Protein AF-F1TIL2-F1 (afdb_monomer)

Nearest PDB structures (foldseek):
  7we4-assembly1_A  TM=1.197E-01  e=8.029E+00  Homo sapiens

Foldseek 3Di:
DPLVLLVVLLCQLLPLQPVGRDLLSLLLLDFWQQFWWKDFFPDDPDPDRTDGHTLVCCLVPPVLPPVQFFAFEEEEEAPQQCLLSSLSVSVLVCVLVVPPQEDEQAADLLQLAPLSSLVSLCPDPLQVDQPPVVLNVLLVVLAPPDDLVVLLVLLLVLLLVVLVVDPDPPQHHPLLSVLVSLQSPDPVLVCLCSPLVHLSNLLSCLHDDPPSPPSSNPQSFFDLVSLQADPVVLVVCVVVPGDPSPSVNNVVCNVDSVVSHSVRVVSLVCSLVSSCVSSVHDVCSVLVSLLSSQQSSLVVSHAYEYRASALSSPRNCSVSVLVNSLDTCDDPNVVSNGHHYHYYHYYYPVVVVPDDSVSSNSHRMYIYRYQQSCPPPLLSLQSSLQSSVQSSLDDPVVSVVCVVVSVDQLPSDGHPVQDDPLADWDQGPNRDIGGSVVAHSQLSVQLCVQDPRNHPSCCSPVPVSLQSVCCSPPLQLPVPDDGPDWAAAVLNCQLVLLCVQDVDPSLSVRVQRCLRNRACNHQEWDDDPNFIDGRRHTQVVCVSSVHDRGPGDYDPDDDDDPPDDPDDDDDDDDDDDDDDDDDDDDDDPPDPPPDPLNVVLVVVLVLLVCVLVPDEHAPVPVLQVVLQVCLLVVDPQVVVVHDPVLVVVLVVQARQEAEPRYPDPPPRYLYYDYSDPLVSLSSSLSSCCVRVVVVHLPHRCSVVSVVSSNVVSVVCVVSSSCSSQDDPRDGNNVVVVLLVVLLVVCVVLVVQPDPDPVSCDPCNSPPPDDDDDPDDDD

Structure (mmCIF, N/CA/C/O backbone):
data_AF-F1TIL2-F1
#
_entry.id   AF-F1TIL2-F1
#
loop_
_atom_site.group_PDB
_atom_site.id
_atom_site.type_symbol
_atom_site.label_atom_id
_atom_site.label_alt_id
_atom_site.label_comp_id
_atom_site.label_asym_id
_atom_site.label_entity_id
_atom_site.label_seq_id
_atom_site.pdbx_PDB_ins_code
_atom_site.Cartn_x
_atom_site.Cartn_y
_atom_site.Cartn_z
_atom_site.occupancy
_atom_site.B_iso_or_equiv
_atom_site.auth_seq_id
_atom_site.auth_comp_id
_atom_site.auth_asym_id
_atom_site.auth_atom_id
_atom_site.pdbx_PDB_model_num
ATOM 1 N N . MET A 1 1 ? -12.668 -9.445 -21.585 1.00 73.62 1 MET A N 1
ATOM 2 C CA . MET A 1 1 ? -13.234 -8.480 -20.618 1.00 73.62 1 MET A CA 1
ATOM 3 C C . MET A 1 1 ? -14.333 -7.653 -21.268 1.00 73.62 1 MET A C 1
ATOM 5 O O . MET A 1 1 ? -14.059 -6.996 -22.268 1.00 73.62 1 MET A O 1
ATOM 9 N N . ASN A 1 2 ? -15.548 -7.640 -20.712 1.00 81.06 2 ASN A N 1
ATOM 10 C CA . ASN A 1 2 ? -16.589 -6.699 -21.137 1.00 81.06 2 ASN A CA 1
ATOM 11 C C . ASN A 1 2 ? -16.237 -5.283 -20.644 1.00 81.06 2 ASN A C 1
ATOM 13 O O . ASN A 1 2 ? -16.205 -5.030 -19.440 1.00 81.06 2 ASN A O 1
ATOM 17 N N . THR A 1 3 ? -15.947 -4.373 -21.575 1.00 79.94 3 THR A N 1
ATOM 18 C CA . THR A 1 3 ? -15.421 -3.029 -21.286 1.00 79.94 3 THR A CA 1
ATOM 19 C C . THR A 1 3 ? -16.407 -2.179 -20.487 1.00 79.94 3 THR A C 1
ATOM 21 O O . THR A 1 3 ? -15.993 -1.461 -19.583 1.00 79.94 3 THR A O 1
ATOM 24 N N . SER A 1 4 ? -17.708 -2.288 -20.773 1.00 81.94 4 SER A N 1
ATOM 25 C CA . SER A 1 4 ? -18.751 -1.518 -20.086 1.00 81.94 4 SER A CA 1
ATOM 26 C C . SER A 1 4 ? -18.881 -1.927 -18.619 1.00 81.94 4 SER A C 1
ATOM 28 O O . SER A 1 4 ? -18.875 -1.064 -17.747 1.00 81.94 4 SER A O 1
ATOM 30 N N . ILE A 1 5 ? -18.911 -3.238 -18.350 1.00 84.38 5 ILE A N 1
ATOM 31 C CA . ILE A 1 5 ? -18.965 -3.775 -16.980 1.00 84.38 5 ILE A CA 1
ATOM 32 C C . ILE A 1 5 ? -17.683 -3.412 -16.226 1.00 84.38 5 ILE A C 1
ATOM 34 O O . ILE A 1 5 ? -17.746 -2.940 -15.095 1.00 84.38 5 ILE A O 1
ATOM 38 N N . ALA A 1 6 ? -16.521 -3.581 -16.861 1.00 84.56 6 ALA A N 1
ATOM 39 C CA . ALA A 1 6 ? -15.239 -3.305 -16.228 1.00 84.56 6 ALA A CA 1
ATOM 40 C C . ALA A 1 6 ? -15.073 -1.829 -15.840 1.00 84.56 6 ALA A C 1
ATOM 42 O O . ALA A 1 6 ? -14.595 -1.561 -14.744 1.00 84.56 6 ALA A O 1
ATOM 43 N N . ILE A 1 7 ? -15.497 -0.876 -16.679 1.00 84.75 7 ILE A N 1
ATOM 44 C CA . ILE A 1 7 ? -15.428 0.562 -16.358 1.00 84.75 7 ILE A CA 1
ATOM 45 C C . ILE A 1 7 ? -16.277 0.897 -15.124 1.00 84.75 7 ILE A C 1
ATOM 47 O O . ILE A 1 7 ? -15.802 1.595 -14.227 1.00 84.75 7 ILE A O 1
ATOM 51 N N . GLU A 1 8 ? -17.507 0.383 -15.059 1.00 85.50 8 GLU A N 1
ATOM 52 C CA . GLU A 1 8 ? -18.409 0.602 -13.924 1.00 85.50 8 GLU A CA 1
ATOM 53 C C . GLU A 1 8 ? -17.852 -0.036 -12.642 1.00 85.50 8 GLU A C 1
ATOM 55 O O . GLU A 1 8 ? -17.712 0.617 -11.606 1.00 85.50 8 GLU A O 1
ATOM 60 N N . ARG A 1 9 ? -17.451 -1.307 -12.730 1.00 85.25 9 ARG A N 1
ATOM 61 C CA . ARG A 1 9 ? -17.003 -2.110 -11.587 1.00 85.25 9 ARG A CA 1
ATOM 62 C C . ARG A 1 9 ? -15.617 -1.726 -11.085 1.00 85.25 9 ARG A C 1
ATOM 64 O O . ARG A 1 9 ? -15.364 -1.850 -9.890 1.00 85.25 9 ARG A O 1
ATOM 71 N N . MET A 1 10 ? -14.723 -1.230 -11.942 1.00 83.38 10 MET A N 1
ATOM 72 C CA . MET A 1 10 ? -13.369 -0.815 -11.553 1.00 83.38 10 MET A CA 1
ATOM 73 C C . MET A 1 10 ? -13.412 0.216 -10.421 1.00 83.38 10 MET A C 1
ATOM 75 O O . MET A 1 10 ? -12.708 0.058 -9.425 1.00 83.38 10 MET A O 1
ATOM 79 N N . GLN A 1 11 ? -14.280 1.226 -10.527 1.00 78.00 11 GLN A N 1
ATOM 80 C CA . GLN A 1 11 ? -14.413 2.246 -9.485 1.00 78.00 11 GLN A CA 1
ATOM 81 C C . GLN A 1 11 ? -15.029 1.707 -8.191 1.00 78.00 11 GLN A C 1
ATOM 83 O O . GLN A 1 11 ? -14.778 2.273 -7.134 1.00 78.00 11 GLN A O 1
ATOM 88 N N . GLU A 1 12 ? -15.830 0.644 -8.237 1.00 79.56 12 GLU A N 1
ATOM 89 C CA . GLU A 1 12 ? -16.407 0.028 -7.036 1.00 79.56 12 GLU A CA 1
ATOM 90 C C . GLU A 1 12 ? -15.410 -0.903 -6.330 1.00 79.56 12 GLU A C 1
ATOM 92 O O . GLU A 1 12 ? -15.334 -0.917 -5.101 1.00 79.56 12 GLU A O 1
ATOM 97 N N . VAL A 1 13 ? -14.631 -1.660 -7.109 1.00 80.69 13 VAL A N 1
ATOM 98 C CA . VAL A 1 13 ? -13.720 -2.704 -6.620 1.00 80.69 13 VAL A CA 1
ATOM 99 C C . VAL A 1 13 ? -12.367 -2.131 -6.184 1.00 80.69 13 VAL A C 1
ATOM 101 O O . VAL A 1 13 ? -11.823 -2.560 -5.169 1.00 80.69 13 VAL A O 1
ATOM 104 N N . ILE A 1 14 ? -11.812 -1.163 -6.926 1.00 73.38 14 ILE A N 1
ATOM 105 C CA . ILE A 1 14 ? -10.464 -0.617 -6.674 1.00 73.38 14 ILE A CA 1
ATOM 106 C C . ILE A 1 14 ? -10.460 0.496 -5.619 1.00 73.38 14 ILE A C 1
ATOM 108 O O . ILE A 1 14 ? -9.388 0.826 -5.118 1.00 73.38 14 ILE A O 1
ATOM 112 N N . ARG A 1 15 ? -11.617 1.052 -5.216 1.00 66.25 15 ARG A N 1
ATOM 113 C CA . ARG A 1 15 ? -11.694 2.089 -4.166 1.00 66.25 15 ARG A CA 1
ATOM 114 C C . ARG A 1 15 ? -10.968 1.626 -2.902 1.00 66.25 15 ARG A C 1
ATOM 116 O O . ARG A 1 15 ? -11.484 0.883 -2.075 1.00 66.25 15 ARG A O 1
ATOM 123 N N . THR A 1 16 ? -9.735 2.101 -2.768 1.00 49.25 16 THR A N 1
ATOM 124 C CA . THR A 1 16 ? -8.778 1.713 -1.725 1.00 49.25 16 THR A CA 1
ATOM 125 C C . THR A 1 16 ? -9.147 2.212 -0.349 1.00 49.25 16 THR A C 1
ATOM 127 O O . THR A 1 16 ? -8.527 1.832 0.646 1.00 49.25 16 THR A O 1
ATOM 130 N N . ASP A 1 17 ? -10.130 3.096 -0.304 1.00 48.28 17 ASP A N 1
ATOM 131 C CA . ASP A 1 17 ? -10.728 3.544 0.922 1.00 48.28 17 ASP A CA 1
ATOM 132 C C . ASP A 1 17 ? -11.730 2.447 1.274 1.00 48.28 17 ASP A C 1
ATOM 134 O O . ASP A 1 17 ? -12.855 2.398 0.767 1.00 48.28 17 ASP A O 1
ATOM 138 N N . VAL A 1 18 ? -11.265 1.535 2.137 1.00 45.50 18 VAL A N 1
ATOM 139 C CA . VAL A 1 18 ? -11.962 0.383 2.759 1.00 45.50 18 VAL A CA 1
ATOM 140 C C . VAL A 1 18 ? -13.403 0.719 3.201 1.00 45.50 18 VAL A C 1
ATOM 142 O O . VAL A 1 18 ? -14.246 -0.156 3.370 1.00 45.50 18 VAL A O 1
ATOM 145 N N . ILE A 1 19 ? -13.691 2.008 3.311 1.00 43.34 19 ILE A N 1
ATOM 146 C CA . ILE A 1 19 ? -14.944 2.698 3.578 1.00 43.34 19 ILE A CA 1
ATOM 147 C C . ILE A 1 19 ? -16.098 2.304 2.630 1.00 43.34 19 ILE A C 1
ATOM 149 O O . ILE A 1 19 ? -17.235 2.255 3.094 1.00 43.34 19 ILE A O 1
ATOM 153 N N . THR A 1 20 ? -15.861 1.994 1.343 1.00 44.78 20 THR A N 1
ATOM 154 C CA . THR A 1 20 ? -16.972 1.883 0.356 1.00 44.78 20 THR A CA 1
ATOM 155 C C . THR A 1 20 ? -17.062 0.604 -0.476 1.00 44.78 20 THR A C 1
ATOM 157 O O . THR A 1 20 ? -18.100 0.392 -1.105 1.00 44.78 20 THR A O 1
ATOM 160 N N . SER A 1 21 ? -16.060 -0.283 -0.468 1.00 61.00 21 SER A N 1
ATOM 161 C CA . SER A 1 21 ? -16.216 -1.577 -1.147 1.00 61.00 21 SER A CA 1
ATOM 162 C C . SER A 1 21 ? -17.257 -2.426 -0.418 1.00 61.00 21 SER A C 1
ATOM 164 O O . SER A 1 21 ? -17.257 -2.506 0.819 1.00 61.00 21 SER A O 1
ATOM 166 N N . SER A 1 22 ? -18.167 -3.053 -1.166 1.00 74.12 22 SER A N 1
ATOM 167 C CA . SER A 1 22 ? -19.186 -3.917 -0.570 1.00 74.12 22 SER A CA 1
ATOM 168 C C . SER A 1 22 ? -18.527 -5.092 0.173 1.00 74.12 22 SER A C 1
ATOM 170 O O . SER A 1 22 ? -17.401 -5.495 -0.129 1.00 74.12 22 SER A O 1
ATOM 172 N N . GLU A 1 23 ? -19.198 -5.650 1.187 1.00 78.38 23 GLU A N 1
ATOM 173 C CA . GLU A 1 23 ? -18.713 -6.870 1.861 1.00 78.38 23 GLU A CA 1
ATOM 174 C C . GLU A 1 23 ? -18.517 -8.014 0.853 1.00 78.38 23 GLU A C 1
ATOM 176 O O . GLU A 1 23 ? -17.553 -8.771 0.954 1.00 78.38 23 GLU A O 1
ATOM 181 N N . ALA A 1 24 ? -19.373 -8.055 -0.169 1.00 83.00 24 ALA A N 1
ATOM 182 C CA . ALA A 1 24 ? -19.320 -9.018 -1.252 1.00 83.00 24 ALA A CA 1
ATOM 183 C C . ALA A 1 24 ? -18.049 -8.879 -2.109 1.00 83.00 24 ALA A C 1
ATOM 185 O O . ALA A 1 24 ? -17.328 -9.858 -2.301 1.00 83.00 24 ALA A O 1
ATOM 186 N N . ASP A 1 25 ? -17.726 -7.660 -2.551 1.00 85.19 25 ASP A N 1
ATOM 187 C CA . ASP A 1 25 ? -16.514 -7.388 -3.335 1.00 85.19 25 ASP A CA 1
ATOM 188 C C . ASP A 1 25 ? -15.253 -7.714 -2.537 1.00 85.19 25 ASP A C 1
ATOM 190 O O . ASP A 1 25 ? -14.352 -8.384 -3.040 1.00 85.19 25 ASP A O 1
ATOM 194 N N . PHE A 1 26 ? -15.226 -7.317 -1.261 1.00 84.00 26 PHE A N 1
ATOM 195 C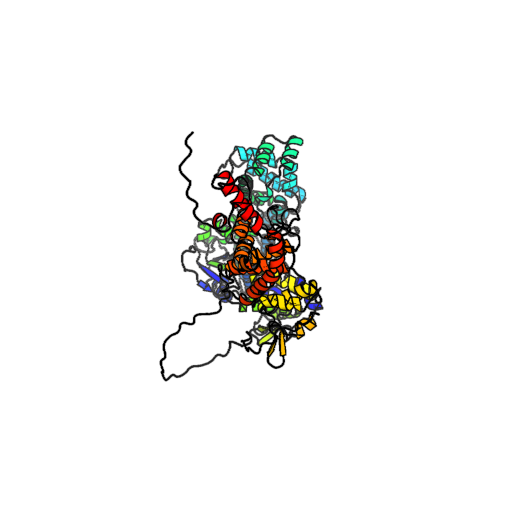 CA . PHE A 1 26 ? -14.120 -7.624 -0.359 1.00 84.00 26 PHE A CA 1
ATOM 196 C C . PHE A 1 26 ? -13.855 -9.133 -0.273 1.00 84.00 26 PHE A C 1
ATOM 198 O O . PHE A 1 26 ? -12.712 -9.557 -0.446 1.00 84.00 26 PHE A O 1
ATOM 205 N N . LEU A 1 27 ? -14.898 -9.941 -0.049 1.00 83.62 27 LEU A N 1
ATOM 206 C CA . LEU A 1 27 ? -14.779 -11.399 0.039 1.00 83.62 27 LEU A CA 1
ATOM 207 C C . LEU A 1 27 ? -14.368 -12.027 -1.297 1.00 83.62 27 LEU A C 1
ATOM 209 O O . LEU A 1 27 ? -13.613 -12.997 -1.309 1.00 83.62 27 LEU A O 1
ATOM 213 N N . ALA A 1 28 ? -14.808 -11.463 -2.423 1.00 85.56 28 ALA A N 1
ATOM 214 C CA . ALA A 1 28 ? -14.446 -11.966 -3.743 1.00 85.56 28 ALA A CA 1
ATOM 215 C C . ALA A 1 28 ? -12.979 -11.711 -4.105 1.00 85.56 28 ALA A C 1
ATOM 217 O O . ALA A 1 28 ? -12.350 -12.562 -4.744 1.00 85.56 28 ALA A O 1
ATOM 218 N N . THR A 1 29 ? -12.436 -10.564 -3.689 1.00 86.25 29 THR A N 1
ATOM 219 C CA . THR A 1 29 ? -11.045 -10.160 -3.947 1.00 86.25 29 THR A CA 1
ATOM 220 C C . THR A 1 29 ? -10.051 -10.632 -2.888 1.00 86.25 29 THR A C 1
ATOM 222 O O . THR A 1 29 ? -8.844 -10.480 -3.057 1.00 86.25 29 THR A O 1
ATOM 225 N N . HIS A 1 30 ? -10.540 -11.175 -1.774 1.00 85.12 30 HIS A N 1
ATOM 226 C CA . HIS A 1 30 ? -9.706 -11.592 -0.657 1.00 85.12 30 HIS A CA 1
ATOM 227 C C . HIS A 1 30 ? -8.822 -12.798 -1.032 1.00 85.12 30 HIS A C 1
ATOM 229 O O . HIS A 1 30 ? -9.316 -13.824 -1.499 1.00 85.12 30 HIS A O 1
ATOM 235 N N . VAL A 1 31 ? -7.516 -12.671 -0.780 1.00 83.69 31 VAL A N 1
ATOM 236 C CA . VAL A 1 31 ? -6.530 -13.760 -0.827 1.00 83.69 31 VAL A CA 1
ATOM 237 C C . VAL A 1 31 ? -6.084 -14.056 0.595 1.00 83.69 31 VAL A C 1
ATOM 239 O O . VAL A 1 31 ? -5.709 -13.135 1.323 1.00 83.69 31 VAL A O 1
ATOM 242 N N . ALA A 1 32 ? -6.120 -15.333 0.964 1.00 82.31 32 ALA A N 1
ATOM 243 C CA . ALA A 1 32 ? -5.879 -15.766 2.329 1.00 82.31 32 ALA A CA 1
ATOM 244 C C . ALA A 1 32 ? -4.422 -15.564 2.759 1.00 82.31 32 ALA A C 1
ATOM 246 O O . ALA A 1 32 ? -3.486 -15.971 2.061 1.00 82.31 32 ALA A O 1
ATOM 247 N N . PHE A 1 33 ? -4.211 -15.029 3.963 1.00 82.44 33 PHE A N 1
ATOM 248 C CA . PHE A 1 33 ? -2.874 -14.973 4.546 1.00 82.44 33 PHE A CA 1
ATOM 249 C C . PHE A 1 33 ? -2.408 -16.374 4.966 1.00 82.44 33 PHE A C 1
ATOM 251 O O . PHE A 1 33 ? -2.952 -16.992 5.886 1.00 82.44 33 PHE A O 1
ATOM 258 N N . LYS A 1 34 ? -1.350 -16.868 4.312 1.00 79.38 34 LYS A N 1
ATOM 259 C CA . LYS A 1 34 ? -0.755 -18.186 4.606 1.00 79.38 34 LYS A CA 1
ATOM 260 C C . LYS A 1 34 ? 0.271 -18.155 5.745 1.00 79.38 34 LYS A C 1
ATOM 262 O O . LYS A 1 34 ? 0.447 -19.159 6.423 1.00 79.38 34 LYS A O 1
ATOM 267 N N . ASN A 1 35 ? 0.931 -17.011 5.952 1.00 80.19 35 ASN A N 1
ATOM 268 C CA . ASN A 1 35 ? 2.082 -16.864 6.849 1.00 80.19 35 ASN A CA 1
ATOM 269 C C . ASN A 1 35 ? 1.877 -15.727 7.861 1.00 80.19 35 ASN A C 1
ATOM 271 O O . ASN A 1 35 ? 2.605 -14.733 7.841 1.00 80.19 35 ASN A O 1
ATOM 275 N N . VAL A 1 36 ? 0.887 -15.853 8.744 1.00 84.31 36 VAL A N 1
ATOM 276 C CA . VAL A 1 36 ? 0.712 -14.910 9.857 1.00 84.31 36 VAL A CA 1
ATOM 277 C C . VAL A 1 36 ? 1.543 -15.405 11.037 1.00 84.31 36 VAL A C 1
ATOM 279 O O . VAL A 1 36 ? 1.397 -16.555 11.459 1.00 84.31 36 VAL A O 1
ATOM 282 N N . LYS A 1 37 ? 2.431 -14.560 11.576 1.00 86.81 37 LYS A N 1
ATOM 283 C CA . LYS A 1 37 ? 3.198 -14.930 12.774 1.00 86.81 37 LYS A CA 1
ATOM 284 C C . LYS A 1 37 ? 2.323 -14.726 14.004 1.00 86.81 37 LYS A C 1
ATOM 286 O O . LYS A 1 37 ? 1.828 -13.626 14.235 1.00 86.81 37 LYS A O 1
ATOM 291 N N . VAL A 1 38 ? 2.170 -15.770 14.803 1.00 86.81 38 VAL A N 1
ATOM 292 C CA . VAL A 1 38 ? 1.448 -15.753 16.072 1.00 86.81 38 VAL A CA 1
ATOM 293 C C . VAL A 1 38 ? 2.453 -15.773 17.215 1.00 86.81 38 VAL A C 1
ATOM 295 O O . VAL A 1 38 ? 3.273 -16.691 17.310 1.00 86.81 38 VAL A O 1
ATOM 298 N N . ILE A 1 39 ? 2.367 -14.771 18.084 1.00 85.50 39 ILE A N 1
ATOM 299 C CA . ILE A 1 39 ? 3.188 -14.610 19.289 1.00 85.50 39 ILE A CA 1
ATOM 300 C C . ILE A 1 39 ? 2.240 -14.549 20.488 1.00 85.50 39 ILE A C 1
ATOM 302 O O . ILE A 1 39 ? 1.198 -13.896 20.419 1.00 85.50 39 ILE A O 1
ATOM 306 N N . LYS A 1 40 ? 2.553 -15.245 21.582 1.00 81.12 40 LYS A N 1
ATOM 307 C CA . LYS A 1 40 ? 1.760 -15.142 22.815 1.00 81.12 40 LYS A CA 1
ATOM 308 C C . LYS A 1 40 ? 2.128 -13.858 23.556 1.00 81.12 40 LYS A C 1
ATOM 310 O O . LYS A 1 40 ? 3.276 -13.427 23.515 1.00 81.12 40 LYS A O 1
ATOM 315 N N . GLY A 1 41 ? 1.164 -13.221 24.215 1.00 68.44 41 GLY A N 1
ATOM 316 C CA . GLY A 1 41 ? 1.472 -12.001 24.960 1.00 68.44 41 GLY A CA 1
ATOM 317 C C . GLY A 1 41 ? 2.393 -12.243 26.160 1.00 68.44 41 GLY A C 1
ATOM 318 O O . GLY A 1 41 ? 2.486 -13.360 26.670 1.00 68.44 41 GLY A O 1
ATOM 319 N N . GLY A 1 42 ? 3.142 -11.201 26.533 1.00 58.25 42 GLY A N 1
ATOM 320 C CA . GLY A 1 42 ? 4.267 -11.276 27.474 1.00 58.25 42 GLY A CA 1
ATOM 321 C C . GLY A 1 42 ? 5.594 -11.766 26.865 1.00 58.25 42 GLY A C 1
ATOM 322 O O . GLY A 1 42 ? 6.647 -11.583 27.473 1.00 58.25 42 GLY A O 1
ATOM 323 N N . GLU A 1 43 ? 5.598 -12.337 25.654 1.00 57.72 43 GLU A N 1
ATOM 324 C CA . GLU A 1 43 ? 6.827 -12.731 24.953 1.00 57.72 43 GLU A CA 1
ATOM 325 C C . GLU A 1 43 ? 7.291 -11.615 23.994 1.00 57.72 43 GLU A C 1
ATOM 327 O O . GLU A 1 43 ? 6.541 -11.155 23.130 1.00 57.72 43 GLU A O 1
ATOM 332 N N . LYS A 1 44 ? 8.543 -11.151 24.140 1.00 53.66 44 LYS A N 1
ATOM 333 C CA . LYS A 1 44 ? 9.194 -10.259 23.158 1.00 53.66 44 LYS A CA 1
ATOM 334 C C . LYS A 1 44 ? 9.626 -11.066 21.926 1.00 53.66 44 LYS A C 1
ATOM 336 O O . LYS A 1 44 ? 9.893 -12.261 22.042 1.00 53.66 44 LYS A O 1
ATOM 341 N N . GLU A 1 45 ? 9.764 -10.409 20.768 1.00 52.34 45 GLU A N 1
ATOM 342 C CA . GLU A 1 45 ? 10.446 -10.975 19.588 1.00 52.34 45 GLU A CA 1
ATOM 343 C C . GLU A 1 45 ? 11.934 -11.203 19.899 1.00 52.34 45 GLU A C 1
ATOM 345 O O . GLU A 1 45 ? 12.805 -10.429 19.518 1.00 52.34 45 GLU A O 1
ATOM 350 N N . VAL A 1 46 ? 12.245 -12.257 20.648 1.00 40.16 46 VAL A N 1
ATOM 351 C CA . VAL A 1 46 ? 13.616 -12.660 20.955 1.00 40.16 46 VAL A CA 1
ATOM 352 C C . VAL A 1 46 ? 13.745 -14.141 20.615 1.00 40.16 46 VAL A C 1
ATOM 354 O O . VAL A 1 46 ? 13.426 -15.001 21.429 1.00 40.16 46 VAL A O 1
ATOM 357 N N . GLY A 1 47 ? 14.198 -14.403 19.384 1.00 42.47 47 GLY A N 1
ATOM 358 C CA . GLY A 1 47 ? 14.600 -15.715 18.861 1.00 42.47 47 GLY A CA 1
ATOM 359 C C . GLY A 1 47 ? 13.458 -16.714 18.643 1.00 42.47 47 GLY A C 1
ATOM 360 O O . GLY A 1 47 ? 12.896 -17.197 19.613 1.00 42.47 47 GLY A O 1
ATOM 361 N N . ASP A 1 48 ? 13.153 -17.044 17.380 1.00 46.12 48 ASP A N 1
ATOM 362 C CA . ASP A 1 48 ? 12.397 -18.208 16.848 1.00 46.12 48 ASP A CA 1
ATOM 363 C C . ASP A 1 48 ? 11.117 -18.721 17.559 1.00 46.12 48 ASP A C 1
ATOM 365 O O . ASP A 1 48 ? 10.519 -19.703 17.121 1.00 46.12 48 ASP A O 1
ATOM 369 N N . ARG A 1 49 ? 10.606 -18.060 18.602 1.00 56.31 49 ARG A N 1
ATOM 370 C CA . ARG A 1 49 ? 9.377 -18.434 19.325 1.00 56.31 49 ARG A CA 1
ATOM 371 C C . ARG A 1 49 ? 8.138 -17.789 18.710 1.00 56.31 49 ARG A C 1
ATOM 373 O O . ARG A 1 49 ? 7.321 -17.192 19.399 1.00 56.31 49 ARG A O 1
ATOM 380 N N . PHE A 1 50 ? 7.991 -17.898 17.397 1.00 66.75 50 PHE A N 1
ATOM 381 C CA . PHE A 1 50 ? 6.763 -17.515 16.708 1.00 66.75 50 PHE A CA 1
ATOM 382 C C . PHE A 1 50 ? 6.234 -18.712 15.928 1.00 66.75 50 PHE A C 1
ATOM 384 O O . PHE A 1 50 ? 6.995 -19.477 15.336 1.00 66.75 50 PHE A O 1
ATOM 391 N N . LYS A 1 51 ? 4.912 -18.886 15.919 1.00 78.06 51 LYS A N 1
ATOM 392 C CA . LYS A 1 51 ? 4.270 -19.907 15.090 1.00 78.06 51 LYS A CA 1
ATOM 393 C C . LYS A 1 51 ? 3.738 -19.253 13.825 1.00 78.06 51 LYS A C 1
ATOM 395 O O . LYS A 1 51 ? 3.027 -18.259 13.911 1.00 78.06 51 LYS A O 1
ATOM 400 N N . LEU A 1 52 ? 4.070 -19.804 12.662 1.00 81.75 52 LEU A N 1
ATOM 401 C CA . LEU A 1 52 ? 3.390 -19.446 11.420 1.00 81.75 52 LEU A CA 1
ATOM 402 C C . LEU A 1 52 ? 2.088 -20.241 11.339 1.00 81.75 52 LEU A C 1
ATOM 404 O O . LEU A 1 52 ? 2.103 -21.468 11.433 1.00 81.75 52 LEU A O 1
ATOM 408 N N . ASP A 1 53 ? 0.975 -19.535 11.194 1.00 82.56 53 ASP A N 1
ATOM 409 C CA . ASP A 1 53 ? -0.342 -20.122 10.974 1.00 82.56 53 ASP A CA 1
ATOM 410 C C . ASP A 1 53 ? -1.059 -19.398 9.824 1.00 82.56 53 ASP A C 1
ATOM 412 O O . ASP A 1 53 ? -0.746 -18.257 9.471 1.00 82.56 53 ASP A O 1
ATOM 416 N N . THR A 1 54 ? -2.040 -20.086 9.242 1.00 84.88 54 THR A N 1
ATOM 417 C CA . THR A 1 54 ? -2.959 -19.511 8.258 1.00 84.88 54 THR A CA 1
ATOM 418 C C . THR A 1 54 ? -4.068 -18.730 8.962 1.00 84.88 54 THR A C 1
ATOM 420 O O . THR A 1 54 ? -4.451 -19.058 10.089 1.00 84.88 54 THR A O 1
ATOM 423 N N . GLU A 1 55 ? -4.640 -17.732 8.291 1.00 86.88 55 GLU A N 1
ATOM 424 C CA . GLU A 1 55 ? -5.760 -16.944 8.832 1.00 86.88 55 GLU A CA 1
ATOM 425 C C . GLU A 1 55 ? -6.964 -17.802 9.275 1.00 86.88 55 GLU A C 1
ATOM 427 O O . GLU A 1 55 ? -7.574 -17.525 10.305 1.00 86.88 55 GLU A O 1
ATOM 432 N N . GLU A 1 56 ? -7.262 -18.897 8.565 1.00 85.44 56 GLU A N 1
ATOM 433 C CA . GLU A 1 56 ? -8.384 -19.799 8.859 1.00 85.44 56 GLU A CA 1
ATOM 434 C C . GLU A 1 56 ? -8.139 -20.611 10.134 1.00 85.44 56 GLU A C 1
ATOM 436 O O . GLU A 1 56 ? -9.037 -20.789 10.963 1.00 85.44 56 GLU A O 1
ATOM 441 N N . ASN A 1 57 ? -6.897 -21.057 10.338 1.00 85.88 57 ASN A N 1
ATOM 442 C CA . ASN A 1 57 ? -6.502 -21.708 11.582 1.00 85.88 57 ASN A CA 1
ATOM 443 C C . ASN A 1 57 ? -6.513 -20.712 12.744 1.00 85.88 57 ASN A C 1
ATOM 445 O O . ASN A 1 57 ? -6.945 -21.062 13.845 1.00 85.88 57 ASN A O 1
ATOM 449 N N . ILE A 1 58 ? -6.089 -19.469 12.500 1.00 87.62 58 ILE A N 1
ATOM 450 C CA . ILE A 1 58 ? -6.130 -18.400 13.498 1.00 87.62 58 ILE A CA 1
ATOM 451 C C . ILE A 1 58 ? -7.570 -18.102 13.914 1.00 87.62 58 ILE A C 1
ATOM 453 O O . ILE A 1 58 ? -7.865 -18.060 15.110 1.00 87.62 58 ILE A O 1
ATOM 457 N N . TYR A 1 59 ? -8.477 -17.976 12.946 1.00 87.50 59 TYR A N 1
ATOM 458 C CA . TYR A 1 59 ? -9.897 -17.764 13.194 1.00 87.50 59 TYR A CA 1
ATOM 459 C C . TYR A 1 59 ? -10.487 -18.866 14.079 1.00 87.50 59 TYR A C 1
ATOM 461 O O . TYR A 1 59 ? -11.018 -18.587 15.156 1.00 87.50 59 TYR A O 1
ATOM 469 N N . LYS A 1 60 ? -10.311 -20.132 13.689 1.00 86.19 60 LYS A N 1
ATOM 470 C CA . LYS A 1 60 ? -10.866 -21.281 14.423 1.00 86.19 60 LYS A CA 1
ATOM 471 C C . LYS A 1 60 ? -10.295 -21.439 15.829 1.00 86.19 60 LYS A C 1
ATOM 473 O O . LYS A 1 60 ? -11.011 -21.888 16.724 1.00 86.19 60 LYS A O 1
ATOM 478 N N . LYS A 1 61 ? -9.008 -21.132 16.014 1.00 84.75 61 LYS A N 1
ATOM 479 C CA . LYS A 1 61 ? -8.297 -21.375 17.274 1.00 84.75 61 LYS A CA 1
ATOM 480 C C . LYS A 1 61 ? -8.422 -20.222 18.266 1.00 84.75 61 LYS A C 1
ATOM 482 O O . LYS A 1 61 ? -8.584 -20.483 19.452 1.00 84.75 61 LYS A O 1
ATOM 487 N N . TYR A 1 62 ? -8.326 -18.982 17.795 1.00 85.62 62 TYR A N 1
ATOM 488 C CA . TYR A 1 62 ? -8.239 -17.802 18.659 1.00 85.62 62 TYR A CA 1
ATOM 489 C C . TYR A 1 62 ? -9.504 -16.939 18.603 1.00 85.62 62 TYR A C 1
ATOM 491 O O . TYR A 1 62 ? -9.957 -16.456 19.633 1.00 85.62 62 TYR A O 1
ATOM 499 N N . ILE A 1 63 ? -10.121 -16.769 17.430 1.00 85.69 63 ILE A N 1
ATOM 500 C CA . ILE A 1 63 ? -11.244 -15.827 17.272 1.00 85.69 63 ILE A CA 1
ATOM 501 C C . ILE A 1 63 ? -12.576 -16.427 17.726 1.00 85.69 63 ILE A C 1
ATOM 503 O O . ILE A 1 63 ? -13.315 -15.766 18.446 1.00 85.69 63 ILE A O 1
ATOM 507 N N . VAL A 1 64 ? -12.862 -17.688 17.381 1.00 81.75 64 VAL A N 1
ATOM 508 C CA . VAL A 1 64 ? -14.092 -18.387 17.820 1.00 81.75 64 VAL A CA 1
ATOM 509 C C . VAL A 1 64 ? -14.156 -18.537 19.350 1.00 81.75 64 VAL A C 1
ATOM 511 O O . VAL A 1 64 ? -15.234 -18.725 19.896 1.00 81.75 64 VAL A O 1
ATOM 514 N N . ASN A 1 65 ? -13.010 -18.440 20.043 1.00 81.38 65 ASN A N 1
ATOM 515 C CA . ASN A 1 65 ? -12.900 -18.412 21.505 1.00 81.38 65 ASN A CA 1
ATOM 516 C C . ASN A 1 65 ? -13.751 -19.478 22.222 1.00 81.38 65 ASN A C 1
ATOM 518 O O . ASN A 1 65 ? -14.539 -19.181 23.117 1.00 81.38 65 ASN A O 1
ATOM 522 N N . LYS A 1 66 ? -13.574 -20.749 21.839 1.00 75.69 66 LYS A N 1
ATOM 523 C CA . LYS A 1 66 ? -14.337 -21.880 22.402 1.00 75.69 66 LYS A CA 1
ATOM 524 C C . LYS A 1 66 ? -14.206 -22.020 23.922 1.00 75.69 66 LYS A C 1
ATOM 526 O O . LYS A 1 66 ? -15.071 -22.608 24.556 1.00 75.69 66 LYS A O 1
ATOM 531 N N . GLU A 1 67 ? -13.115 -21.514 24.493 1.00 73.75 67 GLU A N 1
ATOM 532 C CA . GLU A 1 67 ? -12.848 -21.550 25.934 1.00 73.75 67 GLU A CA 1
ATOM 533 C C . GLU A 1 67 ? -13.558 -20.425 26.703 1.00 73.75 67 GLU A C 1
ATOM 535 O O . GLU A 1 67 ? -13.456 -20.375 27.926 1.00 73.75 67 GLU A O 1
ATOM 540 N N . ASN A 1 68 ? -14.260 -19.527 26.000 1.00 79.00 68 ASN A N 1
ATOM 541 C CA . ASN A 1 68 ? -14.987 -18.389 26.558 1.00 79.00 68 ASN A CA 1
ATOM 542 C C . ASN A 1 68 ? -14.122 -17.527 27.500 1.00 79.00 68 ASN A C 1
ATOM 544 O O . ASN A 1 68 ? -14.583 -17.054 28.538 1.00 79.00 68 ASN A O 1
ATOM 548 N N . LYS A 1 69 ? -12.849 -17.308 27.147 1.00 83.00 69 LYS A N 1
ATOM 549 C CA . LYS A 1 69 ? -11.903 -16.527 27.962 1.00 83.00 69 LYS A CA 1
ATOM 550 C C . LYS A 1 69 ? -11.868 -15.065 27.542 1.00 83.00 69 LYS A C 1
ATOM 552 O O . LYS A 1 69 ? -12.088 -14.731 26.379 1.00 83.00 69 LYS A O 1
ATOM 557 N N . HIS A 1 70 ? -11.574 -14.176 28.487 1.00 86.31 70 HIS A N 1
ATOM 558 C CA . HIS A 1 70 ? -11.243 -12.793 28.144 1.00 86.31 70 HIS A CA 1
ATOM 559 C C . HIS A 1 70 ? -10.002 -12.784 27.249 1.00 86.31 70 HIS A C 1
ATOM 561 O O . HIS A 1 70 ? -9.034 -13.482 27.552 1.00 86.31 70 HIS A O 1
ATOM 567 N N . GLN A 1 71 ? -10.024 -12.023 26.153 1.00 89.62 71 GLN A N 1
ATOM 568 C CA . GLN A 1 71 ? -8.858 -11.925 25.278 1.00 89.62 71 GLN A CA 1
ATOM 569 C C . GLN A 1 71 ? -8.659 -10.532 24.689 1.00 89.62 71 GLN A C 1
ATOM 571 O O . GLN A 1 71 ? -9.608 -9.877 24.253 1.00 89.62 71 GLN A O 1
ATOM 576 N N . LEU A 1 72 ? -7.391 -10.125 24.630 1.00 89.31 72 LEU A N 1
ATOM 577 C CA . LEU A 1 72 ? -6.912 -8.949 23.915 1.00 89.31 72 LEU A CA 1
ATOM 578 C C . LEU A 1 72 ? -5.893 -9.397 22.867 1.00 89.31 72 LEU A C 1
ATOM 580 O O . LEU A 1 72 ? -4.793 -9.838 23.200 1.00 89.31 72 LEU A O 1
ATOM 584 N N . ILE A 1 73 ? -6.269 -9.305 21.598 1.00 90.44 73 ILE A N 1
ATOM 585 C CA . ILE A 1 73 ? -5.449 -9.702 20.458 1.00 90.44 73 ILE A CA 1
ATOM 586 C C . ILE A 1 73 ? -5.028 -8.456 19.688 1.00 90.44 73 ILE A C 1
ATOM 588 O O . ILE A 1 73 ? -5.868 -7.662 19.264 1.00 90.44 73 ILE A O 1
ATOM 592 N N . ILE A 1 74 ? -3.725 -8.313 19.462 1.00 89.75 74 ILE A N 1
ATOM 593 C CA . ILE A 1 74 ? -3.167 -7.214 18.672 1.00 89.75 74 ILE A CA 1
ATOM 594 C C . ILE A 1 74 ? -2.750 -7.721 17.291 1.00 89.75 74 ILE A C 1
ATOM 596 O O . ILE A 1 74 ? -1.989 -8.679 17.183 1.00 89.75 74 ILE A O 1
ATOM 600 N N . VAL A 1 75 ? -3.215 -7.063 16.231 1.00 90.06 75 VAL A N 1
ATOM 601 C CA . VAL A 1 75 ? -2.779 -7.301 14.850 1.00 90.06 75 VAL A CA 1
ATOM 602 C C . VAL A 1 75 ? -1.796 -6.201 14.455 1.00 90.06 75 VAL A C 1
ATOM 604 O O . VAL A 1 75 ? -2.185 -5.037 14.356 1.00 90.06 75 VAL A O 1
ATOM 607 N N . ARG A 1 76 ? -0.533 -6.561 14.217 1.00 87.31 76 ARG A N 1
ATOM 608 C CA . ARG A 1 76 ? 0.565 -5.628 13.920 1.00 87.31 76 ARG A CA 1
ATOM 609 C C . ARG A 1 76 ? 1.238 -5.890 12.567 1.00 87.31 76 ARG A C 1
ATOM 611 O O . ARG A 1 76 ? 0.983 -6.909 11.923 1.00 87.31 76 ARG A O 1
ATOM 618 N N . GLY A 1 77 ? 2.058 -4.944 12.124 1.00 82.06 77 GLY A N 1
ATOM 619 C CA . GLY A 1 77 ? 2.709 -4.920 10.812 1.00 82.06 77 GLY A CA 1
ATOM 620 C C . GLY A 1 77 ? 2.777 -3.503 10.225 1.00 82.06 77 GLY A C 1
ATOM 621 O O . GLY A 1 77 ? 2.112 -2.578 10.726 1.00 82.06 77 GLY A O 1
ATOM 622 N N . PRO A 1 78 ? 3.488 -3.302 9.103 1.00 75.00 78 PRO A N 1
ATOM 623 C CA . PRO A 1 78 ? 3.700 -1.975 8.541 1.00 75.00 78 PRO A CA 1
ATOM 624 C C . PRO A 1 78 ? 2.424 -1.403 7.912 1.00 75.00 78 PRO A C 1
ATOM 626 O O . PRO A 1 78 ? 1.408 -2.089 7.705 1.00 75.00 78 PRO A O 1
ATOM 629 N N . SER A 1 79 ? 2.435 -0.098 7.635 1.00 75.06 79 SER A N 1
ATOM 630 C CA . SER A 1 79 ? 1.317 0.562 6.954 1.00 75.06 79 SER A CA 1
ATOM 631 C C . SER A 1 79 ? 1.067 -0.084 5.586 1.00 75.06 79 SER A C 1
ATOM 633 O O . SER A 1 79 ? 1.996 -0.338 4.828 1.00 75.06 79 SER A O 1
ATOM 635 N N . GLY A 1 80 ? -0.193 -0.402 5.280 1.00 70.44 80 GLY A N 1
ATOM 636 C CA . GLY A 1 80 ? -0.568 -1.035 4.009 1.00 70.44 80 GLY A CA 1
ATOM 637 C C . GLY A 1 80 ? -0.369 -2.556 3.913 1.00 70.44 80 GLY A C 1
ATOM 638 O O . GLY A 1 80 ? -0.783 -3.126 2.909 1.00 70.44 80 GLY A O 1
ATOM 639 N N . ALA A 1 81 ? 0.159 -3.237 4.940 1.00 75.12 81 ALA A N 1
ATOM 640 C CA . ALA A 1 81 ? 0.357 -4.699 4.930 1.00 75.12 81 ALA A CA 1
ATOM 641 C C . ALA A 1 81 ? -0.936 -5.539 4.879 1.00 75.12 81 ALA A C 1
ATOM 643 O O . ALA A 1 81 ? -0.883 -6.736 4.626 1.00 75.12 81 ALA A O 1
ATOM 644 N N . GLY A 1 82 ? -2.101 -4.933 5.142 1.00 78.00 82 GLY A N 1
ATOM 645 C CA . GLY A 1 82 ? -3.387 -5.643 5.193 1.00 78.00 82 GLY A CA 1
ATOM 646 C C . GLY A 1 82 ? -3.897 -5.972 6.604 1.00 78.00 82 GLY A C 1
ATOM 647 O O . GLY A 1 82 ? -4.720 -6.863 6.761 1.00 78.00 82 GLY A O 1
ATOM 648 N N . LYS A 1 83 ? -3.473 -5.242 7.645 1.00 84.50 83 LYS A N 1
ATOM 649 C CA . LYS A 1 83 ? -3.979 -5.427 9.025 1.00 84.50 83 LYS A CA 1
ATOM 650 C C . LYS A 1 83 ? -5.493 -5.250 9.131 1.00 84.50 83 LYS A C 1
ATOM 652 O O . LYS A 1 83 ? -6.199 -6.151 9.568 1.00 84.50 83 LYS A O 1
ATOM 657 N N . SER A 1 84 ? -5.997 -4.107 8.669 1.00 80.31 84 SER A N 1
ATOM 658 C CA . SER A 1 84 ? -7.436 -3.826 8.645 1.00 80.31 84 SER A CA 1
ATOM 659 C C . SER A 1 84 ? -8.176 -4.806 7.726 1.00 80.31 84 SER A C 1
ATOM 661 O O . SER A 1 84 ? -9.299 -5.189 8.027 1.00 80.31 84 SER A O 1
ATOM 663 N N . HIS A 1 85 ? -7.516 -5.299 6.666 1.00 82.62 85 HIS A N 1
ATOM 664 C CA . HIS A 1 85 ? -8.044 -6.355 5.791 1.00 82.62 85 HIS A CA 1
ATOM 665 C C . HIS A 1 85 ? -8.264 -7.668 6.554 1.00 82.62 85 HIS A C 1
ATOM 667 O O . HIS A 1 85 ? -9.342 -8.246 6.458 1.00 82.62 85 HIS A O 1
ATOM 673 N N . LEU A 1 86 ? -7.298 -8.106 7.370 1.00 86.88 86 LEU A N 1
ATOM 674 C CA . LEU A 1 86 ? -7.437 -9.301 8.209 1.00 86.88 86 LEU A CA 1
ATOM 675 C C . LEU A 1 86 ? -8.562 -9.150 9.250 1.00 86.88 86 LEU A C 1
ATOM 677 O O . LEU A 1 86 ? -9.367 -10.061 9.429 1.00 86.88 86 LEU A O 1
ATOM 681 N N . ILE A 1 87 ? -8.671 -7.989 9.902 1.00 88.38 87 ILE A N 1
ATOM 682 C CA . ILE A 1 87 ? -9.728 -7.729 10.899 1.00 88.38 87 ILE A CA 1
ATOM 683 C C . ILE A 1 87 ? -11.112 -7.703 10.245 1.00 88.38 87 ILE A C 1
ATOM 685 O O . ILE A 1 87 ? -12.058 -8.295 10.767 1.00 88.38 87 ILE A O 1
ATOM 689 N N . ARG A 1 88 ? -11.231 -7.080 9.069 1.00 86.06 88 ARG A N 1
ATOM 690 C CA . ARG A 1 88 ? -12.464 -7.087 8.275 1.00 86.06 88 ARG A CA 1
ATOM 691 C C . ARG A 1 88 ? -12.851 -8.501 7.842 1.00 86.06 88 ARG A C 1
ATOM 693 O O . ARG A 1 88 ? -14.034 -8.837 7.854 1.00 86.06 88 ARG A O 1
ATOM 700 N N . TRP A 1 89 ? -11.871 -9.339 7.508 1.00 87.50 89 TRP A N 1
ATOM 701 C CA . TRP A 1 89 ? -12.110 -10.746 7.199 1.00 87.50 89 TRP A CA 1
ATOM 702 C C . TRP A 1 89 ? -12.644 -11.514 8.413 1.00 87.50 89 TRP A C 1
ATOM 704 O O . TRP A 1 89 ? -13.653 -12.209 8.285 1.00 87.50 89 TRP A O 1
ATOM 714 N N . PHE A 1 90 ? -12.070 -11.314 9.608 1.00 88.94 90 PHE A N 1
ATOM 715 C CA . PHE A 1 90 ? -12.640 -11.874 10.838 1.00 88.94 90 PHE A CA 1
ATOM 716 C C . PHE A 1 90 ? -14.086 -11.406 11.049 1.00 88.94 90 PHE A C 1
ATOM 718 O O . PHE A 1 90 ? -14.949 -12.238 11.309 1.00 88.94 90 PHE A O 1
ATOM 725 N N . ALA A 1 91 ? -14.382 -10.114 10.870 1.00 86.81 91 ALA A N 1
ATOM 726 C CA . ALA A 1 91 ? -15.741 -9.583 11.015 1.00 86.81 91 ALA A CA 1
ATOM 727 C C . ALA A 1 91 ? -16.749 -10.294 10.095 1.00 86.81 91 ALA A C 1
ATOM 729 O O . ALA A 1 91 ? -17.808 -10.727 10.554 1.00 86.81 91 ALA A O 1
ATOM 730 N N . ALA A 1 92 ? -16.402 -10.454 8.815 1.00 84.31 92 ALA A N 1
ATOM 731 C CA . ALA A 1 92 ? -17.245 -11.137 7.834 1.00 84.31 92 ALA A CA 1
ATOM 732 C C . ALA A 1 92 ? -17.462 -12.618 8.197 1.00 84.31 92 ALA A C 1
ATOM 734 O O . ALA A 1 92 ? -18.589 -13.113 8.169 1.00 84.31 92 ALA A O 1
ATOM 735 N N . ARG A 1 93 ? -16.404 -13.324 8.622 1.00 84.81 93 ARG A N 1
ATOM 736 C CA . ARG A 1 93 ? -16.497 -14.730 9.048 1.00 84.81 93 ARG A CA 1
ATOM 737 C C . ARG A 1 93 ? -17.363 -14.921 10.288 1.00 84.81 93 ARG A C 1
ATOM 739 O O . ARG A 1 93 ? -18.173 -15.843 10.321 1.00 84.81 93 ARG A O 1
ATOM 746 N N . ILE A 1 94 ? -17.241 -14.045 11.286 1.00 84.62 94 ILE A N 1
ATOM 747 C CA . ILE A 1 94 ? -18.062 -14.131 12.501 1.00 84.62 94 ILE A CA 1
ATOM 748 C C . ILE A 1 94 ? -19.543 -13.929 12.148 1.00 84.62 94 ILE A C 1
ATOM 750 O O . ILE A 1 94 ? -20.371 -14.748 12.551 1.00 84.62 94 ILE A O 1
ATOM 754 N N . LYS A 1 95 ? -19.872 -12.932 11.314 1.00 81.56 95 LYS A N 1
ATOM 755 C CA . LYS A 1 95 ? -21.249 -12.713 10.832 1.00 81.56 95 LYS A CA 1
ATOM 756 C C . LYS A 1 95 ? -21.822 -13.926 10.095 1.00 81.56 95 LYS A C 1
ATOM 758 O O . LYS A 1 95 ? -22.980 -14.274 10.312 1.00 81.56 95 LYS A O 1
ATOM 763 N N . GLN A 1 96 ? -21.020 -14.588 9.258 1.00 76.56 96 GLN A N 1
ATOM 764 C CA . GLN A 1 96 ? -21.425 -15.813 8.556 1.00 76.56 96 GLN A CA 1
ATOM 765 C C . GLN A 1 96 ? -21.666 -16.983 9.515 1.00 76.56 96 GLN A C 1
ATOM 767 O O . GLN A 1 96 ? -22.631 -17.724 9.348 1.00 76.56 96 GLN A O 1
ATOM 772 N N . SER A 1 97 ? -20.808 -17.137 10.526 1.00 74.06 97 SER A N 1
ATOM 773 C CA . SER A 1 97 ? -20.891 -18.243 11.487 1.00 74.06 97 SER A CA 1
ATOM 774 C C . SER A 1 97 ? -22.073 -18.156 12.457 1.00 74.06 97 SER A C 1
ATOM 776 O O . SER A 1 97 ? -22.366 -19.158 13.101 1.00 74.06 97 SER A O 1
ATOM 778 N N . LYS A 1 98 ? -22.747 -16.994 12.549 1.00 69.94 98 LYS A N 1
ATOM 779 C CA . LYS A 1 98 ? -23.897 -16.735 13.438 1.00 69.94 98 LYS A CA 1
ATOM 780 C C . LYS A 1 98 ? -23.682 -17.312 14.843 1.00 69.94 98 LYS A C 1
ATOM 782 O O . LYS A 1 98 ? -24.462 -18.144 15.296 1.00 69.94 98 LYS A O 1
ATOM 787 N N . LEU A 1 99 ? -22.604 -16.899 15.514 1.00 73.19 99 LEU A N 1
ATOM 788 C CA . LEU A 1 99 ? -22.341 -17.321 16.891 1.00 73.19 99 LEU A CA 1
ATOM 789 C C . LEU A 1 99 ? -23.490 -16.849 17.792 1.00 73.19 99 LEU A C 1
ATOM 791 O O . LEU A 1 99 ? -23.612 -15.665 18.101 1.00 73.19 99 LEU A O 1
ATOM 795 N N . GLU A 1 100 ? -24.352 -17.786 18.173 1.00 67.19 100 GLU A N 1
ATOM 796 C CA . GLU A 1 100 ? -25.439 -17.543 19.112 1.00 67.19 100 GLU A CA 1
ATOM 797 C C . GLU A 1 100 ? -24.822 -17.073 20.440 1.00 67.19 100 GLU A C 1
ATOM 799 O O . GLU A 1 100 ? -23.898 -17.701 20.956 1.00 67.19 100 GLU A O 1
ATOM 804 N N . ASN A 1 101 ? -25.312 -15.947 20.969 1.00 77.19 101 ASN A N 1
ATOM 805 C CA . ASN A 1 101 ? -24.834 -15.263 22.185 1.00 77.19 101 ASN A CA 1
ATOM 806 C C . ASN A 1 101 ? -23.588 -14.361 22.038 1.00 77.19 101 ASN A C 1
ATOM 808 O O . ASN A 1 101 ? -23.067 -13.896 23.051 1.00 77.19 101 ASN A O 1
ATOM 812 N N . GLU A 1 102 ? -23.127 -14.046 20.825 1.00 82.25 102 GLU A N 1
ATOM 813 C CA . GLU A 1 102 ? -22.049 -13.067 20.597 1.00 82.25 102 GLU A CA 1
ATOM 814 C C . GLU A 1 102 ? -22.573 -11.818 19.871 1.00 82.25 102 GLU A C 1
ATOM 816 O O . GLU A 1 102 ? -23.059 -11.902 18.744 1.00 82.25 102 GLU A O 1
ATOM 821 N N . GLU A 1 103 ? -22.428 -10.645 20.486 1.00 83.81 103 GLU A N 1
ATOM 822 C CA . GLU A 1 103 ? -22.646 -9.354 19.828 1.00 83.81 103 GLU A CA 1
ATOM 823 C C . GLU A 1 103 ? -21.343 -8.843 19.219 1.00 83.81 103 GLU A C 1
ATOM 825 O O . GLU A 1 103 ? -20.298 -8.806 19.874 1.00 83.81 103 GLU A O 1
ATOM 830 N N . ILE A 1 104 ? -21.399 -8.433 17.952 1.00 83.19 104 ILE A N 1
ATOM 831 C CA . ILE A 1 104 ? -20.219 -8.011 17.193 1.00 83.19 104 ILE A CA 1
ATOM 832 C C . ILE A 1 104 ? -20.256 -6.499 17.025 1.00 83.19 104 ILE A C 1
ATOM 834 O O . ILE A 1 104 ? -21.106 -5.969 16.308 1.00 83.19 104 ILE A O 1
ATOM 838 N N . LEU A 1 105 ? -19.269 -5.812 17.592 1.00 82.88 105 LEU A N 1
ATOM 839 C CA . LEU A 1 105 ? -19.009 -4.415 17.282 1.00 82.88 105 LEU A CA 1
ATOM 840 C C . LEU A 1 105 ? -17.796 -4.317 16.363 1.00 82.88 105 LEU A C 1
ATOM 842 O O . LEU A 1 105 ? -16.671 -4.616 16.762 1.00 82.88 105 LEU A O 1
ATOM 846 N N . PHE A 1 106 ? -18.032 -3.882 15.127 1.00 81.75 106 PHE A N 1
ATOM 847 C CA . PHE A 1 106 ? -16.973 -3.656 14.151 1.00 81.75 106 PHE A CA 1
ATOM 848 C C . PHE A 1 106 ? -16.783 -2.168 13.887 1.00 81.75 106 PHE A C 1
ATOM 850 O O . PHE A 1 106 ? -17.642 -1.520 13.293 1.00 81.75 106 PHE A O 1
ATOM 857 N N . ILE A 1 107 ? -15.628 -1.659 14.300 1.00 77.31 107 ILE A N 1
ATOM 858 C CA . ILE A 1 107 ? -15.256 -0.255 14.217 1.00 77.31 107 ILE A CA 1
ATOM 859 C C . ILE A 1 107 ? -14.273 -0.073 13.060 1.00 77.31 107 ILE A C 1
ATOM 861 O O . ILE A 1 107 ? -13.149 -0.590 13.078 1.00 77.31 107 ILE A O 1
ATOM 865 N N . ARG A 1 108 ? -14.733 0.651 12.037 1.00 71.81 108 ARG A N 1
ATOM 866 C CA . ARG A 1 108 ? -14.014 0.900 10.783 1.00 71.81 108 ARG A CA 1
ATOM 867 C C . ARG A 1 108 ? -13.264 2.218 10.796 1.00 71.81 108 ARG A C 1
ATOM 869 O O . ARG A 1 108 ? -13.764 3.197 11.338 1.00 71.81 108 ARG A O 1
ATOM 876 N N . ARG A 1 109 ? -12.185 2.295 10.009 1.00 64.31 109 ARG A N 1
ATOM 877 C CA . ARG A 1 109 ? -11.388 3.510 9.755 1.00 64.31 109 ARG A CA 1
ATOM 878 C C . ARG A 1 109 ? -12.186 4.794 9.505 1.00 64.31 109 ARG A C 1
ATOM 880 O O . ARG A 1 109 ? -11.831 5.838 10.045 1.00 64.31 109 ARG A O 1
ATOM 887 N N . SER A 1 110 ? -13.278 4.714 8.748 1.00 54.59 110 SER A N 1
ATOM 888 C CA . SER A 1 110 ? -14.160 5.845 8.417 1.00 54.59 110 SER A CA 1
ATOM 889 C C . SER A 1 110 ? -15.070 6.322 9.536 1.00 54.59 110 SER A C 1
ATOM 891 O O . SER A 1 110 ? -15.474 7.484 9.540 1.00 54.59 110 SER A O 1
ATOM 893 N N . ASP A 1 111 ? -15.428 5.415 10.438 1.00 57.28 111 ASP A N 1
ATOM 894 C CA . ASP A 1 111 ? -16.450 5.628 11.465 1.00 57.28 111 ASP A CA 1
ATOM 895 C C . ASP A 1 111 ? -15.788 5.923 12.823 1.00 57.28 111 ASP A C 1
ATOM 897 O O . ASP A 1 111 ? -16.441 5.985 13.864 1.00 57.28 111 ASP A O 1
ATOM 901 N N . ASN A 1 112 ? -14.467 6.126 12.781 1.00 54.97 112 ASN A N 1
ATOM 902 C CA . ASN A 1 112 ? -13.538 6.280 13.890 1.00 54.97 112 ASN A CA 1
ATOM 903 C C . ASN A 1 112 ? -13.600 7.661 14.545 1.00 54.97 112 ASN A C 1
ATOM 905 O O . ASN A 1 112 ? -12.593 8.361 14.656 1.00 54.97 112 ASN A O 1
ATOM 909 N N . ASN A 1 113 ? -14.781 8.049 15.005 1.00 57.81 113 ASN A N 1
ATOM 910 C CA . ASN A 1 113 ? -14.885 9.007 16.090 1.00 57.81 113 ASN A CA 1
ATOM 911 C C . ASN A 1 113 ? -15.530 8.318 17.295 1.00 57.81 113 ASN A C 1
ATOM 913 O O . ASN A 1 113 ? -16.355 7.406 17.174 1.00 57.81 113 ASN A O 1
ATOM 917 N N . LEU A 1 114 ? -15.123 8.747 18.488 1.00 57.16 114 LEU A N 1
ATOM 918 C CA . LEU A 1 114 ? -15.602 8.184 19.747 1.00 57.16 114 LEU A CA 1
ATOM 919 C C . LEU A 1 114 ? -17.138 8.155 19.814 1.00 57.16 114 LEU A C 1
ATOM 921 O O . LEU A 1 114 ? -17.745 7.167 20.221 1.00 57.16 114 LEU A O 1
ATOM 925 N N . LYS A 1 115 ? -17.768 9.240 19.358 1.00 58.88 115 LYS A N 1
ATOM 926 C CA . LYS A 1 115 ? -19.222 9.398 19.321 1.00 58.88 115 LYS A CA 1
ATOM 927 C C . LYS A 1 115 ? -19.894 8.362 18.421 1.00 58.88 115 LYS A C 1
ATOM 929 O O . LYS A 1 115 ? -20.931 7.826 18.790 1.00 58.88 115 LYS A O 1
ATOM 934 N N . GLY A 1 116 ? -19.319 8.081 17.257 1.00 62.38 116 GLY A N 1
ATOM 935 C CA . GLY A 1 116 ? -19.796 7.100 16.288 1.00 62.38 116 GLY A CA 1
ATOM 936 C C . GLY A 1 116 ? -19.734 5.694 16.860 1.00 62.38 116 GLY A C 1
ATOM 937 O O . GLY A 1 116 ? -20.719 4.970 16.779 1.00 62.38 116 GLY A O 1
ATOM 938 N N . THR A 1 117 ? -18.642 5.364 17.551 1.00 64.31 117 THR A N 1
ATOM 939 C CA . THR A 1 117 ? -18.495 4.091 18.274 1.00 64.31 117 THR A CA 1
ATOM 940 C C . THR A 1 117 ? -19.562 3.926 19.357 1.00 64.31 117 THR A C 1
ATOM 942 O O . THR A 1 117 ? -20.250 2.909 19.405 1.00 64.31 117 THR A O 1
ATOM 945 N N . ILE A 1 118 ? -19.748 4.944 20.203 1.00 65.44 118 ILE A N 1
ATOM 946 C CA . ILE A 1 118 ? -20.764 4.916 21.264 1.00 65.44 118 ILE A CA 1
ATOM 947 C C . ILE A 1 118 ? -22.171 4.853 20.655 1.00 65.44 118 ILE A C 1
ATOM 949 O O . ILE A 1 118 ? -23.009 4.087 21.113 1.00 65.44 118 ILE A O 1
ATOM 953 N N . LYS A 1 119 ? -22.436 5.594 19.576 1.00 66.75 119 LYS A N 1
ATOM 954 C CA . LYS A 1 119 ? -23.721 5.552 18.869 1.00 66.75 119 LYS A CA 1
ATOM 955 C C . LYS A 1 119 ? -24.000 4.175 18.260 1.00 66.75 119 LYS A C 1
ATOM 957 O O . LYS A 1 119 ? -25.137 3.725 18.317 1.00 66.75 119 LYS A O 1
ATOM 962 N N . GLN A 1 120 ? -22.990 3.513 17.695 1.00 67.00 120 GLN A N 1
ATOM 963 C CA . GLN A 1 120 ? -23.112 2.145 17.181 1.00 67.00 120 GLN A CA 1
ATOM 964 C C . GLN A 1 120 ? -23.411 1.150 18.306 1.00 67.00 120 GLN A C 1
ATOM 966 O O . GLN A 1 120 ? -24.267 0.290 18.138 1.00 67.00 120 GLN A O 1
ATOM 971 N N . LEU A 1 121 ? -22.769 1.309 19.466 1.00 66.81 121 LEU A N 1
ATOM 972 C CA . LEU A 1 121 ? -23.039 0.504 20.660 1.00 66.81 121 LEU A CA 1
ATOM 973 C C . LEU A 1 121 ? -24.462 0.687 21.194 1.00 66.81 121 LEU A C 1
ATOM 975 O O . LEU A 1 121 ? -25.122 -0.289 21.530 1.00 66.81 121 LEU A O 1
ATOM 979 N N . LEU A 1 122 ? -24.948 1.927 21.240 1.00 65.00 122 LEU A N 1
ATOM 980 C CA . LEU A 1 122 ? -26.298 2.257 21.707 1.00 65.00 122 LEU A CA 1
ATOM 981 C C . LEU A 1 122 ? -27.402 1.845 20.731 1.00 65.00 122 LEU A C 1
ATOM 983 O O . LEU A 1 122 ? -28.561 1.764 21.121 1.00 65.00 122 LEU A O 1
ATOM 987 N N . ALA A 1 123 ? -27.056 1.620 19.464 1.00 65.00 123 ALA A N 1
ATOM 988 C CA . ALA A 1 123 ? -27.987 1.129 18.456 1.00 65.00 123 ALA A CA 1
ATOM 989 C C . ALA A 1 123 ? -28.229 -0.388 18.555 1.00 65.00 123 ALA A C 1
ATOM 991 O O . ALA A 1 123 ? -29.071 -0.905 17.826 1.00 65.00 123 ALA A O 1
ATOM 992 N N . LEU A 1 124 ? -27.501 -1.106 19.420 1.00 66.75 124 LEU A N 1
ATOM 993 C CA . LEU A 1 124 ? -27.736 -2.525 19.668 1.00 66.75 124 LEU A CA 1
ATOM 994 C C . LEU A 1 124 ? -29.010 -2.706 20.504 1.00 66.75 124 LEU A C 1
ATOM 996 O O . LEU A 1 124 ? -29.096 -2.208 21.627 1.00 66.75 124 LEU A O 1
ATOM 1000 N N . ASP A 1 125 ? -29.958 -3.498 19.998 1.00 61.75 125 ASP A N 1
ATOM 1001 C CA . ASP A 1 125 ? -31.230 -3.800 20.679 1.00 61.75 125 ASP A CA 1
ATOM 1002 C C . ASP A 1 125 ? -31.033 -4.407 22.081 1.00 61.75 125 ASP A C 1
ATOM 1004 O O . ASP A 1 125 ? -31.879 -4.266 22.957 1.00 61.75 125 ASP A O 1
ATOM 1008 N N . ALA A 1 126 ? -29.896 -5.070 22.318 1.00 60.31 126 ALA A N 1
ATOM 1009 C CA . ALA A 1 126 ? -29.547 -5.665 23.609 1.00 60.31 126 ALA A CA 1
ATOM 1010 C C . ALA A 1 126 ? -29.134 -4.640 24.684 1.00 60.31 126 ALA A C 1
ATOM 1012 O O . ALA A 1 126 ? -28.977 -5.013 25.841 1.00 60.31 126 ALA A O 1
ATOM 1013 N N . VAL A 1 127 ? -28.926 -3.373 24.313 1.00 59.91 127 VAL A N 1
ATOM 1014 C CA . VAL A 1 127 ? -28.325 -2.336 25.170 1.00 59.91 127 VAL A CA 1
ATOM 1015 C C . VAL A 1 127 ? -29.244 -1.104 25.274 1.00 59.91 127 VAL A C 1
ATOM 1017 O O . VAL A 1 127 ? -28.837 -0.017 25.668 1.00 59.91 127 VAL A O 1
ATOM 1020 N N . SER A 1 128 ? -30.529 -1.238 24.944 1.00 56.19 128 SER A N 1
ATOM 1021 C CA . SER A 1 128 ? -31.482 -0.117 24.924 1.00 56.19 128 SER A CA 1
ATOM 1022 C C . SER A 1 128 ? -31.843 0.456 26.310 1.00 56.19 128 SER A C 1
ATOM 1024 O O . SER A 1 128 ? -32.393 1.558 26.392 1.00 56.19 128 SER A O 1
ATOM 1026 N N . ASN A 1 129 ? -31.518 -0.246 27.404 1.00 60.19 129 ASN A N 1
ATOM 1027 C CA . ASN A 1 129 ? -31.896 0.104 28.782 1.00 60.19 129 ASN A CA 1
ATOM 1028 C C . ASN A 1 129 ? -30.716 0.533 29.681 1.00 60.19 129 ASN A C 1
ATOM 1030 O O . ASN A 1 129 ? -30.737 0.285 30.881 1.00 60.19 129 ASN A O 1
ATOM 1034 N N . ILE A 1 130 ? -29.705 1.229 29.145 1.00 64.62 130 ILE A N 1
ATOM 1035 C CA . ILE A 1 130 ? -28.589 1.720 29.978 1.00 64.62 130 ILE A CA 1
ATOM 1036 C C . ILE A 1 130 ? -29.088 2.727 31.043 1.00 64.62 130 ILE A C 1
ATOM 1038 O O . ILE A 1 130 ? -29.819 3.659 30.687 1.00 64.62 130 ILE A O 1
ATOM 1042 N N . PRO A 1 131 ? -28.653 2.614 32.317 1.00 57.81 131 PRO A N 1
ATOM 1043 C CA . PRO A 1 131 ? -29.005 3.551 33.391 1.00 57.81 131 PRO A CA 1
ATOM 1044 C C . PRO A 1 131 ? -28.525 4.996 33.151 1.00 57.81 131 PRO A C 1
ATOM 1046 O O . PRO A 1 131 ? -29.247 5.949 33.429 1.00 57.81 131 PRO A O 1
ATOM 1049 N N . ASN A 1 132 ? -27.324 5.175 32.591 1.00 62.69 132 ASN A N 1
ATOM 1050 C CA . ASN A 1 132 ? -26.642 6.468 32.444 1.00 62.69 132 ASN A CA 1
ATOM 1051 C C . ASN A 1 132 ? -27.016 7.237 31.159 1.00 62.69 132 ASN A C 1
ATOM 1053 O O . ASN A 1 132 ? -26.146 7.709 30.418 1.00 62.69 132 ASN A O 1
ATOM 1057 N N . LYS A 1 133 ? -28.321 7.399 30.893 1.00 63.69 133 LYS A N 1
ATOM 1058 C CA . LYS A 1 133 ? -28.819 8.148 29.717 1.00 63.69 133 LYS A CA 1
ATOM 1059 C C . LYS A 1 133 ? -28.333 9.599 29.682 1.00 63.69 133 LYS A C 1
ATOM 1061 O O . LYS A 1 133 ? -28.069 10.107 28.599 1.00 63.69 133 LYS A O 1
ATOM 1066 N N . ASP A 1 134 ? -28.129 10.234 30.834 1.00 60.50 134 ASP A N 1
ATOM 1067 C CA . ASP A 1 134 ? -27.696 11.636 30.916 1.00 60.50 134 ASP A CA 1
ATOM 1068 C C . ASP A 1 134 ? -26.249 11.850 30.437 1.00 60.50 134 ASP A C 1
ATOM 1070 O O . ASP A 1 134 ? -25.974 12.804 29.706 1.00 60.50 134 ASP A O 1
ATOM 1074 N N . ILE A 1 135 ? -25.325 10.940 30.778 1.00 60.84 135 ILE A N 1
ATOM 1075 C CA . ILE A 1 135 ? -23.927 10.981 30.302 1.00 60.84 135 ILE A CA 1
ATOM 1076 C C . ILE A 1 135 ? -23.902 10.755 28.786 1.00 60.84 135 ILE A C 1
ATOM 1078 O O . ILE A 1 135 ? -23.236 11.478 28.045 1.00 60.84 135 ILE A O 1
ATOM 1082 N N . ILE A 1 136 ? -24.695 9.796 28.308 1.00 61.00 136 ILE A N 1
ATOM 1083 C CA . ILE A 1 136 ? -24.859 9.497 26.883 1.00 61.00 136 ILE A CA 1
ATOM 1084 C C . ILE A 1 136 ? -25.434 10.704 26.128 1.00 61.00 136 ILE A C 1
ATOM 1086 O O . ILE A 1 136 ? -24.921 11.082 25.074 1.00 61.00 136 ILE A O 1
ATOM 1090 N N . GLU A 1 137 ? -26.469 11.351 26.663 1.00 62.53 137 GLU A N 1
ATOM 1091 C CA . GLU A 1 137 ? -27.049 12.553 26.070 1.00 62.53 137 GLU A CA 1
ATOM 1092 C C . GLU A 1 137 ? -26.073 13.733 26.085 1.00 62.53 137 GLU A C 1
ATOM 1094 O O . GLU A 1 137 ? -26.021 14.468 25.099 1.00 62.53 137 GLU A O 1
ATOM 1099 N N . ARG A 1 138 ? -25.260 13.901 27.138 1.00 61.19 138 ARG A N 1
ATOM 1100 C CA . ARG A 1 138 ? -24.187 14.911 27.203 1.00 61.19 138 ARG A CA 1
ATOM 1101 C C . ARG A 1 138 ? -23.170 14.706 26.076 1.00 61.19 138 ARG A C 1
ATOM 1103 O O . ARG A 1 138 ? -22.895 15.644 25.326 1.00 61.19 138 ARG A O 1
ATOM 1110 N N . LEU A 1 139 ? -22.717 13.468 25.879 1.00 58.91 139 LEU A N 1
ATOM 1111 C CA . LEU A 1 139 ? -21.805 13.080 24.796 1.00 58.91 139 LEU A CA 1
ATOM 1112 C C . LEU A 1 139 ? -22.416 13.270 23.399 1.00 58.91 139 LEU A C 1
ATOM 1114 O O . LEU A 1 139 ? -21.730 13.654 22.448 1.00 58.91 139 LEU A O 1
ATOM 1118 N N . LEU A 1 140 ? -23.722 13.026 23.254 1.00 59.31 140 LEU A N 1
ATOM 1119 C CA . LEU A 1 140 ? -24.425 13.201 21.984 1.00 59.31 140 LEU A CA 1
ATOM 1120 C C . LEU A 1 140 ? -24.725 14.676 21.666 1.00 59.31 140 LEU A C 1
ATOM 1122 O O . LEU A 1 140 ? -24.656 15.055 20.491 1.00 59.31 140 LEU A O 1
ATOM 1126 N N . LYS A 1 141 ? -25.019 15.505 22.678 1.00 56.97 141 LYS A N 1
ATOM 1127 C CA . LYS A 1 141 ? -25.414 16.920 22.535 1.00 56.97 141 LYS A CA 1
ATOM 1128 C C . LYS A 1 141 ? -24.231 17.882 22.386 1.00 56.97 141 LYS A C 1
ATOM 1130 O O . LYS A 1 141 ? -24.369 18.843 21.632 1.00 56.97 141 LYS A O 1
ATOM 1135 N N . ALA A 1 142 ? -23.075 17.615 23.005 1.00 49.56 142 ALA A N 1
ATOM 1136 C CA . ALA A 1 142 ? -21.927 18.540 23.043 1.00 49.56 142 ALA A CA 1
ATOM 1137 C C . ALA A 1 142 ? -21.389 18.991 21.662 1.00 49.56 142 ALA A C 1
ATOM 1139 O O . ALA A 1 142 ? -20.748 20.029 21.554 1.00 49.56 142 ALA A O 1
ATOM 1140 N N . THR A 1 143 ? -21.673 18.248 20.588 1.00 47.84 143 THR A N 1
ATOM 1141 C CA . THR A 1 143 ? -21.150 18.508 19.229 1.00 47.84 143 THR A CA 1
ATOM 1142 C C . THR A 1 143 ? -22.195 18.965 18.206 1.00 47.84 143 THR A C 1
ATOM 1144 O O . THR A 1 143 ? -21.826 19.286 17.082 1.00 47.84 143 THR A O 1
ATOM 1147 N N . VAL A 1 144 ? -23.494 18.971 18.533 1.00 50.66 144 VAL A N 1
ATOM 1148 C CA . VAL A 1 144 ? -24.558 19.261 17.540 1.00 50.66 144 VAL A CA 1
ATOM 1149 C C . VAL A 1 144 ? -24.895 20.758 17.464 1.00 50.66 144 VAL A C 1
ATOM 1151 O O . VAL A 1 144 ? -25.468 21.207 16.477 1.00 50.66 144 VAL A O 1
ATOM 1154 N N . THR A 1 145 ? -24.511 21.549 18.468 1.00 49.22 145 THR A N 1
ATOM 1155 C CA . THR A 1 145 ? -24.940 22.953 18.620 1.00 49.22 145 THR A CA 1
ATOM 1156 C C . THR A 1 145 ? -23.827 23.992 18.466 1.00 49.22 145 THR A C 1
ATOM 1158 O O . THR A 1 145 ? -24.115 25.188 18.513 1.00 49.22 145 THR A O 1
ATOM 1161 N N . VAL A 1 146 ? -22.571 23.578 18.266 1.00 55.69 146 VAL A N 1
ATOM 1162 C CA . VAL A 1 146 ? -21.428 24.496 18.133 1.00 55.69 146 VAL A CA 1
ATOM 1163 C C . VAL A 1 146 ? -21.073 24.675 16.657 1.00 55.69 146 VAL A C 1
ATOM 1165 O O . VAL A 1 146 ? -20.915 23.701 15.929 1.00 55.69 146 VAL A O 1
ATOM 1168 N N . ASP A 1 147 ? -20.967 25.932 16.223 1.00 64.62 147 ASP A N 1
ATOM 1169 C CA . ASP A 1 147 ? -20.480 26.305 14.890 1.00 64.62 147 ASP A CA 1
ATOM 1170 C C . ASP A 1 147 ? -19.062 25.754 14.641 1.00 64.62 147 ASP A C 1
ATOM 1172 O O . ASP A 1 147 ? -18.216 25.779 15.538 1.00 64.62 147 ASP A O 1
ATOM 1176 N N . ASP A 1 148 ? -18.791 25.265 13.428 1.00 67.50 148 ASP A N 1
ATOM 1177 C CA . ASP A 1 148 ? -17.575 24.494 13.125 1.00 67.50 148 ASP A CA 1
ATOM 1178 C C . ASP A 1 148 ? -16.300 25.342 13.329 1.00 67.50 148 ASP A C 1
ATOM 1180 O O . ASP A 1 148 ? -15.269 24.833 13.773 1.00 67.50 148 ASP A O 1
ATOM 1184 N N . ASN A 1 149 ? -16.375 26.655 13.089 1.00 71.88 149 ASN A N 1
ATOM 1185 C CA . ASN A 1 149 ? -15.273 27.586 13.355 1.00 71.88 149 ASN A CA 1
ATOM 1186 C C . ASN A 1 149 ? -15.059 27.815 14.855 1.00 71.88 149 ASN A C 1
ATOM 1188 O O . ASN A 1 149 ? -13.927 27.742 15.330 1.00 71.88 149 ASN A O 1
ATOM 1192 N N . LYS A 1 150 ? -16.142 27.966 15.627 1.00 72.38 150 LYS A N 1
ATOM 1193 C CA . LYS A 1 150 ? -16.061 28.099 17.091 1.00 72.38 150 LYS A CA 1
ATOM 1194 C C . LYS A 1 150 ? -15.446 26.868 17.752 1.00 72.38 150 LYS A C 1
ATOM 1196 O O . LYS A 1 150 ? -14.733 26.997 18.743 1.00 72.38 150 LYS A O 1
ATOM 1201 N N . PHE A 1 151 ? -15.696 25.675 17.215 1.00 72.62 151 PHE A N 1
ATOM 1202 C CA . PHE A 1 151 ? -15.103 24.453 17.752 1.00 72.62 151 PHE A CA 1
ATOM 1203 C C . PHE A 1 151 ? -13.600 24.356 17.446 1.00 72.62 151 PHE A C 1
ATOM 1205 O O . PHE A 1 151 ? -12.826 23.998 18.332 1.00 72.62 151 PHE A O 1
ATOM 1212 N N . ARG A 1 152 ? -13.159 24.739 16.235 1.00 76.50 152 ARG A N 1
ATOM 1213 C CA . ARG A 1 152 ? -11.720 24.860 15.915 1.00 76.50 152 ARG A CA 1
ATOM 1214 C C . ARG A 1 152 ? -11.023 25.871 16.825 1.00 76.50 152 ARG A C 1
ATOM 1216 O O . ARG A 1 152 ? -9.913 25.614 17.291 1.00 76.50 152 ARG A O 1
ATOM 1223 N N . ASP A 1 153 ? -11.690 26.984 17.120 1.00 79.25 153 ASP A N 1
ATOM 1224 C CA . ASP A 1 153 ? -11.192 27.981 18.068 1.00 79.25 153 ASP A CA 1
ATOM 1225 C C . ASP A 1 153 ? -11.065 27.403 19.479 1.00 79.25 153 ASP A C 1
ATOM 1227 O O . ASP A 1 153 ? -10.047 27.615 20.132 1.00 79.25 153 ASP A O 1
ATOM 1231 N N . MET A 1 154 ? -12.048 26.621 19.925 1.00 77.19 154 MET A N 1
ATOM 1232 C CA . MET A 1 154 ? -12.026 25.973 21.235 1.00 77.19 154 MET A CA 1
ATOM 1233 C C . MET A 1 154 ? -10.888 24.952 21.366 1.00 77.19 154 MET A C 1
ATOM 1235 O O . MET A 1 154 ? -10.165 24.992 22.359 1.00 77.19 154 MET A O 1
ATOM 1239 N N . ILE A 1 155 ? -10.672 24.096 20.355 1.00 81.19 155 ILE A N 1
ATOM 1240 C CA . ILE A 1 155 ? -9.527 23.165 20.323 1.00 81.19 155 ILE A CA 1
ATOM 1241 C C . ILE A 1 155 ? -8.222 23.951 20.467 1.00 81.19 155 ILE A C 1
ATOM 1243 O O . ILE A 1 155 ? -7.383 23.627 21.306 1.00 81.19 155 ILE A O 1
ATOM 1247 N N . TYR A 1 156 ? -8.063 25.008 19.668 1.00 85.81 156 TYR A N 1
ATOM 1248 C CA . TYR A 1 156 ? -6.852 25.819 19.669 1.00 85.81 156 TYR A CA 1
ATOM 1249 C C . TYR A 1 156 ? -6.592 26.494 21.021 1.00 85.81 156 TYR A C 1
ATOM 1251 O O . TYR A 1 156 ? -5.469 26.478 21.521 1.00 85.81 156 TYR A O 1
ATOM 1259 N N . GLN A 1 157 ? -7.630 27.070 21.631 1.00 84.00 157 GLN A N 1
ATOM 1260 C CA . GLN A 1 157 ? -7.509 27.719 22.936 1.00 84.00 157 GLN A CA 1
ATOM 1261 C C . GLN A 1 157 ? -7.215 26.716 24.052 1.00 84.00 157 GLN A C 1
ATOM 1263 O O . GLN A 1 157 ? -6.398 27.014 24.920 1.00 84.00 157 GLN A O 1
ATOM 1268 N N . ASN A 1 158 ? -7.798 25.517 24.003 1.00 83.44 158 ASN A N 1
ATOM 1269 C CA . ASN A 1 158 ? -7.503 24.467 24.975 1.00 83.44 158 ASN A CA 1
ATOM 1270 C C . ASN A 1 158 ? -6.025 24.054 24.934 1.00 83.44 158 ASN A C 1
ATOM 1272 O O . ASN A 1 158 ? -5.418 23.934 25.993 1.00 83.44 158 ASN A O 1
ATOM 1276 N N . PHE A 1 159 ? -5.393 23.968 23.755 1.00 85.75 159 PHE A N 1
ATOM 1277 C CA . PHE A 1 159 ? -3.938 23.770 23.685 1.00 85.75 159 PHE A CA 1
ATOM 1278 C C . PHE A 1 159 ? -3.158 24.889 24.387 1.00 85.75 159 PHE A C 1
ATOM 1280 O O . PHE A 1 159 ? -2.225 24.608 25.132 1.00 85.75 159 PHE A O 1
ATOM 1287 N N . ILE A 1 160 ? -3.543 26.156 24.204 1.00 84.94 160 ILE A N 1
ATOM 1288 C CA . ILE A 1 160 ? -2.876 27.285 24.876 1.00 84.94 160 ILE A CA 1
ATOM 1289 C C . ILE A 1 160 ? -3.038 27.197 26.399 1.00 84.94 160 ILE A C 1
ATOM 1291 O O . ILE A 1 160 ? -2.097 27.502 27.132 1.00 84.94 160 ILE A O 1
ATOM 1295 N N . VAL A 1 161 ? -4.215 26.791 26.881 1.00 84.62 161 VAL A N 1
ATOM 1296 C CA . VAL A 1 161 ? -4.489 26.622 28.315 1.00 84.62 161 VAL A CA 1
ATOM 1297 C C . VAL A 1 161 ? -3.636 25.502 28.911 1.00 84.62 161 VAL A C 1
ATOM 1299 O O . VAL A 1 161 ? -3.000 25.726 29.939 1.00 84.62 161 VAL A O 1
ATOM 1302 N N . GLU A 1 162 ? -3.551 24.343 28.256 1.00 83.56 162 GLU A N 1
ATOM 1303 C CA . GLU A 1 162 ? -2.720 23.231 28.740 1.00 83.56 162 GLU A CA 1
ATOM 1304 C C . GLU A 1 162 ? -1.227 23.599 28.762 1.00 83.56 162 GLU A C 1
ATOM 1306 O O . GLU A 1 162 ? -0.537 23.348 29.747 1.00 83.56 162 GLU A O 1
ATOM 1311 N N . ILE A 1 163 ? -0.732 24.313 27.743 1.00 83.88 163 ILE A N 1
ATOM 1312 C CA . ILE A 1 163 ? 0.664 24.789 27.708 1.00 83.88 163 ILE A CA 1
ATOM 1313 C C . ILE A 1 163 ? 0.960 25.766 28.853 1.00 83.88 163 ILE A C 1
ATOM 1315 O O . ILE A 1 163 ? 2.070 25.756 29.387 1.00 83.8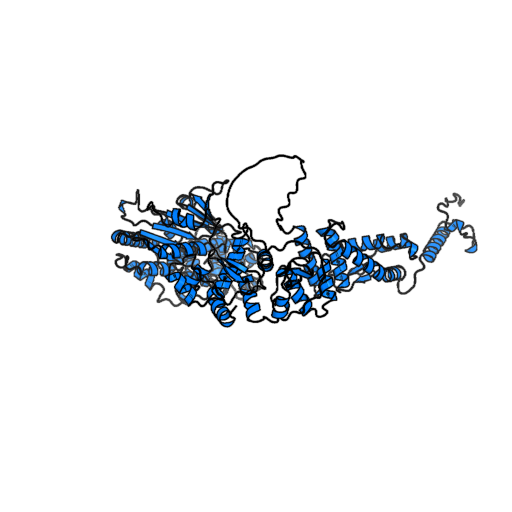8 163 ILE A O 1
ATOM 1319 N N . LYS A 1 164 ? -0.007 26.615 29.224 1.00 81.50 164 LYS A N 1
ATOM 1320 C CA . LYS A 1 164 ? 0.132 27.567 30.339 1.00 81.50 164 LYS A CA 1
ATOM 1321 C C . LYS A 1 164 ? 0.192 26.879 31.699 1.00 81.50 164 LYS A C 1
ATOM 1323 O O . LYS A 1 164 ? 0.854 27.400 32.592 1.00 81.50 164 LYS A O 1
ATOM 1328 N N . ASN A 1 165 ? -0.512 25.760 31.846 1.00 78.94 165 ASN A N 1
ATOM 1329 C CA . ASN A 1 165 ? -0.643 25.035 33.107 1.00 78.94 165 ASN A CA 1
ATOM 1330 C C . ASN A 1 165 ? 0.395 23.909 33.274 1.00 78.94 165 ASN A C 1
ATOM 1332 O O . ASN A 1 165 ? 0.460 23.309 34.345 1.00 78.94 165 ASN A O 1
ATOM 1336 N N . ASP A 1 166 ? 1.206 23.617 32.251 1.00 78.25 166 ASP A N 1
ATOM 1337 C CA . ASP A 1 166 ? 2.230 22.573 32.310 1.00 78.25 166 ASP A CA 1
ATOM 1338 C C . ASP A 1 166 ? 3.606 23.087 32.774 1.00 78.25 166 ASP A C 1
ATOM 1340 O O . ASP A 1 166 ? 4.381 23.678 32.008 1.00 78.25 166 ASP A O 1
ATOM 1344 N N . ASP A 1 167 ? 3.956 22.748 34.015 1.00 70.88 167 ASP A N 1
ATOM 1345 C CA . ASP A 1 167 ? 5.250 23.047 34.641 1.00 70.88 167 ASP A CA 1
ATOM 1346 C C . ASP A 1 167 ? 6.363 22.035 34.297 1.00 70.88 167 ASP A C 1
ATOM 1348 O O . ASP A 1 167 ? 7.506 22.199 34.736 1.00 70.88 167 ASP A O 1
ATOM 1352 N N . SER A 1 168 ? 6.079 20.988 33.509 1.00 70.12 168 SER A N 1
ATOM 1353 C CA . SER A 1 168 ? 7.082 19.968 33.171 1.00 70.12 168 SER A CA 1
ATOM 1354 C C . SER A 1 168 ? 8.253 20.547 32.354 1.00 70.12 168 SER A C 1
ATOM 1356 O O . SER A 1 168 ? 8.104 21.517 31.617 1.00 70.12 168 SER A O 1
ATOM 1358 N N . THR A 1 169 ? 9.457 19.983 32.440 1.00 68.06 169 THR A N 1
ATOM 1359 C CA . THR A 1 169 ? 10.593 20.399 31.579 1.00 68.06 169 THR A CA 1
ATOM 1360 C C . THR A 1 169 ? 11.204 19.233 30.814 1.00 68.06 169 THR A C 1
ATOM 1362 O O . THR A 1 169 ? 12.349 19.311 30.381 1.00 68.06 169 THR A O 1
ATOM 1365 N N . GLU A 1 170 ? 10.461 18.133 30.676 1.00 63.00 170 GLU A N 1
ATOM 1366 C CA . GLU A 1 170 ? 10.971 16.887 30.094 1.00 63.00 170 GLU A CA 1
ATOM 1367 C C . GLU A 1 170 ? 11.203 16.981 28.580 1.00 63.00 170 GLU A C 1
ATOM 1369 O O . GLU A 1 170 ? 12.130 16.356 28.074 1.00 63.00 170 GLU A O 1
ATOM 1374 N N . VAL A 1 171 ? 10.387 17.764 27.859 1.00 67.81 171 VAL A N 1
ATOM 1375 C CA . VAL A 1 171 ? 10.439 17.856 26.384 1.00 67.81 171 VAL A CA 1
ATOM 1376 C C . VAL A 1 171 ? 10.884 19.236 25.893 1.00 67.81 171 VAL A C 1
ATOM 1378 O O . VAL A 1 171 ? 11.701 19.326 24.986 1.00 67.81 171 VAL A O 1
ATOM 1381 N N . LEU A 1 172 ? 10.396 20.323 26.501 1.00 77.56 172 LEU A N 1
ATOM 1382 C CA . LEU A 1 172 ? 10.786 21.695 26.155 1.00 77.56 172 LEU A CA 1
ATOM 1383 C C . LEU A 1 172 ? 11.239 22.467 27.394 1.00 77.56 172 LEU A C 1
ATOM 1385 O O . LEU A 1 172 ? 10.649 22.357 28.470 1.00 77.56 172 LEU A O 1
ATOM 1389 N N . SER A 1 173 ? 12.248 23.327 27.227 1.00 78.44 173 SER A N 1
ATOM 1390 C CA . SER A 1 173 ? 12.692 24.230 28.292 1.00 78.44 173 SER A CA 1
ATOM 1391 C C . SER A 1 173 ? 11.655 25.321 28.584 1.00 78.44 173 SER A C 1
ATOM 1393 O O . SER A 1 173 ? 10.958 25.799 27.687 1.00 78.44 173 SER A O 1
ATOM 1395 N N . THR A 1 174 ? 11.596 25.795 29.832 1.00 75.94 174 THR A N 1
ATOM 1396 C CA . THR A 1 174 ? 10.626 26.809 30.295 1.00 75.94 174 THR A CA 1
ATOM 1397 C C . THR A 1 174 ? 10.663 28.104 29.469 1.00 75.94 174 THR A C 1
ATOM 1399 O O . THR A 1 174 ? 9.643 28.764 29.278 1.00 75.94 174 THR A O 1
ATOM 1402 N N . VAL A 1 175 ? 11.838 28.476 28.945 1.00 78.69 175 VAL A N 1
ATOM 1403 C CA . VAL A 1 175 ? 12.004 29.645 28.064 1.00 78.69 175 VAL A CA 1
ATOM 1404 C C . VAL A 1 175 ? 11.375 29.392 26.694 1.00 78.69 175 VAL A C 1
ATOM 1406 O O . VAL A 1 175 ? 10.690 30.264 26.163 1.00 78.69 175 VAL A O 1
ATOM 1409 N N . THR A 1 176 ? 11.578 28.201 26.133 1.00 79.19 176 THR A N 1
ATOM 1410 C CA . THR A 1 176 ? 11.031 27.815 24.825 1.00 79.19 176 THR A CA 1
ATOM 1411 C C . THR A 1 176 ? 9.514 27.689 24.885 1.00 79.19 176 THR A C 1
ATOM 1413 O O . THR A 1 176 ? 8.847 28.192 23.989 1.00 79.19 176 THR A O 1
ATOM 1416 N N . LYS A 1 177 ? 8.958 27.160 25.983 1.00 81.25 177 LYS A N 1
ATOM 1417 C CA . LYS A 1 177 ? 7.507 27.118 26.229 1.00 81.25 177 LYS A CA 1
ATOM 1418 C C . LYS A 1 177 ? 6.862 28.503 26.218 1.00 81.25 177 LYS A C 1
ATOM 1420 O O . LYS A 1 177 ? 5.908 28.729 25.484 1.00 81.25 177 LYS A O 1
ATOM 1425 N N . LYS A 1 178 ? 7.432 29.462 26.959 1.00 81.38 178 LYS A N 1
ATOM 1426 C CA . LYS A 1 178 ? 6.942 30.855 26.985 1.00 81.38 178 LYS A CA 1
ATOM 1427 C C . LYS A 1 178 ? 7.044 31.548 25.626 1.00 81.38 178 LYS A C 1
ATOM 1429 O O . LYS A 1 178 ? 6.253 32.439 25.331 1.00 81.38 178 LYS A O 1
ATOM 1434 N N . ASN A 1 179 ? 8.030 31.174 24.812 1.00 83.38 179 ASN A N 1
ATOM 1435 C CA . ASN A 1 179 ? 8.156 31.695 23.453 1.00 83.38 179 ASN A CA 1
ATOM 1436 C C . ASN A 1 179 ? 7.155 31.037 22.492 1.00 83.38 179 ASN A C 1
ATOM 1438 O O . ASN A 1 179 ? 6.571 31.738 21.671 1.00 83.38 179 ASN A O 1
ATOM 1442 N N . LEU A 1 180 ? 6.924 29.727 22.625 1.00 84.81 180 LEU A N 1
ATOM 1443 C CA . LEU A 1 180 ? 5.919 28.980 21.868 1.00 84.81 180 LEU A CA 1
ATOM 1444 C C . LEU A 1 180 ? 4.508 29.488 22.168 1.00 84.81 180 LEU A C 1
ATOM 1446 O O . LEU A 1 180 ? 3.728 29.690 21.248 1.00 84.81 180 LEU A O 1
ATOM 1450 N N . GLU A 1 181 ? 4.202 29.768 23.433 1.00 85.31 181 GLU A N 1
ATOM 1451 C CA . GLU A 1 181 ? 2.929 30.361 23.844 1.00 85.31 181 GLU A CA 1
ATOM 1452 C C . GLU A 1 181 ? 2.676 31.701 23.131 1.00 85.31 181 GLU A C 1
ATOM 1454 O O . GLU A 1 181 ? 1.604 31.914 22.567 1.00 85.31 181 GLU A O 1
ATOM 1459 N N . ALA A 1 182 ? 3.684 32.579 23.096 1.00 84.62 182 ALA A N 1
ATOM 1460 C CA . ALA A 1 182 ? 3.598 33.861 22.401 1.00 84.62 182 ALA A CA 1
ATOM 1461 C C . ALA A 1 182 ? 3.446 33.697 20.877 1.00 84.62 182 ALA A C 1
ATOM 1463 O O . ALA A 1 182 ? 2.767 34.500 20.241 1.00 84.62 182 ALA A O 1
ATOM 1464 N N . LEU A 1 183 ? 4.058 32.661 20.289 1.00 85.00 183 LEU A N 1
ATOM 1465 C CA . LEU A 1 183 ? 3.904 32.338 18.869 1.00 85.00 183 LEU A CA 1
ATOM 1466 C C . LEU A 1 183 ? 2.496 31.811 18.557 1.00 85.00 183 LEU A C 1
ATOM 1468 O O . LEU A 1 183 ? 1.887 32.251 17.590 1.00 85.00 183 LEU A O 1
ATOM 1472 N N . LEU A 1 184 ? 1.950 30.923 19.392 1.00 84.94 184 LEU A N 1
ATOM 1473 C CA . LEU A 1 184 ? 0.591 30.395 19.234 1.00 84.94 184 LEU A CA 1
ATOM 1474 C C . LEU A 1 184 ? -0.485 31.471 19.461 1.00 84.94 184 LEU A C 1
ATOM 1476 O O . LEU A 1 184 ? -1.566 31.393 18.888 1.00 84.94 184 LEU A O 1
ATOM 1480 N N . GLN A 1 185 ? -0.215 32.503 20.257 1.00 84.62 185 GLN A N 1
ATOM 1481 C CA . GLN A 1 185 ? -1.134 33.638 20.414 1.00 84.62 185 GLN A CA 1
ATOM 1482 C C . GLN A 1 185 ? -1.109 34.616 19.227 1.00 84.62 185 GLN A C 1
ATOM 1484 O O . GLN A 1 185 ? -1.917 35.538 19.193 1.00 84.62 185 GLN A O 1
ATOM 1489 N N . ASN A 1 186 ? -0.199 34.446 18.263 1.00 86.25 186 ASN A N 1
ATOM 1490 C CA . ASN A 1 186 ? -0.127 35.309 17.092 1.00 86.25 186 ASN A CA 1
ATOM 1491 C C . ASN A 1 186 ? -1.168 34.919 16.028 1.00 86.25 186 ASN A C 1
ATOM 1493 O O . ASN A 1 186 ? -1.213 33.767 15.597 1.00 86.25 186 ASN A O 1
ATOM 1497 N N . ASP A 1 187 ? -1.925 35.905 15.540 1.00 81.25 187 ASP A N 1
ATOM 1498 C CA . ASP A 1 187 ? -3.009 35.700 14.571 1.00 81.25 187 ASP A CA 1
ATOM 1499 C C . ASP A 1 187 ? -2.541 35.037 13.261 1.00 81.25 187 ASP A C 1
ATOM 1501 O O . ASP A 1 187 ? -3.197 34.123 12.767 1.00 81.25 187 ASP A O 1
ATOM 1505 N N . MET A 1 188 ? -1.373 35.415 12.720 1.00 80.50 188 MET A N 1
ATOM 1506 C CA . MET A 1 188 ? -0.866 34.818 11.472 1.00 80.50 188 MET A CA 1
ATOM 1507 C C . MET A 1 188 ? -0.514 33.340 11.642 1.00 80.50 188 MET A C 1
ATOM 1509 O O . MET A 1 188 ? -0.764 32.517 10.761 1.00 80.50 188 MET A O 1
ATOM 1513 N N . PHE A 1 189 ? 0.095 32.996 12.776 1.00 83.19 189 PHE A N 1
ATOM 1514 C CA . PHE A 1 189 ? 0.458 31.613 13.065 1.00 83.19 189 PHE A CA 1
ATOM 1515 C C . PHE A 1 189 ? -0.782 30.766 13.378 1.00 83.19 189 PHE A C 1
ATOM 1517 O O . PHE A 1 189 ? -0.876 29.607 12.970 1.00 83.19 189 PHE A O 1
ATOM 1524 N N . GLN A 1 190 ? -1.773 31.372 14.033 1.00 84.94 190 GLN A N 1
ATOM 1525 C CA . GLN A 1 190 ? -3.064 30.760 14.303 1.00 84.94 190 GLN A CA 1
ATOM 1526 C C . GLN A 1 190 ? -3.832 30.436 13.013 1.00 84.94 190 GLN A C 1
ATOM 1528 O O . GLN A 1 190 ? -4.339 29.321 12.882 1.00 84.94 190 GLN A O 1
ATOM 1533 N N . GLU A 1 191 ? -3.900 31.362 12.051 1.00 82.38 191 GLU A N 1
ATOM 1534 C CA . GLU A 1 191 ? -4.529 31.116 10.743 1.00 82.38 191 GLU A CA 1
ATOM 1535 C C . GLU A 1 191 ? -3.860 29.951 10.005 1.00 82.38 191 GLU A C 1
ATOM 1537 O O . GLU A 1 191 ? -4.545 29.091 9.449 1.00 82.38 191 GLU A O 1
ATOM 1542 N N . ARG A 1 192 ? -2.527 29.861 10.074 1.00 82.31 192 ARG A N 1
ATOM 1543 C CA . ARG A 1 192 ? -1.762 28.770 9.463 1.00 82.31 192 ARG A CA 1
ATOM 1544 C C . ARG A 1 192 ? -2.113 27.403 10.052 1.00 82.31 192 ARG A C 1
ATOM 1546 O O . ARG A 1 192 ? -2.338 26.457 9.303 1.00 82.31 192 ARG A O 1
ATOM 1553 N N . LEU A 1 193 ? -2.183 27.291 11.379 1.00 83.25 193 LEU A N 1
ATOM 1554 C CA . LEU A 1 193 ? -2.513 26.026 12.050 1.00 83.25 193 LEU A CA 1
ATOM 1555 C C . LEU A 1 193 ? -3.990 25.623 11.881 1.00 83.25 193 LEU A C 1
ATOM 1557 O O . LEU A 1 193 ? -4.314 24.435 11.970 1.00 83.25 193 LEU A O 1
ATOM 1561 N N . LYS A 1 194 ? -4.875 26.598 11.635 1.00 81.62 194 LYS A N 1
ATOM 1562 C CA . LYS A 1 194 ? -6.323 26.409 11.429 1.00 81.62 194 LYS A CA 1
ATOM 1563 C C . LYS A 1 194 ? -6.751 26.272 9.964 1.00 81.62 194 LYS A C 1
ATOM 1565 O O . LYS A 1 194 ? -7.928 26.012 9.716 1.00 81.62 194 LYS A O 1
ATOM 1570 N N . HIS A 1 195 ? -5.843 26.456 9.006 1.00 79.12 195 HIS A N 1
ATOM 1571 C CA . HIS A 1 195 ? -6.121 26.271 7.581 1.00 79.12 195 HIS A CA 1
ATOM 1572 C C . HIS A 1 195 ? -6.702 24.869 7.293 1.00 79.12 195 HIS A C 1
ATOM 1574 O O . HIS A 1 195 ? -6.428 23.910 8.015 1.00 79.12 195 HIS A O 1
ATOM 1580 N N . VAL A 1 196 ? -7.489 24.737 6.220 1.00 66.12 196 VAL A N 1
ATOM 1581 C CA . VAL A 1 196 ? -8.115 23.469 5.798 1.00 66.12 196 VAL A CA 1
ATOM 1582 C C . VAL A 1 196 ? -7.046 22.405 5.509 1.00 66.12 196 VAL A C 1
ATOM 1584 O O . VAL A 1 196 ? -6.193 22.586 4.647 1.00 66.12 196 VAL A O 1
ATOM 1587 N N . GLY A 1 197 ? -7.061 21.287 6.234 1.00 66.56 197 GLY A N 1
ATOM 1588 C CA . GLY A 1 197 ? -5.989 20.278 6.178 1.00 66.56 197 GLY A CA 1
ATOM 1589 C C . GLY A 1 197 ? -4.754 20.572 7.051 1.00 66.56 197 GLY A C 1
ATOM 1590 O O . GLY A 1 197 ? -3.811 19.779 7.064 1.00 66.56 197 GLY A O 1
ATOM 1591 N N . GLY A 1 198 ? -4.756 21.673 7.809 1.00 77.69 198 GLY A N 1
ATOM 1592 C CA . GLY A 1 198 ? -3.789 21.959 8.874 1.00 77.69 198 GLY A CA 1
ATOM 1593 C C . GLY A 1 198 ? -4.039 21.126 10.144 1.00 77.69 198 GLY A C 1
ATOM 1594 O O . GLY A 1 198 ? -5.074 20.463 10.259 1.00 77.69 198 GLY A O 1
ATOM 1595 N N . PRO A 1 199 ? -3.128 21.149 11.132 1.00 81.19 199 PRO A N 1
ATOM 1596 C CA . PRO A 1 199 ? -3.156 20.234 12.278 1.00 81.19 199 PRO A CA 1
ATOM 1597 C C . PRO A 1 199 ? -4.426 20.340 13.130 1.00 81.19 199 PRO A C 1
ATOM 1599 O O . PRO A 1 199 ? -4.964 19.322 13.565 1.00 81.19 199 PRO A O 1
ATOM 1602 N N . ILE A 1 200 ? -4.964 21.548 13.325 1.00 81.88 200 ILE A N 1
ATOM 1603 C CA . ILE A 1 200 ? -6.196 21.743 14.106 1.00 81.88 200 ILE A CA 1
ATOM 1604 C C . ILE A 1 200 ? -7.413 21.200 13.360 1.00 81.88 200 ILE A C 1
ATOM 1606 O O . ILE A 1 200 ? -8.314 20.640 13.979 1.00 81.88 200 ILE A O 1
ATOM 1610 N N . ASP A 1 201 ? -7.426 21.317 12.032 1.00 75.44 201 ASP A N 1
ATOM 1611 C CA . ASP A 1 201 ? -8.486 20.760 11.195 1.00 75.44 201 ASP A CA 1
ATOM 1612 C C . ASP A 1 201 ? -8.420 19.221 11.167 1.00 75.44 201 ASP A C 1
ATOM 1614 O O . ASP A 1 201 ? -9.457 18.560 11.239 1.00 75.44 201 ASP A O 1
ATOM 1618 N N . ARG A 1 202 ? -7.209 18.634 11.196 1.00 74.75 202 ARG A N 1
ATOM 1619 C CA . ARG A 1 202 ? -7.009 17.179 11.358 1.00 74.75 202 ARG A CA 1
ATOM 1620 C C . ARG A 1 202 ? -7.531 16.668 12.705 1.00 74.75 202 ARG A C 1
ATOM 1622 O O . ARG A 1 202 ? -8.229 15.656 12.746 1.00 74.75 202 ARG A O 1
ATOM 1629 N N . ILE A 1 203 ? -7.249 17.379 13.799 1.00 74.38 203 ILE A N 1
ATOM 1630 C CA . ILE A 1 203 ? -7.760 17.035 15.138 1.00 74.38 203 ILE A CA 1
ATOM 1631 C C . ILE A 1 203 ? -9.283 17.219 15.199 1.00 74.38 203 ILE A C 1
ATOM 1633 O O . ILE A 1 203 ? -9.998 16.338 15.678 1.00 74.38 203 ILE A O 1
ATOM 1637 N N . TYR A 1 204 ? -9.806 18.315 14.643 1.00 74.12 204 TYR A N 1
ATOM 1638 C CA . TYR A 1 204 ? -11.245 18.561 14.532 1.00 74.12 204 TYR A CA 1
ATOM 1639 C C . TYR A 1 204 ? -11.970 17.435 13.786 1.00 74.12 204 TYR A C 1
ATOM 1641 O O . TYR A 1 204 ? -13.005 16.949 14.251 1.00 74.12 204 TYR A O 1
ATOM 1649 N N . ALA A 1 205 ? -11.405 16.981 12.664 1.00 67.94 205 ALA A N 1
ATOM 1650 C CA . ALA A 1 205 ? -11.966 15.913 11.846 1.00 67.94 205 ALA A CA 1
ATOM 1651 C C . ALA A 1 205 ? -12.128 14.583 12.605 1.00 67.94 205 ALA A C 1
ATOM 1653 O O . ALA A 1 205 ? -13.013 13.808 12.246 1.00 67.94 205 ALA A O 1
ATOM 1654 N N . LYS A 1 206 ? -11.327 14.324 13.651 1.00 63.16 206 LYS A N 1
ATOM 1655 C CA . LYS A 1 206 ? -11.473 13.141 14.520 1.00 63.16 206 LYS A CA 1
ATOM 1656 C C . LYS A 1 206 ? -12.557 13.285 15.586 1.00 63.16 206 LYS A C 1
ATOM 1658 O O . LYS A 1 206 ? -13.131 12.282 16.002 1.00 63.16 206 LYS A O 1
ATOM 1663 N N . VAL A 1 207 ? -12.842 14.502 16.043 1.00 63.62 207 VAL A N 1
ATOM 1664 C CA . VAL A 1 207 ? -13.848 14.745 17.092 1.00 63.62 207 VAL A CA 1
ATOM 1665 C C . VAL A 1 207 ? -15.244 14.949 16.494 1.00 63.62 207 VAL A C 1
ATOM 1667 O O . VAL A 1 207 ? -16.248 14.548 17.088 1.00 63.62 207 VAL A O 1
ATOM 1670 N N . SER A 1 208 ? -15.325 15.537 15.298 1.00 61.88 208 SER A N 1
ATOM 1671 C CA . SER A 1 208 ? -16.586 15.806 14.606 1.00 61.88 208 SER A CA 1
ATOM 1672 C C . SER A 1 208 ? -17.102 14.599 13.809 1.00 61.88 208 SER A C 1
ATOM 1674 O O . SER A 1 208 ? -16.357 13.720 13.380 1.00 61.88 208 SER A O 1
ATOM 1676 N N . SER A 1 209 ? -18.423 14.558 13.616 1.00 51.75 209 SER A N 1
ATOM 1677 C CA . SER A 1 209 ? -19.137 13.496 12.879 1.00 51.75 209 SER A CA 1
ATOM 1678 C C . SER A 1 209 ? -19.610 13.914 11.486 1.00 51.75 209 SER A C 1
ATOM 1680 O O . SER A 1 209 ? -20.150 13.083 10.760 1.00 51.75 209 SER A O 1
ATOM 1682 N N . LYS A 1 210 ? -19.408 15.181 11.102 1.00 51.97 210 LYS A N 1
ATOM 1683 C CA . LYS A 1 210 ? -19.673 15.654 9.737 1.00 51.97 210 LYS A CA 1
ATOM 1684 C C . LYS A 1 210 ? -18.567 15.159 8.804 1.00 51.97 210 LYS A C 1
ATOM 1686 O O . LYS A 1 210 ? -17.416 15.088 9.225 1.00 51.97 210 LYS A O 1
ATOM 1691 N N . ASP A 1 211 ? -18.917 14.825 7.561 1.00 45.31 211 ASP A N 1
ATOM 1692 C CA . ASP A 1 211 ? -17.986 14.332 6.539 1.00 45.31 211 ASP A CA 1
ATOM 1693 C C . ASP A 1 211 ? -16.850 15.325 6.265 1.00 45.31 211 ASP A C 1
ATOM 1695 O O . ASP A 1 211 ? -16.927 16.211 5.418 1.00 45.31 211 ASP A O 1
ATOM 1699 N N . SER A 1 212 ? -15.766 15.152 7.010 1.00 45.28 212 SER A N 1
ATOM 1700 C CA . SER A 1 212 ? -14.479 15.796 6.816 1.00 45.28 212 SER A CA 1
ATOM 1701 C C . SER A 1 212 ? -13.812 15.144 5.605 1.00 45.28 212 SER A C 1
ATOM 1703 O O . SER A 1 212 ? -13.252 14.049 5.693 1.00 45.28 212 SER A O 1
ATOM 1705 N N . GLY A 1 213 ? -13.958 15.783 4.441 1.00 46.78 213 GLY A N 1
ATOM 1706 C CA . GLY A 1 213 ? -13.449 15.296 3.160 1.00 46.78 213 GLY A CA 1
ATOM 1707 C C . GLY A 1 213 ? -12.002 14.806 3.253 1.00 46.78 213 GLY A C 1
ATOM 1708 O O . GLY A 1 213 ? -11.117 15.563 3.619 1.00 46.78 213 GLY A O 1
ATOM 1709 N N . GLY A 1 214 ? -11.767 13.528 2.951 1.00 45.91 214 GLY A N 1
ATOM 1710 C CA . GLY A 1 214 ? -10.437 12.930 2.756 1.00 45.91 214 GLY A CA 1
ATOM 1711 C C . GLY A 1 214 ? -9.513 12.776 3.979 1.00 45.91 214 GLY A C 1
ATOM 1712 O O . GLY A 1 214 ? -8.618 11.939 3.927 1.00 45.91 214 GLY A O 1
ATOM 1713 N N . TYR A 1 215 ? -9.712 13.507 5.084 1.00 47.66 215 TYR A N 1
ATOM 1714 C CA . TYR A 1 215 ? -8.745 13.572 6.201 1.00 47.66 215 TYR A CA 1
ATOM 1715 C C . TYR A 1 215 ? -8.974 12.568 7.347 1.00 47.66 215 TYR A C 1
ATOM 1717 O O . TYR A 1 215 ? -8.220 12.568 8.318 1.00 47.66 215 TYR A O 1
ATOM 1725 N N . LYS A 1 216 ? -9.970 11.675 7.254 1.00 49.50 216 LYS A N 1
ATOM 1726 C CA . LYS A 1 216 ? -10.280 10.686 8.316 1.00 49.50 216 LYS A CA 1
ATOM 1727 C C . LYS A 1 216 ? -9.128 9.698 8.604 1.00 49.50 216 LYS A C 1
ATOM 1729 O O . LYS A 1 216 ? -9.046 9.165 9.715 1.00 49.50 216 LYS A O 1
ATOM 1734 N N . ASP A 1 217 ? -8.237 9.503 7.627 1.00 44.72 217 ASP A N 1
ATOM 1735 C CA . ASP A 1 217 ? -7.090 8.580 7.653 1.00 44.72 217 ASP A CA 1
ATOM 1736 C C . ASP A 1 217 ? -5.792 9.189 8.219 1.00 44.72 217 ASP A C 1
ATOM 1738 O O . ASP A 1 217 ? -4.831 8.450 8.442 1.00 44.72 217 ASP A O 1
ATOM 1742 N N . VAL A 1 218 ? -5.731 10.506 8.452 1.00 56.28 218 VAL A N 1
ATOM 1743 C CA . VAL A 1 218 ? -4.524 11.141 9.000 1.00 56.28 218 VAL A CA 1
ATOM 1744 C C . VAL A 1 218 ? -4.543 11.035 10.521 1.00 56.28 218 VAL A C 1
ATOM 1746 O O . VAL A 1 218 ? -5.580 11.222 11.166 1.00 56.28 218 VAL A O 1
ATOM 1749 N N . VAL A 1 219 ? -3.395 10.692 11.103 1.00 58.59 219 VAL A N 1
ATOM 1750 C CA . VAL A 1 219 ? -3.236 10.659 12.555 1.00 58.59 219 VAL A CA 1
ATOM 1751 C C . VAL A 1 219 ? -3.451 12.085 13.072 1.00 58.59 219 VAL A C 1
ATOM 1753 O O . VAL A 1 219 ? -2.857 13.030 12.558 1.00 58.59 219 VAL A O 1
ATOM 1756 N N . ALA A 1 220 ? -4.327 12.257 14.064 1.00 67.62 220 ALA A N 1
ATOM 1757 C CA . ALA A 1 220 ? -4.619 13.561 14.664 1.00 67.62 220 ALA A CA 1
ATOM 1758 C C . ALA A 1 220 ? -3.503 13.995 15.625 1.00 67.62 220 ALA A C 1
ATOM 1760 O O . ALA A 1 220 ? -3.734 14.251 16.801 1.00 67.62 220 ALA A O 1
ATOM 1761 N N . LEU A 1 221 ? -2.282 14.029 15.107 1.00 74.38 221 LEU A N 1
ATOM 1762 C CA . LEU A 1 221 ? -1.091 14.500 15.784 1.00 74.38 221 LEU A CA 1
ATOM 1763 C C . LEU A 1 221 ? -0.491 15.654 14.979 1.00 74.38 221 LEU A C 1
ATOM 1765 O O . LEU A 1 221 ? -0.731 15.819 13.775 1.00 74.38 221 LEU A O 1
ATOM 1769 N N . PHE A 1 222 ? 0.289 16.458 15.678 1.00 82.06 222 PHE A N 1
ATOM 1770 C CA . PHE A 1 222 ? 1.172 17.430 15.078 1.00 82.06 222 PHE A CA 1
ATOM 1771 C C . PHE A 1 222 ? 2.409 16.729 14.504 1.00 82.06 222 PHE A C 1
ATOM 1773 O O . PHE A 1 222 ? 2.980 15.832 15.134 1.00 82.06 222 PHE A O 1
ATOM 1780 N N . GLU A 1 223 ? 2.830 17.162 13.324 1.00 81.88 223 GLU A N 1
ATOM 1781 C CA . GLU A 1 223 ? 4.006 16.694 12.596 1.00 81.88 223 GLU A CA 1
ATOM 1782 C C . GLU A 1 223 ? 5.087 17.786 12.584 1.00 81.88 223 GLU A C 1
ATOM 1784 O O . GLU A 1 223 ? 4.803 18.968 12.784 1.00 81.88 223 GLU A O 1
ATOM 1789 N N . LYS A 1 224 ? 6.348 17.408 12.323 1.00 82.06 224 LYS A N 1
ATOM 1790 C CA . LYS A 1 224 ? 7.463 18.369 12.198 1.00 82.06 224 LYS A CA 1
ATOM 1791 C C . LYS A 1 224 ? 7.146 19.449 11.155 1.00 82.06 224 LYS A C 1
ATOM 1793 O O . LYS A 1 224 ? 7.415 20.628 11.385 1.00 82.06 224 LYS A O 1
ATOM 1798 N N . ASP A 1 225 ? 6.542 19.040 10.041 1.00 82.12 225 ASP A N 1
ATOM 1799 C CA . ASP A 1 225 ? 6.261 19.900 8.891 1.00 82.12 225 ASP A CA 1
ATOM 1800 C C . ASP A 1 225 ? 5.224 20.990 9.201 1.00 82.12 225 ASP A C 1
ATOM 1802 O O . ASP A 1 225 ? 5.288 22.076 8.621 1.00 82.12 225 ASP A O 1
ATOM 1806 N N . ASP A 1 226 ? 4.339 20.769 10.183 1.00 82.25 226 ASP A N 1
ATOM 1807 C CA . ASP A 1 226 ? 3.359 21.775 10.616 1.00 82.25 226 ASP A CA 1
ATOM 1808 C C . ASP A 1 226 ? 4.033 23.012 11.239 1.00 82.25 226 ASP A C 1
ATOM 1810 O O . ASP A 1 226 ? 3.471 24.112 11.219 1.00 82.25 226 ASP A O 1
ATOM 1814 N N . PHE A 1 227 ? 5.247 22.852 11.780 1.00 84.69 227 PHE A N 1
ATOM 1815 C CA . PHE A 1 227 ? 5.997 23.921 12.442 1.00 84.69 227 PHE A CA 1
ATOM 1816 C C . PHE A 1 227 ? 7.157 24.458 11.621 1.00 84.69 227 PHE A C 1
ATOM 1818 O O . PHE A 1 227 ? 7.805 25.385 12.089 1.00 84.69 227 PHE A O 1
ATOM 1825 N N . LEU A 1 228 ? 7.429 23.948 10.417 1.00 82.38 228 LEU A N 1
ATOM 1826 C CA . LEU A 1 228 ? 8.485 24.509 9.571 1.00 82.38 228 LEU A CA 1
ATOM 1827 C C . LEU A 1 228 ? 8.096 25.922 9.143 1.00 82.38 228 LEU A C 1
ATOM 1829 O O . LEU A 1 228 ? 7.031 26.117 8.569 1.00 82.38 228 LEU A O 1
ATOM 1833 N N . ILE A 1 229 ? 8.926 26.912 9.443 1.00 82.19 229 ILE A N 1
ATOM 1834 C CA . ILE A 1 229 ? 8.691 28.321 9.108 1.00 82.19 229 ILE A CA 1
ATOM 1835 C C . ILE A 1 229 ? 9.782 28.755 8.128 1.00 82.19 229 ILE A C 1
ATOM 1837 O O . ILE A 1 229 ? 10.940 28.378 8.301 1.00 82.19 229 ILE A O 1
ATOM 1841 N N . ASP A 1 230 ? 9.430 29.528 7.102 1.00 81.06 230 ASP A N 1
ATOM 1842 C CA . ASP A 1 230 ? 10.405 30.093 6.171 1.00 81.06 230 ASP A CA 1
ATOM 1843 C C . ASP A 1 230 ? 10.912 31.477 6.621 1.00 81.06 230 ASP A C 1
ATOM 1845 O O . ASP A 1 230 ? 10.387 32.130 7.527 1.00 81.06 230 ASP A O 1
ATOM 1849 N N . ILE A 1 231 ? 11.991 31.931 5.984 1.00 77.12 231 ILE A N 1
ATOM 1850 C CA . ILE A 1 231 ? 12.640 33.208 6.316 1.00 77.12 231 ILE A CA 1
ATOM 1851 C C . ILE A 1 231 ? 11.710 34.398 6.015 1.00 77.12 231 ILE A C 1
ATOM 1853 O O . ILE A 1 231 ? 11.803 35.441 6.669 1.00 77.12 231 ILE A O 1
ATOM 1857 N N . ASP A 1 232 ? 10.806 34.258 5.046 1.00 79.69 232 ASP A N 1
ATOM 1858 C CA . ASP A 1 232 ? 9.892 35.324 4.645 1.00 79.69 232 ASP A CA 1
ATOM 1859 C C . ASP A 1 232 ? 8.761 35.522 5.664 1.00 79.69 232 ASP A C 1
ATOM 1861 O O . ASP A 1 232 ? 8.463 36.666 6.020 1.00 79.69 232 ASP A O 1
ATOM 1865 N N . PHE A 1 233 ? 8.233 34.445 6.245 1.00 81.06 233 PHE A N 1
ATOM 1866 C CA . PHE A 1 233 ? 7.281 34.495 7.352 1.00 81.06 233 PHE A CA 1
ATOM 1867 C C . PHE A 1 233 ? 7.895 35.135 8.601 1.00 81.06 233 PHE A C 1
ATOM 1869 O O . PHE A 1 233 ? 7.264 35.980 9.239 1.00 81.06 233 PHE A O 1
ATOM 1876 N N . CYS A 1 234 ? 9.153 34.815 8.927 1.00 78.00 234 CYS A N 1
ATOM 1877 C CA . CYS A 1 234 ? 9.868 35.470 10.027 1.00 78.00 234 CYS A CA 1
ATOM 1878 C C . CYS A 1 234 ? 9.975 36.991 9.826 1.00 78.00 234 CYS A C 1
ATOM 1880 O O . CYS A 1 234 ? 9.708 37.767 10.747 1.00 78.00 234 CYS A O 1
ATOM 1882 N N . ARG A 1 235 ? 10.298 37.437 8.605 1.00 78.88 235 ARG A N 1
ATOM 1883 C CA . ARG A 1 235 ? 10.346 38.869 8.260 1.00 78.88 235 ARG A CA 1
ATOM 1884 C C . ARG A 1 235 ? 8.973 39.528 8.335 1.00 78.88 235 ARG A C 1
ATOM 1886 O O . ARG A 1 235 ? 8.880 40.702 8.689 1.00 78.88 235 ARG A O 1
ATOM 1893 N N . GLU A 1 236 ? 7.911 38.815 7.976 1.00 80.12 236 GLU A N 1
ATOM 1894 C CA . GLU A 1 236 ? 6.551 39.341 8.053 1.00 80.12 236 GLU A CA 1
ATOM 1895 C C . GLU A 1 236 ? 6.074 39.490 9.507 1.00 80.12 236 GLU A C 1
ATOM 1897 O O . GLU A 1 236 ? 5.513 40.534 9.853 1.00 80.12 236 GLU A O 1
ATOM 1902 N N . LEU A 1 237 ? 6.395 38.526 10.380 1.00 81.81 237 LEU A N 1
ATOM 1903 C CA . LEU A 1 237 ? 6.166 38.629 11.827 1.00 81.81 237 LEU A CA 1
ATOM 1904 C C . LEU A 1 237 ? 6.858 39.860 12.434 1.00 81.81 237 LEU A C 1
ATOM 1906 O O . LEU A 1 237 ? 6.252 40.585 13.227 1.00 81.81 237 LEU A O 1
ATOM 1910 N N . GLU A 1 238 ? 8.107 40.126 12.041 1.00 79.31 238 GLU A N 1
ATOM 1911 C CA . GLU A 1 238 ? 8.855 41.307 12.489 1.00 79.31 238 GLU A CA 1
ATOM 1912 C C . GLU A 1 238 ? 8.228 42.614 11.979 1.00 79.31 238 GLU A C 1
ATOM 1914 O O . GLU A 1 238 ? 8.070 43.566 12.746 1.00 79.31 238 GLU A O 1
ATOM 1919 N N . LYS A 1 239 ? 7.799 42.656 10.710 1.00 80.56 239 LYS A N 1
ATOM 1920 C CA . LYS A 1 239 ? 7.146 43.834 10.110 1.00 80.56 239 LYS A CA 1
ATOM 1921 C C . LYS A 1 239 ? 5.803 44.171 10.753 1.00 80.56 239 LYS A C 1
ATOM 1923 O O . LYS A 1 239 ? 5.480 45.350 10.879 1.00 80.56 239 LYS A O 1
ATOM 1928 N N . ARG A 1 240 ? 5.023 43.162 11.152 1.00 78.81 240 ARG A N 1
ATOM 1929 C CA . ARG A 1 240 ? 3.722 43.354 11.816 1.00 78.81 240 ARG A CA 1
ATOM 1930 C C . ARG A 1 240 ? 3.836 43.611 13.323 1.00 78.81 240 ARG A C 1
ATOM 1932 O O . ARG A 1 240 ? 2.815 43.776 13.981 1.00 78.81 240 ARG A O 1
ATOM 1939 N N . GLY A 1 241 ? 5.054 43.682 13.867 1.00 75.50 241 GLY A N 1
ATOM 1940 C CA . GLY A 1 241 ? 5.286 44.013 15.273 1.00 75.50 241 GLY A CA 1
ATOM 1941 C C . GLY A 1 241 ? 4.869 42.907 16.245 1.00 75.50 241 GLY A C 1
ATOM 1942 O O . GLY A 1 241 ? 4.367 43.212 17.325 1.00 75.50 241 GLY A O 1
ATOM 1943 N N . ALA A 1 242 ? 5.058 41.635 15.872 1.00 80.19 242 ALA A N 1
ATOM 1944 C CA . ALA A 1 242 ? 4.772 40.497 16.745 1.00 80.19 242 ALA A CA 1
ATOM 1945 C C . ALA A 1 242 ? 5.599 40.528 18.052 1.00 80.19 242 ALA A C 1
ATOM 1947 O O . ALA A 1 242 ? 6.633 41.195 18.152 1.00 80.19 242 ALA A O 1
ATOM 1948 N N . ASP A 1 243 ? 5.156 39.782 19.070 1.00 83.94 243 ASP A N 1
ATOM 1949 C CA . ASP A 1 243 ? 5.847 39.712 20.362 1.00 83.94 243 ASP A CA 1
ATOM 1950 C C . ASP A 1 243 ? 7.320 39.278 20.194 1.00 83.94 243 ASP A C 1
ATOM 1952 O O . ASP A 1 243 ? 7.645 38.347 19.452 1.00 83.94 243 ASP A O 1
ATOM 1956 N N . ARG A 1 244 ? 8.237 39.925 20.928 1.00 80.88 244 ARG A N 1
ATOM 1957 C CA . ARG A 1 244 ? 9.683 39.628 20.879 1.00 80.88 244 ARG A CA 1
ATOM 1958 C C . ARG A 1 244 ? 10.007 38.162 21.186 1.00 80.88 244 ARG A C 1
ATOM 1960 O O . ARG A 1 244 ? 11.029 37.655 20.728 1.00 80.88 244 ARG A O 1
ATOM 1967 N N . LYS A 1 245 ? 9.189 37.488 21.992 1.00 82.56 245 LYS A N 1
ATOM 1968 C CA . LYS A 1 245 ? 9.304 36.062 22.311 1.00 82.56 245 LYS A CA 1
ATOM 1969 C C . LYS A 1 245 ? 8.860 35.185 21.140 1.00 82.56 245 LYS A C 1
ATOM 1971 O O . LYS A 1 245 ? 9.561 34.222 20.839 1.00 82.56 245 LYS A O 1
ATOM 1976 N N . ALA A 1 246 ? 7.779 35.554 20.450 1.00 82.00 246 ALA A N 1
ATOM 1977 C CA . ALA A 1 246 ? 7.312 34.868 19.244 1.00 82.00 246 ALA A CA 1
ATOM 1978 C C . ALA A 1 246 ? 8.367 34.937 18.126 1.00 82.00 246 ALA A C 1
ATOM 1980 O O . ALA A 1 246 ? 8.732 33.915 17.550 1.00 82.00 246 ALA A O 1
ATOM 1981 N N . ILE A 1 247 ? 8.954 36.120 17.909 1.00 81.75 247 ILE A N 1
ATOM 1982 C CA . ILE A 1 247 ? 10.034 36.329 16.928 1.00 81.75 247 ILE A CA 1
ATOM 1983 C C . ILE A 1 247 ? 11.259 35.460 17.259 1.00 81.75 247 ILE A C 1
ATOM 1985 O O . ILE A 1 247 ? 11.862 34.860 16.373 1.00 81.75 247 ILE A O 1
ATOM 1989 N N . LYS A 1 248 ? 11.624 35.338 18.544 1.00 82.00 248 LYS A N 1
ATOM 1990 C CA . LYS A 1 248 ? 12.777 34.527 18.972 1.00 82.00 248 LYS A CA 1
ATOM 1991 C C . LYS A 1 248 ? 12.630 33.043 18.654 1.00 82.00 248 LYS A C 1
ATOM 1993 O O . LYS A 1 248 ? 13.634 32.423 18.322 1.00 82.00 248 LYS A O 1
ATOM 1998 N N . ILE A 1 249 ? 11.441 32.461 18.814 1.00 82.75 249 ILE A N 1
ATOM 1999 C CA . ILE A 1 249 ? 11.229 31.046 18.476 1.00 82.75 249 ILE A CA 1
ATOM 2000 C C . ILE A 1 249 ? 11.041 30.857 16.968 1.00 82.75 249 ILE A C 1
ATOM 2002 O O . ILE A 1 249 ? 11.626 29.933 16.412 1.00 82.75 249 ILE A O 1
ATOM 2006 N N . ALA A 1 250 ? 10.350 31.782 16.291 1.00 81.00 250 ALA A N 1
ATOM 2007 C CA . ALA A 1 250 ? 10.186 31.752 14.840 1.00 81.00 250 ALA A CA 1
ATOM 2008 C C . ALA A 1 250 ? 11.537 31.814 14.109 1.00 81.00 250 ALA A C 1
ATOM 2010 O O . ALA A 1 250 ? 11.776 31.015 13.216 1.00 81.00 250 ALA A O 1
ATOM 2011 N N . ASN A 1 251 ? 12.468 32.668 14.552 1.00 82.12 251 ASN A N 1
ATOM 2012 C CA . ASN A 1 251 ? 13.815 32.762 13.972 1.00 82.12 251 ASN A CA 1
ATOM 2013 C C . ASN A 1 251 ? 14.725 31.560 14.293 1.00 82.12 251 ASN A C 1
ATOM 2015 O O . ASN A 1 251 ? 15.747 31.383 13.634 1.00 82.12 251 ASN A O 1
ATOM 2019 N N . LYS A 1 252 ? 14.383 30.739 15.294 1.00 82.12 252 LYS A N 1
ATOM 2020 C CA . LYS A 1 252 ? 15.156 29.541 15.659 1.00 82.12 252 LYS A CA 1
ATOM 2021 C C . LYS A 1 252 ? 14.777 28.312 14.838 1.00 82.12 252 LYS A C 1
ATOM 2023 O O . LYS A 1 252 ? 15.657 27.539 14.483 1.00 82.12 252 LYS A O 1
ATOM 2028 N N . ILE A 1 253 ? 13.496 28.155 14.514 1.00 82.25 253 ILE A N 1
ATOM 2029 C CA . ILE A 1 253 ? 12.957 27.001 13.778 1.00 82.25 253 ILE A CA 1
ATOM 2030 C C . ILE A 1 253 ? 13.676 26.737 12.429 1.00 82.25 253 ILE A C 1
ATOM 2032 O O . ILE A 1 253 ? 14.006 25.581 12.177 1.00 82.25 253 ILE A O 1
ATOM 2036 N N . PRO A 1 254 ? 13.981 27.744 11.579 1.00 78.00 254 PRO A N 1
ATOM 2037 C CA . PRO A 1 254 ? 14.700 27.525 10.318 1.00 78.00 254 PRO A CA 1
ATOM 2038 C C . PRO A 1 254 ? 16.176 27.140 10.495 1.00 78.00 254 PRO A C 1
ATOM 2040 O O . PRO A 1 254 ? 16.794 26.644 9.558 1.00 78.00 254 PRO A O 1
ATOM 2043 N N . VAL A 1 255 ? 16.766 27.439 11.658 1.00 76.94 255 VAL A N 1
ATOM 2044 C CA . VAL A 1 255 ? 18.195 27.225 11.945 1.00 76.94 255 VAL A CA 1
ATOM 2045 C C . VAL A 1 255 ? 18.420 25.875 12.626 1.00 76.94 255 VAL A C 1
ATOM 2047 O O . VAL A 1 255 ? 19.409 25.201 12.351 1.00 76.94 255 VAL A O 1
ATOM 2050 N N . GLU A 1 256 ? 17.498 25.474 13.499 1.00 80.31 256 GLU A N 1
ATOM 2051 C CA . GLU A 1 256 ? 17.557 24.246 14.288 1.00 80.31 256 GLU A CA 1
ATOM 2052 C C . GLU A 1 256 ? 16.336 23.370 13.955 1.00 80.31 256 GLU A C 1
ATOM 2054 O O . GLU A 1 256 ? 15.293 23.458 14.605 1.00 80.31 256 GLU A O 1
ATOM 2059 N N . GLU A 1 257 ? 16.462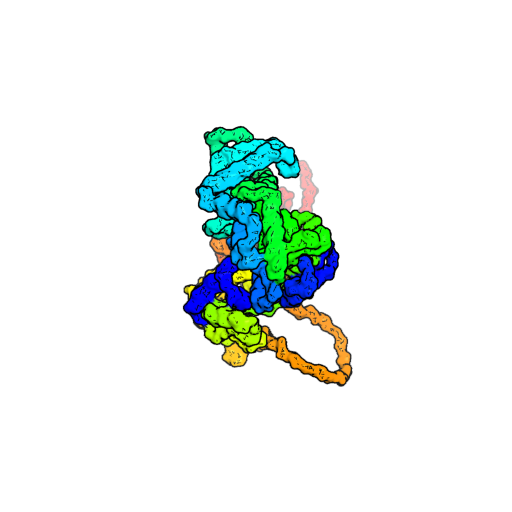 22.505 12.939 1.00 71.56 257 GLU A N 1
ATOM 2060 C CA . GLU A 1 257 ? 15.367 21.629 12.478 1.00 71.56 257 GLU A CA 1
ATOM 2061 C C . GLU A 1 257 ? 14.804 20.700 13.572 1.00 71.56 257 GLU A C 1
ATOM 2063 O O . GLU A 1 257 ? 13.653 20.264 13.479 1.00 71.56 257 GLU A O 1
ATOM 2068 N N . GLU A 1 258 ? 15.595 20.390 14.603 1.00 80.62 258 GLU A N 1
ATOM 2069 C CA . GLU A 1 258 ? 15.189 19.555 15.741 1.00 80.62 258 GLU A CA 1
ATOM 2070 C C . GLU A 1 258 ? 14.091 20.223 16.587 1.00 80.62 258 GLU A C 1
ATOM 2072 O O . GLU A 1 258 ? 13.175 19.541 17.047 1.00 80.62 258 GLU A O 1
ATOM 2077 N N . ILE A 1 259 ? 14.083 21.561 16.689 1.00 82.12 259 ILE A N 1
ATOM 2078 C CA . ILE A 1 259 ? 13.085 22.307 17.475 1.00 82.12 259 ILE A CA 1
ATOM 2079 C C . ILE A 1 259 ? 11.665 22.059 16.953 1.00 82.12 259 ILE A C 1
ATOM 2081 O O . ILE A 1 259 ? 10.732 21.929 17.743 1.00 82.12 259 ILE A O 1
ATOM 2085 N N . ALA A 1 260 ? 11.480 21.986 15.632 1.00 82.62 260 ALA A N 1
ATOM 2086 C CA . ALA A 1 260 ? 10.166 21.733 15.040 1.00 82.62 260 ALA A CA 1
ATOM 2087 C C . ALA A 1 260 ? 9.627 20.342 15.424 1.00 82.62 260 ALA A C 1
ATOM 2089 O O . ALA A 1 260 ? 8.441 20.193 15.721 1.00 82.62 260 ALA A O 1
ATOM 2090 N N . ALA A 1 261 ? 10.507 19.336 15.477 1.00 80.88 261 ALA A N 1
ATOM 2091 C CA . ALA A 1 261 ? 10.149 17.990 15.911 1.00 80.88 261 ALA A CA 1
ATOM 2092 C C . ALA A 1 261 ? 9.834 17.941 17.417 1.00 80.88 261 ALA A C 1
ATOM 2094 O O . ALA A 1 261 ? 8.855 17.307 17.818 1.00 80.88 261 ALA A O 1
ATOM 2095 N N . ASP A 1 262 ? 10.602 18.655 18.243 1.00 81.88 262 ASP A N 1
ATOM 2096 C CA . ASP A 1 262 ? 10.375 18.727 19.689 1.00 81.88 262 ASP A CA 1
ATOM 2097 C C . ASP A 1 262 ? 9.074 19.461 20.043 1.00 81.88 262 ASP A C 1
ATOM 2099 O O . ASP A 1 262 ? 8.344 19.024 20.935 1.00 81.88 262 ASP A O 1
ATOM 2103 N N . ILE A 1 263 ? 8.735 20.536 19.318 1.00 84.62 263 ILE A N 1
ATOM 2104 C CA . ILE A 1 263 ? 7.450 21.240 19.466 1.00 84.62 263 ILE A CA 1
ATOM 2105 C C . ILE A 1 263 ? 6.289 20.302 19.129 1.00 84.62 263 ILE A C 1
ATOM 2107 O O . ILE A 1 263 ? 5.333 20.223 19.901 1.00 84.62 263 ILE A O 1
ATOM 2111 N N . ALA A 1 264 ? 6.380 19.569 18.015 1.00 83.38 264 ALA A N 1
ATOM 2112 C CA . ALA A 1 264 ? 5.360 18.598 17.631 1.00 83.38 264 ALA A CA 1
ATOM 2113 C C . ALA A 1 264 ? 5.187 17.518 18.708 1.00 83.38 264 ALA A C 1
ATOM 2115 O O . ALA A 1 264 ? 4.075 17.274 19.176 1.00 83.38 264 ALA A O 1
ATOM 2116 N N . LYS A 1 265 ? 6.295 16.928 19.172 1.00 80.81 265 LYS A N 1
ATOM 2117 C CA . LYS A 1 265 ? 6.297 15.915 20.233 1.00 80.81 265 LYS A CA 1
ATOM 2118 C C . LYS A 1 265 ? 5.695 16.439 21.538 1.00 80.81 265 LYS A C 1
ATOM 2120 O O . LYS A 1 265 ? 4.941 15.715 22.180 1.00 80.81 265 LYS A O 1
ATOM 2125 N N . TYR A 1 266 ? 6.003 17.680 21.911 1.00 83.62 266 TYR A N 1
ATOM 2126 C CA . TYR A 1 266 ? 5.452 18.322 23.100 1.00 83.62 266 TYR A CA 1
ATOM 2127 C C . TYR A 1 266 ? 3.950 18.575 22.977 1.00 83.62 266 TYR A C 1
ATOM 2129 O O . TYR A 1 266 ? 3.203 18.213 23.871 1.00 83.62 266 TYR A O 1
ATOM 2137 N N . LEU A 1 267 ? 3.469 19.147 21.872 1.00 82.56 267 LEU A N 1
ATOM 2138 C CA . LEU A 1 267 ? 2.033 19.400 21.707 1.00 82.56 267 LEU A CA 1
ATOM 2139 C C . LEU A 1 267 ? 1.218 18.103 21.644 1.00 82.56 267 LEU A C 1
ATOM 2141 O O . LEU A 1 267 ? 0.097 18.050 22.151 1.00 82.56 267 LEU A O 1
ATOM 2145 N N . ASN A 1 268 ? 1.810 17.041 21.099 1.00 81.12 268 ASN A N 1
ATOM 2146 C CA . ASN A 1 268 ? 1.210 15.713 21.053 1.00 81.12 268 ASN A CA 1
ATOM 2147 C C . ASN A 1 268 ? 0.944 15.097 22.437 1.00 81.12 268 ASN A C 1
ATOM 2149 O O . ASN A 1 268 ? 0.074 14.234 22.534 1.00 81.12 268 ASN A O 1
ATOM 2153 N N . THR A 1 269 ? 1.598 15.548 23.518 1.00 79.12 269 THR A N 1
ATOM 2154 C CA . THR A 1 269 ? 1.287 15.055 24.875 1.00 79.12 269 THR A CA 1
ATOM 2155 C C . THR A 1 269 ? -0.068 15.553 25.386 1.00 79.12 269 THR A C 1
ATOM 2157 O O . THR A 1 269 ? -0.706 14.865 26.182 1.00 79.12 269 THR A O 1
ATOM 2160 N N . PHE A 1 270 ? -0.536 16.709 24.900 1.00 80.12 270 PHE A N 1
ATOM 2161 C CA . PHE A 1 270 ? -1.802 17.328 25.313 1.00 80.12 270 PHE A CA 1
ATOM 2162 C C . PHE A 1 270 ? -2.978 16.976 24.404 1.00 80.12 270 PHE A C 1
ATOM 2164 O O . PHE A 1 270 ? -4.121 17.236 24.773 1.00 80.12 270 PHE A O 1
ATOM 2171 N N . VAL A 1 271 ? -2.730 16.382 23.230 1.00 76.12 271 VAL A N 1
ATOM 2172 C CA . VAL A 1 271 ? -3.782 16.032 22.258 1.00 76.12 271 VAL A CA 1
ATOM 2173 C C . VAL A 1 271 ? -4.901 15.234 22.926 1.00 76.12 271 VAL A C 1
ATOM 2175 O O . VAL A 1 271 ? -6.074 15.560 22.747 1.00 76.12 271 VAL A O 1
ATOM 2178 N N . ASP A 1 272 ? -4.548 14.252 23.759 1.00 68.50 272 ASP A N 1
ATOM 2179 C CA . ASP A 1 272 ? -5.532 13.422 24.452 1.00 68.50 272 ASP A CA 1
ATOM 2180 C C . ASP A 1 272 ? -6.421 14.240 25.409 1.00 68.50 272 ASP A C 1
ATOM 2182 O O . ASP A 1 272 ? -7.648 14.116 25.392 1.00 68.50 272 ASP A O 1
ATOM 2186 N N . GLN A 1 273 ? -5.813 15.126 26.202 1.00 72.12 273 GLN A N 1
ATOM 2187 C CA . GLN A 1 273 ? -6.514 15.983 27.166 1.00 72.12 273 GLN A CA 1
ATOM 2188 C C . GLN A 1 273 ? -7.407 17.015 26.471 1.00 72.12 273 GLN A C 1
ATOM 2190 O O . GLN A 1 273 ? -8.569 17.190 26.844 1.00 72.12 273 GLN A O 1
ATOM 2195 N N . VAL A 1 274 ? -6.900 17.656 25.414 1.00 76.25 274 VAL A N 1
ATOM 2196 C CA . VAL A 1 274 ? -7.648 18.652 24.640 1.00 76.25 274 VAL A CA 1
ATOM 2197 C C . VAL A 1 274 ? -8.854 18.014 23.956 1.00 76.25 274 VAL A C 1
ATOM 2199 O O . VAL A 1 274 ? -9.944 18.586 23.998 1.00 76.25 274 VAL A O 1
ATOM 2202 N N . ILE A 1 275 ? -8.702 16.817 23.377 1.00 70.31 275 ILE A N 1
ATOM 2203 C CA . ILE A 1 275 ? -9.815 16.078 22.764 1.00 70.31 275 ILE A CA 1
ATOM 2204 C C . ILE A 1 275 ? -10.890 15.742 23.807 1.00 70.31 275 ILE A C 1
ATOM 2206 O O . ILE A 1 275 ? -12.072 15.969 23.542 1.00 70.31 275 ILE A O 1
ATOM 2210 N N . GLN A 1 276 ? -10.505 15.253 24.991 1.00 66.62 276 GLN A N 1
ATOM 2211 C CA . GLN A 1 276 ? -11.448 14.930 26.073 1.00 66.62 276 GLN A CA 1
ATOM 2212 C C . GLN A 1 276 ? -12.211 16.168 26.564 1.00 66.62 276 GLN A C 1
ATOM 2214 O O . GLN A 1 276 ? -13.441 16.137 26.651 1.00 66.62 276 GLN A O 1
ATOM 2219 N N . SER A 1 277 ? -11.497 17.275 26.796 1.00 70.00 277 SER A N 1
ATOM 2220 C CA . SER A 1 277 ? -12.077 18.555 27.217 1.00 70.00 277 SER A CA 1
ATOM 2221 C C . SER A 1 277 ? -13.054 19.110 26.173 1.00 70.00 277 SER A C 1
ATOM 2223 O O . SER A 1 277 ? -14.181 19.481 26.501 1.00 70.00 277 SER A O 1
ATOM 2225 N N . CYS A 1 278 ? -12.687 19.071 24.885 1.00 65.56 278 CYS A N 1
ATOM 2226 C CA . CYS A 1 278 ? -13.556 19.537 23.798 1.00 65.56 278 CYS A CA 1
ATOM 2227 C C . CYS A 1 278 ? -14.793 18.654 23.584 1.00 65.56 278 CYS A C 1
ATOM 2229 O O . CYS A 1 278 ? -15.829 19.146 23.135 1.00 65.56 278 CYS A O 1
ATOM 2231 N N . ALA A 1 279 ? -14.692 17.354 23.868 1.00 60.25 279 ALA A N 1
ATOM 2232 C CA . ALA A 1 279 ? -15.805 16.416 23.757 1.00 60.25 279 ALA A CA 1
ATOM 2233 C C . ALA A 1 279 ? -16.709 16.397 25.009 1.00 60.25 279 ALA A C 1
ATOM 2235 O O . ALA A 1 279 ? -17.749 15.738 24.989 1.00 60.25 279 ALA A O 1
ATOM 2236 N N . GLY A 1 280 ? -16.348 17.135 26.070 1.00 61.03 280 GLY A N 1
ATOM 2237 C CA . GLY A 1 280 ? -17.114 17.209 27.317 1.00 61.03 280 GLY A CA 1
ATOM 2238 C C . GLY A 1 280 ? -17.121 15.897 28.103 1.00 61.03 280 GLY A C 1
ATOM 2239 O O . GLY A 1 280 ? -18.122 15.580 28.746 1.00 61.03 280 GLY A O 1
ATOM 2240 N N . ILE A 1 281 ? -16.042 15.116 27.994 1.00 61.91 281 ILE A N 1
ATOM 2241 C CA . ILE A 1 281 ? -15.910 13.785 28.602 1.00 61.91 281 ILE A CA 1
ATOM 2242 C C . ILE A 1 281 ? -15.010 13.903 29.816 1.00 61.91 281 ILE A C 1
ATOM 2244 O O . ILE A 1 281 ? -13.851 14.300 29.683 1.00 61.91 281 ILE A O 1
ATOM 2248 N N . GLU A 1 282 ? -15.516 13.538 30.990 1.00 60.53 282 GLU A N 1
ATOM 2249 C CA . GLU A 1 282 ? -14.677 13.485 32.181 1.00 60.53 282 GLU A CA 1
ATOM 2250 C C . GLU A 1 282 ? -13.791 12.224 32.147 1.00 60.53 282 GLU A C 1
ATOM 2252 O O . GLU A 1 282 ? -14.219 11.170 31.651 1.00 60.53 282 GLU A O 1
ATOM 2257 N N . PRO A 1 283 ? -12.546 12.284 32.658 1.00 58.03 283 PRO A N 1
ATOM 2258 C CA . PRO A 1 283 ? -11.689 11.109 32.766 1.00 58.03 283 PRO A CA 1
ATOM 2259 C C . PRO A 1 283 ? -12.381 9.996 33.573 1.00 58.03 283 PRO A C 1
ATOM 2261 O O . PRO A 1 283 ? -12.543 10.109 34.783 1.00 58.03 283 PRO A O 1
ATOM 2264 N N . GLY A 1 284 ? -12.778 8.913 32.898 1.00 65.12 284 GLY A N 1
ATOM 2265 C CA . GLY A 1 284 ? -13.475 7.768 33.504 1.00 65.12 284 GLY A CA 1
ATOM 2266 C C . GLY A 1 284 ? -14.914 7.556 33.019 1.00 65.12 284 GLY A C 1
ATOM 2267 O O . GLY A 1 284 ? -15.377 6.416 33.050 1.00 65.12 284 GLY A O 1
ATOM 2268 N N . ASP A 1 285 ? -15.578 8.578 32.464 1.00 69.56 285 ASP A N 1
ATOM 2269 C CA . ASP A 1 285 ? -16.942 8.454 31.910 1.00 69.56 285 ASP A CA 1
ATOM 2270 C C . ASP A 1 285 ? -17.013 7.347 30.851 1.00 69.56 285 ASP A C 1
ATOM 2272 O O . ASP A 1 285 ? -17.926 6.524 30.832 1.00 69.56 285 ASP A O 1
ATOM 2276 N N . PHE A 1 286 ? -16.000 7.288 29.984 1.00 70.69 286 PHE A N 1
ATOM 2277 C CA . PHE A 1 286 ? -15.903 6.274 28.938 1.00 70.69 286 PHE A CA 1
ATOM 2278 C C . PHE A 1 286 ? -15.782 4.851 29.500 1.00 70.69 286 PHE A C 1
ATOM 2280 O O . PHE A 1 286 ? -16.422 3.926 28.998 1.00 70.69 286 PHE A O 1
ATOM 2287 N N . GLU A 1 287 ? -14.976 4.670 30.551 1.00 76.00 287 GLU A N 1
ATOM 2288 C CA . GLU A 1 287 ? -14.816 3.368 31.200 1.00 76.00 287 GLU A CA 1
ATOM 2289 C C . GLU A 1 287 ? -16.120 2.930 31.869 1.00 76.00 287 GLU A C 1
ATOM 2291 O O . GLU A 1 287 ? -16.483 1.756 31.791 1.00 76.00 287 GLU A O 1
ATOM 2296 N N . GLN A 1 288 ? -16.841 3.873 32.483 1.00 76.88 288 GLN A N 1
ATOM 2297 C CA . GLN A 1 288 ? -18.124 3.610 33.121 1.00 76.88 288 GLN A CA 1
ATOM 2298 C C . GLN A 1 288 ? -19.195 3.219 32.097 1.00 76.88 288 GLN A C 1
ATOM 2300 O O . GLN A 1 288 ? -19.845 2.194 32.274 1.00 76.88 288 GLN A O 1
ATOM 2305 N N . ILE A 1 289 ? -19.308 3.947 30.980 1.00 76.31 289 ILE A N 1
ATOM 2306 C CA . ILE A 1 289 ? -20.245 3.606 29.896 1.00 76.31 289 ILE A CA 1
ATOM 2307 C C . ILE A 1 289 ? -19.988 2.187 29.386 1.00 76.31 289 ILE A C 1
ATOM 2309 O O . ILE A 1 289 ? -20.919 1.400 29.243 1.00 76.31 289 ILE A O 1
ATOM 2313 N N . PHE A 1 290 ? -18.727 1.826 29.138 1.00 78.62 290 PHE A N 1
ATOM 2314 C CA . PHE A 1 290 ? -18.404 0.475 28.681 1.00 78.62 290 PHE A CA 1
ATOM 2315 C C . PHE A 1 290 ? -18.684 -0.599 29.738 1.00 78.62 290 PHE A C 1
ATOM 2317 O O . PHE A 1 290 ? -19.074 -1.708 29.370 1.00 78.62 290 PHE A O 1
ATOM 2324 N N . LYS A 1 291 ? -18.510 -0.304 31.032 1.00 81.12 291 LYS A N 1
ATOM 2325 C CA . LYS A 1 291 ? -18.914 -1.220 32.110 1.00 81.12 291 LYS A CA 1
ATOM 2326 C C . LYS A 1 291 ? -20.424 -1.428 32.126 1.00 81.12 291 LYS A C 1
ATOM 2328 O O . LYS A 1 291 ? -20.854 -2.577 32.156 1.00 81.12 291 LYS A O 1
ATOM 2333 N N . ASP A 1 292 ? -21.203 -0.356 32.023 1.00 79.06 292 ASP A N 1
ATOM 2334 C CA . ASP A 1 292 ? -22.665 -0.432 32.011 1.00 79.06 292 ASP A CA 1
ATOM 2335 C C . ASP A 1 292 ? -23.163 -1.236 30.797 1.00 79.06 292 ASP A C 1
ATOM 2337 O O . ASP A 1 292 ? -23.996 -2.128 30.937 1.00 79.06 292 ASP A O 1
ATOM 2341 N N . ILE A 1 293 ? -22.582 -1.006 29.611 1.00 79.31 293 ILE A N 1
ATOM 2342 C CA . ILE A 1 293 ? -22.883 -1.785 28.397 1.00 79.31 293 ILE A CA 1
ATOM 2343 C C . ILE A 1 293 ? -22.581 -3.271 28.614 1.00 79.31 293 ILE A C 1
ATOM 2345 O O . ILE A 1 293 ? -23.384 -4.134 28.262 1.00 79.31 293 ILE A O 1
ATOM 2349 N N . ARG A 1 294 ? -21.417 -3.592 29.190 1.00 83.62 294 ARG A N 1
ATOM 2350 C CA . ARG A 1 294 ? -21.027 -4.983 29.461 1.00 83.62 294 ARG A CA 1
ATOM 2351 C C . ARG A 1 294 ? -21.923 -5.646 30.503 1.00 83.62 294 ARG A C 1
ATOM 2353 O O . ARG A 1 294 ? -22.110 -6.858 30.435 1.00 83.62 294 ARG A O 1
ATOM 2360 N N . HIS A 1 295 ? -22.453 -4.885 31.452 1.00 84.44 295 HIS A N 1
ATOM 2361 C CA . HIS A 1 295 ? -23.415 -5.381 32.427 1.00 84.44 295 HIS A CA 1
ATOM 2362 C C . HIS A 1 295 ? -24.757 -5.716 31.755 1.00 84.44 295 HIS A C 1
ATOM 2364 O O . HIS A 1 295 ? -25.245 -6.837 31.882 1.00 84.44 295 HIS A O 1
ATOM 2370 N N . GLU A 1 296 ? -25.304 -4.803 30.947 1.00 80.94 296 GLU A N 1
ATOM 2371 C CA . GLU A 1 296 ? -26.545 -5.032 30.186 1.00 80.94 296 GLU A CA 1
ATOM 2372 C C . GLU A 1 296 ? -26.426 -6.220 29.218 1.00 80.94 296 GLU A C 1
ATOM 2374 O O . GLU A 1 296 ? -27.308 -7.079 29.162 1.00 80.94 296 GLU A O 1
ATOM 2379 N N . LEU A 1 297 ? -25.298 -6.346 28.510 1.00 82.31 297 LEU A N 1
ATOM 2380 C CA . LEU A 1 297 ? -25.054 -7.502 27.643 1.00 82.31 297 LEU A CA 1
ATOM 2381 C C . LEU A 1 297 ? -25.026 -8.817 28.431 1.00 82.31 297 LEU A C 1
ATOM 2383 O O . LEU A 1 297 ? -25.564 -9.818 27.955 1.00 82.31 297 LEU A O 1
ATOM 2387 N N . LYS A 1 298 ? -24.469 -8.819 29.651 1.00 84.56 298 LYS A N 1
ATOM 2388 C CA . LYS A 1 298 ? -24.483 -10.005 30.518 1.00 84.56 298 LYS A CA 1
ATOM 2389 C C . LYS A 1 298 ? -25.901 -10.363 30.958 1.00 84.56 298 LYS A C 1
ATOM 2391 O O . LYS A 1 298 ? -26.247 -11.542 30.922 1.00 84.56 298 LYS A O 1
ATOM 2396 N N . LEU A 1 299 ? -26.721 -9.373 31.320 1.00 83.81 299 LEU A N 1
ATOM 2397 C CA . LEU A 1 299 ? -28.141 -9.577 31.635 1.00 83.81 299 LEU A CA 1
ATOM 2398 C C . LEU A 1 299 ? -28.905 -10.183 30.453 1.00 83.81 299 LEU A C 1
ATOM 2400 O O . LEU A 1 299 ? -29.747 -11.058 30.642 1.00 83.81 299 LEU A O 1
ATOM 2404 N N . ALA A 1 300 ? -28.563 -9.777 29.230 1.00 82.38 300 ALA A N 1
ATOM 2405 C CA . ALA A 1 300 ? -29.104 -10.349 28.001 1.00 82.38 300 ALA A CA 1
ATOM 2406 C C . ALA A 1 300 ? -28.512 -11.730 27.637 1.00 82.38 300 ALA A C 1
ATOM 2408 O O . ALA A 1 300 ? -28.898 -12.306 26.619 1.00 82.38 300 ALA A O 1
ATOM 2409 N N . GLY A 1 301 ? -27.573 -12.262 28.431 1.00 82.25 301 GLY A N 1
ATOM 2410 C CA . GLY A 1 301 ? -26.899 -13.538 28.180 1.00 82.25 301 GLY A CA 1
ATOM 2411 C C . GLY A 1 301 ? -25.913 -13.509 27.009 1.00 82.25 301 GLY A C 1
ATOM 2412 O O . GLY A 1 301 ? -25.596 -14.565 26.462 1.00 82.25 301 GLY A O 1
ATOM 2413 N N . LYS A 1 302 ? -25.442 -12.324 26.602 1.00 85.50 302 LYS A N 1
ATOM 2414 C CA . LYS A 1 302 ? -24.570 -12.124 25.439 1.00 85.50 302 LYS A CA 1
ATOM 2415 C C . LYS A 1 302 ? -23.154 -11.701 25.841 1.00 85.50 302 LYS A C 1
ATOM 2417 O O . LYS A 1 302 ? -22.934 -11.026 26.846 1.00 85.50 302 LYS A O 1
ATOM 2422 N N . ASN A 1 303 ? -22.185 -12.071 25.014 1.00 87.25 303 ASN A N 1
ATOM 2423 C CA . ASN A 1 303 ? -20.794 -11.628 25.086 1.00 87.25 303 ASN A CA 1
ATOM 2424 C C . ASN A 1 303 ? -20.503 -10.578 24.007 1.00 87.25 303 ASN A C 1
ATOM 2426 O O . ASN A 1 303 ? -21.256 -10.446 23.045 1.00 87.25 303 ASN A O 1
ATOM 2430 N N . LEU A 1 304 ? -19.387 -9.856 24.145 1.00 86.75 304 LEU A N 1
ATOM 2431 C CA . LEU A 1 304 ? -18.980 -8.814 23.201 1.00 86.75 304 LEU A CA 1
ATOM 2432 C C . LEU A 1 304 ? -17.716 -9.213 22.424 1.00 86.75 304 LEU A C 1
ATOM 2434 O O . LEU A 1 304 ? -16.663 -9.479 23.014 1.00 86.75 304 LEU A O 1
ATOM 2438 N N . ILE A 1 305 ? -17.781 -9.177 21.094 1.00 88.94 305 ILE A N 1
ATOM 2439 C CA . ILE A 1 305 ? -16.609 -9.215 20.213 1.00 88.94 305 ILE A CA 1
ATOM 2440 C C . ILE A 1 305 ? -16.376 -7.813 19.667 1.00 88.94 305 ILE A C 1
ATOM 2442 O O . ILE A 1 305 ? -17.198 -7.274 18.928 1.00 88.94 305 ILE A O 1
ATOM 2446 N N . LEU A 1 306 ? -15.229 -7.238 20.012 1.00 87.75 306 LEU A N 1
ATOM 2447 C CA . LEU A 1 306 ? -14.842 -5.897 19.609 1.00 87.75 306 LEU A CA 1
ATOM 2448 C C . LEU A 1 306 ? -13.725 -5.962 18.568 1.00 87.75 306 LEU A C 1
ATOM 2450 O O . LEU A 1 306 ? -12.608 -6.387 18.860 1.00 87.75 306 LEU A O 1
ATOM 2454 N N . LEU A 1 307 ? -14.032 -5.535 17.348 1.00 88.19 307 LEU A N 1
ATOM 2455 C CA . LEU A 1 307 ? -13.120 -5.529 16.210 1.00 88.19 307 LEU A CA 1
ATOM 2456 C C . LEU A 1 307 ? -12.784 -4.083 15.850 1.00 88.19 307 LEU A C 1
ATOM 2458 O O . LEU A 1 307 ? -13.658 -3.340 15.411 1.00 88.19 307 LEU A O 1
ATOM 2462 N N . ILE A 1 308 ? -11.524 -3.690 16.016 1.00 85.00 308 ILE A N 1
ATOM 2463 C CA . ILE A 1 308 ? -11.051 -2.329 15.747 1.00 85.00 308 ILE A CA 1
ATOM 2464 C C . ILE A 1 308 ? -10.029 -2.386 14.615 1.00 85.00 308 ILE A C 1
ATOM 2466 O O . ILE A 1 308 ? -8.936 -2.920 14.799 1.00 85.00 308 ILE A O 1
ATOM 2470 N N . GLU A 1 309 ? -10.364 -1.834 13.443 1.00 81.75 309 GLU A N 1
ATOM 2471 C CA . GLU A 1 309 ? -9.473 -1.867 12.269 1.00 81.75 309 GLU A CA 1
ATOM 2472 C C . GLU A 1 309 ? -8.122 -1.180 12.504 1.00 81.75 309 GLU A C 1
ATOM 2474 O O . GLU A 1 309 ? -7.121 -1.574 11.894 1.00 81.75 309 GLU A O 1
ATOM 2479 N N . ASP A 1 310 ? -8.115 -0.134 13.330 1.00 78.31 310 ASP A N 1
ATOM 2480 C CA . ASP A 1 310 ? -6.937 0.642 13.700 1.00 78.31 310 ASP A CA 1
ATOM 2481 C C . ASP A 1 310 ? -7.163 1.343 15.044 1.00 78.31 310 ASP A C 1
ATOM 2483 O O . ASP A 1 310 ? -8.158 2.041 15.199 1.00 78.31 310 ASP A O 1
ATOM 2487 N N . ILE A 1 311 ? -6.272 1.184 16.019 1.00 74.69 311 ILE A N 1
ATOM 2488 C CA . ILE A 1 311 ? -6.393 1.834 17.332 1.00 74.69 311 ILE A CA 1
ATOM 2489 C C . ILE A 1 311 ? -6.128 3.340 17.282 1.00 74.69 311 ILE A C 1
ATOM 2491 O O . ILE A 1 311 ? -6.682 4.078 18.092 1.00 74.69 311 ILE A O 1
ATOM 2495 N N . THR A 1 312 ? -5.377 3.823 16.286 1.00 66.31 312 THR A N 1
ATOM 2496 C CA . THR A 1 312 ? -5.141 5.267 16.078 1.00 66.31 312 THR A CA 1
ATOM 2497 C C . THR A 1 312 ? -6.432 6.035 15.757 1.00 66.31 312 THR A C 1
ATOM 2499 O O . THR A 1 312 ? -6.474 7.260 15.794 1.00 66.31 312 THR A O 1
ATOM 2502 N N . ALA A 1 313 ? -7.524 5.315 15.501 1.00 58.84 313 ALA A N 1
ATOM 2503 C CA . ALA A 1 313 ? -8.896 5.801 15.562 1.00 58.84 313 ALA A CA 1
ATOM 2504 C C . ALA A 1 313 ? -9.251 6.584 16.829 1.00 58.84 313 ALA A C 1
ATOM 2506 O O . ALA A 1 313 ? -10.032 7.528 16.768 1.00 58.84 313 ALA A O 1
ATOM 2507 N N . PHE A 1 314 ? -8.725 6.136 17.970 1.00 59.53 314 PHE A N 1
ATOM 2508 C CA . PHE A 1 314 ? -9.128 6.558 19.306 1.00 59.53 314 PHE A CA 1
ATOM 2509 C C . PHE A 1 314 ? -8.119 7.515 19.949 1.00 59.53 314 PHE A C 1
ATOM 2511 O O . PHE A 1 314 ? -8.128 7.680 21.172 1.00 59.53 314 PHE A O 1
ATOM 2518 N N . THR A 1 315 ? -7.286 8.183 19.136 1.00 57.59 315 THR A N 1
ATOM 2519 C CA . THR A 1 315 ? -6.487 9.352 19.556 1.00 57.59 315 THR A CA 1
ATOM 2520 C C . THR A 1 315 ? -7.369 10.291 20.373 1.00 57.59 315 THR A C 1
ATOM 2522 O O . THR A 1 315 ? -8.422 10.704 19.887 1.00 57.59 315 THR A O 1
ATOM 2525 N N . GLY A 1 316 ? -7.011 10.554 21.629 1.00 55.22 316 GLY A N 1
ATOM 2526 C CA . GLY A 1 316 ? -7.920 11.131 22.617 1.00 55.22 316 GLY A CA 1
ATOM 2527 C C . GLY A 1 316 ? -8.072 10.285 23.879 1.00 55.22 316 GLY A C 1
ATOM 2528 O O . GLY A 1 316 ? -8.028 10.789 24.996 1.00 55.22 316 GLY A O 1
ATOM 2529 N N . ILE A 1 317 ? -8.380 8.996 23.702 1.00 59.59 317 ILE A N 1
ATOM 2530 C CA . ILE A 1 317 ? -8.996 8.125 24.731 1.00 59.59 317 ILE A CA 1
ATOM 2531 C C . ILE A 1 317 ? -8.302 6.752 24.786 1.00 59.59 317 ILE A C 1
ATOM 2533 O O . ILE A 1 317 ? -8.707 5.861 25.529 1.00 59.59 317 ILE A O 1
ATOM 2537 N N . ASN A 1 318 ? -7.186 6.590 24.071 1.00 64.88 318 ASN A N 1
ATOM 2538 C CA . ASN A 1 318 ? -6.421 5.344 23.964 1.00 64.88 318 ASN A CA 1
ATOM 2539 C C . ASN A 1 318 ? -6.194 4.647 25.311 1.00 64.88 318 ASN A C 1
ATOM 2541 O O . ASN A 1 318 ? -6.406 3.444 25.430 1.00 64.88 318 ASN A O 1
ATOM 2545 N N . LYS A 1 319 ? -5.826 5.402 26.354 1.00 70.25 319 LYS A N 1
ATOM 2546 C CA . LYS A 1 319 ? -5.594 4.849 27.695 1.00 70.25 319 LYS A CA 1
ATOM 2547 C C . LYS A 1 319 ? -6.868 4.277 28.330 1.00 70.25 319 LYS A C 1
ATOM 2549 O O . LYS A 1 319 ? -6.831 3.162 28.841 1.00 70.25 319 LYS A O 1
ATOM 2554 N N . ALA A 1 320 ? -7.977 5.014 28.282 1.00 69.75 320 ALA A N 1
ATOM 2555 C CA . ALA A 1 320 ? -9.254 4.559 28.832 1.00 69.75 320 ALA A CA 1
ATOM 2556 C C . ALA A 1 320 ? -9.813 3.374 28.029 1.00 69.75 320 ALA A C 1
ATOM 2558 O O . ALA A 1 320 ? -10.322 2.416 28.605 1.00 69.75 320 ALA A O 1
ATOM 2559 N N . LEU A 1 321 ? -9.638 3.380 26.703 1.00 76.75 321 LEU A N 1
ATOM 2560 C CA . LEU A 1 321 ? -9.977 2.235 25.866 1.00 76.75 321 LEU A CA 1
ATOM 2561 C C . LEU A 1 321 ? -9.141 1.010 26.246 1.00 76.75 321 LEU A C 1
ATOM 2563 O O . LEU A 1 321 ? -9.711 -0.024 26.569 1.00 76.75 321 LEU A O 1
ATOM 2567 N N . LEU A 1 322 ? -7.810 1.112 26.295 1.00 77.75 322 LEU A N 1
ATOM 2568 C CA . LEU A 1 322 ? -6.941 0.000 26.704 1.00 77.75 322 LEU A CA 1
ATOM 2569 C C . LEU A 1 322 ? -7.292 -0.533 28.105 1.00 77.75 322 LEU A C 1
ATOM 2571 O O . LEU A 1 322 ? -7.275 -1.748 28.319 1.00 77.75 322 LEU A O 1
ATOM 2575 N N . ASN A 1 323 ? -7.680 0.333 29.045 1.00 78.94 323 ASN A N 1
ATOM 2576 C CA . ASN A 1 323 ? -8.193 -0.089 30.351 1.00 78.94 323 ASN A CA 1
ATOM 2577 C C . ASN A 1 323 ? -9.466 -0.936 30.220 1.00 78.94 323 ASN A C 1
ATOM 2579 O O . ASN A 1 323 ? -9.533 -2.037 30.770 1.00 78.94 323 ASN A O 1
ATOM 2583 N N . VAL A 1 324 ? -10.449 -0.481 29.440 1.00 80.69 324 VAL A N 1
ATOM 2584 C CA . VAL A 1 324 ? -11.682 -1.239 29.167 1.00 80.69 324 VAL A CA 1
ATOM 2585 C C . VAL A 1 324 ? -11.373 -2.591 28.519 1.00 80.69 324 VAL A C 1
ATOM 2587 O O . VAL A 1 324 ? -11.889 -3.618 28.965 1.00 80.69 324 VAL A O 1
ATOM 2590 N N . LEU A 1 325 ? -10.502 -2.609 27.505 1.00 82.75 325 LEU A N 1
ATOM 2591 C CA . LEU A 1 325 ? -10.137 -3.822 26.765 1.00 82.75 325 LEU A CA 1
ATOM 2592 C C . LEU A 1 325 ? -9.369 -4.833 27.627 1.00 82.75 325 LEU A C 1
ATOM 2594 O O . LEU A 1 325 ? -9.419 -6.033 27.357 1.00 82.75 325 LEU A O 1
ATOM 2598 N N . THR A 1 326 ? -8.660 -4.368 28.657 1.00 81.38 326 THR A N 1
ATOM 2599 C CA . THR A 1 326 ? -7.897 -5.226 29.574 1.00 81.38 326 THR A CA 1
ATOM 2600 C C . THR A 1 326 ? -8.658 -5.616 30.841 1.00 81.38 326 THR A C 1
ATOM 2602 O O . THR A 1 326 ? -8.174 -6.463 31.587 1.00 81.38 326 THR A O 1
ATOM 2605 N N . THR A 1 327 ? -9.838 -5.043 31.097 1.00 81.31 327 THR A N 1
ATOM 2606 C CA . THR A 1 327 ? -10.647 -5.383 32.277 1.00 81.31 327 THR A CA 1
ATOM 2607 C C . THR A 1 327 ? -11.344 -6.727 32.072 1.00 81.31 327 THR A C 1
ATOM 2609 O O . THR A 1 327 ? -12.284 -6.837 31.277 1.00 81.31 327 THR A O 1
ATOM 2612 N N . GLU A 1 328 ? -10.888 -7.752 32.789 1.00 79.88 328 GLU A N 1
ATOM 2613 C CA . GLU A 1 328 ? -11.441 -9.106 32.719 1.00 79.88 328 GLU A CA 1
ATOM 2614 C C . GLU A 1 328 ? -12.841 -9.204 33.344 1.00 79.88 328 GLU A C 1
ATOM 2616 O O . GLU A 1 328 ? -13.242 -8.379 34.159 1.00 79.88 328 GLU A O 1
ATOM 2621 N N . HIS A 1 329 ? -13.598 -10.230 32.948 1.00 74.44 329 HIS A N 1
ATOM 2622 C CA . HIS A 1 329 ? -14.902 -10.565 33.541 1.00 74.44 329 HIS A CA 1
ATOM 2623 C C . HIS A 1 329 ? -14.793 -11.584 34.693 1.00 74.44 329 HIS A C 1
ATOM 2625 O O . HIS A 1 329 ? -15.795 -11.949 35.302 1.00 74.44 329 HIS A O 1
ATOM 2631 N N . THR A 1 330 ? -13.578 -12.063 34.960 1.00 68.62 330 THR A N 1
ATOM 2632 C CA . THR A 1 330 ? -13.242 -13.140 35.899 1.00 68.62 330 THR A CA 1
ATOM 2633 C C . THR A 1 330 ? -12.307 -12.644 37.004 1.00 68.62 330 THR A C 1
ATOM 2635 O O . THR A 1 330 ? -11.721 -11.564 36.908 1.00 68.62 330 THR A O 1
ATOM 2638 N N . GLY A 1 331 ? -12.135 -13.439 38.063 1.00 72.94 331 GLY A N 1
ATOM 2639 C CA . GLY A 1 331 ? -11.189 -13.141 39.142 1.00 72.94 331 GLY A CA 1
ATOM 2640 C C . GLY A 1 331 ? -11.675 -12.007 40.046 1.00 72.94 331 GLY A C 1
ATOM 2641 O O . GLY A 1 331 ? -12.812 -12.017 40.503 1.00 72.94 331 GLY A O 1
ATOM 2642 N N . MET A 1 332 ? -10.830 -11.003 40.306 1.00 61.66 332 MET A N 1
ATOM 2643 C CA . MET A 1 332 ? -11.180 -9.894 41.215 1.00 61.66 332 MET A CA 1
ATOM 2644 C C . MET A 1 332 ? -12.343 -9.014 40.725 1.00 61.66 332 MET A C 1
ATOM 2646 O O . MET A 1 332 ? -12.885 -8.238 41.508 1.00 61.66 332 MET A O 1
ATOM 2650 N N . TYR A 1 333 ? -12.732 -9.141 39.453 1.00 64.38 333 TYR A N 1
ATOM 2651 C CA . TYR A 1 333 ? -13.832 -8.398 38.831 1.00 64.38 333 TYR A CA 1
ATOM 2652 C C . TYR A 1 333 ? -15.113 -9.229 38.667 1.00 64.38 333 TYR A C 1
ATOM 2654 O O . TYR A 1 333 ? -16.094 -8.730 38.121 1.00 64.38 333 TYR A O 1
ATOM 2662 N N . GLU A 1 334 ? -15.140 -10.476 39.149 1.00 65.44 334 GLU A N 1
ATOM 2663 C CA . GLU A 1 334 ? -16.315 -11.356 39.060 1.00 65.44 334 GLU A CA 1
ATOM 2664 C C . GLU A 1 334 ? -17.544 -10.755 39.766 1.00 65.44 334 GLU A C 1
ATOM 2666 O O . GLU A 1 334 ? -18.665 -10.853 39.268 1.00 65.44 334 GLU A O 1
ATOM 2671 N N . SER A 1 335 ? -17.312 -10.023 40.861 1.00 67.44 335 SER A N 1
ATOM 2672 C CA . SER A 1 335 ? -18.335 -9.282 41.608 1.00 67.44 335 SER A CA 1
ATOM 2673 C C . SER A 1 335 ? -18.955 -8.106 40.845 1.00 67.44 335 SER A C 1
ATOM 2675 O O . SER A 1 335 ? -19.978 -7.590 41.280 1.00 67.44 335 SER A O 1
ATOM 2677 N N . GLN A 1 336 ? -18.360 -7.667 39.730 1.00 71.50 336 GLN A N 1
ATOM 2678 C CA . GLN A 1 336 ? -18.877 -6.563 38.907 1.00 71.50 336 GLN A CA 1
ATOM 2679 C C . GLN A 1 336 ? -19.854 -7.028 37.822 1.00 71.50 336 GLN A C 1
ATOM 2681 O O . GLN A 1 336 ? -20.326 -6.208 37.042 1.00 71.50 336 GLN A O 1
ATOM 2686 N N . GLU A 1 337 ? -20.119 -8.335 37.736 1.00 78.44 337 GLU A N 1
ATOM 2687 C CA . GLU A 1 337 ? -21.078 -8.931 36.804 1.00 78.44 337 GLU A CA 1
ATOM 2688 C C . GLU A 1 337 ? -20.934 -8.453 35.343 1.00 78.44 337 GLU A C 1
ATOM 2690 O O . GLU A 1 337 ? -21.906 -8.227 34.632 1.00 78.44 337 GLU A O 1
ATOM 2695 N N . LEU A 1 338 ? -19.700 -8.343 34.851 1.00 83.19 338 LEU A N 1
ATOM 2696 C CA . LEU A 1 338 ? -19.431 -7.905 33.477 1.00 83.19 338 LEU A CA 1
ATOM 2697 C C . LEU A 1 338 ? -19.516 -9.073 32.482 1.00 83.19 338 LEU A C 1
ATOM 2699 O O . LEU A 1 338 ? -19.125 -10.198 32.806 1.00 83.19 338 LEU A O 1
ATOM 2703 N N . CYS A 1 339 ? -19.980 -8.826 31.251 1.00 84.69 339 CYS A N 1
ATOM 2704 C CA . CYS A 1 339 ? -19.888 -9.814 30.172 1.00 84.69 339 CYS A CA 1
ATOM 2705 C C . CYS A 1 339 ? -18.430 -10.021 29.727 1.00 84.69 339 CYS A C 1
ATOM 2707 O O . CYS A 1 339 ? -17.560 -9.153 29.916 1.00 84.69 339 CYS A O 1
ATOM 2709 N N . ARG A 1 340 ? -18.154 -11.156 29.074 1.00 88.81 340 ARG A N 1
ATOM 2710 C CA . ARG A 1 340 ? -16.859 -11.404 28.430 1.00 88.81 340 ARG A CA 1
ATOM 2711 C C . ARG A 1 340 ? -16.670 -10.452 27.249 1.00 88.81 340 ARG A C 1
ATOM 2713 O O . ARG A 1 340 ? -17.605 -10.218 26.484 1.00 88.81 340 ARG A O 1
ATOM 2720 N N . ILE A 1 341 ? -15.439 -9.974 27.062 1.00 89.00 341 ILE A N 1
ATOM 2721 C CA . ILE A 1 341 ? -15.026 -9.262 25.851 1.00 89.00 341 ILE A CA 1
ATOM 2722 C C . ILE A 1 341 ? -13.900 -10.018 25.126 1.00 89.00 341 ILE A C 1
ATOM 2724 O O . ILE A 1 341 ? -13.005 -10.596 25.748 1.00 89.00 341 ILE A O 1
ATOM 2728 N N . SER A 1 342 ? -13.977 -10.067 23.796 1.00 89.50 342 SER A N 1
ATOM 2729 C CA . SER A 1 342 ? -12.898 -10.507 22.907 1.00 89.50 342 SER A CA 1
ATOM 2730 C C . SER A 1 342 ? -12.523 -9.355 21.991 1.00 89.50 342 SER A C 1
ATOM 2732 O O . SER A 1 342 ? -13.264 -9.041 21.061 1.00 89.50 342 SER A O 1
ATOM 2734 N N . SER A 1 343 ? -11.367 -8.756 22.242 1.00 90.06 343 SER A N 1
ATOM 2735 C CA . SER A 1 343 ? -10.912 -7.559 21.543 1.00 90.06 343 SER A CA 1
ATOM 2736 C C . SER A 1 343 ? -9.851 -7.919 20.511 1.00 90.06 343 SER A C 1
ATOM 2738 O O . SER A 1 343 ? -8.827 -8.494 20.874 1.00 90.06 343 SER A O 1
ATOM 2740 N N . ILE A 1 344 ? -10.067 -7.568 19.244 1.00 91.56 344 ILE A N 1
ATOM 2741 C CA . ILE A 1 344 ? -9.076 -7.698 18.170 1.00 91.56 344 ILE A CA 1
ATOM 2742 C C . ILE A 1 344 ? -8.809 -6.320 17.586 1.00 91.56 344 ILE A C 1
ATOM 2744 O O . ILE A 1 344 ? -9.703 -5.690 17.021 1.00 91.56 344 ILE A O 1
ATOM 2748 N N . VAL A 1 345 ? -7.575 -5.852 17.739 1.00 88.62 345 VAL A N 1
ATOM 2749 C CA . VAL A 1 345 ? -7.218 -4.455 17.494 1.00 88.62 345 VAL A CA 1
ATOM 2750 C C . VAL A 1 345 ? -6.036 -4.359 16.541 1.00 88.62 345 VAL A C 1
ATOM 2752 O O . VAL A 1 345 ? -4.982 -4.946 16.785 1.00 88.62 345 VAL A O 1
ATOM 2755 N N . GLY A 1 346 ? -6.204 -3.607 15.456 1.00 88.62 346 GLY A N 1
ATOM 2756 C CA . GLY A 1 346 ? -5.139 -3.300 14.508 1.00 88.62 346 GLY A CA 1
ATOM 2757 C C . GLY A 1 346 ? -4.255 -2.161 15.004 1.00 88.62 346 GLY A C 1
ATOM 2758 O O . GLY A 1 346 ? -4.760 -1.144 15.465 1.00 88.62 346 GLY A O 1
ATOM 2759 N N . THR A 1 347 ? -2.938 -2.300 14.884 1.00 83.88 347 THR A N 1
ATOM 2760 C CA . THR A 1 347 ? -1.970 -1.238 15.202 1.00 83.88 347 THR A CA 1
ATOM 2761 C C . THR A 1 347 ? -0.771 -1.295 14.264 1.00 83.88 347 THR A C 1
ATOM 2763 O O . THR A 1 347 ? -0.458 -2.343 13.703 1.00 83.88 347 THR A O 1
ATOM 2766 N N . THR A 1 348 ? -0.090 -0.174 14.049 1.00 81.94 348 THR A N 1
ATOM 2767 C CA . THR A 1 348 ? 1.235 -0.173 13.411 1.00 81.94 348 THR A CA 1
ATOM 2768 C C . THR A 1 348 ? 2.308 -0.577 14.419 1.00 81.94 348 THR A C 1
ATOM 2770 O O . THR A 1 348 ? 2.091 -0.472 15.628 1.00 81.94 348 THR A O 1
ATOM 2773 N N . ASP A 1 349 ? 3.463 -1.029 13.926 1.00 76.56 349 ASP A N 1
ATOM 2774 C CA . ASP A 1 349 ? 4.588 -1.408 14.792 1.00 76.56 349 ASP A CA 1
ATOM 2775 C C . ASP A 1 349 ? 5.105 -0.200 15.590 1.00 76.56 349 ASP A C 1
ATOM 2777 O O . ASP A 1 349 ? 5.243 -0.284 16.805 1.00 76.56 349 ASP A O 1
ATOM 2781 N N . ALA A 1 350 ? 5.233 0.964 14.941 1.00 71.12 350 ALA A N 1
ATOM 2782 C CA . ALA A 1 350 ? 5.634 2.210 15.599 1.00 71.12 350 ALA A CA 1
ATOM 2783 C C . ALA A 1 350 ? 4.697 2.606 16.756 1.00 71.12 350 ALA A C 1
ATOM 2785 O O . ALA A 1 350 ? 5.159 2.954 17.836 1.00 71.12 350 ALA A O 1
ATOM 2786 N N . TYR A 1 351 ? 3.379 2.505 16.553 1.00 72.69 351 TYR A N 1
ATOM 2787 C CA . TYR A 1 351 ? 2.407 2.859 17.591 1.00 72.69 351 TYR A CA 1
ATOM 2788 C C . TYR A 1 351 ? 2.340 1.813 18.713 1.00 72.69 351 TYR A C 1
ATOM 2790 O O . TYR A 1 351 ? 2.106 2.137 19.874 1.00 72.69 351 TYR A O 1
ATOM 2798 N N . TYR A 1 352 ? 2.584 0.542 18.388 1.00 77.81 352 TYR A N 1
ATOM 2799 C CA . TYR A 1 352 ? 2.677 -0.516 19.390 1.00 77.81 352 TYR A CA 1
ATOM 2800 C C . TYR A 1 352 ? 3.860 -0.308 20.344 1.00 77.81 352 TYR A C 1
ATOM 2802 O O . TYR A 1 352 ? 3.753 -0.591 21.542 1.00 77.81 352 TYR A O 1
ATOM 2810 N N . ASP A 1 353 ? 4.984 0.196 19.839 1.00 73.31 353 ASP A N 1
ATOM 2811 C CA . ASP A 1 353 ? 6.170 0.433 20.658 1.00 73.31 353 ASP A CA 1
ATOM 2812 C C . ASP A 1 353 ? 5.928 1.490 21.742 1.00 73.31 353 ASP A C 1
ATOM 2814 O O . ASP A 1 353 ? 6.436 1.325 22.855 1.00 73.31 353 ASP A O 1
ATOM 2818 N N . GLU A 1 354 ? 5.056 2.468 21.485 1.00 70.56 354 GLU A N 1
ATOM 2819 C CA . GLU A 1 354 ? 4.620 3.484 22.454 1.00 70.56 354 GLU A CA 1
ATOM 2820 C C . GLU A 1 354 ? 3.782 2.914 23.616 1.00 70.56 354 GLU A C 1
ATOM 2822 O O . GLU A 1 354 ? 3.609 3.577 24.644 1.00 70.56 354 GLU A O 1
ATOM 2827 N N . PHE A 1 355 ? 3.262 1.682 23.509 1.00 73.31 355 PHE A N 1
ATOM 2828 C CA . PHE A 1 355 ? 2.479 1.086 24.594 1.00 73.31 355 PHE A CA 1
ATOM 2829 C C . PHE A 1 355 ? 3.352 0.825 25.822 1.00 73.31 355 PHE A C 1
ATOM 2831 O O . PHE A 1 355 ? 4.450 0.270 25.738 1.00 73.31 355 PHE A O 1
ATOM 2838 N N . ARG A 1 356 ? 2.816 1.166 26.998 1.00 71.25 356 ARG A N 1
ATOM 2839 C CA . ARG A 1 356 ? 3.452 0.855 28.284 1.00 71.25 356 ARG A CA 1
ATOM 2840 C C . ARG A 1 356 ? 3.527 -0.660 28.491 1.00 71.25 356 ARG A C 1
ATOM 2842 O O . ARG A 1 356 ? 2.603 -1.387 28.121 1.00 71.25 356 ARG A O 1
ATOM 2849 N N . ASP A 1 357 ? 4.595 -1.119 29.139 1.00 73.56 357 ASP A N 1
ATOM 2850 C CA . ASP A 1 357 ? 4.870 -2.549 29.339 1.00 73.56 357 ASP A CA 1
ATOM 2851 C C . ASP A 1 357 ? 3.729 -3.281 30.064 1.00 73.56 357 ASP A C 1
ATOM 2853 O O . ASP A 1 357 ? 3.341 -4.374 29.668 1.00 73.56 357 ASP A O 1
ATOM 2857 N N . ASN A 1 358 ? 3.083 -2.626 31.032 1.00 76.38 358 ASN A N 1
ATOM 2858 C CA . ASN A 1 358 ? 1.940 -3.193 31.750 1.00 76.38 358 ASN A CA 1
ATOM 2859 C C . ASN A 1 358 ? 0.741 -3.541 30.845 1.00 76.38 358 ASN A C 1
ATOM 2861 O O . ASN A 1 358 ? -0.006 -4.463 31.162 1.00 76.38 358 ASN A O 1
ATOM 2865 N N . TYR A 1 359 ? 0.528 -2.816 29.742 1.00 77.31 359 TYR A N 1
ATOM 2866 C CA . TYR A 1 359 ? -0.491 -3.169 28.753 1.00 77.31 359 TYR A CA 1
ATOM 2867 C C . TYR A 1 359 ? 0.005 -4.275 27.830 1.00 77.31 359 TYR A C 1
ATOM 2869 O O . TYR A 1 359 ? -0.772 -5.171 27.506 1.00 77.31 359 TYR A O 1
ATOM 2877 N N . LYS A 1 360 ? 1.290 -4.245 27.447 1.00 79.00 360 LYS A N 1
ATOM 2878 C CA . LYS A 1 360 ? 1.916 -5.288 26.620 1.00 79.00 360 LYS A CA 1
ATOM 2879 C C . LYS A 1 360 ? 1.836 -6.667 27.290 1.00 79.00 360 LYS A C 1
ATOM 2881 O O . LYS A 1 360 ? 1.557 -7.652 26.607 1.00 79.00 360 LYS A O 1
ATOM 2886 N N . ASP A 1 361 ? 1.970 -6.719 28.614 1.00 77.75 361 ASP A N 1
ATOM 2887 C CA . ASP A 1 361 ? 1.849 -7.945 29.416 1.00 77.75 361 ASP A CA 1
ATOM 2888 C C . ASP A 1 361 ? 0.417 -8.502 29.475 1.00 77.75 361 ASP A C 1
ATOM 2890 O O . ASP A 1 361 ? 0.226 -9.702 29.658 1.00 77.75 361 ASP A O 1
ATOM 2894 N N . ARG A 1 362 ? -0.604 -7.651 29.300 1.00 80.69 362 ARG A N 1
ATOM 2895 C CA . ARG A 1 362 ? -2.027 -8.049 29.311 1.00 80.69 362 ARG A CA 1
ATOM 2896 C C . ARG A 1 362 ? -2.550 -8.493 27.946 1.00 80.69 362 ARG A C 1
ATOM 2898 O O . ARG A 1 362 ? -3.698 -8.923 27.833 1.00 80.69 362 ARG A O 1
ATOM 2905 N N . ILE A 1 363 ? -1.740 -8.371 26.898 1.00 86.38 363 ILE A N 1
ATOM 2906 C CA . ILE A 1 363 ? -2.080 -8.900 25.579 1.00 86.38 363 ILE A CA 1
ATOM 2907 C C . ILE A 1 363 ? -2.130 -10.425 25.685 1.00 86.38 363 ILE A C 1
ATOM 2909 O O . ILE A 1 363 ? -1.294 -11.042 26.330 1.00 86.38 363 ILE A O 1
ATOM 2913 N N . THR A 1 364 ? -3.108 -11.057 25.050 1.00 86.25 364 THR A N 1
ATOM 2914 C CA . THR A 1 364 ? -3.234 -12.519 25.038 1.00 86.25 364 THR A CA 1
ATOM 2915 C C . THR A 1 364 ? -2.444 -13.116 23.877 1.00 86.25 364 THR A C 1
ATOM 2917 O O . THR A 1 364 ? -1.675 -14.059 24.060 1.00 86.25 364 THR A O 1
ATOM 2920 N N . ASN A 1 365 ? -2.607 -12.558 22.672 1.00 88.38 365 ASN A N 1
ATOM 2921 C CA . ASN A 1 365 ? -1.893 -12.980 21.465 1.00 88.38 365 ASN A CA 1
ATOM 2922 C C . ASN A 1 365 ? -1.600 -11.779 20.554 1.00 88.38 365 ASN A C 1
ATOM 2924 O O . ASN A 1 365 ? -2.332 -10.791 20.545 1.00 88.38 365 ASN A O 1
ATOM 2928 N N . GLN A 1 366 ? -0.553 -11.892 19.748 1.00 89.12 366 GLN A N 1
ATOM 2929 C CA . GLN A 1 366 ? -0.175 -10.927 18.725 1.00 89.12 366 GLN A CA 1
ATOM 2930 C C . GLN A 1 366 ? -0.104 -11.634 17.372 1.00 89.12 366 GLN A C 1
ATOM 2932 O O . GLN A 1 366 ? 0.521 -12.690 17.250 1.00 89.12 366 GLN A O 1
ATOM 2937 N N . PHE A 1 367 ? -0.738 -11.049 16.361 1.00 90.06 367 PHE A N 1
ATOM 2938 C CA . PHE A 1 367 ? -0.690 -11.499 14.975 1.00 90.06 367 PHE A CA 1
ATOM 2939 C C . PHE A 1 367 ? 0.120 -10.497 14.161 1.00 90.06 367 PHE A C 1
ATOM 2941 O O . PHE A 1 367 ? -0.295 -9.356 13.980 1.00 90.06 367 PHE A O 1
ATOM 2948 N N . VAL A 1 368 ? 1.286 -10.915 13.682 1.00 87.75 368 VAL A N 1
ATOM 2949 C CA . VAL A 1 368 ? 2.198 -10.073 12.901 1.00 87.75 368 VAL A CA 1
ATOM 2950 C C . VAL A 1 368 ? 2.057 -10.437 11.436 1.00 87.75 368 VAL A C 1
ATOM 2952 O O . VAL A 1 368 ? 2.306 -11.584 11.044 1.00 87.75 368 VAL A O 1
ATOM 2955 N N . ILE A 1 369 ? 1.678 -9.451 10.628 1.00 84.38 369 ILE A N 1
ATOM 2956 C CA . ILE A 1 369 ? 1.677 -9.574 9.174 1.00 84.38 369 ILE A CA 1
ATOM 2957 C C . ILE A 1 369 ? 3.058 -9.138 8.672 1.00 84.38 369 ILE A C 1
ATOM 2959 O O . ILE A 1 369 ? 3.451 -8.000 8.929 1.00 84.38 369 ILE A O 1
ATOM 2963 N N . PRO A 1 370 ? 3.812 -10.015 7.987 1.00 75.25 370 PRO A N 1
ATOM 2964 C CA . PRO A 1 370 ? 5.141 -9.677 7.491 1.00 75.25 370 PRO A CA 1
ATOM 2965 C C . PRO A 1 370 ? 5.086 -8.658 6.343 1.00 75.25 370 PRO A C 1
ATOM 2967 O O . PRO A 1 370 ? 4.134 -8.641 5.563 1.00 75.25 370 PRO A O 1
ATOM 2970 N N . ASP A 1 371 ? 6.160 -7.881 6.184 1.00 67.44 371 ASP A N 1
ATOM 2971 C CA . ASP A 1 371 ? 6.286 -6.815 5.175 1.00 67.44 371 ASP A CA 1
ATOM 2972 C C . ASP A 1 371 ? 6.109 -7.300 3.731 1.00 67.44 371 ASP A C 1
ATOM 2974 O O . ASP A 1 371 ? 5.656 -6.551 2.869 1.00 67.44 371 ASP A O 1
ATOM 2978 N N . ASN A 1 372 ? 6.457 -8.559 3.452 1.00 67.94 372 ASN A N 1
ATOM 2979 C CA . ASN A 1 372 ? 6.415 -9.135 2.112 1.00 67.94 372 ASN A CA 1
ATOM 2980 C C . ASN A 1 372 ? 5.368 -10.254 2.020 1.00 67.94 372 ASN A C 1
ATOM 2982 O O . ASN A 1 372 ? 5.709 -11.431 1.899 1.00 67.94 372 ASN A O 1
ATOM 2986 N N . VAL A 1 373 ? 4.090 -9.869 2.083 1.00 67.56 373 VAL A N 1
ATOM 2987 C CA . VAL A 1 373 ? 2.926 -10.779 2.085 1.00 67.56 373 VAL A CA 1
ATOM 2988 C C . VAL A 1 373 ? 2.954 -11.776 0.917 1.00 67.56 373 VAL A C 1
ATOM 2990 O O . VAL A 1 373 ? 2.654 -12.948 1.117 1.00 67.56 373 VAL A O 1
ATOM 2993 N N . PHE A 1 374 ? 3.384 -11.342 -0.274 1.00 68.25 374 PHE A N 1
ATOM 2994 C CA . PHE A 1 374 ? 3.466 -12.179 -1.482 1.00 68.25 374 PHE A CA 1
ATOM 2995 C C . PHE A 1 374 ? 4.857 -12.805 -1.727 1.00 68.25 374 PHE A C 1
ATOM 2997 O O . PHE A 1 374 ? 5.055 -13.573 -2.664 1.00 68.25 374 PHE A O 1
ATOM 3004 N N . GLY A 1 375 ? 5.858 -12.463 -0.912 1.00 52.84 375 GLY A N 1
ATOM 3005 C CA . GLY A 1 375 ? 7.280 -12.606 -1.242 1.00 52.84 375 GLY A CA 1
ATOM 3006 C C . GLY A 1 375 ? 7.837 -14.013 -1.389 1.00 52.84 375 GLY A C 1
ATOM 3007 O O . GLY A 1 375 ? 8.822 -14.203 -2.098 1.00 52.84 375 GLY A O 1
ATOM 3008 N N . ASN A 1 376 ? 7.229 -14.983 -0.711 1.00 58.88 376 ASN A N 1
ATOM 3009 C CA . ASN A 1 376 ? 7.714 -16.362 -0.703 1.00 58.88 376 ASN A CA 1
ATOM 3010 C C . ASN A 1 376 ? 6.971 -17.253 -1.709 1.00 58.88 376 ASN A C 1
ATOM 3012 O O . ASN A 1 376 ? 7.451 -18.345 -2.003 1.00 58.88 376 ASN A O 1
ATOM 3016 N N . ASN A 1 377 ? 5.826 -16.806 -2.238 1.00 71.50 377 ASN A N 1
ATOM 3017 C CA . ASN A 1 377 ? 4.997 -17.585 -3.148 1.00 71.50 377 ASN A CA 1
ATOM 3018 C C . ASN A 1 377 ? 4.409 -16.693 -4.250 1.00 71.50 377 ASN A C 1
ATOM 3020 O O . ASN A 1 377 ? 3.450 -15.956 -4.026 1.00 71.50 377 ASN A O 1
ATOM 3024 N N . GLN A 1 378 ? 4.965 -16.795 -5.460 1.00 80.81 378 GLN A N 1
ATOM 3025 C CA . GLN A 1 378 ? 4.476 -16.052 -6.628 1.00 80.81 378 GLN A CA 1
ATOM 3026 C C . GLN A 1 378 ? 3.021 -16.396 -6.976 1.00 80.81 378 GLN A C 1
ATOM 3028 O O . GLN A 1 378 ? 2.323 -15.566 -7.552 1.00 80.81 378 GLN A O 1
ATOM 3033 N N . ASP A 1 379 ? 2.545 -17.583 -6.594 1.00 85.50 379 ASP A N 1
ATOM 3034 C CA . ASP A 1 379 ? 1.163 -17.989 -6.838 1.00 85.50 379 ASP A CA 1
ATOM 3035 C C . ASP A 1 379 ? 0.147 -17.113 -6.093 1.00 85.50 379 ASP A C 1
ATOM 3037 O O . ASP A 1 379 ? -0.890 -16.782 -6.654 1.00 85.50 379 ASP A O 1
ATOM 3041 N N . ASP A 1 380 ? 0.480 -16.630 -4.890 1.00 84.56 380 ASP A N 1
ATOM 3042 C CA . ASP A 1 380 ? -0.407 -15.745 -4.120 1.00 84.56 380 ASP A CA 1
ATOM 3043 C C . ASP A 1 380 ? -0.552 -14.375 -4.807 1.00 84.56 380 ASP A C 1
ATOM 3045 O O . ASP A 1 380 ? -1.623 -13.766 -4.792 1.00 84.56 380 ASP A O 1
ATOM 3049 N N . LEU A 1 381 ? 0.522 -13.900 -5.450 1.00 88.25 381 LEU A N 1
ATOM 3050 C CA . LEU A 1 381 ? 0.510 -12.675 -6.252 1.00 88.25 381 LEU A CA 1
ATOM 3051 C C . LEU A 1 381 ? -0.366 -12.846 -7.500 1.00 88.25 381 LEU A C 1
ATOM 3053 O O . LEU A 1 381 ? -1.141 -11.955 -7.848 1.00 88.25 381 LEU A O 1
ATOM 3057 N N . PHE A 1 382 ? -0.257 -13.996 -8.165 1.00 90.81 382 PHE A N 1
ATOM 3058 C CA . PHE A 1 382 ? -1.079 -14.341 -9.320 1.00 90.81 382 PHE A CA 1
ATOM 3059 C C . PHE A 1 382 ? -2.557 -14.483 -8.944 1.00 90.81 382 PHE A C 1
ATOM 3061 O O . PHE A 1 382 ? -3.408 -13.892 -9.606 1.00 90.81 382 PHE A O 1
ATOM 3068 N N . GLU A 1 383 ? -2.867 -15.180 -7.851 1.00 90.31 383 GLU A N 1
ATOM 3069 C CA . GLU A 1 383 ? -4.229 -15.302 -7.330 1.00 90.31 383 GLU A CA 1
ATOM 3070 C C . GLU A 1 383 ? -4.825 -13.923 -7.014 1.00 90.31 383 GLU A C 1
ATOM 3072 O O . GLU A 1 383 ? -5.966 -13.639 -7.381 1.00 90.31 383 GLU A O 1
ATOM 3077 N N . PHE A 1 384 ? -4.039 -13.038 -6.391 1.00 89.50 384 PHE A N 1
ATOM 3078 C CA . PHE A 1 384 ? -4.459 -11.675 -6.075 1.00 89.50 384 PHE A CA 1
ATOM 3079 C C . PHE A 1 384 ? -4.887 -10.913 -7.329 1.00 89.50 384 PHE A C 1
ATOM 3081 O O . PHE A 1 384 ? -6.012 -10.417 -7.394 1.00 89.50 384 PHE A O 1
ATOM 3088 N N . VAL A 1 385 ? -4.043 -10.876 -8.363 1.00 91.19 385 VAL A N 1
ATOM 3089 C CA . VAL A 1 385 ? -4.384 -10.200 -9.625 1.00 91.19 385 VAL A CA 1
ATOM 3090 C C . VAL A 1 385 ? -5.608 -10.846 -10.281 1.00 91.19 385 VAL A C 1
ATOM 3092 O O . VAL A 1 385 ? -6.526 -10.134 -10.690 1.00 91.19 385 VAL A O 1
ATOM 3095 N N . ALA A 1 386 ? -5.670 -12.181 -10.322 1.00 91.19 386 ALA A N 1
ATOM 3096 C CA . ALA A 1 386 ? -6.785 -12.917 -10.917 1.00 91.19 386 ALA A CA 1
ATOM 3097 C C . ALA A 1 386 ? -8.127 -12.587 -10.251 1.00 91.19 386 ALA A C 1
ATOM 3099 O O . ALA A 1 386 ? -9.110 -12.335 -10.948 1.00 91.19 386 ALA A O 1
ATOM 3100 N N . ARG A 1 387 ? -8.181 -12.546 -8.914 1.00 89.81 387 ARG A N 1
ATOM 3101 C CA . ARG A 1 387 ? -9.410 -12.234 -8.167 1.00 89.81 387 ARG A CA 1
ATOM 3102 C C . ARG A 1 387 ? -9.891 -10.805 -8.400 1.00 89.81 387 ARG A C 1
ATOM 3104 O O . ARG A 1 387 ? -11.092 -10.599 -8.565 1.00 89.81 387 ARG A O 1
ATOM 3111 N N . TYR A 1 388 ? -8.981 -9.832 -8.455 1.00 90.69 388 TYR A N 1
ATOM 3112 C CA . TYR A 1 388 ? -9.339 -8.440 -8.747 1.00 90.69 388 TYR A CA 1
ATOM 3113 C C . TYR A 1 388 ? -9.858 -8.274 -10.179 1.00 90.69 388 TYR A C 1
ATOM 3115 O O . TYR A 1 388 ? -10.921 -7.686 -10.375 1.00 90.69 388 TYR A O 1
ATOM 3123 N N . ILE A 1 389 ? -9.171 -8.851 -11.168 1.00 90.25 389 ILE A N 1
ATOM 3124 C CA . ILE A 1 389 ? -9.628 -8.842 -12.567 1.00 90.25 389 ILE A CA 1
ATOM 3125 C C . ILE A 1 389 ? -10.992 -9.534 -12.693 1.00 90.25 389 ILE A C 1
ATOM 3127 O O . ILE A 1 389 ? -11.884 -9.033 -13.382 1.00 90.25 389 ILE A O 1
ATOM 3131 N N . ASN A 1 390 ? -11.188 -10.655 -11.996 1.00 90.69 390 ASN A N 1
ATOM 3132 C CA . ASN A 1 390 ? -12.457 -11.373 -11.979 1.00 90.69 390 ASN A CA 1
ATOM 3133 C C . ASN A 1 390 ? -13.592 -10.525 -11.395 1.00 90.69 390 ASN A C 1
ATOM 3135 O O . ASN A 1 390 ? -14.652 -10.418 -12.006 1.00 90.69 390 ASN A O 1
ATOM 3139 N N . ALA A 1 391 ? -13.357 -9.877 -10.252 1.00 88.88 391 ALA A N 1
ATOM 3140 C CA . ALA A 1 391 ? -14.349 -9.029 -9.598 1.00 88.88 391 ALA A CA 1
ATOM 3141 C C . ALA A 1 391 ? -14.763 -7.823 -10.461 1.00 88.88 391 ALA A C 1
ATOM 3143 O O . ALA A 1 391 ? -15.933 -7.436 -10.442 1.00 88.88 391 ALA A O 1
ATOM 3144 N N . MET A 1 392 ? -13.831 -7.265 -11.246 1.00 89.31 392 MET A N 1
ATOM 3145 C CA . MET A 1 392 ? -14.111 -6.208 -12.231 1.00 89.31 392 MET A CA 1
ATOM 3146 C C . MET A 1 392 ? -14.826 -6.734 -13.481 1.00 89.31 392 MET A C 1
ATOM 3148 O O . MET A 1 392 ? -15.566 -6.001 -14.127 1.00 89.31 392 MET A O 1
ATOM 3152 N N . SER A 1 393 ? -14.631 -8.009 -13.818 1.00 87.50 393 SER A N 1
ATOM 3153 C CA . SER A 1 393 ? -15.243 -8.661 -14.983 1.00 87.50 393 SER A CA 1
ATOM 3154 C C . SER A 1 393 ? -16.637 -9.236 -14.707 1.00 87.50 393 SER A C 1
ATOM 3156 O O . SER A 1 393 ? -17.239 -9.820 -15.611 1.00 87.50 393 SER A O 1
ATOM 3158 N N . LEU A 1 394 ? -17.138 -9.123 -13.475 1.00 88.56 394 LEU A N 1
ATOM 3159 C CA . LEU A 1 394 ? -18.432 -9.650 -13.049 1.00 88.56 394 LEU A CA 1
ATOM 3160 C C . LEU A 1 394 ? -19.388 -8.522 -12.642 1.00 88.56 394 LEU A C 1
ATOM 3162 O O . LEU A 1 394 ? -18.974 -7.590 -11.946 1.00 88.56 394 LEU A O 1
ATOM 3166 N N . PRO A 1 395 ? -20.685 -8.637 -12.983 1.00 88.00 395 PRO A N 1
ATOM 3167 C CA . PRO A 1 395 ? -21.719 -7.806 -12.386 1.00 88.00 395 PRO A CA 1
ATOM 3168 C C . PRO A 1 395 ? -21.765 -7.984 -10.866 1.00 88.00 395 PRO A C 1
ATOM 3170 O O . PRO A 1 395 ? -21.610 -9.094 -10.348 1.00 88.00 395 PRO A O 1
ATOM 3173 N N . LYS A 1 396 ? -22.061 -6.896 -10.152 1.00 86.06 396 LYS A N 1
ATOM 3174 C CA . LYS A 1 396 ? -22.149 -6.868 -8.686 1.00 86.06 396 LYS A CA 1
ATOM 3175 C C . LYS A 1 396 ? -23.120 -7.913 -8.119 1.00 86.06 396 LYS A C 1
ATOM 3177 O O . LYS A 1 396 ? -22.796 -8.595 -7.150 1.00 86.06 396 LYS A O 1
ATOM 3182 N N . SER A 1 397 ? -24.263 -8.111 -8.779 1.00 87.19 397 SER A N 1
ATOM 3183 C CA . SER A 1 397 ? -25.293 -9.086 -8.391 1.00 87.19 397 SER A CA 1
ATOM 3184 C C . SER A 1 397 ? -24.770 -10.519 -8.277 1.00 87.19 397 SER A C 1
ATOM 3186 O O . SER A 1 397 ? -25.198 -11.265 -7.399 1.00 87.19 397 SER A O 1
ATOM 3188 N N . ASN A 1 398 ? -23.831 -10.914 -9.141 1.00 86.19 398 ASN A N 1
ATOM 3189 C CA . ASN A 1 398 ? -23.305 -12.279 -9.159 1.00 86.19 398 ASN A CA 1
ATOM 3190 C C . ASN A 1 398 ? -22.459 -12.548 -7.911 1.00 86.19 398 ASN A C 1
ATOM 3192 O O . ASN A 1 398 ? -22.539 -13.624 -7.323 1.00 86.19 398 ASN A O 1
ATOM 3196 N N . ILE A 1 399 ? -21.678 -11.550 -7.493 1.00 85.50 399 ILE A N 1
ATOM 3197 C CA . ILE A 1 399 ? -20.844 -11.636 -6.295 1.00 85.50 399 ILE A CA 1
ATOM 3198 C C . ILE A 1 399 ? -21.712 -11.573 -5.032 1.00 85.50 399 ILE A C 1
ATOM 3200 O O . ILE A 1 399 ? -21.499 -12.343 -4.098 1.00 85.50 399 ILE A O 1
ATOM 3204 N N . GLU A 1 400 ? -22.731 -10.710 -5.012 1.00 86.44 400 GLU A N 1
ATOM 3205 C CA . GLU A 1 400 ? -23.675 -10.617 -3.892 1.00 86.44 400 GLU A CA 1
ATOM 3206 C C . GLU A 1 400 ? -24.461 -11.916 -3.670 1.00 86.44 400 GLU A C 1
ATOM 3208 O O . GLU A 1 400 ? -24.667 -12.318 -2.524 1.00 86.44 400 GLU A O 1
ATOM 3213 N N . ASN A 1 401 ? -24.877 -12.597 -4.742 1.00 86.12 401 ASN A N 1
ATOM 3214 C CA . ASN A 1 401 ? -25.570 -13.883 -4.640 1.00 86.12 401 ASN A CA 1
ATOM 3215 C C . ASN A 1 401 ? -24.657 -14.977 -4.074 1.00 86.12 401 ASN A C 1
ATOM 3217 O O . ASN A 1 401 ? -25.048 -15.647 -3.122 1.00 86.12 401 ASN A O 1
ATOM 3221 N N . TRP A 1 402 ? -23.414 -15.070 -4.555 1.00 86.75 402 TRP A N 1
ATOM 3222 C CA . TRP A 1 402 ? -22.424 -16.005 -4.007 1.00 86.75 402 TRP A CA 1
ATOM 3223 C C . TRP A 1 402 ? -22.170 -15.780 -2.506 1.00 86.75 402 TRP A C 1
ATOM 3225 O O . TRP A 1 402 ? -21.973 -16.722 -1.733 1.00 86.75 402 TRP A O 1
ATOM 3235 N N . VAL A 1 403 ? -22.218 -14.524 -2.056 1.00 83.69 403 VAL A N 1
ATOM 3236 C CA . VAL A 1 403 ? -22.054 -14.193 -0.634 1.00 83.69 403 VAL A CA 1
ATOM 3237 C C . VAL A 1 403 ? -23.276 -14.598 0.186 1.00 83.69 403 VAL A C 1
ATOM 3239 O O . VAL A 1 403 ? -23.109 -15.142 1.280 1.00 83.69 403 VAL A O 1
ATOM 3242 N N . LYS A 1 404 ? -24.491 -14.411 -0.348 1.00 82.19 404 LYS A N 1
ATOM 3243 C CA . LYS A 1 404 ? -25.741 -14.892 0.272 1.00 82.19 404 LYS A CA 1
ATOM 3244 C C . LYS A 1 404 ? -25.787 -16.418 0.385 1.00 82.19 404 LYS A C 1
ATOM 3246 O O . LYS A 1 404 ? -26.334 -16.927 1.358 1.00 82.19 404 LYS A O 1
ATOM 3251 N N . GLU A 1 405 ? -25.180 -17.128 -0.561 1.00 81.06 405 GLU A N 1
ATOM 3252 C CA . GLU A 1 405 ? -25.056 -18.593 -0.575 1.00 81.06 405 GLU A CA 1
ATOM 3253 C C . GLU A 1 405 ? -23.960 -19.121 0.374 1.00 81.06 405 GLU A C 1
ATOM 3255 O O . GLU A 1 405 ? -23.776 -20.328 0.510 1.00 81.06 405 GLU A O 1
ATOM 3260 N N . GLY A 1 406 ? -23.257 -18.237 1.093 1.00 73.81 406 GLY A N 1
ATOM 3261 C CA . GLY A 1 406 ? -22.310 -18.620 2.144 1.00 73.81 406 GLY A CA 1
ATOM 3262 C C . GLY A 1 406 ? -20.842 -18.643 1.714 1.00 73.81 406 GLY A C 1
ATOM 3263 O O . GLY A 1 406 ? -20.014 -19.200 2.434 1.00 73.81 406 GLY A O 1
ATOM 3264 N N . CYS A 1 407 ? -20.490 -18.011 0.586 1.00 77.94 407 CYS A N 1
ATOM 3265 C CA . CYS A 1 407 ? -19.101 -17.859 0.122 1.00 77.94 407 CYS A CA 1
ATOM 3266 C C . CYS A 1 407 ? -18.358 -19.193 -0.061 1.00 77.94 407 CYS A C 1
ATOM 3268 O O . CYS A 1 407 ? -17.175 -19.318 0.282 1.00 77.94 407 CYS A O 1
ATOM 3270 N N . VAL A 1 408 ? -19.044 -20.211 -0.580 1.00 77.50 408 VAL A N 1
ATOM 3271 C CA . VAL A 1 408 ? -18.452 -21.535 -0.780 1.00 77.50 408 VAL A CA 1
ATOM 3272 C C . VAL A 1 408 ? -17.352 -21.448 -1.841 1.00 77.50 408 VAL A C 1
ATOM 3274 O O . VAL A 1 408 ? -17.580 -20.980 -2.957 1.00 77.50 408 VAL A O 1
ATOM 3277 N N . SER A 1 409 ? -16.136 -21.896 -1.509 1.00 75.25 409 SER A N 1
ATOM 3278 C CA . SER A 1 409 ? -14.972 -21.758 -2.399 1.00 75.25 409 SER A CA 1
ATOM 3279 C C . SER A 1 409 ? -15.110 -22.536 -3.713 1.00 75.25 409 SER A C 1
ATOM 3281 O O . SER A 1 409 ? -14.597 -22.087 -4.734 1.00 75.25 409 SER A O 1
ATOM 3283 N N . SER A 1 410 ? -15.823 -23.668 -3.716 1.00 75.00 410 SER A N 1
ATOM 3284 C CA . SER A 1 410 ? -16.101 -24.448 -4.932 1.00 75.00 410 SER A CA 1
ATOM 3285 C C . SER A 1 410 ? -17.017 -23.712 -5.912 1.00 75.00 410 SER A C 1
ATOM 3287 O O . SER A 1 410 ? -16.904 -23.897 -7.121 1.00 75.00 410 SER A O 1
ATOM 3289 N N . GLU A 1 411 ? -17.886 -22.839 -5.411 1.00 80.88 411 GLU A N 1
ATOM 3290 C CA . GLU A 1 411 ? -18.891 -22.118 -6.200 1.00 80.88 411 GLU A CA 1
ATOM 3291 C C . GLU A 1 411 ? -18.455 -20.691 -6.544 1.00 80.88 411 GLU A C 1
ATOM 3293 O O . GLU A 1 411 ? -19.254 -19.898 -7.035 1.00 80.88 411 GLU A O 1
ATOM 3298 N N . TYR A 1 412 ? -17.174 -20.364 -6.329 1.00 84.00 412 TYR A N 1
ATOM 3299 C CA . TYR A 1 412 ? -16.632 -19.042 -6.621 1.00 84.00 412 TYR A CA 1
ATOM 3300 C C . TYR A 1 412 ? -16.996 -18.592 -8.055 1.00 84.00 412 TYR A C 1
ATOM 3302 O O . TYR A 1 412 ? -16.684 -19.303 -9.028 1.00 84.00 412 TYR A O 1
ATOM 3310 N N . PRO A 1 413 ? -17.684 -17.443 -8.216 1.00 84.44 413 PRO A N 1
ATOM 3311 C CA . PRO A 1 413 ? -18.139 -16.981 -9.517 1.00 84.44 413 PRO A CA 1
ATOM 3312 C C . PRO A 1 413 ? -16.927 -16.542 -10.334 1.00 84.44 413 PRO A C 1
ATOM 3314 O O . PRO A 1 413 ? -16.103 -15.768 -9.857 1.00 84.44 413 PRO A O 1
ATOM 3317 N N . VAL A 1 414 ? -16.812 -17.029 -11.570 1.00 85.31 414 VAL A N 1
ATOM 3318 C CA . VAL A 1 414 ? -15.727 -16.663 -12.493 1.00 85.31 414 VAL A CA 1
ATOM 3319 C C . VAL A 1 414 ? -16.348 -16.190 -13.797 1.00 85.31 414 VAL A C 1
ATOM 3321 O O . VAL A 1 414 ? -17.240 -16.857 -14.322 1.00 85.31 414 VAL A O 1
ATOM 3324 N N . SER A 1 415 ? -15.910 -15.033 -14.292 1.00 82.44 415 SER A N 1
ATOM 3325 C CA . SER A 1 415 ? -16.417 -14.461 -15.542 1.00 82.44 415 SER A CA 1
ATOM 3326 C C . SER A 1 415 ? -15.992 -15.303 -16.748 1.00 82.44 415 SER A C 1
ATOM 3328 O O . SER A 1 415 ? -14.799 -15.507 -16.971 1.00 82.44 415 SER A O 1
ATOM 3330 N N . SER A 1 416 ? -16.958 -15.753 -17.552 1.00 75.06 416 SER A N 1
ATOM 3331 C CA . SER A 1 416 ? -16.708 -16.394 -18.852 1.00 75.06 416 SER A CA 1
ATOM 3332 C C . SER A 1 416 ? -16.220 -15.402 -19.909 1.00 75.06 416 SER A C 1
ATOM 3334 O O . SER A 1 416 ? -15.450 -15.762 -20.793 1.00 75.06 416 SER A O 1
ATOM 3336 N N . ASP A 1 417 ? -16.622 -14.136 -19.791 1.00 72.62 417 ASP A N 1
ATOM 3337 C CA . ASP A 1 417 ? -16.409 -13.094 -20.806 1.00 72.62 417 ASP A CA 1
ATOM 3338 C C . ASP A 1 417 ? -14.978 -12.529 -20.794 1.00 72.62 417 ASP A C 1
ATOM 3340 O O . ASP A 1 417 ? -14.620 -11.626 -21.563 1.00 72.62 417 ASP A O 1
ATOM 3344 N N . ASN A 1 418 ? -14.149 -13.009 -19.866 1.00 75.44 418 ASN A N 1
ATOM 3345 C CA . ASN A 1 418 ? -12.770 -12.577 -19.702 1.00 75.44 418 ASN A CA 1
ATOM 3346 C C . ASN A 1 418 ? -11.727 -13.646 -20.034 1.00 75.44 418 ASN A C 1
ATOM 3348 O O . ASN A 1 418 ? -10.544 -13.428 -19.787 1.00 75.44 418 ASN A O 1
ATOM 3352 N N . PHE A 1 419 ? -12.138 -14.783 -20.589 1.00 78.75 419 PHE A N 1
ATOM 3353 C CA . PHE A 1 419 ? -11.194 -15.806 -21.007 1.00 78.75 419 PHE A CA 1
ATOM 3354 C C . PHE A 1 419 ? -10.724 -15.561 -22.448 1.00 78.75 419 PHE A C 1
ATOM 3356 O O . PHE A 1 419 ? -11.503 -15.626 -23.394 1.00 78.75 419 PHE A O 1
ATOM 3363 N N . ASP A 1 420 ? -9.437 -15.261 -22.590 1.00 81.56 420 ASP A N 1
ATOM 3364 C CA . ASP A 1 420 ? -8.693 -15.189 -23.847 1.00 81.56 420 ASP A CA 1
ATOM 3365 C C . ASP A 1 420 ? -7.436 -16.057 -23.706 1.00 81.56 420 ASP A C 1
ATOM 3367 O O . ASP A 1 420 ? -6.559 -15.758 -22.889 1.00 81.56 420 ASP A O 1
ATOM 3371 N N . GLU A 1 421 ? -7.368 -17.138 -24.484 1.00 79.75 421 GLU A N 1
ATOM 3372 C CA . GLU A 1 421 ? -6.280 -18.127 -24.455 1.00 79.75 421 GLU A CA 1
ATOM 3373 C C . GLU A 1 421 ? -4.929 -17.554 -24.894 1.00 79.75 421 GLU A C 1
ATOM 3375 O O . GLU A 1 421 ? -3.888 -18.139 -24.600 1.00 79.75 421 GLU A O 1
ATOM 3380 N N . ARG A 1 422 ? -4.924 -16.403 -25.581 1.00 83.88 422 ARG A N 1
ATOM 3381 C CA . ARG A 1 422 ? -3.688 -15.732 -26.009 1.00 83.88 422 ARG A CA 1
ATOM 3382 C C . ARG A 1 422 ? -2.929 -15.135 -24.826 1.00 83.88 422 ARG A C 1
ATOM 3384 O O . ARG A 1 422 ? -1.716 -14.956 -24.913 1.00 83.88 422 ARG A O 1
ATOM 3391 N N . TRP A 1 423 ? -3.641 -14.816 -23.746 1.00 87.81 423 TRP A N 1
ATOM 3392 C CA . TRP A 1 423 ? -3.084 -14.267 -22.516 1.00 87.81 423 TRP A CA 1
ATOM 3393 C C . TRP A 1 423 ? -2.845 -15.364 -21.481 1.00 87.81 423 TRP A C 1
ATOM 3395 O O . TRP A 1 423 ? -3.573 -16.354 -21.417 1.00 87.81 423 TRP A O 1
ATOM 3405 N N . ASP A 1 424 ? -1.863 -15.143 -20.607 1.00 88.50 424 ASP A N 1
ATOM 3406 C CA . ASP A 1 424 ? -1.665 -16.001 -19.441 1.00 88.50 424 ASP A CA 1
ATOM 3407 C C . ASP A 1 424 ? -2.944 -16.069 -18.594 1.00 88.50 424 ASP A C 1
ATOM 3409 O O . ASP A 1 424 ? -3.666 -15.079 -18.462 1.00 88.50 424 ASP A O 1
ATOM 3413 N N . PHE A 1 425 ? -3.201 -17.211 -17.955 1.00 90.81 425 PHE A N 1
ATOM 3414 C CA . PHE A 1 425 ? -4.382 -17.412 -17.115 1.00 90.81 425 PHE A CA 1
ATOM 3415 C C . PHE A 1 425 ? -4.037 -17.933 -15.717 1.00 90.81 425 PHE A C 1
ATOM 3417 O O . PHE A 1 425 ? -2.963 -18.501 -15.471 1.00 90.81 425 PHE A O 1
ATOM 3424 N N . TYR A 1 426 ? -4.992 -17.755 -14.807 1.00 91.12 426 TYR A N 1
ATOM 3425 C CA . TYR A 1 426 ? -5.034 -18.380 -13.492 1.00 91.12 426 TYR A CA 1
ATOM 3426 C C . TYR A 1 426 ? -6.155 -19.418 -13.447 1.00 91.12 426 TYR A C 1
ATOM 3428 O O . TYR A 1 426 ? -7.249 -19.170 -13.957 1.00 91.12 426 TYR A O 1
ATOM 3436 N N . GLU A 1 427 ? -5.887 -20.571 -12.838 1.00 89.56 427 GLU A N 1
ATOM 3437 C CA . GLU A 1 427 ? -6.879 -21.620 -12.601 1.00 89.56 427 GLU A CA 1
ATOM 3438 C C . GLU A 1 427 ? -7.221 -21.651 -11.112 1.00 89.56 427 GLU A C 1
ATOM 3440 O O . GLU A 1 427 ? -6.355 -21.885 -10.270 1.00 89.56 427 GLU A O 1
ATOM 3445 N N . PHE A 1 428 ? -8.483 -21.376 -10.786 1.00 85.31 428 PHE A N 1
ATOM 3446 C CA . PHE A 1 428 ? -8.969 -21.418 -9.411 1.00 85.31 428 PHE A CA 1
ATOM 3447 C C . PHE A 1 428 ? -9.139 -22.866 -8.931 1.00 85.31 428 PHE A C 1
ATOM 3449 O O . PHE A 1 428 ? -9.217 -23.807 -9.718 1.00 85.31 428 PHE A O 1
ATOM 3456 N N . THR A 1 429 ? -9.286 -23.056 -7.619 1.00 77.25 429 THR A N 1
ATOM 3457 C CA . THR A 1 429 ? -9.466 -24.382 -6.994 1.00 77.25 429 THR A CA 1
ATOM 3458 C C . THR A 1 429 ? -10.707 -25.144 -7.470 1.00 77.25 429 THR A C 1
ATOM 3460 O O . THR A 1 429 ? -10.773 -26.359 -7.313 1.00 77.25 429 THR A O 1
ATOM 3463 N N . ASN A 1 430 ? -11.679 -24.455 -8.072 1.00 77.56 430 ASN A N 1
ATOM 3464 C CA . ASN A 1 430 ? -12.866 -25.047 -8.691 1.00 77.56 430 ASN A CA 1
ATOM 3465 C C . ASN A 1 430 ? -12.668 -25.449 -10.169 1.00 77.56 430 ASN A C 1
ATOM 3467 O O . ASN A 1 430 ? -13.637 -25.818 -10.832 1.00 77.56 430 ASN A O 1
ATOM 3471 N N . GLY A 1 431 ? -11.443 -25.353 -10.700 1.00 80.56 431 GLY A N 1
ATOM 3472 C CA . GLY A 1 431 ? -11.090 -25.692 -12.083 1.00 80.56 431 GLY A CA 1
ATOM 3473 C C . GLY A 1 431 ? -11.492 -24.643 -13.126 1.00 80.56 431 GLY A C 1
ATOM 3474 O O . GLY A 1 431 ? -11.237 -24.825 -14.317 1.00 80.56 431 GLY A O 1
ATOM 3475 N N . ARG A 1 432 ? -12.123 -23.531 -12.718 1.00 85.06 432 ARG A N 1
ATOM 3476 C CA . ARG A 1 432 ? -12.450 -22.424 -13.628 1.00 85.06 432 ARG A CA 1
ATOM 3477 C C . ARG A 1 432 ? -11.217 -21.560 -13.874 1.00 85.06 432 ARG A C 1
ATOM 3479 O O . ARG A 1 432 ? -10.416 -21.330 -12.969 1.00 85.06 432 ARG A O 1
ATOM 3486 N N . LYS A 1 433 ? -11.095 -21.046 -15.098 1.00 88.50 433 LYS A N 1
ATOM 3487 C CA . LYS A 1 433 ? -9.944 -20.256 -15.548 1.00 88.50 433 LYS A CA 1
ATOM 3488 C C . LYS A 1 433 ? -10.337 -18.814 -15.822 1.00 88.50 433 LYS A C 1
ATOM 3490 O O . LYS A 1 433 ? -11.428 -18.557 -16.323 1.00 88.50 433 LYS A O 1
ATOM 3495 N N . ILE A 1 434 ? -9.427 -17.892 -15.529 1.00 88.88 434 ILE A N 1
ATOM 3496 C CA . ILE A 1 434 ? -9.540 -16.488 -15.918 1.00 88.88 434 ILE A CA 1
ATOM 3497 C C . ILE A 1 434 ? -8.230 -16.009 -16.528 1.00 88.88 434 ILE A C 1
ATOM 3499 O O . ILE A 1 434 ? -7.158 -16.293 -15.990 1.00 88.88 434 ILE A O 1
ATOM 3503 N N . SER A 1 435 ? -8.307 -15.272 -17.633 1.00 90.12 435 SER A N 1
ATOM 3504 C CA . SER A 1 435 ? -7.120 -14.652 -18.214 1.00 90.12 435 SER A CA 1
ATOM 3505 C C . SER A 1 435 ? -6.695 -13.436 -17.402 1.00 90.12 435 SER A C 1
ATOM 3507 O O . SER A 1 435 ? -7.516 -12.663 -16.907 1.00 90.12 435 SER A O 1
ATOM 3509 N N . PHE A 1 436 ? -5.387 -13.231 -17.318 1.00 90.50 436 PHE A N 1
ATOM 3510 C CA . PHE A 1 436 ? -4.779 -12.080 -16.670 1.00 90.50 436 PHE A CA 1
ATOM 3511 C C . PHE A 1 436 ? -4.941 -10.785 -17.460 1.00 90.50 436 PHE A C 1
ATOM 3513 O O . PHE A 1 436 ? -4.421 -9.772 -17.011 1.00 90.50 436 PHE A O 1
ATOM 3520 N N . TYR A 1 437 ? -5.645 -10.786 -18.599 1.00 88.44 437 TYR A N 1
ATOM 3521 C CA . TYR A 1 437 ? -5.834 -9.618 -19.459 1.00 88.44 437 TYR A CA 1
ATOM 3522 C C . TYR A 1 437 ? -6.095 -8.333 -18.647 1.00 88.44 437 TYR A C 1
ATOM 3524 O O . TYR A 1 437 ? -7.055 -8.302 -17.872 1.00 88.44 437 TYR A O 1
ATOM 3532 N N . PRO A 1 438 ? -5.286 -7.268 -18.821 1.00 88.88 438 PRO A N 1
ATOM 3533 C CA . PRO A 1 438 ? -4.232 -7.068 -19.833 1.00 88.88 438 PRO A CA 1
ATOM 3534 C C . PRO A 1 438 ? -2.795 -7.398 -19.360 1.00 88.88 438 PRO A C 1
ATOM 3536 O O . PRO A 1 438 ? -1.833 -6.807 -19.848 1.00 88.88 438 PRO A O 1
ATOM 3539 N N . PHE A 1 439 ? -2.611 -8.270 -18.372 1.00 91.94 439 PHE A N 1
ATOM 3540 C CA . PHE A 1 439 ? -1.315 -8.665 -17.810 1.00 91.94 439 PHE A CA 1
ATOM 3541 C C . PHE A 1 439 ? -0.827 -10.025 -18.320 1.00 91.94 439 PHE A C 1
ATOM 3543 O O . PHE A 1 439 ? -1.619 -10.905 -18.644 1.00 91.94 439 PHE A O 1
ATOM 3550 N N . SER A 1 440 ? 0.494 -10.214 -18.304 1.00 91.94 440 SER A N 1
ATOM 3551 C CA . SER A 1 440 ? 1.148 -11.528 -18.321 1.00 91.94 440 SER A CA 1
ATOM 3552 C C . SER A 1 440 ? 1.722 -11.857 -16.937 1.00 91.94 440 SER A C 1
ATOM 3554 O O . SER A 1 440 ? 1.880 -10.969 -16.090 1.00 91.94 440 SER A O 1
ATOM 3556 N N . ARG A 1 441 ? 2.100 -13.115 -16.694 1.00 90.94 441 ARG A N 1
ATOM 3557 C CA . ARG A 1 441 ? 2.792 -13.532 -15.460 1.00 90.94 441 ARG A CA 1
ATOM 3558 C C . ARG A 1 441 ? 4.084 -12.742 -15.256 1.00 90.94 441 ARG A C 1
ATOM 3560 O O . ARG A 1 441 ? 4.363 -12.298 -14.142 1.00 90.94 441 ARG A O 1
ATOM 3567 N N . ASN A 1 442 ? 4.820 -12.492 -16.338 1.00 90.50 442 ASN A N 1
ATOM 3568 C CA . ASN A 1 442 ? 6.028 -11.673 -16.298 1.00 90.50 442 ASN A CA 1
ATOM 3569 C C . ASN A 1 442 ? 5.706 -10.213 -15.965 1.00 90.50 442 ASN A C 1
ATOM 3571 O O . ASN A 1 442 ? 6.381 -9.639 -15.113 1.00 90.50 442 ASN A O 1
ATOM 3575 N N . ALA A 1 443 ? 4.644 -9.635 -16.544 1.00 91.12 443 ALA A N 1
ATOM 3576 C CA . ALA A 1 443 ? 4.222 -8.271 -16.221 1.00 91.12 443 ALA A CA 1
ATOM 3577 C C . ALA A 1 443 ? 3.913 -8.124 -14.730 1.00 91.12 443 ALA A C 1
ATOM 3579 O O . ALA A 1 443 ? 4.386 -7.185 -14.097 1.00 91.12 443 ALA A O 1
ATOM 3580 N N . ILE A 1 444 ? 3.171 -9.074 -14.155 1.00 91.31 444 ILE A N 1
ATOM 3581 C CA . ILE A 1 444 ? 2.806 -9.071 -12.734 1.00 91.31 444 ILE A CA 1
ATOM 3582 C C . ILE A 1 444 ? 4.061 -9.086 -11.850 1.00 91.31 444 ILE A C 1
ATOM 3584 O O . ILE A 1 444 ? 4.187 -8.248 -10.956 1.00 91.31 444 ILE A O 1
ATOM 3588 N N . ILE A 1 445 ? 5.014 -9.984 -12.126 1.00 89.12 445 ILE A N 1
ATOM 3589 C CA . ILE A 1 445 ? 6.270 -10.083 -11.366 1.00 89.12 445 ILE A CA 1
ATOM 3590 C C . ILE A 1 445 ? 7.101 -8.802 -11.514 1.00 89.12 445 ILE A C 1
ATOM 3592 O O . ILE A 1 445 ? 7.541 -8.235 -10.512 1.00 89.12 445 ILE A O 1
ATOM 3596 N N . ASN A 1 446 ? 7.308 -8.340 -12.749 1.00 87.75 446 ASN A N 1
ATOM 3597 C CA . ASN A 1 446 ? 8.164 -7.196 -13.060 1.00 87.75 446 ASN A CA 1
ATOM 3598 C C . ASN A 1 446 ? 7.610 -5.896 -12.469 1.00 87.75 446 ASN A C 1
ATOM 3600 O O . ASN A 1 446 ? 8.355 -5.124 -11.864 1.00 87.75 446 ASN A O 1
ATOM 3604 N N . LEU A 1 447 ? 6.301 -5.670 -12.602 1.00 88.31 447 LEU A N 1
ATOM 3605 C CA . LEU A 1 447 ? 5.641 -4.490 -12.054 1.00 88.31 447 LEU A CA 1
ATOM 3606 C C . LEU A 1 447 ? 5.644 -4.542 -10.520 1.00 88.31 447 LEU A C 1
ATOM 3608 O O . LEU A 1 447 ? 6.019 -3.562 -9.885 1.00 88.31 447 LEU A O 1
ATOM 3612 N N . TYR A 1 448 ? 5.337 -5.686 -9.898 1.00 86.69 448 TYR A N 1
ATOM 3613 C CA . TYR A 1 448 ? 5.405 -5.806 -8.436 1.00 86.69 448 TYR A CA 1
ATOM 3614 C C . TYR A 1 448 ? 6.830 -5.599 -7.890 1.00 86.69 448 TYR A C 1
ATOM 3616 O O . TYR A 1 448 ? 7.022 -4.949 -6.860 1.00 86.69 448 TYR A O 1
ATOM 3624 N N . ALA A 1 449 ? 7.852 -6.103 -8.589 1.00 83.19 449 ALA A N 1
ATOM 3625 C CA . ALA A 1 449 ? 9.251 -5.909 -8.214 1.00 83.19 449 ALA A CA 1
ATOM 3626 C C . ALA A 1 449 ? 9.702 -4.439 -8.294 1.00 83.19 449 ALA A C 1
ATOM 3628 O O . ALA A 1 449 ? 10.594 -4.052 -7.537 1.00 83.19 449 ALA A O 1
ATOM 3629 N N . ALA A 1 450 ? 9.075 -3.641 -9.166 1.00 81.50 450 ALA A N 1
ATOM 3630 C CA . ALA A 1 450 ? 9.361 -2.223 -9.377 1.00 81.50 450 ALA A CA 1
ATOM 3631 C C . ALA A 1 450 ? 8.850 -1.294 -8.261 1.00 81.50 450 ALA A C 1
ATOM 3633 O O . ALA A 1 450 ? 9.265 -0.135 -8.203 1.00 81.50 450 ALA A O 1
ATOM 3634 N N . LEU A 1 451 ? 7.946 -1.766 -7.396 1.00 80.75 451 LEU A N 1
ATOM 3635 C CA . LEU A 1 451 ? 7.390 -0.956 -6.312 1.00 80.75 451 LEU A CA 1
ATOM 3636 C C . LEU A 1 451 ? 8.453 -0.627 -5.259 1.00 80.75 451 LEU A C 1
ATOM 3638 O O . LEU A 1 451 ? 9.146 -1.519 -4.764 1.00 80.75 451 LEU A O 1
ATOM 3642 N N . GLN A 1 452 ? 8.512 0.644 -4.848 1.00 75.69 452 GLN A N 1
ATOM 3643 C CA . GLN A 1 452 ? 9.349 1.077 -3.722 1.00 75.69 452 GLN A CA 1
ATOM 3644 C C . GLN A 1 45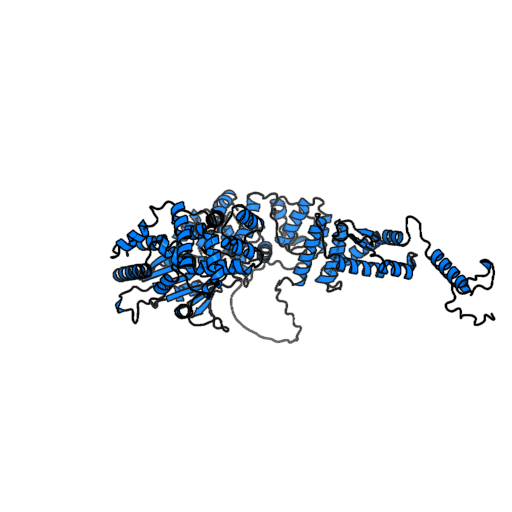2 ? 8.908 0.404 -2.416 1.00 75.69 452 GLN A C 1
ATOM 3646 O O . GLN A 1 452 ? 9.725 -0.125 -1.668 1.00 75.69 452 GLN A O 1
ATOM 3651 N N . LEU A 1 453 ? 7.594 0.386 -2.175 1.00 75.56 453 LEU A N 1
ATOM 3652 C CA . LEU A 1 453 ? 6.957 -0.265 -1.036 1.00 75.56 453 LEU A CA 1
ATOM 3653 C C . LEU A 1 453 ? 6.031 -1.373 -1.544 1.00 75.56 453 LEU A C 1
ATOM 3655 O O . LEU A 1 453 ? 4.959 -1.102 -2.091 1.00 75.56 453 LEU A O 1
ATOM 3659 N N . LYS A 1 454 ? 6.453 -2.624 -1.344 1.00 79.31 454 LYS A N 1
ATOM 3660 C CA . LYS A 1 454 ? 5.792 -3.845 -1.832 1.00 79.31 454 LYS A CA 1
ATOM 3661 C C . LYS A 1 454 ? 4.590 -4.237 -0.971 1.00 79.31 454 LYS A C 1
ATOM 3663 O O . LYS A 1 454 ? 4.585 -5.274 -0.318 1.00 79.31 454 LYS A O 1
ATOM 3668 N N . THR A 1 455 ? 3.572 -3.384 -0.953 1.00 76.88 455 THR A N 1
ATOM 3669 C CA . THR A 1 455 ? 2.320 -3.640 -0.230 1.00 76.88 455 THR A CA 1
ATOM 3670 C C . THR A 1 455 ? 1.182 -3.960 -1.203 1.00 76.88 455 THR A C 1
ATOM 3672 O O . THR A 1 455 ? 1.156 -3.402 -2.304 1.00 76.88 455 THR A O 1
ATOM 3675 N N . PRO A 1 456 ? 0.194 -4.795 -0.816 1.00 79.06 456 PRO A N 1
ATOM 3676 C CA . PRO A 1 456 ? -0.995 -5.038 -1.638 1.00 79.06 456 PRO A CA 1
ATOM 3677 C C . PRO A 1 456 ? -1.727 -3.746 -2.035 1.00 79.06 456 PRO A C 1
ATOM 3679 O O . PRO A 1 456 ? -2.198 -3.627 -3.163 1.00 79.06 456 PRO A O 1
ATOM 3682 N N . ARG A 1 457 ? -1.773 -2.748 -1.136 1.00 78.38 457 ARG A N 1
ATOM 3683 C CA . ARG A 1 457 ? -2.406 -1.443 -1.395 1.00 78.38 457 ARG A CA 1
ATOM 3684 C C . ARG A 1 457 ? -1.709 -0.682 -2.521 1.00 78.38 457 ARG A C 1
ATOM 3686 O O . ARG A 1 457 ? -2.381 -0.186 -3.423 1.00 78.38 457 ARG A O 1
ATOM 3693 N N . ASN A 1 458 ? -0.380 -0.594 -2.473 1.00 81.19 458 ASN A N 1
ATOM 3694 C CA . ASN A 1 458 ? 0.381 0.103 -3.509 1.00 81.19 458 ASN A CA 1
ATOM 3695 C C . ASN A 1 458 ? 0.337 -0.662 -4.826 1.00 81.19 458 ASN A C 1
ATOM 3697 O O . ASN A 1 458 ? 0.199 -0.047 -5.875 1.00 81.19 458 ASN A O 1
ATOM 3701 N N . PHE A 1 459 ? 0.362 -1.995 -4.783 1.00 85.50 459 PHE A N 1
ATOM 3702 C CA . PHE A 1 459 ? 0.203 -2.805 -5.986 1.00 85.50 459 PHE A CA 1
ATOM 3703 C C . PHE A 1 459 ? -1.154 -2.578 -6.664 1.00 85.50 459 PHE A C 1
ATOM 3705 O O . PHE A 1 459 ? -1.220 -2.416 -7.882 1.00 85.50 459 PHE A O 1
ATOM 3712 N N . LEU A 1 460 ? -2.228 -2.471 -5.879 1.00 85.12 460 LEU A N 1
ATOM 3713 C CA . LEU A 1 460 ? -3.553 -2.158 -6.400 1.00 85.12 460 LEU A CA 1
ATOM 3714 C C . LEU A 1 460 ? -3.606 -0.755 -7.042 1.00 85.12 460 LEU A C 1
ATOM 3716 O O . LEU A 1 460 ? -4.005 -0.653 -8.198 1.00 85.12 460 LEU A O 1
ATOM 3720 N N . ARG A 1 461 ? -3.155 0.301 -6.343 1.00 82.62 461 ARG A N 1
ATOM 3721 C CA . ARG A 1 461 ? -3.228 1.703 -6.829 1.00 82.62 461 ARG A CA 1
ATOM 3722 C C . ARG A 1 461 ? -2.244 2.036 -7.937 1.00 82.62 461 ARG A C 1
ATOM 3724 O O . ARG A 1 461 ? -2.564 2.720 -8.903 1.00 82.62 461 ARG A O 1
ATOM 3731 N N . GLU A 1 462 ? -0.991 1.643 -7.760 1.00 84.06 462 GLU A N 1
ATOM 3732 C CA . GLU A 1 462 ? 0.081 2.096 -8.639 1.00 84.06 462 GLU A CA 1
ATOM 3733 C C . GLU A 1 462 ? 0.201 1.239 -9.891 1.00 84.06 462 GLU A C 1
ATOM 3735 O O . GLU A 1 462 ? 0.788 1.705 -10.867 1.00 84.06 462 GLU A O 1
ATOM 3740 N N . ILE A 1 463 ? -0.347 0.017 -9.874 1.00 88.50 463 ILE A N 1
ATOM 3741 C CA . ILE A 1 463 ? -0.179 -0.951 -10.959 1.00 88.50 463 ILE A CA 1
ATOM 3742 C C . ILE A 1 463 ? -1.522 -1.424 -11.493 1.00 88.50 463 ILE A C 1
ATOM 3744 O O . ILE A 1 463 ? -1.831 -1.107 -12.638 1.00 88.50 463 ILE A O 1
ATOM 3748 N N . ILE A 1 464 ? -2.317 -2.161 -10.706 1.00 88.94 464 ILE A N 1
ATOM 3749 C CA . ILE A 1 464 ? -3.565 -2.764 -11.210 1.00 88.94 464 ILE A CA 1
ATOM 3750 C C . ILE A 1 464 ? -4.503 -1.683 -11.749 1.00 88.94 464 ILE A C 1
ATOM 3752 O O . ILE A 1 464 ? -4.916 -1.755 -12.903 1.00 88.94 464 ILE A O 1
ATOM 3756 N N . GLU A 1 465 ? -4.762 -0.646 -10.954 1.00 88.44 465 GLU A N 1
ATOM 3757 C CA . GLU A 1 465 ? -5.600 0.487 -11.341 1.00 88.44 465 GLU A CA 1
ATOM 3758 C C . GLU A 1 465 ? -5.074 1.177 -12.599 1.00 88.44 465 GLU A C 1
ATOM 3760 O O . GLU A 1 465 ? -5.812 1.321 -13.567 1.00 88.44 465 GLU A O 1
ATOM 3765 N N . LYS A 1 466 ? -3.789 1.552 -12.634 1.00 88.38 466 LYS A N 1
ATOM 3766 C CA . LYS A 1 466 ? -3.214 2.280 -13.776 1.00 88.38 466 LYS A CA 1
ATOM 3767 C C . LYS A 1 466 ? -3.238 1.467 -15.064 1.00 88.38 466 LYS A C 1
ATOM 3769 O O . LYS A 1 466 ? -3.588 2.008 -16.106 1.00 88.38 466 LYS A O 1
ATOM 3774 N N . VAL A 1 467 ? -2.877 0.188 -15.001 1.00 90.31 467 VAL A N 1
ATOM 3775 C CA . VAL A 1 467 ? -2.808 -0.693 -16.174 1.00 90.31 467 VAL A CA 1
ATOM 3776 C C . VAL A 1 467 ? -4.206 -0.992 -16.714 1.00 90.31 467 VAL A C 1
ATOM 3778 O O . VAL A 1 467 ? -4.418 -0.923 -17.925 1.00 90.31 467 VAL A O 1
ATOM 3781 N N . VAL A 1 468 ? -5.165 -1.304 -15.834 1.00 89.00 468 VAL A N 1
ATOM 3782 C CA . VAL A 1 468 ? -6.553 -1.572 -16.239 1.00 89.00 468 VAL A CA 1
ATOM 3783 C C . VAL A 1 468 ? -7.203 -0.297 -16.783 1.00 89.00 468 VAL A C 1
ATOM 3785 O O . VAL A 1 468 ? -7.839 -0.333 -17.832 1.00 89.00 468 VAL A O 1
ATOM 3788 N N . ASN A 1 469 ? -6.978 0.851 -16.144 1.00 88.44 469 ASN A N 1
ATOM 3789 C CA . ASN A 1 469 ? -7.457 2.141 -16.633 1.00 88.44 469 ASN A CA 1
ATOM 3790 C C . ASN A 1 469 ? -6.859 2.472 -18.018 1.00 88.44 469 ASN A C 1
ATOM 3792 O O . ASN A 1 469 ? -7.579 2.828 -18.949 1.00 88.44 469 ASN A O 1
ATOM 3796 N N . ASP A 1 470 ? -5.555 2.265 -18.206 1.00 88.56 470 ASP A N 1
ATOM 3797 C CA . ASP A 1 470 ? -4.889 2.533 -19.482 1.00 88.56 470 ASP A CA 1
ATOM 3798 C C . ASP A 1 470 ? -5.396 1.626 -20.616 1.00 88.56 470 ASP A C 1
ATOM 3800 O O . ASP A 1 470 ? -5.662 2.113 -21.712 1.00 88.56 470 ASP A O 1
ATOM 3804 N N . ILE A 1 471 ? -5.629 0.328 -20.378 1.00 88.25 471 ILE A N 1
ATOM 3805 C CA . ILE A 1 471 ? -6.193 -0.531 -21.433 1.00 88.25 471 ILE A CA 1
ATOM 3806 C C . ILE A 1 471 ? -7.656 -0.184 -21.750 1.00 88.25 471 ILE A C 1
ATOM 3808 O O . ILE A 1 471 ? -8.068 -0.288 -22.906 1.00 88.25 471 ILE A O 1
ATOM 3812 N N . LEU A 1 472 ? -8.442 0.231 -20.749 1.00 86.56 472 LEU A N 1
ATOM 3813 C CA . LEU A 1 472 ? -9.864 0.542 -20.911 1.00 86.56 472 LEU A CA 1
ATOM 3814 C C . LEU A 1 472 ? -10.087 1.824 -21.722 1.00 86.56 472 LEU A C 1
ATOM 3816 O O . LEU A 1 472 ? -10.938 1.833 -22.611 1.00 86.56 472 LEU A O 1
ATOM 3820 N N . TYR A 1 473 ? -9.320 2.882 -21.446 1.00 86.00 473 TYR A N 1
ATOM 3821 C CA . TYR A 1 473 ? -9.492 4.184 -22.104 1.00 86.00 473 TYR A CA 1
ATOM 3822 C C . TYR A 1 473 ? -8.524 4.412 -23.273 1.00 86.00 473 TYR A C 1
ATOM 3824 O O . TYR A 1 473 ? -8.880 5.080 -24.242 1.00 86.00 473 TYR A O 1
ATOM 3832 N N . ASN A 1 474 ? -7.327 3.818 -23.229 1.00 85.62 474 ASN A N 1
ATOM 3833 C CA . ASN A 1 474 ? -6.221 4.095 -24.149 1.00 85.62 474 ASN A CA 1
ATOM 3834 C C . ASN A 1 474 ? -5.681 2.828 -24.839 1.00 85.62 474 ASN A C 1
ATOM 3836 O O . ASN A 1 474 ? -4.485 2.722 -25.121 1.00 85.62 474 ASN A O 1
ATOM 3840 N N . LYS A 1 475 ? -6.553 1.868 -25.185 1.00 85.50 475 LYS A N 1
ATOM 3841 C CA . LYS A 1 475 ? -6.161 0.578 -25.797 1.00 85.50 475 LYS A CA 1
ATOM 3842 C C . LYS A 1 475 ? -5.151 0.704 -26.950 1.00 85.50 475 LYS A C 1
ATOM 3844 O O . LYS A 1 475 ? -4.229 -0.098 -27.054 1.00 85.50 475 LYS A O 1
ATOM 3849 N N . LYS A 1 476 ? -5.302 1.723 -27.807 1.00 83.62 476 LYS A N 1
ATOM 3850 C CA . LYS A 1 476 ? -4.438 1.949 -28.983 1.00 83.62 476 LYS A CA 1
ATOM 3851 C C . LYS A 1 476 ? -3.038 2.470 -28.656 1.00 83.62 476 LYS A C 1
ATOM 3853 O O . LYS A 1 476 ? -2.169 2.363 -29.512 1.00 83.62 476 LYS A O 1
ATOM 3858 N N . SER A 1 477 ? -2.823 3.056 -27.481 1.00 83.81 477 SER A N 1
ATOM 3859 C CA . SER A 1 477 ? -1.524 3.585 -27.035 1.00 83.81 477 SER A CA 1
ATOM 3860 C C . SER A 1 477 ? -0.948 2.824 -25.841 1.00 83.81 477 SER A C 1
ATOM 3862 O O . SER A 1 477 ? 0.173 3.105 -25.431 1.00 83.81 477 SER A O 1
ATOM 3864 N N . PHE A 1 478 ? -1.672 1.834 -25.319 1.00 87.38 478 PHE A N 1
ATOM 3865 C CA . PHE A 1 478 ? -1.217 0.949 -24.252 1.00 87.38 478 PHE A CA 1
ATOM 3866 C C . PHE A 1 478 ? 0.125 0.277 -24.602 1.00 87.38 478 PHE A C 1
ATOM 3868 O O . PHE A 1 478 ? 0.237 -0.192 -25.738 1.00 87.38 478 PHE A O 1
ATOM 3875 N N . PRO A 1 479 ? 1.110 0.161 -23.687 1.00 86.69 479 PRO A N 1
ATOM 3876 C CA . PRO A 1 479 ? 1.148 0.769 -22.354 1.00 86.69 479 PRO A CA 1
ATOM 3877 C C . PRO A 1 479 ? 1.597 2.243 -22.422 1.00 86.69 479 PRO A C 1
ATOM 3879 O O . PRO A 1 479 ? 2.739 2.546 -22.775 1.00 86.69 479 PRO A O 1
ATOM 3882 N N . GLY A 1 480 ? 0.698 3.164 -22.070 1.00 77.12 480 GLY A N 1
ATOM 3883 C CA . GLY A 1 480 ? 0.897 4.616 -22.131 1.00 77.12 480 GLY A CA 1
ATOM 3884 C C . GLY A 1 480 ? 1.434 5.245 -20.842 1.00 77.12 480 GLY A C 1
ATOM 3885 O O . GLY A 1 480 ? 1.861 6.399 -20.848 1.00 77.12 480 GLY A O 1
ATOM 3886 N N . PHE A 1 481 ? 1.449 4.506 -19.732 1.00 78.06 481 PHE A N 1
ATOM 3887 C CA . PHE A 1 481 ? 1.923 5.006 -18.440 1.00 78.06 481 PHE A CA 1
ATOM 3888 C C . PHE A 1 481 ? 3.455 4.925 -18.294 1.00 78.06 481 PHE A C 1
ATOM 3890 O O . PHE A 1 481 ? 4.144 4.154 -18.966 1.00 78.06 481 PHE A O 1
ATOM 3897 N N . GLN A 1 482 ? 4.015 5.754 -17.408 1.00 70.12 482 GLN A N 1
ATOM 3898 C CA . GLN A 1 482 ? 5.445 5.734 -17.097 1.00 70.12 482 GLN A CA 1
ATOM 3899 C C . GLN A 1 482 ? 5.758 4.650 -16.058 1.00 70.12 482 GLN A C 1
ATOM 3901 O O . GLN A 1 482 ? 5.107 4.573 -15.017 1.00 70.12 482 GLN A O 1
ATOM 3906 N N . CYS A 1 483 ? 6.781 3.839 -16.330 1.00 67.94 483 CYS A N 1
ATOM 3907 C CA . CYS A 1 483 ? 7.296 2.839 -15.398 1.00 67.94 483 CYS A CA 1
ATOM 3908 C C . CYS A 1 483 ? 8.622 3.315 -14.806 1.00 67.94 483 CYS A C 1
ATOM 3910 O O . CYS A 1 483 ? 9.554 3.640 -15.538 1.00 67.94 483 CYS A O 1
ATOM 3912 N N . THR A 1 484 ? 8.731 3.297 -13.478 1.00 64.50 484 THR A N 1
ATOM 3913 C CA . THR A 1 484 ? 9.958 3.680 -12.760 1.00 64.50 484 THR A CA 1
ATOM 3914 C C . THR A 1 484 ? 11.093 2.670 -12.965 1.00 64.50 484 THR A C 1
ATOM 3916 O O . THR A 1 484 ? 12.266 3.018 -12.830 1.00 64.50 484 THR A O 1
ATOM 3919 N N . TYR A 1 485 ? 10.766 1.421 -13.302 1.00 72.69 485 TYR A N 1
ATOM 3920 C CA . TYR A 1 485 ? 11.709 0.331 -13.546 1.00 72.69 485 TYR A CA 1
ATOM 3921 C C . TYR A 1 485 ? 11.348 -0.394 -14.841 1.00 72.69 485 TYR A C 1
ATOM 3923 O O . TYR A 1 485 ? 10.175 -0.662 -15.099 1.00 72.69 485 TYR A O 1
ATOM 3931 N N . LEU A 1 486 ? 12.367 -0.726 -15.635 1.00 78.62 486 LEU A N 1
ATOM 3932 C CA . LEU A 1 486 ? 12.220 -1.432 -16.899 1.00 78.62 486 LEU A CA 1
ATOM 3933 C C . LEU A 1 486 ? 13.261 -2.568 -16.952 1.00 78.62 486 LEU A C 1
ATOM 3935 O O . LEU A 1 486 ? 14.458 -2.265 -16.931 1.00 78.62 486 LEU A O 1
ATOM 3939 N N . PRO A 1 487 ? 12.857 -3.854 -17.017 1.00 79.88 487 PRO A N 1
ATOM 3940 C CA . PRO A 1 487 ? 13.790 -4.989 -17.049 1.00 79.88 487 PRO A CA 1
ATOM 3941 C C . PRO A 1 487 ? 14.812 -4.855 -18.176 1.00 79.88 487 PRO A C 1
ATOM 3943 O O . PRO A 1 487 ? 14.457 -4.365 -19.241 1.00 79.88 487 PRO A O 1
ATOM 3946 N N . ASN A 1 488 ? 16.072 -5.243 -17.986 1.00 77.56 488 ASN A N 1
ATOM 3947 C CA . ASN A 1 488 ? 17.082 -5.120 -19.047 1.00 77.56 488 ASN A CA 1
ATOM 3948 C C . ASN A 1 488 ? 16.798 -6.091 -20.202 1.00 77.56 488 ASN A C 1
ATOM 3950 O O . ASN A 1 488 ? 16.322 -7.201 -19.977 1.00 77.56 488 ASN A O 1
ATOM 3954 N N . TRP A 1 489 ? 17.142 -5.688 -21.429 1.00 78.25 489 TRP A N 1
ATOM 3955 C CA . TRP A 1 489 ? 17.186 -6.611 -22.562 1.00 78.25 489 TRP A CA 1
ATOM 3956 C C . TRP A 1 489 ? 18.147 -7.761 -22.262 1.00 78.25 489 TRP A C 1
ATOM 3958 O O . TRP A 1 489 ? 19.275 -7.540 -21.815 1.00 78.25 489 TRP A O 1
ATOM 3968 N N . ASN A 1 490 ? 17.708 -8.984 -22.530 1.00 75.94 490 ASN A N 1
ATOM 3969 C CA . ASN A 1 490 ? 18.509 -10.180 -22.354 1.00 75.94 490 ASN A CA 1
ATOM 3970 C C . ASN A 1 490 ? 18.348 -11.116 -23.562 1.00 75.94 490 ASN A C 1
ATOM 3972 O O . ASN A 1 490 ? 17.371 -11.861 -23.618 1.00 75.94 490 ASN A O 1
ATOM 3976 N N . PRO A 1 491 ? 19.304 -11.143 -24.504 1.00 79.56 491 PRO A N 1
ATOM 3977 C CA . PRO A 1 491 ? 20.566 -10.393 -24.519 1.00 79.56 491 PRO A CA 1
ATOM 3978 C C . PRO A 1 491 ? 20.415 -8.879 -24.778 1.00 79.56 491 PRO A C 1
ATOM 3980 O O . PRO A 1 491 ? 19.467 -8.439 -25.425 1.00 79.56 491 PRO A O 1
ATOM 3983 N N . ILE A 1 492 ? 21.374 -8.075 -24.293 1.00 72.00 492 ILE A N 1
ATOM 3984 C CA . ILE A 1 492 ? 21.315 -6.594 -24.318 1.00 72.00 492 ILE A CA 1
ATOM 3985 C C . ILE A 1 492 ? 21.175 -6.029 -25.743 1.00 72.00 492 ILE A C 1
ATOM 3987 O O . ILE A 1 492 ? 20.487 -5.033 -25.959 1.00 72.00 492 ILE A O 1
ATOM 3991 N N . ASN A 1 493 ? 21.790 -6.688 -26.729 1.00 72.12 493 ASN A N 1
ATOM 3992 C CA . ASN A 1 493 ? 21.800 -6.249 -28.126 1.00 72.12 493 ASN A CA 1
ATOM 3993 C C . ASN A 1 493 ? 20.407 -6.239 -28.783 1.00 72.12 493 ASN A C 1
ATOM 3995 O O . ASN A 1 493 ? 20.226 -5.573 -29.800 1.00 72.12 493 ASN A O 1
ATOM 3999 N N . HIS A 1 494 ? 19.421 -6.932 -28.210 1.00 80.12 494 HIS A N 1
ATOM 4000 C CA . HIS A 1 494 ? 18.070 -7.000 -28.760 1.00 80.12 494 HIS A CA 1
ATOM 4001 C C . HIS A 1 494 ? 17.407 -5.620 -28.845 1.00 80.12 494 HIS A C 1
ATOM 4003 O O . HIS A 1 494 ? 16.816 -5.306 -29.871 1.00 80.12 494 HIS A O 1
ATOM 4009 N N . GLY A 1 495 ? 17.601 -4.734 -27.864 1.00 76.56 495 GLY A N 1
ATOM 4010 C CA . GLY A 1 495 ? 17.065 -3.369 -27.951 1.00 76.56 495 GLY A CA 1
ATOM 4011 C C . GLY A 1 495 ? 17.511 -2.607 -29.205 1.00 76.56 495 GLY A C 1
ATOM 4012 O O . GLY A 1 495 ? 16.734 -1.842 -29.769 1.00 76.56 495 GLY A O 1
ATOM 4013 N N . HIS A 1 496 ? 18.731 -2.865 -29.688 1.00 72.38 496 HIS A N 1
ATOM 4014 C CA . HIS A 1 496 ? 19.242 -2.257 -30.920 1.00 72.38 496 HIS A CA 1
ATOM 4015 C C . HIS A 1 496 ? 18.619 -2.884 -32.164 1.00 72.38 496 HIS A C 1
ATOM 4017 O O . HIS A 1 496 ? 18.222 -2.158 -33.062 1.00 72.38 496 HIS A O 1
ATOM 4023 N N . VAL A 1 497 ? 18.459 -4.211 -32.187 1.00 79.69 497 VAL A N 1
ATOM 4024 C CA . VAL A 1 497 ? 17.798 -4.907 -33.304 1.00 79.69 497 VAL A CA 1
ATOM 4025 C C . VAL A 1 497 ? 16.376 -4.378 -33.509 1.00 79.69 497 VAL A C 1
ATOM 4027 O O . VAL A 1 497 ? 15.966 -4.147 -34.640 1.00 79.69 497 VAL A O 1
ATOM 4030 N N . LEU A 1 498 ? 15.642 -4.110 -32.423 1.00 83.00 498 LEU A N 1
ATOM 4031 C CA . LEU A 1 498 ? 14.321 -3.486 -32.522 1.00 83.00 498 LEU A CA 1
ATOM 4032 C C . LEU A 1 498 ? 14.384 -2.049 -33.061 1.00 83.00 498 LEU A C 1
ATOM 4034 O O . LEU A 1 498 ? 13.534 -1.659 -33.857 1.00 83.00 498 LEU A O 1
ATOM 4038 N N . ALA A 1 499 ? 15.379 -1.267 -32.634 1.00 81.25 499 ALA A N 1
ATOM 4039 C CA . ALA A 1 499 ? 15.566 0.113 -33.081 1.00 81.25 499 ALA A CA 1
ATOM 4040 C C . ALA A 1 499 ? 15.963 0.215 -34.565 1.00 81.25 499 ALA A C 1
ATOM 4042 O O . ALA A 1 499 ? 15.582 1.176 -35.226 1.00 81.25 499 ALA A O 1
ATOM 4043 N N . ASP A 1 500 ? 16.675 -0.781 -35.097 1.00 80.38 500 ASP A N 1
ATOM 4044 C CA . ASP A 1 500 ? 17.006 -0.864 -36.524 1.00 80.38 500 ASP A CA 1
ATOM 4045 C C . ASP A 1 500 ? 15.767 -1.191 -37.382 1.00 80.38 500 ASP A C 1
ATOM 4047 O O . ASP A 1 500 ? 15.683 -0.796 -38.546 1.00 80.38 500 ASP A O 1
ATOM 4051 N N . GLU A 1 501 ? 14.787 -1.906 -36.819 1.00 80.62 501 GLU A N 1
ATOM 4052 C CA . GLU A 1 501 ? 13.547 -2.273 -37.511 1.00 80.62 501 GLU A CA 1
ATOM 4053 C C . GLU A 1 501 ? 12.468 -1.179 -37.458 1.00 80.62 501 GLU A C 1
ATOM 4055 O O . GLU A 1 501 ? 11.635 -1.100 -38.366 1.00 80.62 501 GLU A O 1
ATOM 4060 N N . ILE A 1 502 ? 12.457 -0.348 -36.410 1.00 83.75 502 ILE A N 1
ATOM 4061 C CA . ILE A 1 502 ? 11.390 0.624 -36.137 1.00 83.75 502 ILE A CA 1
ATOM 4062 C C . ILE A 1 502 ? 11.977 2.028 -35.997 1.00 83.75 502 ILE A C 1
ATOM 4064 O O . ILE A 1 502 ? 12.595 2.364 -34.991 1.00 83.75 502 ILE A O 1
ATOM 4068 N N . THR A 1 503 ? 11.713 2.874 -36.994 1.00 78.62 503 THR A N 1
ATOM 4069 C CA . THR A 1 503 ? 12.248 4.243 -37.066 1.00 78.62 503 THR A CA 1
ATOM 4070 C C . THR A 1 503 ? 11.452 5.273 -36.263 1.00 78.62 503 THR A C 1
ATOM 4072 O O . THR A 1 503 ? 11.976 6.337 -35.952 1.00 78.62 503 THR A O 1
ATOM 4075 N N . ASP A 1 504 ? 10.182 4.999 -35.955 1.00 84.06 504 ASP A N 1
ATOM 4076 C CA . ASP A 1 504 ? 9.344 5.889 -35.143 1.00 84.06 504 ASP A CA 1
ATOM 4077 C C . ASP A 1 504 ? 9.662 5.689 -33.652 1.00 84.06 504 ASP A C 1
ATOM 4079 O O . ASP A 1 504 ? 9.392 4.628 -33.088 1.00 84.06 504 ASP A O 1
ATOM 4083 N N . GLU A 1 505 ? 10.225 6.716 -33.008 1.00 81.38 505 GLU A N 1
ATOM 4084 C CA . GLU A 1 505 ? 10.653 6.667 -31.605 1.00 81.38 505 GLU A CA 1
ATOM 4085 C C . GLU A 1 505 ? 9.506 6.402 -30.619 1.00 81.38 505 GLU A C 1
ATOM 4087 O O . GLU A 1 505 ? 9.708 5.731 -29.603 1.00 81.38 505 GLU A O 1
ATOM 4092 N N . ILE A 1 506 ? 8.294 6.891 -30.905 1.00 82.88 506 ILE A N 1
ATOM 4093 C CA . ILE A 1 506 ? 7.129 6.708 -30.029 1.00 82.88 506 ILE A CA 1
ATOM 4094 C C . ILE A 1 506 ? 6.697 5.242 -30.070 1.00 82.88 506 ILE A C 1
ATOM 4096 O O . ILE A 1 506 ? 6.459 4.619 -29.029 1.00 82.88 506 ILE A O 1
ATOM 4100 N N . VAL A 1 507 ? 6.634 4.675 -31.274 1.00 85.19 507 VAL A N 1
ATOM 4101 C CA . VAL A 1 507 ? 6.272 3.270 -31.498 1.00 85.19 507 VAL A CA 1
ATOM 4102 C C . VAL A 1 507 ? 7.353 2.332 -30.958 1.00 85.19 507 VAL A C 1
ATOM 4104 O O . VAL A 1 507 ? 7.027 1.347 -30.292 1.00 85.19 507 VAL A O 1
ATOM 4107 N N . LEU A 1 508 ? 8.628 2.667 -31.173 1.00 85.62 508 LEU A N 1
ATOM 4108 C CA . LEU A 1 508 ? 9.772 1.926 -30.647 1.00 85.62 508 LEU A CA 1
ATOM 4109 C C . LEU A 1 508 ? 9.722 1.844 -29.119 1.00 85.62 508 LEU A C 1
ATOM 4111 O O . LEU A 1 508 ? 9.764 0.748 -28.565 1.00 85.62 508 LEU A O 1
ATOM 4115 N N . ASN A 1 509 ? 9.559 2.983 -28.438 1.00 84.50 509 ASN A N 1
ATOM 4116 C CA . ASN A 1 509 ? 9.485 3.037 -26.976 1.00 84.50 509 ASN A CA 1
ATOM 4117 C C . ASN A 1 509 ? 8.294 2.220 -26.443 1.00 84.50 509 ASN A C 1
ATOM 4119 O O . ASN A 1 509 ? 8.407 1.488 -25.459 1.00 84.50 509 ASN A O 1
ATOM 4123 N N . ARG A 1 510 ? 7.149 2.290 -27.129 1.00 87.62 510 ARG A N 1
ATOM 4124 C CA . ARG A 1 510 ? 5.953 1.516 -26.783 1.00 87.62 510 ARG A CA 1
ATOM 4125 C C . ARG A 1 510 ? 6.190 0.003 -26.866 1.00 87.62 510 ARG A C 1
ATOM 4127 O O . ARG A 1 510 ? 5.841 -0.712 -25.926 1.00 87.62 510 ARG A O 1
ATOM 4134 N N . ILE A 1 511 ? 6.793 -0.484 -27.951 1.00 88.44 511 ILE A N 1
ATOM 4135 C CA . ILE A 1 511 ? 7.068 -1.920 -28.143 1.00 88.44 511 ILE A CA 1
ATOM 4136 C C . ILE A 1 511 ? 8.171 -2.394 -27.204 1.00 88.44 511 ILE A C 1
ATOM 4138 O O . ILE A 1 511 ? 8.046 -3.456 -26.596 1.00 88.44 511 ILE A O 1
ATOM 4142 N N . GLU A 1 512 ? 9.221 -1.593 -27.034 1.00 88.25 512 GLU A N 1
ATOM 4143 C CA . GLU A 1 512 ? 10.303 -1.882 -26.101 1.00 88.25 512 GLU A CA 1
ATOM 4144 C C . GLU A 1 512 ? 9.764 -2.075 -24.680 1.00 88.25 512 GLU A C 1
ATOM 4146 O O . GLU A 1 512 ? 10.065 -3.080 -24.031 1.00 88.25 512 GLU A O 1
ATOM 4151 N N . LYS A 1 513 ? 8.907 -1.160 -24.210 1.00 88.69 513 LYS A N 1
ATOM 4152 C CA . LYS A 1 513 ? 8.248 -1.292 -22.906 1.00 88.69 513 LYS A CA 1
ATOM 4153 C C . LYS A 1 513 ? 7.423 -2.566 -22.808 1.00 88.69 513 LYS A C 1
ATOM 4155 O O . LYS A 1 513 ? 7.524 -3.285 -21.813 1.00 88.69 513 LYS A O 1
ATOM 4160 N N . PHE A 1 514 ? 6.624 -2.847 -23.834 1.00 91.12 514 PHE A N 1
ATOM 4161 C CA . PHE A 1 514 ? 5.736 -3.999 -23.837 1.00 91.12 514 PHE A CA 1
ATOM 4162 C C . PHE A 1 514 ? 6.517 -5.319 -23.770 1.00 91.12 514 PHE A C 1
ATOM 4164 O O . PHE A 1 514 ? 6.275 -6.127 -22.878 1.00 91.12 514 PHE A O 1
ATOM 4171 N N . ILE A 1 515 ? 7.537 -5.502 -24.612 1.00 90.88 515 ILE A N 1
ATOM 4172 C CA . ILE A 1 515 ? 8.354 -6.726 -24.637 1.00 90.88 515 ILE A CA 1
ATOM 4173 C C . ILE A 1 515 ? 9.159 -6.905 -23.343 1.00 90.88 515 ILE A C 1
ATOM 4175 O O . ILE A 1 515 ? 9.299 -8.022 -22.842 1.00 90.88 515 ILE A O 1
ATOM 4179 N N . ARG A 1 516 ? 9.685 -5.818 -22.772 1.00 89.19 516 ARG A N 1
ATOM 4180 C CA . ARG A 1 516 ? 10.516 -5.894 -21.561 1.00 89.19 516 ARG A CA 1
ATOM 4181 C C . ARG A 1 516 ? 9.699 -6.171 -20.304 1.00 89.19 516 ARG A C 1
ATOM 4183 O O . ARG A 1 516 ? 10.177 -6.895 -19.438 1.00 89.19 516 ARG A O 1
ATOM 4190 N N . ILE A 1 517 ? 8.494 -5.610 -20.191 1.00 89.44 517 ILE A N 1
ATOM 4191 C CA . ILE A 1 517 ? 7.646 -5.785 -19.003 1.00 89.44 517 ILE A CA 1
ATOM 4192 C C . ILE A 1 517 ? 6.746 -7.018 -19.138 1.00 89.44 517 ILE A C 1
ATOM 4194 O O . ILE A 1 517 ? 6.735 -7.841 -18.224 1.00 89.44 517 ILE A O 1
ATOM 4198 N N . TRP A 1 518 ? 6.002 -7.150 -20.244 1.00 92.00 518 TRP A N 1
ATOM 4199 C CA . TRP A 1 518 ? 5.048 -8.248 -20.459 1.00 92.00 518 TRP A CA 1
ATOM 4200 C C . TRP A 1 518 ? 5.693 -9.508 -21.030 1.00 92.00 518 TRP A C 1
ATOM 4202 O O . TRP A 1 518 ? 5.163 -10.600 -20.835 1.00 92.00 518 TRP A O 1
ATOM 4212 N N . GLY A 1 519 ? 6.824 -9.373 -21.712 1.00 89.69 519 GLY A N 1
ATOM 4213 C CA . GLY A 1 519 ? 7.549 -10.493 -22.293 1.00 89.69 519 GLY A CA 1
ATOM 4214 C C . GLY A 1 519 ? 8.672 -10.997 -21.398 1.00 89.69 519 GLY A C 1
ATOM 4215 O O . GLY A 1 519 ? 8.695 -10.806 -20.183 1.00 89.69 519 GLY A O 1
ATOM 4216 N N . ASN A 1 520 ? 9.626 -11.678 -22.015 1.00 87.88 520 ASN A N 1
ATOM 4217 C CA . ASN A 1 520 ? 10.847 -12.201 -21.396 1.00 87.88 520 ASN A CA 1
ATOM 4218 C C . ASN A 1 520 ? 12.072 -11.296 -21.656 1.00 87.88 520 ASN A C 1
ATOM 4220 O O . ASN A 1 520 ? 13.209 -11.752 -21.530 1.00 87.88 520 ASN A O 1
ATOM 4224 N N . ALA A 1 521 ? 11.835 -10.036 -22.047 1.00 85.44 521 ALA A N 1
ATOM 4225 C CA . ALA A 1 521 ? 12.856 -9.050 -22.396 1.00 85.44 521 ALA A CA 1
ATOM 4226 C C . ALA A 1 521 ? 13.841 -9.518 -23.486 1.00 85.44 521 ALA A C 1
ATOM 4228 O O . ALA A 1 521 ? 15.027 -9.186 -23.449 1.00 85.44 521 ALA A O 1
ATOM 4229 N N . ASN A 1 522 ? 13.356 -10.271 -24.479 1.00 86.56 522 ASN A N 1
ATOM 4230 C CA . ASN A 1 522 ? 14.115 -10.630 -25.677 1.00 86.56 522 ASN A CA 1
ATOM 4231 C C . ASN A 1 522 ? 13.268 -10.507 -26.957 1.00 86.56 522 ASN A C 1
ATOM 4233 O O . ASN A 1 522 ? 12.063 -10.306 -26.892 1.00 86.56 522 ASN A O 1
ATOM 4237 N N . LEU A 1 523 ? 13.912 -10.570 -28.125 1.00 86.25 523 LEU A N 1
ATOM 4238 C CA . LEU A 1 523 ? 13.280 -10.466 -29.447 1.00 86.25 523 LEU A CA 1
ATOM 4239 C C . LEU A 1 523 ? 13.281 -11.796 -30.191 1.00 86.25 523 LEU A C 1
ATOM 4241 O O . LEU A 1 523 ? 13.188 -11.824 -31.420 1.00 86.25 523 LEU A O 1
ATOM 4245 N N . PHE A 1 524 ? 13.431 -12.905 -29.471 1.00 87.94 524 PHE A N 1
ATOM 4246 C CA . PHE A 1 524 ? 13.362 -14.203 -30.112 1.00 87.94 524 PHE A CA 1
ATOM 4247 C C . PHE A 1 524 ? 11.947 -14.452 -30.618 1.00 87.94 524 PHE A C 1
ATOM 4249 O O . PHE A 1 524 ? 10.966 -14.195 -29.913 1.00 87.94 524 PHE A O 1
ATOM 4256 N N . ARG A 1 525 ? 11.871 -14.946 -31.854 1.00 88.31 525 ARG A N 1
ATOM 4257 C CA . ARG A 1 525 ? 10.638 -15.422 -32.465 1.00 88.31 525 ARG A CA 1
ATOM 4258 C C . ARG A 1 525 ? 10.631 -16.939 -32.406 1.00 88.31 525 ARG A C 1
ATOM 4260 O O . ARG A 1 525 ? 11.488 -17.583 -33.015 1.00 88.31 525 ARG A O 1
ATOM 4267 N N . THR A 1 526 ? 9.685 -17.481 -31.655 1.00 86.75 526 THR A N 1
ATOM 4268 C CA . THR A 1 526 ? 9.541 -18.917 -31.404 1.00 86.75 526 THR A CA 1
ATOM 4269 C C . THR A 1 526 ? 8.166 -19.386 -31.852 1.00 86.75 526 THR A C 1
ATOM 4271 O O . THR A 1 526 ? 7.199 -18.633 -31.778 1.00 86.75 526 THR A O 1
ATOM 4274 N N . GLU A 1 527 ? 8.073 -20.633 -32.299 1.00 86.38 527 GLU A N 1
ATOM 4275 C CA . GLU A 1 527 ? 6.812 -21.260 -32.693 1.00 86.38 527 GLU A CA 1
ATOM 4276 C C . GLU A 1 527 ? 6.568 -22.488 -31.811 1.00 86.38 527 GLU A C 1
ATOM 4278 O O . GLU A 1 527 ? 7.402 -23.396 -31.747 1.00 86.38 527 GLU A O 1
ATOM 4283 N N . GLU A 1 528 ? 5.431 -22.516 -31.119 1.00 78.25 528 GLU A N 1
ATOM 4284 C CA . GLU A 1 528 ? 4.988 -23.655 -30.314 1.00 78.25 528 GLU A CA 1
ATOM 4285 C C . GLU A 1 528 ? 3.580 -24.059 -30.757 1.00 78.25 528 GLU A C 1
ATOM 4287 O O . GLU A 1 528 ? 2.668 -23.241 -30.771 1.00 78.25 528 GLU A O 1
ATOM 4292 N N . ASN A 1 529 ? 3.386 -25.328 -31.131 1.00 74.38 529 ASN A N 1
ATOM 4293 C CA . ASN A 1 529 ? 2.085 -25.875 -31.551 1.00 74.38 529 ASN A CA 1
ATOM 4294 C C . ASN A 1 529 ? 1.381 -25.087 -32.683 1.00 74.38 529 ASN A C 1
ATOM 4296 O O . ASN A 1 529 ? 0.155 -25.027 -32.717 1.00 74.38 529 ASN A O 1
ATOM 4300 N N . GLY A 1 530 ? 2.145 -24.495 -33.610 1.00 75.50 530 GLY A N 1
ATOM 4301 C CA . GLY A 1 530 ? 1.614 -23.670 -34.707 1.00 75.50 530 GLY A CA 1
ATOM 4302 C C . GLY A 1 530 ? 1.256 -22.235 -34.306 1.00 75.50 530 GLY A C 1
ATOM 4303 O O . GLY A 1 530 ? 0.673 -21.504 -35.103 1.00 75.50 530 GLY A O 1
ATOM 4304 N N . ILE A 1 531 ? 1.587 -21.830 -33.076 1.00 82.81 531 ILE A N 1
ATOM 4305 C CA . ILE A 1 531 ? 1.389 -20.482 -32.549 1.00 82.81 531 ILE A CA 1
ATOM 4306 C C . ILE A 1 531 ? 2.743 -19.782 -32.469 1.00 82.81 531 ILE A C 1
ATOM 4308 O O . ILE A 1 531 ? 3.695 -20.297 -31.879 1.00 82.81 531 ILE A O 1
ATOM 4312 N N . GLU A 1 532 ? 2.825 -18.586 -33.045 1.00 87.94 532 GLU A N 1
ATOM 4313 C CA . GLU A 1 532 ? 4.037 -17.776 -33.022 1.00 87.94 532 GLU A CA 1
ATOM 4314 C C . GLU A 1 532 ? 4.064 -16.796 -31.837 1.00 87.94 532 GLU A C 1
ATOM 4316 O O . GLU A 1 532 ? 3.088 -16.098 -31.536 1.00 87.94 532 GLU A O 1
ATOM 4321 N N . TYR A 1 533 ? 5.236 -16.693 -31.214 1.00 87.75 533 TYR A N 1
ATOM 4322 C CA . TYR A 1 533 ? 5.526 -15.812 -30.090 1.00 87.75 533 TYR A CA 1
ATOM 4323 C C . TYR A 1 533 ? 6.706 -14.899 -30.419 1.00 87.75 533 TYR A C 1
ATOM 4325 O O . TYR A 1 533 ? 7.682 -15.329 -31.034 1.00 87.75 533 TYR A O 1
ATOM 4333 N N . LEU A 1 534 ? 6.644 -13.653 -29.954 1.00 88.62 534 LEU A N 1
ATOM 4334 C CA . LEU A 1 534 ? 7.736 -12.683 -29.999 1.00 88.62 534 LEU A CA 1
ATOM 4335 C C . LEU A 1 534 ? 8.070 -12.258 -28.569 1.00 88.62 534 LEU A C 1
ATOM 4337 O O . LEU A 1 534 ? 7.218 -11.715 -27.866 1.00 88.62 534 LEU A O 1
ATOM 4341 N N . GLY A 1 535 ? 9.295 -12.529 -28.117 1.00 84.12 535 GLY A N 1
ATOM 4342 C CA . GLY A 1 535 ? 9.703 -12.182 -26.753 1.00 84.12 535 GLY A CA 1
ATOM 4343 C C . GLY A 1 535 ? 8.842 -12.850 -25.677 1.00 84.12 535 GLY A C 1
ATOM 4344 O O . GLY A 1 535 ? 8.572 -12.262 -24.631 1.00 84.12 535 GLY A O 1
ATOM 4345 N N . GLY A 1 536 ? 8.355 -14.065 -25.953 1.00 84.50 536 GLY A N 1
ATOM 4346 C CA . GLY A 1 536 ? 7.445 -14.801 -25.071 1.00 84.50 536 GLY A CA 1
ATOM 4347 C C . GLY A 1 536 ? 6.000 -14.288 -25.055 1.00 84.50 536 GLY A C 1
ATOM 4348 O O . GLY A 1 536 ? 5.217 -14.762 -24.241 1.00 84.50 536 GLY A O 1
ATOM 4349 N N . ILE A 1 537 ? 5.631 -13.348 -25.931 1.00 89.62 537 ILE A N 1
ATOM 4350 C CA . ILE A 1 537 ? 4.266 -12.820 -26.061 1.00 89.62 537 ILE A CA 1
ATOM 4351 C C . ILE A 1 537 ? 3.644 -13.347 -27.357 1.00 89.62 537 ILE A C 1
ATOM 4353 O O . ILE A 1 537 ? 4.280 -13.314 -28.409 1.00 89.62 537 ILE A O 1
ATOM 4357 N N . HIS A 1 538 ? 2.395 -13.807 -27.296 1.00 90.06 538 HIS A N 1
ATOM 4358 C CA . HIS A 1 538 ? 1.645 -14.268 -28.466 1.00 90.06 538 HIS A CA 1
ATOM 4359 C C . HIS A 1 538 ? 1.502 -13.145 -29.513 1.00 90.06 538 HIS A C 1
ATOM 4361 O O . HIS A 1 538 ? 1.039 -12.051 -29.184 1.00 90.06 538 HIS A O 1
ATOM 4367 N N . ILE A 1 539 ? 1.828 -13.402 -30.788 1.00 88.88 539 ILE A N 1
ATOM 4368 C CA . ILE A 1 539 ? 1.858 -12.348 -31.828 1.00 88.88 539 ILE A CA 1
ATOM 4369 C C . ILE A 1 539 ? 0.502 -11.651 -32.014 1.00 88.88 539 ILE A C 1
ATOM 4371 O O . ILE A 1 539 ? 0.449 -10.426 -32.091 1.00 88.88 539 ILE A O 1
ATOM 4375 N N . GLY A 1 540 ? -0.604 -12.400 -31.972 1.00 85.19 540 GLY A N 1
ATOM 4376 C CA . GLY A 1 540 ? -1.958 -11.828 -32.040 1.00 85.19 540 GLY A CA 1
ATOM 4377 C C . GLY A 1 540 ? -2.281 -10.775 -30.961 1.00 85.19 540 GLY A C 1
ATOM 4378 O O . GLY A 1 540 ? -3.191 -9.979 -31.156 1.00 85.19 540 GLY A O 1
ATOM 4379 N N . ILE A 1 541 ? -1.532 -10.707 -29.848 1.00 88.75 541 ILE A N 1
ATOM 4380 C CA . ILE A 1 541 ? -1.701 -9.636 -28.849 1.00 88.75 541 ILE A CA 1
ATOM 4381 C C . ILE A 1 541 ? -1.197 -8.289 -29.386 1.00 88.75 541 ILE A C 1
ATOM 4383 O O . ILE A 1 541 ? -1.797 -7.251 -29.108 1.00 88.75 541 ILE A O 1
ATOM 4387 N N . PHE A 1 542 ? -0.111 -8.283 -30.161 1.00 88.38 542 PHE A N 1
ATOM 4388 C CA . PHE A 1 542 ? 0.414 -7.054 -30.758 1.00 88.38 542 PHE A CA 1
ATOM 4389 C C . PHE A 1 542 ? -0.593 -6.466 -31.752 1.00 88.38 542 PHE A C 1
ATOM 4391 O O . PHE A 1 542 ? -0.852 -5.264 -31.724 1.00 88.38 542 PHE A O 1
ATOM 4398 N N . GLU A 1 543 ? -1.222 -7.321 -32.562 1.00 86.19 543 GLU A N 1
ATOM 4399 C CA . GLU A 1 543 ? -2.280 -6.929 -33.499 1.00 86.19 543 GLU A CA 1
ATOM 4400 C C . GLU A 1 543 ? -3.500 -6.358 -32.761 1.00 86.19 543 GLU A C 1
ATOM 4402 O O . GLU A 1 543 ? -3.956 -5.256 -33.073 1.00 86.19 543 GLU A O 1
ATOM 4407 N N . ASP A 1 544 ? -3.962 -7.038 -31.707 1.00 86.31 544 ASP A N 1
ATOM 4408 C CA . ASP A 1 544 ? -5.071 -6.591 -30.853 1.00 86.31 544 ASP A CA 1
ATOM 4409 C C . ASP A 1 544 ? -4.833 -5.222 -30.195 1.00 86.31 544 ASP A C 1
ATOM 4411 O O . ASP A 1 544 ? -5.780 -4.461 -29.954 1.00 86.31 544 ASP A O 1
ATOM 4415 N N . LEU A 1 545 ? -3.575 -4.918 -29.867 1.00 86.94 545 LEU A N 1
ATOM 4416 C CA . LEU A 1 545 ? -3.146 -3.649 -29.279 1.00 86.94 545 LEU A CA 1
ATOM 4417 C C . LEU A 1 545 ? -2.787 -2.597 -30.337 1.00 86.94 545 LEU A C 1
ATOM 4419 O O . LEU A 1 545 ? -2.409 -1.481 -29.976 1.00 86.94 545 LEU A O 1
ATOM 4423 N N . ASN A 1 546 ? -2.920 -2.898 -31.632 1.00 85.25 546 ASN A N 1
ATOM 4424 C CA . ASN A 1 546 ? -2.516 -2.012 -32.724 1.00 85.25 546 ASN A CA 1
ATOM 4425 C C . ASN A 1 546 ? -1.031 -1.600 -32.605 1.00 85.25 546 ASN A C 1
ATOM 4427 O O . ASN A 1 546 ? -0.684 -0.417 -32.702 1.00 85.25 546 ASN A O 1
ATOM 4431 N N . MET A 1 547 ? -0.166 -2.573 -32.300 1.00 86.12 547 MET A N 1
ATOM 4432 C CA . MET A 1 547 ? 1.293 -2.457 -32.295 1.00 86.12 547 MET A CA 1
ATOM 4433 C C . MET A 1 547 ? 1.874 -3.167 -33.525 1.00 86.12 547 MET A C 1
ATOM 4435 O O . MET A 1 547 ? 1.480 -4.300 -33.805 1.00 86.12 547 MET A O 1
ATOM 4439 N N . PRO A 1 548 ? 2.833 -2.561 -34.247 1.00 83.88 548 PRO A N 1
ATOM 4440 C CA . PRO A 1 548 ? 3.519 -3.269 -35.316 1.00 83.88 548 PRO A CA 1
ATOM 4441 C C . PRO A 1 548 ? 4.359 -4.421 -34.755 1.00 83.88 548 PRO A C 1
ATOM 4443 O O . PRO A 1 548 ? 5.056 -4.279 -33.750 1.00 83.88 548 PRO A O 1
ATOM 4446 N N . VAL A 1 549 ? 4.285 -5.571 -35.423 1.00 83.44 549 VAL A N 1
ATOM 4447 C CA . VAL A 1 549 ? 5.031 -6.777 -35.056 1.00 83.44 549 VAL A CA 1
ATOM 4448 C C . VAL A 1 549 ? 6.434 -6.685 -35.651 1.00 83.44 549 VAL A C 1
ATOM 4450 O O . VAL A 1 549 ? 6.593 -6.650 -36.873 1.00 83.44 549 VAL A O 1
ATOM 4453 N N . ALA A 1 550 ? 7.452 -6.655 -34.792 1.00 83.19 550 ALA A N 1
ATOM 4454 C CA . ALA A 1 550 ? 8.847 -6.725 -35.218 1.00 83.19 550 ALA A CA 1
ATOM 4455 C C . ALA A 1 550 ? 9.133 -8.074 -35.906 1.00 83.19 550 ALA A C 1
ATOM 4457 O O . ALA A 1 550 ? 8.523 -9.098 -35.578 1.00 83.19 550 ALA A O 1
ATOM 4458 N N . ARG A 1 551 ? 10.074 -8.108 -36.856 1.00 79.38 551 ARG A N 1
ATOM 4459 C CA . ARG A 1 551 ? 10.450 -9.357 -37.544 1.00 79.38 551 ARG A CA 1
ATOM 4460 C C . ARG A 1 551 ? 11.013 -10.363 -36.545 1.00 79.38 551 ARG A C 1
ATOM 4462 O O . ARG A 1 551 ? 10.676 -11.549 -36.641 1.00 79.38 551 ARG A O 1
ATOM 4469 N N . GLY A 1 552 ? 11.781 -9.861 -35.576 1.00 79.50 552 GLY A N 1
ATOM 4470 C CA . GLY A 1 552 ? 12.389 -10.643 -34.507 1.00 79.50 552 GLY A CA 1
ATOM 4471 C C . GLY A 1 552 ? 13.510 -11.554 -35.009 1.00 79.50 552 GLY A C 1
ATOM 4472 O O . GLY A 1 552 ? 13.753 -11.703 -36.209 1.00 79.50 552 GLY A O 1
ATOM 4473 N N . ILE A 1 553 ? 14.207 -12.194 -34.074 1.00 80.44 553 ILE A N 1
ATOM 4474 C CA . ILE A 1 553 ? 15.322 -13.097 -34.369 1.00 80.44 553 ILE A CA 1
ATOM 4475 C C . ILE A 1 553 ? 14.794 -14.528 -34.334 1.00 80.44 553 ILE A C 1
ATOM 4477 O O . ILE A 1 553 ? 14.365 -15.006 -33.284 1.00 80.44 553 ILE A O 1
ATOM 4481 N N . LYS A 1 554 ? 14.824 -15.225 -35.474 1.00 78.25 554 LYS A N 1
ATOM 4482 C CA . LYS A 1 554 ? 14.433 -16.640 -35.537 1.00 78.25 554 LYS A CA 1
ATOM 4483 C C . LYS A 1 554 ? 15.451 -17.488 -34.776 1.00 78.25 554 LYS A C 1
ATOM 4485 O O . LYS A 1 554 ? 16.623 -17.521 -35.148 1.00 78.25 554 LYS A O 1
ATOM 4490 N N . THR A 1 555 ? 14.998 -18.208 -33.759 1.00 64.88 555 THR A N 1
ATOM 4491 C CA . THR A 1 555 ? 15.820 -19.160 -33.003 1.00 64.88 555 THR A CA 1
ATOM 4492 C C . THR A 1 555 ? 15.178 -20.541 -33.018 1.00 64.88 555 THR A C 1
ATOM 4494 O O . THR A 1 555 ? 13.986 -20.700 -32.786 1.00 64.88 555 THR A O 1
ATOM 4497 N N . THR A 1 556 ? 15.991 -21.567 -33.277 1.00 46.41 556 THR A N 1
ATOM 4498 C CA . THR A 1 556 ? 15.597 -22.987 -33.233 1.00 46.41 556 THR A CA 1
ATOM 4499 C C . THR A 1 556 ? 15.737 -23.605 -31.835 1.00 46.41 556 THR A C 1
ATOM 4501 O O . THR A 1 556 ? 15.524 -24.806 -31.667 1.00 46.41 556 THR A O 1
ATOM 4504 N N . GLU A 1 557 ? 16.118 -22.822 -30.820 1.00 42.25 557 GLU A N 1
ATOM 4505 C CA . GLU A 1 557 ? 16.265 -23.314 -29.448 1.00 42.25 557 GLU A CA 1
ATOM 4506 C C . GLU A 1 557 ? 14.902 -23.435 -28.755 1.00 42.25 557 GLU A C 1
ATOM 4508 O O . GLU A 1 557 ? 14.334 -22.454 -28.281 1.00 42.25 557 GLU A O 1
ATOM 4513 N N . LYS A 1 558 ? 14.409 -24.672 -28.633 1.00 42.69 558 LYS A N 1
ATOM 4514 C CA . LYS A 1 558 ? 13.383 -25.031 -27.648 1.00 42.69 558 LYS A CA 1
ATOM 4515 C C . LYS A 1 558 ? 13.971 -24.869 -26.243 1.00 42.69 558 LYS A C 1
ATOM 4517 O O . LYS A 1 558 ? 14.675 -25.760 -25.767 1.00 42.69 558 LYS A O 1
ATOM 4522 N N . LYS A 1 559 ? 13.679 -23.762 -25.564 1.00 33.72 559 LYS A N 1
ATOM 4523 C CA . LYS A 1 559 ? 13.833 -23.652 -24.107 1.00 33.72 559 LYS A CA 1
ATOM 4524 C C . LYS A 1 559 ? 12.490 -23.332 -23.474 1.00 33.72 559 LYS A C 1
ATOM 4526 O O . LYS A 1 559 ? 11.751 -22.491 -23.965 1.00 33.72 559 LYS A O 1
ATOM 4531 N N . ALA A 1 560 ? 12.219 -24.086 -22.412 1.00 30.39 560 ALA A N 1
ATOM 4532 C CA . ALA A 1 560 ? 10.936 -24.277 -21.763 1.00 30.39 560 ALA A CA 1
ATOM 4533 C C . ALA A 1 560 ? 10.148 -22.984 -21.524 1.00 30.39 560 ALA A C 1
ATOM 4535 O O . ALA A 1 560 ? 10.641 -22.039 -20.903 1.00 30.39 560 ALA A O 1
ATOM 4536 N N . SER A 1 561 ? 8.884 -23.017 -21.933 1.00 32.69 561 SER A N 1
ATOM 4537 C CA . SER A 1 561 ? 7.862 -22.160 -21.362 1.00 32.69 561 SER A CA 1
ATOM 4538 C C . SER A 1 561 ? 7.712 -22.438 -19.852 1.00 32.69 561 SER A C 1
ATOM 4540 O O . SER A 1 561 ? 7.956 -23.556 -19.383 1.00 32.69 561 SER A O 1
ATOM 4542 N N . PRO A 1 562 ? 7.225 -21.462 -19.068 1.00 31.95 562 PRO A N 1
ATOM 4543 C CA . PRO A 1 562 ? 6.637 -21.711 -17.753 1.00 31.95 562 PRO A CA 1
ATOM 4544 C C . PRO A 1 562 ? 5.288 -22.454 -17.831 1.00 31.95 562 PRO A C 1
ATOM 4546 O O . PRO A 1 562 ? 4.661 -22.695 -16.802 1.00 31.95 562 PRO A O 1
ATOM 4549 N N . HIS A 1 563 ? 4.808 -22.828 -1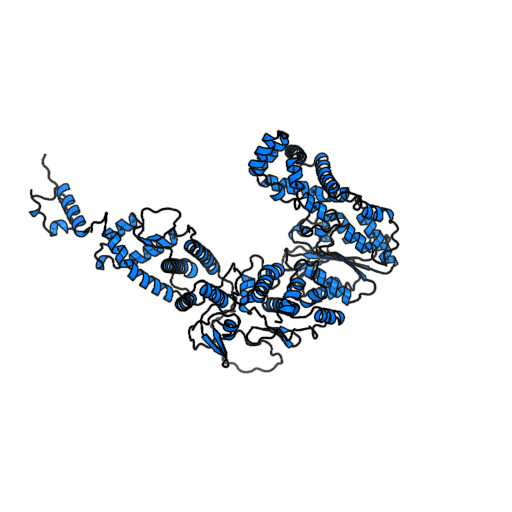9.024 1.00 34.25 563 HIS A N 1
ATOM 4550 C CA . HIS A 1 563 ? 3.566 -23.574 -19.209 1.00 34.25 563 HIS A CA 1
ATOM 4551 C C . HIS A 1 563 ? 3.816 -25.081 -19.135 1.00 34.25 563 HIS A C 1
ATOM 4553 O O . HIS A 1 563 ? 3.640 -25.822 -20.098 1.00 34.25 563 HIS A O 1
ATOM 4559 N N . SER A 1 564 ? 4.194 -25.560 -17.951 1.00 26.20 564 SER A N 1
ATOM 4560 C CA . SER A 1 564 ? 3.922 -26.952 -17.597 1.00 26.20 564 SER A CA 1
ATOM 4561 C C . SER A 1 564 ? 3.505 -27.070 -16.135 1.00 26.20 564 SER A C 1
ATOM 4563 O O . SER A 1 564 ? 4.197 -26.667 -15.205 1.00 26.20 564 SER A O 1
ATOM 4565 N N . ASN A 1 565 ? 2.299 -27.604 -15.976 1.00 28.50 565 ASN A N 1
ATOM 4566 C CA . ASN A 1 565 ? 1.597 -27.853 -14.731 1.00 28.50 565 ASN A CA 1
ATOM 4567 C C . ASN A 1 565 ? 2.414 -28.741 -13.783 1.00 28.50 565 ASN A C 1
ATOM 4569 O O . ASN A 1 565 ? 2.644 -29.916 -14.075 1.00 28.50 565 ASN A O 1
ATOM 4573 N N . ALA A 1 566 ? 2.744 -28.233 -12.598 1.00 25.31 566 ALA A N 1
ATOM 4574 C CA . ALA A 1 566 ? 3.104 -29.068 -11.459 1.00 25.31 566 ALA A CA 1
ATOM 4575 C C . ALA A 1 566 ? 1.838 -29.378 -10.647 1.00 25.31 566 ALA A C 1
ATOM 4577 O O . ALA A 1 566 ? 1.554 -28.718 -9.657 1.00 25.31 566 ALA A O 1
ATOM 4578 N N . ASN A 1 567 ? 1.060 -30.364 -11.101 1.00 26.83 567 ASN A N 1
ATOM 4579 C CA . ASN A 1 567 ? 0.132 -31.119 -10.254 1.00 26.83 567 ASN A CA 1
ATOM 4580 C C . ASN A 1 567 ? -0.217 -32.459 -10.918 1.00 26.83 567 ASN A C 1
ATOM 4582 O O . ASN A 1 567 ? -1.166 -32.581 -11.689 1.00 26.83 567 ASN A O 1
ATOM 4586 N N . LYS A 1 568 ? 0.557 -33.495 -10.587 1.00 26.59 568 LYS A N 1
ATOM 4587 C CA . LYS A 1 568 ? 0.082 -34.882 -10.591 1.00 26.59 568 LYS A CA 1
ATOM 4588 C C . LYS A 1 568 ? 0.472 -35.500 -9.258 1.00 26.59 568 LYS A C 1
ATOM 4590 O O . LYS A 1 568 ? 1.653 -35.656 -8.967 1.00 26.59 568 LYS A O 1
ATOM 4595 N N . GLY A 1 569 ? -0.530 -35.812 -8.447 1.00 21.11 569 GLY A N 1
ATOM 4596 C CA . GLY A 1 569 ? -0.362 -36.659 -7.278 1.00 21.11 569 GLY A CA 1
ATOM 4597 C C . GLY A 1 569 ? -0.523 -38.143 -7.618 1.00 21.11 569 GLY A C 1
ATOM 4598 O O . GLY A 1 569 ? -1.166 -38.489 -8.608 1.00 21.11 569 GLY A O 1
ATOM 4599 N N . ILE A 1 570 ? -0.044 -38.952 -6.663 1.00 22.78 570 ILE A N 1
ATOM 4600 C CA . ILE A 1 570 ? -0.510 -40.285 -6.226 1.00 22.78 570 ILE A CA 1
ATOM 4601 C C . ILE A 1 570 ? 0.484 -41.464 -6.451 1.00 22.78 570 ILE A C 1
ATOM 4603 O O . ILE A 1 570 ? 0.781 -41.871 -7.567 1.00 22.78 570 ILE A O 1
ATOM 4607 N N . THR A 1 571 ? 0.907 -42.014 -5.292 1.00 21.81 571 THR A N 1
ATOM 4608 C CA . THR A 1 571 ? 1.303 -43.401 -4.908 1.00 21.81 571 THR A CA 1
ATOM 4609 C C . THR A 1 571 ? 2.656 -44.038 -5.278 1.00 21.81 571 THR A C 1
ATOM 4611 O O . THR A 1 571 ? 2.888 -44.444 -6.406 1.00 21.81 571 THR A O 1
ATOM 4614 N N . ASN A 1 572 ? 3.473 -44.254 -4.230 1.00 21.34 572 ASN A N 1
ATOM 4615 C CA . ASN A 1 572 ? 4.040 -45.530 -3.737 1.00 21.34 572 ASN A CA 1
ATOM 4616 C C . ASN A 1 572 ? 4.243 -46.715 -4.714 1.00 21.34 572 ASN A C 1
ATOM 4618 O O . ASN A 1 572 ? 3.264 -47.368 -5.060 1.00 21.34 572 ASN A O 1
ATOM 4622 N N . LEU A 1 573 ? 5.510 -47.100 -4.972 1.00 21.84 573 LEU A N 1
ATOM 4623 C CA . LEU A 1 573 ? 6.199 -48.340 -4.513 1.00 21.84 573 LEU A CA 1
ATOM 4624 C C . LEU A 1 573 ? 7.345 -48.797 -5.455 1.00 21.84 573 LEU A C 1
ATOM 4626 O O . LEU A 1 573 ? 7.160 -48.894 -6.660 1.00 21.84 573 LEU A O 1
ATOM 4630 N N . GLN A 1 574 ? 8.454 -49.202 -4.812 1.00 21.56 574 GLN A N 1
ATOM 4631 C CA . GLN A 1 574 ? 9.512 -50.156 -5.220 1.00 21.56 574 GLN A CA 1
ATOM 4632 C C . GLN A 1 574 ? 10.720 -49.694 -6.072 1.00 21.56 574 GLN A C 1
ATOM 4634 O O . GLN A 1 574 ? 10.676 -49.605 -7.293 1.00 21.56 574 GLN A O 1
ATOM 4639 N N . ASP A 1 575 ? 11.854 -49.556 -5.369 1.00 20.47 575 ASP A N 1
ATOM 4640 C CA . ASP A 1 575 ? 13.218 -49.934 -5.799 1.00 20.47 575 ASP A CA 1
ATOM 4641 C C . ASP A 1 575 ? 13.284 -51.436 -6.184 1.00 20.47 575 ASP A C 1
ATOM 4643 O O . ASP A 1 575 ? 12.464 -52.192 -5.649 1.00 20.47 575 ASP A O 1
ATOM 4647 N N . PRO A 1 576 ? 14.246 -51.934 -7.010 1.00 26.91 576 PRO A N 1
ATOM 4648 C CA . PRO A 1 576 ? 15.676 -51.579 -6.935 1.00 26.91 576 PRO A CA 1
ATOM 4649 C C . PRO A 1 576 ? 16.470 -51.532 -8.266 1.00 26.91 576 PRO A C 1
ATOM 4651 O O . PRO A 1 576 ? 16.156 -52.220 -9.231 1.00 26.91 576 PRO A O 1
ATOM 4654 N N . ALA A 1 577 ? 17.594 -50.801 -8.275 1.00 21.91 577 ALA A N 1
ATOM 4655 C CA . ALA A 1 577 ? 18.946 -51.341 -8.533 1.00 21.91 577 ALA A CA 1
ATOM 4656 C C . ALA A 1 577 ? 19.947 -50.245 -8.946 1.00 21.91 577 ALA A C 1
ATOM 4658 O O . ALA A 1 577 ? 19.795 -49.526 -9.930 1.00 21.91 577 ALA A O 1
ATOM 4659 N N . GLN A 1 578 ? 21.023 -50.193 -8.167 1.00 24.33 578 GLN A N 1
ATOM 4660 C CA . GLN A 1 578 ? 22.174 -49.301 -8.234 1.00 24.33 578 GLN A CA 1
ATOM 4661 C C . GLN A 1 578 ? 22.968 -49.414 -9.545 1.00 24.33 578 GLN A C 1
ATOM 4663 O O . GLN A 1 578 ? 23.371 -50.513 -9.919 1.00 24.33 578 GLN A O 1
ATOM 4668 N N . LYS A 1 579 ? 23.373 -48.270 -10.113 1.00 23.88 579 LYS A N 1
ATOM 4669 C CA . LYS A 1 579 ? 24.745 -48.070 -10.617 1.00 23.88 579 LYS A CA 1
ATOM 4670 C C . LYS A 1 579 ? 25.211 -46.639 -10.334 1.00 23.88 579 LYS A C 1
ATOM 4672 O O . LYS A 1 579 ? 24.682 -45.669 -10.862 1.00 23.88 579 LYS A O 1
ATOM 4677 N N . ASN A 1 580 ? 26.220 -46.566 -9.472 1.00 20.31 580 ASN A N 1
ATOM 4678 C CA . ASN A 1 580 ? 26.975 -45.383 -9.078 1.00 20.31 580 ASN A CA 1
ATOM 4679 C C . ASN A 1 580 ? 27.674 -44.720 -10.270 1.00 20.31 580 ASN A C 1
ATOM 4681 O O . ASN A 1 580 ? 28.477 -45.394 -10.911 1.00 20.31 580 ASN A O 1
ATOM 4685 N N . ILE A 1 581 ? 27.512 -43.402 -10.438 1.00 23.84 581 ILE A N 1
ATOM 4686 C CA . ILE A 1 581 ? 28.627 -42.488 -10.743 1.00 23.84 581 ILE A CA 1
ATOM 4687 C C . ILE A 1 581 ? 28.428 -41.197 -9.936 1.00 23.84 581 ILE A C 1
ATOM 4689 O O . ILE A 1 581 ? 27.364 -40.585 -9.941 1.00 23.84 581 ILE A O 1
ATOM 4693 N N . ASN A 1 582 ? 29.475 -40.837 -9.200 1.00 20.14 582 ASN A N 1
ATOM 4694 C CA . ASN A 1 582 ? 29.549 -39.748 -8.238 1.00 20.14 582 ASN A CA 1
ATOM 4695 C C . ASN A 1 582 ? 29.836 -38.386 -8.912 1.00 20.14 582 ASN A C 1
ATOM 4697 O O . ASN A 1 582 ? 30.804 -38.259 -9.652 1.00 20.14 582 ASN A O 1
ATOM 4701 N N . ILE A 1 583 ? 29.053 -37.384 -8.492 1.00 22.86 583 ILE A N 1
ATOM 4702 C CA . ILE A 1 583 ? 29.409 -35.987 -8.155 1.00 22.86 583 ILE A CA 1
ATOM 4703 C C . ILE A 1 583 ? 29.804 -35.013 -9.284 1.00 22.86 583 ILE A C 1
ATOM 4705 O O . ILE A 1 583 ? 30.955 -34.918 -9.696 1.00 22.86 583 ILE A O 1
ATOM 4709 N N . GLY A 1 584 ? 28.870 -34.097 -9.562 1.00 22.09 584 GLY A N 1
ATOM 4710 C CA . GLY A 1 584 ? 29.126 -32.688 -9.866 1.00 22.09 584 GLY A CA 1
ATOM 4711 C C . GLY A 1 584 ? 27.977 -31.856 -9.288 1.00 22.09 584 GLY A C 1
ATOM 4712 O O . GLY A 1 584 ? 26.824 -32.077 -9.639 1.00 22.09 584 GLY A O 1
ATOM 4713 N N . LYS A 1 585 ? 28.259 -30.979 -8.318 1.00 26.23 585 LYS A N 1
ATOM 4714 C CA . LYS A 1 585 ? 27.258 -30.131 -7.651 1.00 26.23 585 LYS A CA 1
ATOM 4715 C C . LYS A 1 585 ? 26.699 -29.100 -8.637 1.00 26.23 585 LYS A C 1
ATOM 4717 O O . LYS A 1 585 ? 27.343 -28.076 -8.829 1.00 26.23 585 LYS A O 1
ATOM 4722 N N . ASP A 1 586 ? 25.488 -29.310 -9.143 1.00 22.38 586 ASP A N 1
ATOM 4723 C CA . ASP A 1 586 ? 24.670 -28.230 -9.701 1.00 22.38 586 ASP A CA 1
ATOM 4724 C C . ASP A 1 586 ? 23.573 -27.857 -8.702 1.00 22.38 586 ASP A C 1
ATOM 4726 O O . ASP A 1 586 ? 22.506 -28.464 -8.613 1.00 22.38 586 ASP A O 1
ATOM 4730 N N . LYS A 1 587 ? 23.878 -26.844 -7.889 1.00 27.58 587 LYS A N 1
ATOM 4731 C CA . LYS A 1 587 ? 22.858 -25.995 -7.281 1.00 27.58 587 LYS A CA 1
ATOM 4732 C C . LYS A 1 587 ? 22.746 -24.757 -8.158 1.00 27.58 587 LYS A C 1
ATOM 4734 O O . LYS A 1 587 ? 23.567 -23.858 -8.038 1.00 27.58 587 LYS A O 1
ATOM 4739 N N . THR A 1 588 ? 21.693 -24.675 -8.953 1.00 25.72 588 THR A N 1
ATOM 4740 C CA . THR A 1 588 ? 21.090 -23.391 -9.322 1.00 25.72 588 THR A CA 1
ATOM 4741 C C . THR A 1 588 ? 19.584 -23.587 -9.421 1.00 25.72 588 THR A C 1
ATOM 4743 O O . THR A 1 588 ? 18.992 -23.788 -10.474 1.00 25.72 588 THR A O 1
ATOM 4746 N N . GLN A 1 589 ? 18.952 -23.543 -8.249 1.00 26.81 589 GLN A N 1
ATOM 4747 C CA . GLN A 1 589 ? 17.603 -23.008 -8.146 1.00 26.81 589 GLN A CA 1
ATOM 4748 C C . GLN A 1 589 ? 17.681 -21.560 -8.641 1.00 26.81 589 GLN A C 1
ATOM 4750 O O . GLN A 1 589 ? 18.371 -20.745 -8.030 1.00 26.81 589 GLN A O 1
ATOM 4755 N N . ASN A 1 590 ? 17.020 -21.255 -9.757 1.00 26.59 590 ASN A N 1
ATOM 4756 C CA . ASN A 1 590 ? 16.878 -19.893 -10.263 1.00 26.59 590 ASN A CA 1
ATOM 4757 C C . ASN A 1 590 ? 16.028 -19.064 -9.287 1.00 26.59 590 ASN A C 1
ATOM 4759 O O . ASN A 1 590 ? 14.818 -18.925 -9.440 1.00 26.59 590 ASN A O 1
ATOM 4763 N N . LYS A 1 591 ? 16.687 -18.507 -8.271 1.00 26.83 591 LYS A N 1
ATOM 4764 C CA . LYS A 1 591 ? 16.274 -17.275 -7.603 1.00 26.83 591 LYS A CA 1
ATOM 4765 C C . LYS A 1 591 ? 16.660 -16.122 -8.528 1.00 26.83 591 LYS A C 1
ATOM 4767 O O . LYS A 1 591 ? 17.844 -15.874 -8.726 1.00 26.83 591 LYS A O 1
ATOM 4772 N N . ILE A 1 592 ? 15.682 -15.408 -9.077 1.00 38.25 592 ILE A N 1
ATOM 4773 C CA . ILE A 1 592 ? 15.931 -14.103 -9.701 1.00 38.25 592 ILE A CA 1
ATOM 4774 C C . ILE A 1 592 ? 15.997 -13.079 -8.559 1.00 38.25 592 ILE A C 1
ATOM 4776 O O . ILE A 1 592 ? 15.022 -12.402 -8.243 1.00 38.25 592 ILE A O 1
ATOM 4780 N N . GLU A 1 593 ? 17.137 -13.023 -7.873 1.00 35.41 593 GLU A N 1
ATOM 4781 C CA . GLU A 1 593 ? 17.532 -11.839 -7.110 1.00 35.41 593 GLU A CA 1
ATOM 4782 C C . GLU A 1 593 ? 18.253 -10.913 -8.099 1.00 35.41 593 GLU A C 1
ATOM 4784 O O . GLU A 1 593 ? 19.292 -11.275 -8.641 1.00 35.41 593 GLU A O 1
ATOM 4789 N N . ILE A 1 594 ? 17.665 -9.744 -8.392 1.00 49.34 594 ILE A N 1
ATOM 4790 C CA . ILE A 1 594 ? 18.312 -8.700 -9.205 1.00 49.34 594 ILE A CA 1
ATOM 4791 C C . ILE A 1 594 ? 19.628 -8.337 -8.512 1.00 49.34 594 ILE A C 1
ATOM 4793 O O . ILE A 1 594 ? 19.599 -7.920 -7.347 1.00 49.34 594 ILE A O 1
ATOM 4797 N N . SER A 1 595 ? 20.755 -8.498 -9.209 1.00 66.12 595 SER A N 1
ATOM 4798 C CA . SER A 1 595 ? 22.075 -8.247 -8.634 1.00 66.12 595 SER A CA 1
ATOM 4799 C C . SER A 1 595 ? 22.228 -6.763 -8.264 1.00 66.12 595 SER A C 1
ATOM 4801 O O . SER A 1 595 ? 21.566 -5.881 -8.821 1.00 66.12 595 SER A O 1
ATOM 4803 N N . VAL A 1 596 ? 23.071 -6.461 -7.275 1.00 68.94 596 VAL A N 1
ATOM 4804 C CA . VAL A 1 596 ? 23.333 -5.070 -6.856 1.00 68.94 596 VAL A CA 1
ATOM 4805 C C . VAL A 1 596 ? 23.961 -4.279 -8.010 1.00 68.94 596 VAL A C 1
ATOM 4807 O O . VAL A 1 596 ? 23.649 -3.106 -8.212 1.00 68.94 596 VAL A O 1
ATOM 4810 N N . GLU A 1 597 ? 24.787 -4.950 -8.808 1.00 71.69 597 GLU A N 1
ATOM 4811 C CA . GLU A 1 597 ? 25.450 -4.428 -9.999 1.00 71.69 597 GLU A CA 1
ATOM 4812 C C . GLU A 1 597 ? 24.443 -4.073 -11.102 1.00 71.69 597 GLU A C 1
ATOM 4814 O O . GLU A 1 597 ? 24.569 -3.014 -11.717 1.00 71.69 597 GLU A O 1
ATOM 4819 N N . ASP A 1 598 ? 23.400 -4.888 -11.299 1.00 71.62 598 ASP A N 1
ATOM 4820 C CA . ASP A 1 598 ? 22.322 -4.594 -12.252 1.00 71.62 598 ASP A CA 1
ATOM 4821 C C . ASP A 1 598 ? 21.552 -3.323 -11.873 1.00 71.62 598 ASP A C 1
ATOM 4823 O O . ASP A 1 598 ? 21.215 -2.516 -12.742 1.00 71.62 598 ASP A O 1
ATOM 4827 N N . LYS A 1 599 ? 21.295 -3.107 -10.575 1.00 72.38 599 LYS A N 1
ATOM 4828 C CA . LYS A 1 599 ? 20.632 -1.882 -10.092 1.00 72.38 599 LYS A CA 1
ATOM 4829 C C . LYS A 1 599 ? 21.505 -0.649 -10.307 1.00 72.38 599 LYS A C 1
ATOM 4831 O O . LYS A 1 599 ? 21.022 0.354 -10.827 1.00 72.38 599 LYS A O 1
ATOM 4836 N N . LEU A 1 600 ? 22.788 -0.741 -9.959 1.00 77.56 600 LEU A N 1
ATOM 4837 C CA . LEU A 1 600 ? 23.738 0.361 -10.114 1.00 77.56 600 LEU A CA 1
ATOM 4838 C C . LEU A 1 600 ? 23.939 0.734 -11.591 1.00 77.56 600 LEU A C 1
ATOM 4840 O O . LEU A 1 600 ? 23.961 1.912 -11.944 1.00 77.56 600 LEU A O 1
ATOM 4844 N N . PHE A 1 601 ? 24.034 -0.266 -12.471 1.00 81.00 601 PHE A N 1
ATOM 4845 C CA . PHE A 1 601 ? 24.120 -0.039 -13.912 1.00 81.00 601 PHE A CA 1
ATOM 4846 C C . PHE A 1 601 ? 22.873 0.679 -14.451 1.00 81.00 601 PHE A C 1
ATOM 4848 O O . PHE A 1 601 ? 22.987 1.587 -15.274 1.00 81.00 601 PHE A O 1
ATOM 4855 N N . GLN A 1 602 ? 21.681 0.329 -13.960 1.00 69.81 602 GLN A N 1
ATOM 4856 C CA . GLN A 1 602 ? 20.436 0.987 -14.361 1.00 69.81 602 GLN A CA 1
ATOM 4857 C C . GLN A 1 602 ? 20.323 2.437 -13.881 1.00 69.81 602 GLN A C 1
ATOM 4859 O O . GLN A 1 602 ? 19.803 3.275 -14.618 1.00 69.81 602 GLN A O 1
ATOM 4864 N N . GLU A 1 603 ? 20.789 2.747 -12.672 1.00 77.25 603 GLU A N 1
ATOM 4865 C CA . GLU A 1 603 ? 20.825 4.125 -12.171 1.00 77.25 603 GLU A CA 1
ATOM 4866 C C . GLU A 1 603 ? 21.714 5.009 -13.049 1.00 77.25 603 GLU A C 1
ATOM 4868 O O . GLU A 1 603 ? 21.291 6.083 -13.481 1.00 77.25 603 GLU A O 1
ATOM 4873 N N . GLU A 1 604 ? 22.911 4.530 -13.395 1.00 77.94 604 GLU A N 1
ATOM 4874 C CA . GLU A 1 604 ? 23.817 5.265 -14.281 1.00 77.94 604 GLU A CA 1
ATOM 4875 C C . GLU A 1 604 ? 23.258 5.388 -15.704 1.00 77.94 604 GLU A C 1
ATOM 4877 O O . GLU A 1 604 ? 23.346 6.457 -16.307 1.00 77.94 604 GLU A O 1
ATOM 4882 N N . ARG A 1 605 ? 22.591 4.351 -16.223 1.00 78.94 605 ARG A N 1
ATOM 4883 C CA . ARG A 1 605 ? 21.947 4.404 -17.543 1.00 78.94 605 ARG A CA 1
ATOM 4884 C C . ARG A 1 605 ? 20.829 5.446 -17.613 1.00 78.94 605 ARG A C 1
ATOM 4886 O O . ARG A 1 605 ? 20.788 6.223 -18.562 1.00 78.94 605 ARG A O 1
ATOM 4893 N N . LYS A 1 606 ? 19.973 5.531 -16.589 1.00 76.06 606 LYS A N 1
ATOM 4894 C CA . LYS A 1 606 ? 18.942 6.582 -16.494 1.00 76.06 606 LYS A CA 1
ATOM 4895 C C . LYS A 1 606 ? 19.553 7.978 -16.524 1.00 76.06 606 LYS A C 1
ATOM 4897 O O . LYS A 1 606 ? 19.016 8.876 -17.164 1.00 76.06 606 LYS A O 1
ATOM 4902 N N . ASN A 1 607 ? 20.691 8.164 -15.862 1.00 79.12 607 ASN A N 1
ATOM 4903 C CA . ASN A 1 607 ? 21.381 9.448 -15.873 1.00 79.12 607 ASN A CA 1
ATOM 4904 C C . ASN A 1 607 ? 21.904 9.817 -17.276 1.00 79.12 607 ASN A C 1
ATOM 4906 O O . ASN A 1 607 ? 21.871 10.991 -17.653 1.00 79.12 607 ASN A O 1
ATOM 4910 N N . VAL A 1 608 ? 22.340 8.827 -18.064 1.00 79.62 608 VAL A N 1
ATOM 4911 C CA . VAL A 1 608 ? 22.734 9.015 -19.472 1.00 79.62 608 VAL A CA 1
ATOM 4912 C C . VAL A 1 608 ? 21.518 9.321 -20.358 1.00 79.62 608 VAL A C 1
ATOM 4914 O O . VAL A 1 608 ? 21.594 10.216 -21.199 1.00 79.62 608 VAL A O 1
ATOM 4917 N N . GLU A 1 609 ? 20.375 8.666 -20.136 1.00 75.25 609 GLU A N 1
ATOM 4918 C CA . GLU A 1 609 ? 19.115 8.968 -20.841 1.00 75.25 609 GLU A CA 1
ATOM 4919 C C . GLU A 1 609 ? 18.630 10.401 -20.557 1.00 75.25 609 GLU A C 1
ATOM 4921 O O . GLU A 1 609 ? 18.239 11.126 -21.473 1.00 75.25 609 GLU A O 1
ATOM 4926 N N . VAL A 1 610 ? 18.730 10.855 -19.302 1.00 76.88 610 VAL A N 1
ATOM 4927 C CA . VAL A 1 610 ? 18.426 12.243 -18.913 1.00 76.88 610 VAL A CA 1
ATOM 4928 C C . VAL A 1 610 ? 19.353 13.239 -19.618 1.00 76.88 610 VAL A C 1
ATOM 4930 O O . VAL A 1 610 ? 18.906 14.314 -20.021 1.00 76.88 610 VAL A O 1
ATOM 4933 N N . TRP A 1 611 ? 20.633 12.902 -19.801 1.00 80.62 611 TRP A N 1
ATOM 4934 C CA . TRP A 1 611 ? 21.574 13.735 -20.556 1.00 80.62 611 TRP A CA 1
ATOM 4935 C C . TRP A 1 611 ? 21.211 13.832 -22.042 1.00 80.62 611 TRP A C 1
ATOM 4937 O O . TRP A 1 611 ? 21.183 14.939 -22.592 1.00 80.62 611 TRP A O 1
ATOM 4947 N N . LEU A 1 612 ? 20.851 12.708 -22.668 1.00 77.44 612 LEU A N 1
ATOM 4948 C CA . LEU A 1 612 ? 20.383 12.695 -24.054 1.00 77.44 612 LEU A CA 1
ATOM 4949 C C . LEU A 1 612 ? 19.144 13.592 -24.228 1.00 77.44 612 LEU A C 1
ATOM 4951 O O . LEU A 1 612 ? 19.097 14.406 -25.151 1.00 77.44 612 LEU A O 1
ATOM 4955 N N . ALA A 1 613 ? 18.205 13.527 -23.279 1.00 71.50 613 ALA A N 1
ATOM 4956 C CA . ALA A 1 613 ? 16.958 14.296 -23.270 1.00 71.50 613 ALA A CA 1
ATOM 4957 C C . ALA A 1 613 ? 17.116 15.813 -23.014 1.00 71.50 613 ALA A C 1
ATOM 4959 O O . ALA A 1 613 ? 16.115 16.525 -22.957 1.00 71.50 613 ALA A O 1
ATOM 4960 N N . GLY A 1 614 ? 18.341 16.332 -22.851 1.00 67.25 614 GLY A N 1
ATOM 4961 C CA . GLY A 1 614 ? 18.589 17.768 -22.626 1.00 67.25 614 GLY A CA 1
ATOM 4962 C C . GLY A 1 614 ? 19.179 18.115 -21.261 1.00 67.25 614 GLY A C 1
ATOM 4963 O O . GLY A 1 614 ? 19.549 19.265 -21.034 1.00 67.25 614 GLY A O 1
ATOM 4964 N N . GLY A 1 615 ? 19.286 17.142 -20.354 1.00 69.62 615 GLY A N 1
ATOM 4965 C CA . GLY A 1 615 ? 19.867 17.317 -19.027 1.00 69.62 615 GLY A CA 1
ATOM 4966 C C . GLY A 1 615 ? 21.398 17.387 -19.023 1.00 69.62 615 GLY A C 1
ATOM 4967 O O . GLY A 1 615 ? 22.069 17.290 -20.049 1.00 69.62 615 GLY A O 1
ATOM 4968 N N . THR A 1 616 ? 21.972 17.534 -17.828 1.00 63.88 616 THR A N 1
ATOM 4969 C CA . THR A 1 616 ? 23.429 17.520 -17.622 1.00 63.88 616 THR A CA 1
ATOM 4970 C C . THR A 1 616 ? 23.824 16.332 -16.751 1.00 63.88 616 THR A C 1
ATOM 4972 O O . THR A 1 616 ? 23.243 16.126 -15.688 1.00 63.88 616 THR A O 1
ATOM 4975 N N . TYR A 1 617 ? 24.835 15.568 -17.170 1.00 70.81 617 TYR A N 1
ATOM 4976 C CA . TYR A 1 617 ? 25.348 14.418 -16.420 1.00 70.81 617 TYR A CA 1
ATOM 4977 C C . TYR A 1 617 ? 26.714 14.728 -15.794 1.00 70.81 617 TYR A C 1
ATOM 4979 O O . TYR A 1 617 ? 27.574 15.365 -16.405 1.00 70.81 617 TYR A O 1
ATOM 4987 N N . SER A 1 618 ? 26.899 14.344 -14.527 1.00 60.69 618 SER A N 1
ATOM 4988 C CA . SER A 1 618 ? 28.067 14.717 -13.712 1.00 60.69 618 SER A CA 1
ATOM 4989 C C . SER A 1 618 ? 29.159 13.648 -13.642 1.00 60.69 618 SER A C 1
ATOM 4991 O O . SER A 1 618 ? 30.305 13.984 -13.344 1.00 60.69 618 SER A O 1
ATOM 4993 N N . SER A 1 619 ? 28.843 12.381 -13.928 1.00 66.81 619 SER A N 1
ATOM 4994 C CA . SER A 1 619 ? 29.751 11.241 -13.702 1.00 66.81 619 SER A CA 1
ATOM 4995 C C . SER A 1 619 ? 30.576 10.827 -14.931 1.00 66.81 619 SER A C 1
ATOM 4997 O O . SER A 1 619 ? 31.222 9.781 -14.918 1.00 66.81 619 SER A O 1
ATOM 4999 N N . PHE A 1 620 ? 30.667 11.678 -15.960 1.00 71.00 620 PHE A N 1
ATOM 5000 C CA . PHE A 1 620 ? 31.446 11.399 -17.177 1.00 71.00 620 PHE A CA 1
ATOM 5001 C C . PHE A 1 620 ? 32.933 11.127 -16.947 1.00 71.00 620 PHE A C 1
ATOM 5003 O O . PHE A 1 620 ? 33.555 10.497 -17.793 1.00 71.00 620 PHE A O 1
ATOM 5010 N N . ARG A 1 621 ? 33.525 11.598 -15.841 1.00 76.19 621 ARG A N 1
ATOM 5011 C CA . ARG A 1 621 ? 34.979 11.529 -15.624 1.00 76.19 621 ARG A CA 1
ATOM 5012 C C . ARG A 1 621 ? 35.511 10.098 -15.728 1.00 76.19 621 ARG A C 1
ATOM 5014 O O . ARG A 1 621 ? 36.400 9.844 -16.522 1.00 76.19 621 ARG A O 1
ATOM 5021 N N . LYS A 1 622 ? 34.920 9.165 -14.980 1.00 79.81 622 LYS A N 1
ATOM 5022 C CA . LYS A 1 622 ? 35.383 7.769 -14.927 1.00 79.81 622 LYS A CA 1
ATOM 5023 C C . LYS A 1 622 ? 35.238 7.057 -16.274 1.00 79.81 622 LYS A C 1
ATOM 5025 O O . LYS A 1 622 ? 36.143 6.338 -16.672 1.00 79.81 622 LYS A O 1
ATOM 5030 N N . VAL A 1 623 ? 34.113 7.266 -16.961 1.00 83.81 623 VAL A N 1
ATOM 5031 C CA . VAL A 1 623 ? 33.837 6.635 -18.264 1.00 83.81 623 VAL A CA 1
ATOM 5032 C C . VAL A 1 623 ? 34.718 7.234 -19.358 1.00 83.81 623 VAL A C 1
ATOM 5034 O O . VAL A 1 623 ? 35.257 6.510 -20.185 1.00 83.81 623 VAL A O 1
ATOM 5037 N N . ARG A 1 624 ? 34.914 8.556 -19.342 1.00 85.00 624 ARG A N 1
ATOM 5038 C CA . ARG A 1 624 ? 35.816 9.256 -20.260 1.00 85.00 624 ARG A CA 1
ATOM 5039 C C . ARG A 1 624 ? 37.245 8.752 -20.121 1.00 85.00 624 ARG A C 1
ATOM 5041 O O . ARG A 1 624 ? 37.883 8.504 -21.134 1.00 85.00 624 ARG A O 1
ATOM 5048 N N . ASP A 1 625 ? 37.729 8.626 -18.889 1.00 82.44 625 ASP A N 1
ATOM 5049 C CA . ASP A 1 625 ? 39.093 8.179 -18.627 1.00 82.44 625 ASP A CA 1
ATOM 5050 C C . ASP A 1 625 ? 39.285 6.734 -19.159 1.00 82.44 625 ASP A C 1
ATOM 5052 O O . ASP A 1 625 ? 40.252 6.490 -19.873 1.00 82.44 625 ASP A O 1
ATOM 5056 N N . ASP A 1 626 ? 38.305 5.829 -18.979 1.00 85.56 626 ASP A N 1
ATOM 5057 C CA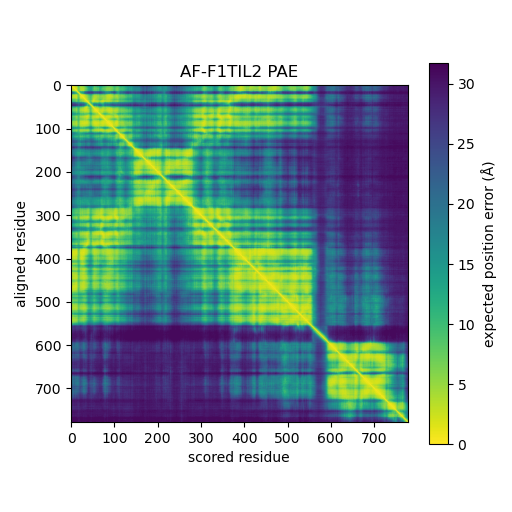 . ASP A 1 626 ? 38.356 4.470 -19.563 1.00 85.56 626 ASP A CA 1
ATOM 5058 C C . ASP A 1 626 ? 38.366 4.468 -21.099 1.00 85.56 626 ASP A C 1
ATOM 5060 O O . ASP A 1 626 ? 39.095 3.694 -21.721 1.00 85.56 626 ASP A O 1
ATOM 5064 N N . ILE A 1 627 ? 37.545 5.319 -21.726 1.00 87.44 627 ILE A N 1
ATOM 5065 C CA . ILE A 1 627 ? 37.498 5.433 -23.188 1.00 87.44 627 ILE A CA 1
ATOM 5066 C C . ILE A 1 627 ? 38.822 5.998 -23.716 1.00 87.44 627 ILE A C 1
ATOM 5068 O O . ILE A 1 627 ? 39.343 5.498 -24.712 1.00 87.44 627 ILE A O 1
ATOM 5072 N N . CYS A 1 628 ? 39.387 7.013 -23.055 1.00 84.69 628 CYS A N 1
ATOM 5073 C CA . CYS A 1 628 ? 40.695 7.567 -23.399 1.00 84.69 628 CYS A CA 1
ATOM 5074 C C . CYS A 1 628 ? 41.784 6.490 -23.312 1.00 84.69 628 CYS A C 1
ATOM 5076 O O . CYS A 1 628 ? 42.517 6.301 -24.281 1.00 84.69 628 CYS A O 1
ATOM 5078 N N . ASP A 1 629 ? 41.856 5.748 -22.205 1.00 84.31 629 ASP A N 1
ATOM 5079 C CA . ASP A 1 629 ? 42.835 4.670 -22.017 1.00 84.31 629 ASP A CA 1
ATOM 5080 C C . ASP A 1 629 ? 42.690 3.577 -23.090 1.00 84.31 629 ASP A C 1
ATOM 5082 O O . ASP A 1 629 ? 43.679 3.084 -23.650 1.00 84.31 629 ASP A O 1
ATOM 5086 N N . TYR A 1 630 ? 41.449 3.236 -23.443 1.00 88.75 630 TYR A N 1
ATOM 5087 C CA . TYR A 1 630 ? 41.166 2.317 -24.537 1.00 88.75 630 TYR A CA 1
ATOM 5088 C C . TYR A 1 630 ? 41.644 2.856 -25.894 1.00 88.75 630 TYR A C 1
ATOM 5090 O O . TYR A 1 630 ? 42.344 2.147 -26.609 1.00 88.75 630 TYR A O 1
ATOM 5098 N N . LEU A 1 631 ? 41.339 4.104 -26.257 1.00 86.25 631 LEU A N 1
ATOM 5099 C CA . LEU A 1 631 ? 41.748 4.682 -27.546 1.00 86.25 631 LEU A CA 1
ATOM 5100 C C . LEU A 1 631 ? 43.274 4.752 -27.697 1.00 86.25 631 LEU A C 1
ATOM 5102 O O . LEU A 1 631 ? 43.806 4.478 -28.774 1.00 86.25 631 LEU A O 1
ATOM 5106 N N . VAL A 1 632 ? 43.988 5.069 -26.613 1.00 83.62 632 VAL A N 1
ATOM 5107 C CA . VAL A 1 632 ? 45.459 5.124 -26.595 1.00 83.62 632 VAL A CA 1
ATOM 5108 C C . VAL A 1 632 ? 46.072 3.765 -26.901 1.00 83.62 632 VAL A C 1
ATOM 5110 O O . VAL A 1 632 ? 47.076 3.693 -27.606 1.00 83.62 632 VAL A O 1
ATOM 5113 N N . THR A 1 633 ? 45.462 2.698 -26.388 1.00 84.12 633 THR A N 1
ATOM 5114 C CA . THR A 1 633 ? 45.945 1.325 -26.569 1.00 84.12 633 THR A CA 1
ATOM 5115 C C . THR A 1 633 ? 45.449 0.681 -27.865 1.00 84.12 633 THR A C 1
ATOM 5117 O O . THR A 1 633 ? 46.167 -0.130 -28.448 1.00 84.12 633 THR A O 1
ATOM 5120 N N . ALA A 1 634 ? 44.253 1.040 -28.335 1.00 84.75 634 ALA A N 1
ATOM 5121 C CA . ALA A 1 634 ? 43.622 0.457 -29.517 1.00 84.75 634 ALA A CA 1
ATOM 5122 C C . ALA A 1 634 ? 44.171 1.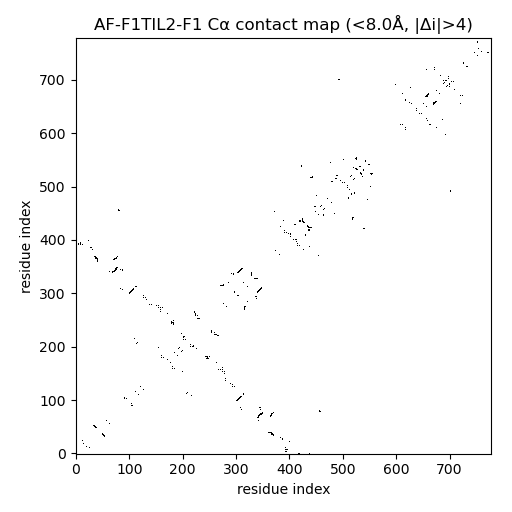012 -30.841 1.00 84.75 634 ALA A C 1
ATOM 5124 O O . ALA A 1 634 ? 44.205 0.289 -31.839 1.00 84.75 634 ALA A O 1
ATOM 5125 N N . ILE A 1 635 ? 44.598 2.278 -30.872 1.00 82.94 635 ILE A N 1
ATOM 5126 C CA . ILE A 1 635 ? 45.133 2.921 -32.078 1.00 82.94 635 ILE A CA 1
ATOM 5127 C C . ILE A 1 635 ? 46.647 2.690 -32.154 1.00 82.94 635 ILE A C 1
ATOM 5129 O O . ILE A 1 635 ? 47.396 3.023 -31.237 1.00 82.94 635 ILE A O 1
ATOM 5133 N N . ASN A 1 636 ? 47.132 2.164 -33.282 1.00 82.69 636 ASN A N 1
ATOM 5134 C CA . ASN A 1 636 ? 48.568 2.069 -33.546 1.00 82.69 636 ASN A CA 1
ATOM 5135 C C . ASN A 1 636 ? 49.109 3.414 -34.061 1.00 82.69 636 ASN A C 1
ATOM 5137 O O . ASN A 1 636 ? 49.382 3.587 -35.250 1.00 82.69 636 ASN A O 1
ATOM 5141 N N . TRP A 1 637 ? 49.270 4.366 -33.142 1.00 81.62 637 TRP A N 1
ATOM 5142 C CA . TRP A 1 637 ? 49.669 5.750 -33.427 1.00 81.62 637 TRP A CA 1
ATOM 5143 C C . TRP A 1 637 ? 50.921 5.870 -34.298 1.00 81.62 637 TRP A C 1
ATOM 5145 O O . TRP A 1 637 ? 50.963 6.693 -35.208 1.00 81.62 637 TRP A O 1
ATOM 5155 N N . GLN A 1 638 ? 51.914 5.004 -34.071 1.00 76.06 638 GLN A N 1
ATOM 5156 C CA . GLN A 1 638 ? 53.166 5.031 -34.823 1.00 76.06 638 GLN A CA 1
ATOM 5157 C C . GLN A 1 638 ? 52.964 4.657 -36.297 1.00 76.06 638 GLN A C 1
ATOM 5159 O O . GLN A 1 638 ? 53.612 5.244 -37.163 1.00 76.06 638 GLN A O 1
ATOM 5164 N N . SER A 1 639 ? 52.071 3.705 -36.591 1.00 76.94 639 SER A N 1
ATOM 5165 C CA . SER A 1 639 ? 51.716 3.367 -37.977 1.00 76.94 639 SER A CA 1
ATOM 5166 C C . SER A 1 639 ? 50.893 4.457 -38.665 1.00 76.94 639 SER A C 1
ATOM 5168 O O . SER A 1 639 ? 50.986 4.608 -39.877 1.00 76.94 639 SER A O 1
ATOM 5170 N N . GLU A 1 640 ? 50.166 5.255 -37.883 1.00 77.81 640 GLU A N 1
ATOM 5171 C CA . GLU A 1 640 ? 49.344 6.378 -38.348 1.00 77.81 640 GLU A CA 1
ATOM 5172 C C . GLU A 1 640 ? 50.141 7.701 -38.428 1.00 77.81 640 GLU A C 1
ATOM 5174 O O . GLU A 1 640 ? 49.575 8.776 -38.595 1.00 77.81 640 GLU A O 1
ATOM 5179 N N . GLY A 1 641 ? 51.474 7.646 -38.291 1.00 69.69 641 GLY A N 1
ATOM 5180 C CA . GLY A 1 641 ? 52.359 8.807 -38.444 1.00 69.69 641 GLY A CA 1
ATOM 5181 C C . GLY A 1 641 ? 52.500 9.698 -37.205 1.00 69.69 641 GLY A C 1
ATOM 5182 O O . GLY A 1 641 ? 53.198 10.711 -37.264 1.00 69.69 641 GLY A O 1
ATOM 5183 N N . VAL A 1 642 ? 51.915 9.320 -36.064 1.00 75.75 642 VAL A N 1
ATOM 5184 C CA . VAL A 1 642 ? 52.000 10.076 -34.806 1.00 75.75 642 VAL A CA 1
ATOM 5185 C C . VAL A 1 642 ? 52.973 9.393 -33.841 1.00 75.75 642 VAL A C 1
ATOM 5187 O O . VAL A 1 642 ? 52.816 8.233 -33.462 1.00 75.75 642 VAL A O 1
ATOM 5190 N N . SER A 1 643 ? 54.001 10.122 -33.396 1.00 74.12 643 SER A N 1
ATOM 5191 C CA . SER A 1 643 ? 54.939 9.608 -32.390 1.00 74.12 643 SER A CA 1
ATOM 5192 C C . SER A 1 643 ? 54.237 9.361 -31.055 1.00 74.12 643 SER A C 1
ATOM 5194 O O . SER A 1 643 ? 53.481 10.206 -30.573 1.00 74.12 643 SER A O 1
ATOM 5196 N N . TYR A 1 644 ? 54.579 8.256 -30.393 1.00 74.00 644 TYR A N 1
ATOM 5197 C CA . TYR A 1 644 ? 54.087 7.950 -29.049 1.00 74.00 644 TYR A CA 1
ATOM 5198 C C . TYR A 1 644 ? 54.407 9.065 -28.032 1.00 74.00 644 TYR A C 1
ATOM 5200 O O . TYR A 1 644 ? 53.602 9.348 -27.149 1.00 74.00 644 TYR A O 1
ATOM 5208 N N . ASP A 1 645 ? 55.542 9.764 -28.178 1.00 71.44 645 ASP A N 1
ATOM 5209 C CA . ASP A 1 645 ? 55.881 10.913 -27.319 1.00 71.44 645 ASP A CA 1
ATOM 5210 C C . ASP A 1 645 ? 54.911 12.091 -27.513 1.00 71.44 645 ASP A C 1
ATOM 5212 O O . ASP A 1 645 ? 54.530 12.742 -26.541 1.00 71.44 645 ASP A O 1
ATOM 5216 N N . ALA A 1 646 ? 54.457 12.337 -28.747 1.00 71.31 646 ALA A N 1
ATOM 5217 C CA . ALA A 1 646 ? 53.482 13.385 -29.043 1.00 71.31 646 ALA A CA 1
ATOM 5218 C C . ALA A 1 646 ? 52.127 13.072 -28.392 1.00 71.31 646 ALA A C 1
ATOM 5220 O O . ALA A 1 646 ? 51.580 13.907 -27.672 1.00 71.31 646 ALA A O 1
ATOM 5221 N N . VAL A 1 647 ? 51.650 11.834 -28.552 1.00 74.62 647 VAL A N 1
ATOM 5222 C CA . VAL A 1 647 ? 50.407 11.337 -27.938 1.00 74.62 647 VAL A CA 1
ATOM 5223 C C . VAL A 1 647 ? 50.462 11.469 -26.412 1.00 74.62 647 VAL A C 1
ATOM 5225 O O . VAL A 1 647 ? 49.557 12.033 -25.800 1.00 74.62 647 VAL A O 1
ATOM 5228 N N . MET A 1 648 ? 51.567 11.054 -25.783 1.00 76.31 648 MET A N 1
ATOM 5229 C CA . MET A 1 648 ? 51.723 11.129 -24.325 1.00 76.31 648 MET A CA 1
ATOM 5230 C C . MET A 1 648 ? 51.805 12.566 -23.792 1.00 76.31 648 MET A C 1
ATOM 5232 O O . MET A 1 648 ? 51.320 12.833 -22.691 1.00 76.31 648 MET A O 1
ATOM 5236 N N . ARG A 1 649 ? 52.393 13.514 -24.535 1.00 72.88 649 ARG A N 1
ATOM 5237 C CA . ARG A 1 649 ? 52.390 14.941 -24.149 1.00 72.88 649 ARG A CA 1
ATOM 5238 C C . ARG A 1 649 ? 50.997 15.551 -24.232 1.00 72.88 649 ARG A C 1
ATOM 5240 O O . ARG A 1 649 ? 50.621 16.345 -23.369 1.00 72.88 649 ARG A O 1
ATOM 5247 N N . VAL A 1 650 ? 50.236 15.154 -25.243 1.00 72.44 650 VAL A N 1
ATOM 5248 C CA . VAL A 1 650 ? 48.856 15.587 -25.436 1.00 72.44 650 VAL A CA 1
ATOM 5249 C C . VAL A 1 650 ? 47.966 15.063 -24.309 1.00 72.44 650 VAL A C 1
ATOM 5251 O O . VAL A 1 650 ? 47.331 15.867 -23.642 1.00 72.44 650 VAL A O 1
ATOM 5254 N N . ILE A 1 651 ? 48.014 13.768 -23.989 1.00 71.00 651 ILE A N 1
ATOM 5255 C CA . ILE A 1 651 ? 47.198 13.170 -22.910 1.00 71.00 651 ILE A CA 1
ATOM 5256 C C . ILE A 1 651 ? 47.558 13.735 -21.526 1.00 71.00 651 ILE A C 1
ATOM 5258 O O . ILE A 1 651 ? 46.710 13.831 -20.643 1.00 71.00 651 ILE A O 1
ATOM 5262 N N . ARG A 1 652 ? 48.817 14.147 -21.320 1.00 72.06 652 ARG A N 1
ATOM 5263 C CA . ARG A 1 652 ? 49.254 14.816 -20.079 1.00 72.06 652 ARG A CA 1
ATOM 5264 C C . ARG A 1 652 ? 48.730 16.245 -19.928 1.00 72.06 652 ARG A C 1
ATOM 5266 O O . ARG A 1 652 ? 48.783 16.768 -18.819 1.00 72.06 652 ARG A O 1
ATOM 5273 N N . SER A 1 653 ? 48.298 16.883 -21.014 1.00 66.75 653 SER A N 1
ATOM 5274 C CA . SER A 1 653 ? 47.885 18.293 -21.028 1.00 66.75 653 SER A CA 1
ATOM 5275 C C . SER A 1 653 ? 46.415 18.511 -21.389 1.00 66.75 653 SER A C 1
ATOM 5277 O O . SER A 1 653 ? 45.869 19.552 -21.040 1.00 66.75 653 SER A O 1
ATOM 5279 N N . ARG A 1 654 ? 45.776 17.563 -22.083 1.00 70.06 654 ARG A N 1
ATOM 5280 C CA . ARG A 1 654 ? 44.401 17.631 -22.596 1.00 70.06 654 ARG A CA 1
ATOM 5281 C C . ARG A 1 654 ? 43.765 16.240 -22.603 1.00 70.06 654 ARG A C 1
ATOM 5283 O O . ARG A 1 654 ? 44.458 15.237 -22.760 1.00 70.06 654 ARG A O 1
ATOM 5290 N N . ASN A 1 655 ? 42.440 16.167 -22.490 1.00 75.12 655 ASN A N 1
ATOM 5291 C CA . ASN A 1 655 ? 41.716 14.911 -22.708 1.00 75.12 655 ASN A CA 1
ATOM 5292 C C . ASN A 1 655 ? 41.514 14.684 -24.214 1.00 75.12 655 ASN A C 1
ATOM 5294 O O . ASN A 1 655 ? 41.236 15.626 -24.959 1.00 75.12 655 ASN A O 1
ATOM 5298 N N . LEU A 1 656 ? 41.593 13.429 -24.664 1.00 76.12 656 LEU A N 1
ATOM 5299 C CA . LEU A 1 656 ? 41.337 13.084 -26.069 1.00 76.12 656 LEU A CA 1
ATOM 5300 C C . LEU A 1 656 ? 39.882 13.359 -26.459 1.00 76.12 656 LEU A C 1
ATOM 5302 O O . LEU A 1 656 ? 39.619 13.939 -27.510 1.00 76.12 656 LEU A O 1
ATOM 5306 N N . ILE A 1 657 ? 38.945 12.985 -25.587 1.00 82.12 657 ILE A N 1
ATOM 5307 C CA . ILE A 1 657 ? 37.515 13.142 -25.836 1.00 82.12 657 ILE A CA 1
ATOM 5308 C C . ILE A 1 657 ? 36.802 13.921 -24.727 1.00 82.12 657 ILE A C 1
ATOM 5310 O O . ILE A 1 657 ? 37.119 13.813 -23.541 1.00 82.12 657 ILE A O 1
ATOM 5314 N N . GLY A 1 658 ? 35.797 14.686 -25.131 1.00 80.19 658 GLY A N 1
ATOM 5315 C CA . GLY A 1 658 ? 34.802 15.334 -24.288 1.00 80.19 658 GLY A CA 1
ATOM 5316 C C . GLY A 1 658 ? 33.390 14.939 -24.700 1.00 80.19 658 GLY A C 1
ATOM 5317 O O . GLY A 1 658 ? 33.189 14.334 -25.747 1.00 80.19 658 GLY A O 1
ATOM 5318 N N . PHE A 1 659 ? 32.403 15.305 -23.888 1.00 82.00 659 PHE A N 1
ATOM 5319 C CA . PHE A 1 659 ? 30.986 15.121 -24.202 1.00 82.00 659 PHE A CA 1
ATOM 5320 C C . PHE A 1 659 ? 30.291 16.482 -24.211 1.00 82.00 659 PHE A C 1
ATOM 5322 O O . PHE A 1 659 ? 30.622 17.366 -23.416 1.00 82.00 659 PHE A O 1
ATOM 5329 N N . GLU A 1 660 ? 29.321 16.647 -25.100 1.00 77.56 660 GLU A N 1
ATOM 5330 C CA . GLU A 1 660 ? 28.434 17.809 -25.129 1.00 77.56 660 GLU A CA 1
ATOM 5331 C C . GLU A 1 660 ? 27.680 17.973 -23.786 1.00 77.56 660 GLU A C 1
ATOM 5333 O O . GLU A 1 660 ? 27.399 16.993 -23.096 1.00 77.56 660 GLU A O 1
ATOM 5338 N N . ARG A 1 661 ? 27.324 19.206 -23.392 1.00 70.31 661 ARG A N 1
ATOM 5339 C CA . ARG A 1 661 ? 26.504 19.506 -22.188 1.00 70.31 661 ARG A CA 1
ATOM 5340 C C . ARG A 1 661 ? 27.069 18.982 -20.850 1.00 70.31 661 ARG A C 1
ATOM 5342 O O . ARG A 1 661 ? 26.330 18.579 -19.949 1.00 70.31 661 ARG A O 1
ATOM 5349 N N . GLN A 1 662 ? 28.387 19.040 -20.674 1.00 70.50 662 GLN A N 1
ATOM 5350 C CA . GLN A 1 662 ? 29.026 18.811 -19.373 1.00 70.50 662 GLN A CA 1
ATOM 5351 C C . GLN A 1 662 ? 28.949 20.055 -18.470 1.00 70.50 662 GLN A C 1
ATOM 5353 O O . GLN A 1 662 ? 29.225 21.167 -18.911 1.00 70.50 662 GLN A O 1
ATOM 5358 N N . LYS A 1 663 ? 28.649 19.874 -17.171 1.00 57.12 663 LYS A N 1
ATOM 5359 C CA . LYS A 1 663 ? 28.567 20.979 -16.181 1.00 57.12 663 LYS A CA 1
ATOM 5360 C C . LYS A 1 663 ? 29.874 21.756 -15.990 1.00 57.12 663 LYS A C 1
ATOM 5362 O O . LYS A 1 663 ? 29.844 22.891 -15.525 1.00 57.12 663 LYS A O 1
ATOM 5367 N N . ARG A 1 664 ? 31.023 21.147 -16.286 1.00 58.12 664 ARG A N 1
ATOM 5368 C CA . ARG A 1 664 ? 32.328 21.814 -16.274 1.00 58.12 664 ARG A CA 1
ATOM 5369 C C . ARG A 1 664 ? 32.822 21.868 -17.709 1.00 58.12 664 ARG A C 1
ATOM 5371 O O . ARG A 1 664 ? 33.134 20.824 -18.272 1.00 58.12 664 ARG A O 1
ATOM 5378 N N . ALA A 1 665 ? 32.889 23.066 -18.283 1.00 49.06 665 ALA A N 1
ATOM 5379 C CA . ALA A 1 665 ? 33.576 23.280 -19.546 1.00 49.06 665 ALA A CA 1
ATOM 5380 C C . ALA A 1 665 ? 35.050 22.895 -19.357 1.00 49.06 665 ALA A C 1
ATOM 5382 O O . ALA A 1 665 ? 35.818 23.622 -18.731 1.00 49.06 665 ALA A O 1
ATOM 5383 N N . SER A 1 666 ? 35.442 21.716 -19.835 1.00 53.16 666 SER A N 1
ATOM 5384 C CA . SER A 1 666 ? 36.855 21.419 -20.028 1.00 53.16 666 SER A CA 1
ATOM 5385 C C . SER A 1 666 ? 37.220 22.032 -21.372 1.00 53.16 666 SER A C 1
ATOM 5387 O O . SER A 1 666 ? 37.002 21.426 -22.416 1.00 53.16 666 SER A O 1
ATOM 5389 N N . ASN A 1 667 ? 37.771 23.246 -21.348 1.00 50.44 667 ASN A N 1
ATOM 5390 C CA . ASN A 1 667 ? 38.383 23.900 -22.515 1.00 50.44 667 ASN A CA 1
ATOM 5391 C C . ASN A 1 667 ? 39.663 23.163 -22.995 1.00 50.44 667 ASN A C 1
ATOM 5393 O O . ASN A 1 667 ? 40.518 23.746 -23.650 1.00 50.44 667 ASN A O 1
ATOM 5397 N N . GLU A 1 668 ? 39.811 21.884 -22.642 1.00 61.81 668 GLU A N 1
ATOM 5398 C CA . GLU A 1 668 ? 41.006 21.055 -22.786 1.00 61.81 668 GLU A CA 1
ATOM 5399 C C . GLU A 1 668 ? 40.661 19.680 -23.388 1.00 61.81 668 GLU A C 1
ATOM 5401 O O . GLU A 1 668 ? 41.386 18.714 -23.164 1.00 61.81 668 GLU A O 1
ATOM 5406 N N . ASN A 1 669 ? 39.551 19.553 -24.122 1.00 72.62 669 ASN A N 1
ATOM 5407 C CA . ASN A 1 669 ? 39.233 18.337 -24.877 1.00 72.62 669 ASN A CA 1
ATOM 5408 C C . ASN A 1 669 ? 39.583 18.540 -26.357 1.00 72.62 669 ASN A C 1
ATOM 5410 O O . ASN A 1 669 ? 39.301 19.602 -26.909 1.00 72.62 669 ASN A O 1
ATOM 5414 N N . LEU A 1 670 ? 40.171 17.529 -26.997 1.00 72.19 670 LEU A N 1
ATOM 5415 C CA . LEU A 1 670 ? 40.499 17.571 -28.427 1.00 72.19 670 LEU A CA 1
ATOM 5416 C C . LEU A 1 670 ? 39.274 17.365 -29.316 1.00 72.19 670 LEU A C 1
ATOM 5418 O O . LEU A 1 670 ? 39.053 18.143 -30.237 1.00 72.19 670 LEU A O 1
ATOM 5422 N N . VAL A 1 671 ? 38.460 16.353 -29.014 1.00 79.31 671 VAL A N 1
ATOM 5423 C CA . VAL A 1 671 ? 37.232 16.050 -29.759 1.00 79.31 671 VAL A CA 1
ATOM 5424 C C . VAL A 1 671 ? 36.049 16.031 -28.799 1.00 79.31 671 VAL A C 1
ATOM 5426 O O . VAL A 1 671 ? 36.048 15.281 -27.828 1.00 79.31 671 VAL A O 1
ATOM 5429 N N . ASN A 1 672 ? 35.019 16.835 -29.062 1.00 81.56 672 ASN A N 1
ATOM 5430 C CA . ASN A 1 672 ? 33.775 16.792 -28.292 1.00 81.56 672 ASN A CA 1
ATOM 5431 C C . ASN A 1 672 ? 32.740 15.928 -29.014 1.00 81.56 672 ASN A C 1
ATOM 5433 O O . ASN A 1 672 ? 32.330 16.235 -30.131 1.00 81.56 672 ASN A O 1
ATOM 5437 N N . LEU A 1 673 ? 32.307 14.858 -28.354 1.00 83.44 673 LEU A N 1
ATOM 5438 C CA . LEU A 1 673 ? 31.296 13.941 -28.857 1.00 83.44 673 LEU A CA 1
ATOM 5439 C C . LEU A 1 673 ? 29.891 14.543 -28.698 1.00 83.44 673 LEU A C 1
ATOM 5441 O O . LEU A 1 673 ? 29.563 15.017 -27.600 1.00 83.44 673 LEU A O 1
ATOM 5445 N N . PRO A 1 674 ? 29.056 14.507 -29.753 1.00 82.31 674 PRO A N 1
ATOM 5446 C CA . PRO A 1 674 ? 27.694 15.024 -29.702 1.00 82.31 674 PRO A CA 1
ATOM 5447 C C . PRO A 1 674 ? 26.803 14.150 -28.815 1.00 82.31 674 PRO A C 1
ATOM 5449 O O . PRO A 1 674 ? 27.007 12.936 -28.705 1.00 82.31 674 PRO A O 1
ATOM 5452 N N . ALA A 1 675 ? 25.775 14.754 -28.224 1.00 79.38 675 ALA A N 1
ATOM 5453 C CA . ALA A 1 675 ? 24.747 14.037 -27.472 1.00 79.38 675 ALA A CA 1
ATOM 5454 C C . ALA A 1 675 ? 23.758 13.345 -28.426 1.00 79.38 675 ALA A C 1
ATOM 5456 O O . ALA A 1 675 ? 22.642 13.811 -28.649 1.00 79.38 675 ALA A O 1
ATOM 5457 N N . ASN A 1 676 ? 24.201 12.236 -29.019 1.00 81.31 676 ASN A N 1
ATOM 5458 C CA . ASN A 1 676 ? 23.415 11.387 -29.906 1.00 81.31 676 ASN A CA 1
ATOM 5459 C C . ASN A 1 676 ? 23.432 9.922 -29.429 1.00 81.31 676 ASN A C 1
ATOM 5461 O O . ASN A 1 676 ? 24.155 9.547 -28.501 1.00 81.31 676 ASN A O 1
ATOM 5465 N N . ARG A 1 677 ? 22.629 9.085 -30.093 1.00 75.44 677 ARG A N 1
ATOM 5466 C CA . ARG A 1 677 ? 22.480 7.665 -29.749 1.00 75.44 677 ARG A CA 1
ATOM 5467 C C . ARG A 1 677 ? 23.787 6.877 -29.895 1.00 75.44 677 ARG A C 1
ATOM 5469 O O . ARG A 1 677 ? 24.071 6.025 -29.068 1.00 75.44 677 ARG A O 1
ATOM 5476 N N . GLU A 1 678 ? 24.622 7.208 -30.881 1.00 80.94 678 GLU A N 1
ATOM 5477 C CA . GLU A 1 678 ? 25.935 6.574 -31.078 1.00 80.94 678 GLU A CA 1
ATOM 5478 C C . GLU A 1 678 ? 26.874 6.832 -29.884 1.00 80.94 678 GLU A C 1
ATOM 5480 O O . GLU A 1 678 ? 27.474 5.900 -29.357 1.00 80.94 678 GLU A O 1
ATOM 5485 N N . THR A 1 679 ? 26.950 8.069 -29.383 1.00 84.50 679 THR A N 1
ATOM 5486 C CA . THR A 1 679 ? 27.750 8.406 -28.193 1.00 84.50 679 THR A CA 1
ATOM 5487 C C . THR A 1 679 ? 27.193 7.753 -26.926 1.00 84.50 679 THR A C 1
ATOM 5489 O O . THR A 1 679 ? 27.969 7.266 -26.100 1.00 84.50 679 THR A O 1
ATOM 5492 N N . GLN A 1 680 ? 25.864 7.702 -26.772 1.00 83.38 680 GLN A N 1
ATOM 5493 C CA . GLN A 1 680 ? 25.214 6.992 -25.664 1.00 83.38 680 GLN A CA 1
ATOM 5494 C C . GLN A 1 680 ? 25.638 5.521 -25.625 1.00 83.38 680 GLN A C 1
ATOM 5496 O O . GLN A 1 680 ? 25.989 5.016 -24.563 1.00 83.38 680 GLN A O 1
ATOM 5501 N N . GLU A 1 681 ? 25.641 4.842 -26.769 1.00 79.75 681 GLU A N 1
ATOM 5502 C CA . GLU A 1 681 ? 25.991 3.423 -26.855 1.00 79.75 681 GLU A CA 1
ATOM 5503 C C . GLU A 1 681 ? 27.425 3.135 -26.411 1.00 79.75 681 GLU A C 1
ATOM 5505 O O . GLU A 1 681 ? 27.677 2.143 -25.726 1.00 79.75 681 GLU A O 1
ATOM 5510 N N . ILE A 1 682 ? 28.366 4.016 -26.758 1.00 89.12 682 ILE A N 1
ATOM 5511 C CA . ILE A 1 682 ? 29.755 3.894 -26.309 1.00 89.12 682 ILE A CA 1
ATOM 5512 C C . ILE A 1 682 ? 29.845 4.109 -24.797 1.00 89.12 682 ILE A C 1
ATOM 5514 O O . ILE A 1 682 ? 30.493 3.326 -24.105 1.00 89.12 682 ILE A O 1
ATOM 5518 N N . ILE A 1 683 ? 29.141 5.104 -24.254 1.00 87.06 683 ILE A N 1
ATOM 5519 C CA . ILE A 1 683 ? 29.088 5.336 -22.803 1.00 87.06 683 ILE A CA 1
ATOM 5520 C C . ILE A 1 683 ? 28.502 4.113 -22.080 1.00 87.06 683 ILE A C 1
ATOM 5522 O O . ILE A 1 683 ? 29.089 3.642 -21.106 1.00 87.06 683 ILE A O 1
ATOM 5526 N N . GLU A 1 684 ? 27.386 3.564 -22.567 1.00 86.19 684 GLU A N 1
ATOM 5527 C CA . GLU A 1 684 ? 26.741 2.378 -21.995 1.00 86.19 684 GLU A CA 1
ATOM 5528 C C . GLU A 1 684 ? 27.649 1.140 -22.058 1.00 86.19 684 GLU A C 1
ATOM 5530 O O . GLU A 1 684 ? 27.708 0.383 -21.088 1.00 86.19 684 GLU A O 1
ATOM 5535 N N . ALA A 1 685 ? 28.412 0.957 -23.141 1.00 87.50 685 ALA A N 1
ATOM 5536 C CA . ALA A 1 685 ? 29.355 -0.152 -23.281 1.00 87.50 685 ALA A CA 1
ATOM 5537 C C . ALA A 1 685 ? 30.477 -0.109 -22.230 1.00 87.50 685 ALA A C 1
ATOM 5539 O O . ALA A 1 685 ? 30.784 -1.128 -21.604 1.00 87.50 685 ALA A O 1
ATOM 5540 N N . PHE A 1 686 ? 31.063 1.068 -21.991 1.00 88.44 686 PHE A N 1
ATOM 5541 C CA . PHE A 1 686 ? 32.111 1.238 -20.979 1.00 88.44 686 PHE A CA 1
ATOM 5542 C C . PHE A 1 686 ? 31.557 1.229 -19.544 1.00 88.44 686 PHE A C 1
ATOM 5544 O O . PHE A 1 686 ? 32.215 0.714 -18.637 1.00 88.44 686 PHE A O 1
ATOM 5551 N N . LEU A 1 687 ? 30.322 1.697 -19.328 1.00 86.75 687 LEU A N 1
ATOM 5552 C CA . LEU A 1 687 ? 29.613 1.521 -18.054 1.00 86.75 687 LEU A CA 1
ATOM 5553 C C . LEU A 1 687 ? 29.343 0.040 -17.757 1.00 86.75 687 LEU A C 1
ATOM 5555 O O . LEU A 1 687 ? 29.578 -0.404 -16.634 1.00 86.75 687 LEU A O 1
ATOM 5559 N N . ALA A 1 688 ? 28.908 -0.736 -18.752 1.00 83.62 688 ALA A N 1
ATOM 5560 C CA . ALA A 1 688 ? 28.668 -2.170 -18.611 1.00 83.62 688 ALA A CA 1
ATOM 5561 C C . ALA A 1 688 ? 29.976 -2.925 -18.335 1.00 83.62 688 ALA A C 1
ATOM 5563 O O . ALA A 1 688 ? 30.036 -3.744 -17.418 1.00 83.62 688 ALA A O 1
ATOM 5564 N N . TRP A 1 689 ? 31.053 -2.585 -19.050 1.00 89.06 689 TRP A N 1
ATOM 5565 C CA . TRP A 1 689 ? 32.393 -3.118 -18.797 1.00 89.06 689 TRP A CA 1
ATOM 5566 C C . TRP A 1 689 ? 32.866 -2.866 -17.363 1.00 89.06 689 TRP A C 1
ATOM 5568 O O . TRP A 1 689 ? 33.396 -3.774 -16.720 1.00 89.06 689 TRP A O 1
ATOM 5578 N N . ARG A 1 690 ? 32.627 -1.664 -16.830 1.00 85.25 690 ARG A N 1
ATOM 5579 C CA . ARG A 1 690 ? 33.039 -1.287 -15.475 1.00 85.25 690 ARG A CA 1
ATOM 5580 C C . ARG A 1 690 ? 32.160 -1.914 -14.389 1.00 85.25 690 ARG A C 1
ATOM 5582 O O . ARG A 1 690 ? 32.702 -2.433 -13.419 1.00 85.25 690 ARG A O 1
ATOM 5589 N N . ILE A 1 691 ? 30.835 -1.856 -14.534 1.00 83.94 691 ILE A N 1
ATOM 5590 C CA . ILE A 1 691 ? 29.873 -2.235 -13.484 1.00 83.94 691 ILE A CA 1
ATOM 5591 C C . ILE A 1 691 ? 29.512 -3.722 -13.566 1.00 83.94 691 ILE A C 1
ATOM 5593 O O . ILE A 1 691 ? 29.705 -4.445 -12.595 1.00 83.94 691 ILE A O 1
ATOM 5597 N N . LEU A 1 692 ? 29.030 -4.191 -14.721 1.00 81.00 692 LEU A N 1
ATOM 5598 C CA . LEU A 1 692 ? 28.591 -5.584 -14.902 1.00 81.00 692 LEU A CA 1
ATOM 5599 C C . LEU A 1 692 ? 29.782 -6.533 -15.071 1.00 81.00 692 LEU A C 1
ATOM 5601 O O . LEU A 1 692 ? 29.761 -7.674 -14.619 1.00 81.00 692 LEU A O 1
ATOM 5605 N N . GLY A 1 693 ? 30.824 -6.054 -15.747 1.00 78.88 693 GLY A N 1
ATOM 5606 C CA . GLY A 1 693 ? 32.018 -6.820 -16.070 1.00 78.88 693 GLY A CA 1
ATOM 5607 C C . GLY A 1 693 ? 33.160 -6.722 -15.060 1.00 78.88 693 GLY A C 1
ATOM 5608 O O . GLY A 1 693 ? 34.147 -7.441 -15.208 1.00 78.88 693 GLY A O 1
ATOM 5609 N N . ASN A 1 694 ? 33.066 -5.832 -14.065 1.00 83.19 694 ASN A N 1
ATOM 5610 C CA . ASN A 1 694 ? 34.161 -5.489 -13.146 1.00 83.19 694 ASN A CA 1
ATOM 5611 C C . ASN A 1 694 ? 35.497 -5.234 -13.883 1.00 83.19 694 ASN A C 1
ATOM 5613 O O . ASN A 1 694 ? 36.517 -5.884 -13.630 1.00 83.19 694 ASN A O 1
ATOM 5617 N N . CYS A 1 695 ? 35.458 -4.328 -14.862 1.00 83.06 695 CYS A N 1
ATOM 5618 C CA . CYS A 1 695 ? 36.558 -3.988 -15.772 1.00 83.06 695 CYS A CA 1
ATOM 5619 C C . CYS A 1 695 ? 37.023 -5.148 -16.675 1.00 83.06 695 CYS A C 1
ATOM 5621 O O . CYS A 1 695 ? 38.179 -5.209 -17.105 1.00 83.06 695 CYS A O 1
ATOM 5623 N N . LYS A 1 696 ? 36.127 -6.087 -16.987 1.00 84.88 696 LYS A N 1
ATOM 5624 C CA . LYS A 1 696 ? 36.351 -7.164 -17.958 1.00 84.88 696 LYS A CA 1
ATOM 5625 C C . LYS A 1 696 ? 35.149 -7.294 -18.877 1.00 84.88 696 LYS A C 1
ATOM 5627 O O . LYS A 1 696 ? 34.011 -7.077 -18.488 1.00 84.88 696 LYS A O 1
ATOM 5632 N N . TRP A 1 697 ? 35.379 -7.738 -20.105 1.00 83.62 697 TRP A N 1
ATOM 5633 C CA . TRP A 1 697 ? 34.307 -8.035 -21.059 1.00 83.62 697 TRP A CA 1
ATOM 5634 C C . TRP A 1 697 ? 33.663 -9.410 -20.804 1.00 83.62 697 TRP A C 1
ATOM 5636 O O . TRP A 1 697 ? 33.449 -10.191 -21.725 1.00 83.62 697 TRP A O 1
ATOM 5646 N N . SER A 1 698 ? 33.397 -9.733 -19.537 1.00 78.62 698 SER A N 1
ATOM 5647 C CA . SER A 1 698 ? 32.841 -11.012 -19.083 1.00 78.62 698 SER A CA 1
ATOM 5648 C C . SER A 1 698 ? 31.418 -10.831 -18.557 1.00 78.62 698 SER A C 1
ATOM 5650 O O . SER A 1 698 ? 31.137 -11.115 -17.397 1.00 78.62 698 SER A O 1
ATOM 5652 N N . PHE A 1 699 ? 30.532 -10.314 -19.406 1.00 80.62 699 PHE A N 1
ATOM 5653 C CA . PHE A 1 699 ? 29.118 -10.103 -19.101 1.00 80.62 699 PHE A CA 1
ATOM 5654 C C . PHE A 1 699 ? 28.258 -10.365 -20.345 1.00 80.62 699 PHE A C 1
ATOM 5656 O O . PHE A 1 699 ? 28.753 -10.423 -21.475 1.00 80.62 699 PHE A O 1
ATOM 5663 N N . ASN A 1 700 ? 26.959 -10.566 -20.143 1.00 70.38 700 ASN A N 1
ATOM 5664 C CA . ASN A 1 700 ? 26.038 -10.895 -21.226 1.00 70.38 700 ASN A CA 1
ATOM 5665 C C . ASN A 1 700 ? 25.929 -9.726 -22.228 1.00 70.38 700 ASN A C 1
ATOM 5667 O O . ASN A 1 700 ? 25.682 -8.593 -21.831 1.00 70.38 700 ASN A O 1
ATOM 5671 N N . GLY A 1 701 ? 26.140 -9.985 -23.522 1.00 72.94 701 GLY A N 1
ATOM 5672 C CA . GLY A 1 701 ? 26.174 -8.950 -24.567 1.00 72.94 701 GLY A CA 1
ATOM 5673 C C . GLY A 1 701 ? 27.536 -8.270 -24.790 1.00 72.94 701 GLY A C 1
ATOM 5674 O O . GLY A 1 701 ? 27.651 -7.453 -25.705 1.00 72.94 701 GLY A O 1
ATOM 5675 N N . ALA A 1 702 ? 28.582 -8.638 -24.038 1.00 81.31 702 ALA A N 1
ATOM 5676 C CA . ALA A 1 702 ? 29.911 -8.026 -24.145 1.00 81.31 702 ALA A CA 1
ATOM 5677 C C . ALA A 1 702 ? 30.522 -8.099 -25.559 1.00 81.31 702 ALA A C 1
ATOM 5679 O O . ALA A 1 702 ? 31.090 -7.117 -26.025 1.00 81.31 702 ALA A O 1
ATOM 5680 N N . VAL A 1 703 ? 30.359 -9.220 -26.273 1.00 78.75 703 VAL A N 1
ATOM 5681 C CA . VAL A 1 703 ? 30.910 -9.415 -27.634 1.00 78.75 703 VAL A CA 1
ATOM 5682 C C . VAL A 1 703 ? 30.353 -8.389 -28.627 1.00 78.75 703 VAL A C 1
ATOM 5684 O O . VAL A 1 703 ? 31.085 -7.837 -29.446 1.00 78.75 703 VAL A O 1
ATOM 5687 N N . TYR A 1 704 ? 29.055 -8.094 -28.538 1.00 76.75 704 TYR A N 1
ATOM 5688 C CA . TYR A 1 704 ? 28.412 -7.107 -29.403 1.00 76.75 704 TYR A CA 1
ATOM 5689 C C . TYR A 1 704 ? 28.881 -5.684 -29.079 1.00 76.75 704 TYR A C 1
ATOM 5691 O O . TYR A 1 704 ? 29.212 -4.916 -29.982 1.00 76.75 704 TYR A O 1
ATOM 5699 N N . MET A 1 705 ? 28.968 -5.347 -27.788 1.00 84.12 705 MET A N 1
ATOM 5700 C CA . MET A 1 705 ? 29.478 -4.046 -27.350 1.00 84.12 705 MET A CA 1
ATOM 5701 C C . MET A 1 705 ? 30.934 -3.832 -27.781 1.00 84.12 705 MET A C 1
ATOM 5703 O O . MET A 1 705 ? 31.261 -2.763 -28.286 1.00 84.12 705 MET A O 1
ATOM 5707 N N . GLN A 1 706 ? 31.787 -4.857 -27.683 1.00 83.62 706 GLN A N 1
ATOM 5708 C CA . GLN A 1 706 ? 33.160 -4.812 -28.199 1.00 83.62 706 GLN A CA 1
ATOM 5709 C C . GLN A 1 706 ? 33.208 -4.530 -29.703 1.00 83.62 706 GLN A C 1
ATOM 5711 O O . GLN A 1 706 ? 33.989 -3.690 -30.144 1.00 83.62 706 GLN A O 1
ATOM 5716 N N . TYR A 1 707 ? 32.368 -5.209 -30.490 1.00 83.38 707 TYR A N 1
ATOM 5717 C CA . TYR A 1 707 ? 32.287 -4.982 -31.932 1.00 83.38 707 TYR A CA 1
ATOM 5718 C C . TYR A 1 707 ? 31.897 -3.532 -32.260 1.00 83.38 707 TYR A C 1
ATOM 5720 O O . TYR A 1 707 ? 32.532 -2.896 -33.101 1.00 83.38 707 TYR A O 1
ATOM 5728 N N . ARG A 1 708 ? 30.902 -2.974 -31.560 1.00 81.25 708 ARG A N 1
ATOM 5729 C CA . ARG A 1 708 ? 30.476 -1.574 -31.744 1.00 81.25 708 ARG A CA 1
ATOM 5730 C C . ARG A 1 708 ? 31.570 -0.587 -31.359 1.00 81.25 708 ARG A C 1
ATOM 5732 O O . ARG A 1 708 ? 31.848 0.323 -32.133 1.00 81.25 708 ARG A O 1
ATOM 5739 N N . VAL A 1 709 ? 32.227 -0.803 -30.220 1.00 89.12 709 VAL A N 1
ATOM 5740 C CA . VAL A 1 709 ? 33.368 0.016 -29.793 1.00 89.12 709 VAL A CA 1
ATOM 5741 C C . VAL A 1 709 ? 34.484 -0.033 -30.844 1.00 89.12 709 VAL A C 1
ATOM 5743 O O . VAL A 1 709 ? 35.026 1.013 -31.193 1.00 89.12 709 VAL A O 1
ATOM 5746 N N . ALA A 1 710 ? 34.778 -1.196 -31.434 1.00 85.75 710 ALA A N 1
ATOM 5747 C CA . ALA A 1 710 ? 35.774 -1.313 -32.501 1.00 85.75 710 ALA A CA 1
ATOM 5748 C C . ALA A 1 710 ? 35.372 -0.557 -33.785 1.00 85.75 710 ALA A C 1
ATOM 5750 O O . ALA A 1 710 ? 36.198 0.152 -34.362 1.00 85.75 710 ALA A O 1
ATOM 5751 N N . MET A 1 711 ? 34.108 -0.654 -34.211 1.00 85.38 711 MET A N 1
ATOM 5752 C CA . MET A 1 711 ? 33.589 0.081 -35.375 1.00 85.38 711 MET A CA 1
ATOM 5753 C C . MET A 1 711 ? 33.612 1.598 -35.155 1.00 85.38 711 MET A C 1
ATOM 5755 O O . MET A 1 711 ? 34.073 2.347 -36.016 1.00 85.38 711 MET A O 1
ATOM 5759 N N . TRP A 1 712 ? 33.172 2.049 -33.980 1.00 90.06 712 TRP A N 1
ATOM 5760 C CA . TRP A 1 712 ? 33.237 3.453 -33.577 1.00 90.06 712 TRP A CA 1
ATOM 5761 C C . TRP A 1 712 ? 34.680 3.964 -33.530 1.00 90.06 712 TRP A C 1
ATOM 5763 O O . TRP A 1 712 ? 34.961 5.058 -34.015 1.00 90.06 712 TRP A O 1
ATOM 5773 N N . THR A 1 713 ? 35.611 3.144 -33.035 1.00 88.00 713 THR A N 1
ATOM 5774 C CA . THR A 1 713 ? 37.041 3.480 -33.004 1.00 88.00 713 THR A CA 1
ATOM 5775 C C . THR A 1 713 ? 37.573 3.759 -34.400 1.00 88.00 713 THR A C 1
ATOM 5777 O O . THR A 1 713 ? 38.252 4.759 -34.588 1.00 88.00 713 THR A O 1
ATOM 5780 N N . GLN A 1 714 ? 37.231 2.936 -35.398 1.00 85.00 714 GLN A N 1
ATOM 5781 C CA . GLN A 1 714 ? 37.649 3.189 -36.782 1.00 85.00 714 GLN A CA 1
ATOM 5782 C C . GLN A 1 714 ? 37.079 4.499 -37.335 1.00 85.00 714 GLN A C 1
ATOM 5784 O O . GLN A 1 714 ? 37.772 5.194 -38.069 1.00 85.00 714 GLN A O 1
ATOM 5789 N N . LYS A 1 715 ? 35.851 4.861 -36.951 1.00 86.00 715 LYS A N 1
ATOM 5790 C CA . LYS A 1 715 ? 35.191 6.096 -37.393 1.00 86.00 715 LYS A CA 1
ATOM 5791 C C . LYS A 1 715 ? 35.825 7.352 -36.789 1.00 86.00 715 LYS A C 1
ATOM 5793 O O . LYS A 1 715 ? 36.004 8.334 -37.496 1.00 86.00 715 LYS A O 1
ATOM 5798 N N . ILE A 1 716 ? 36.161 7.325 -35.497 1.00 85.06 716 ILE A N 1
ATOM 5799 C CA . ILE A 1 716 ? 36.712 8.491 -34.783 1.00 85.06 716 ILE A CA 1
ATOM 5800 C C . ILE A 1 716 ? 38.235 8.635 -34.932 1.00 85.06 716 ILE A C 1
ATOM 5802 O O . ILE A 1 716 ? 38.786 9.706 -34.674 1.00 85.06 716 ILE A O 1
ATOM 5806 N N . LYS A 1 717 ? 38.925 7.565 -35.347 1.00 84.56 717 LYS A N 1
ATOM 5807 C CA . LYS A 1 717 ? 40.388 7.507 -35.471 1.00 84.56 717 LYS A CA 1
ATOM 5808 C C . LYS A 1 717 ? 40.951 8.668 -36.295 1.00 84.56 717 LYS A C 1
ATOM 5810 O O . LYS A 1 717 ? 41.868 9.343 -35.833 1.00 84.56 717 LYS A O 1
ATOM 5815 N N . ASP A 1 718 ? 40.386 8.922 -37.473 1.00 82.81 718 ASP A N 1
ATOM 5816 C CA . ASP A 1 718 ? 40.899 9.942 -38.395 1.00 82.81 718 ASP A CA 1
ATOM 5817 C C . ASP A 1 718 ? 40.757 11.357 -37.817 1.00 82.81 718 ASP A C 1
ATOM 5819 O O . ASP A 1 718 ? 41.667 12.178 -37.940 1.00 82.81 718 ASP A O 1
ATOM 5823 N N . ASP A 1 719 ? 39.650 11.632 -37.128 1.00 81.75 719 ASP A N 1
ATOM 5824 C CA . ASP A 1 719 ? 39.396 12.936 -36.514 1.00 81.75 719 ASP A CA 1
ATOM 5825 C C . ASP A 1 719 ? 40.318 13.189 -35.309 1.00 81.75 719 ASP A C 1
ATOM 5827 O O . ASP A 1 719 ? 40.794 14.311 -35.113 1.00 81.75 719 ASP A O 1
ATOM 5831 N N . LEU A 1 720 ? 40.644 12.144 -34.537 1.00 82.25 720 LEU A N 1
ATOM 5832 C CA . LEU A 1 720 ? 41.620 12.223 -33.445 1.00 82.25 720 LEU A CA 1
ATOM 5833 C C . LEU A 1 720 ? 43.038 12.487 -33.962 1.00 82.25 720 LEU A C 1
ATOM 5835 O O . LEU A 1 720 ? 43.744 13.320 -33.395 1.00 82.25 720 LEU A O 1
ATOM 5839 N N . ILE A 1 721 ? 43.451 11.809 -35.038 1.00 80.31 721 ILE A N 1
ATOM 5840 C CA . ILE A 1 721 ? 44.775 12.004 -35.649 1.00 80.31 721 ILE A CA 1
ATOM 5841 C C . ILE A 1 721 ? 44.917 13.439 -36.162 1.00 80.31 721 ILE A C 1
ATOM 5843 O O . ILE A 1 721 ? 45.901 14.104 -35.829 1.00 80.31 721 ILE A O 1
ATOM 5847 N N . ARG A 1 722 ? 43.919 13.950 -36.901 1.00 78.19 722 ARG A N 1
ATOM 5848 C CA . ARG A 1 722 ? 43.920 15.348 -37.370 1.00 78.19 722 ARG A CA 1
ATOM 5849 C C . ARG A 1 722 ? 44.010 16.328 -36.204 1.00 78.19 722 ARG A C 1
ATOM 5851 O O . ARG A 1 722 ? 44.854 17.214 -36.217 1.00 78.19 722 ARG A O 1
ATOM 5858 N N . SER A 1 723 ? 43.224 16.107 -35.152 1.00 75.69 723 SER A N 1
ATOM 5859 C CA . SER A 1 723 ? 43.201 16.986 -33.975 1.00 75.69 723 SER A CA 1
ATOM 5860 C C . SER A 1 723 ? 44.532 17.028 -33.207 1.00 75.69 723 SER A C 1
ATOM 5862 O O . SER A 1 723 ? 44.813 18.009 -32.525 1.00 75.69 723 SER A O 1
ATOM 5864 N N . ILE A 1 724 ? 45.359 15.980 -33.291 1.00 75.62 724 ILE A N 1
ATOM 5865 C CA . ILE A 1 724 ? 46.688 15.934 -32.655 1.00 75.62 724 ILE A CA 1
ATOM 5866 C C . ILE A 1 724 ? 47.761 16.593 -33.532 1.00 75.62 724 ILE A C 1
ATOM 5868 O O . ILE A 1 724 ? 48.710 17.178 -33.003 1.00 75.62 724 ILE A O 1
ATOM 5872 N N . LEU A 1 725 ? 47.633 16.481 -34.855 1.00 71.19 725 LEU A N 1
ATOM 5873 C CA . LEU A 1 725 ? 48.590 17.023 -35.821 1.00 71.19 725 LEU A CA 1
ATOM 5874 C C . LEU A 1 725 ? 48.304 18.482 -36.201 1.00 71.19 725 LEU A C 1
ATOM 5876 O O . LEU A 1 725 ? 49.196 19.144 -36.721 1.00 71.19 725 LEU A O 1
ATOM 5880 N N . GLU A 1 726 ? 47.114 19.014 -35.930 1.00 69.38 726 GLU A N 1
ATOM 5881 C CA . GLU A 1 726 ? 46.762 20.407 -36.213 1.00 69.38 726 GLU A CA 1
ATOM 5882 C C . GLU A 1 726 ? 46.804 21.279 -34.949 1.00 69.38 726 GLU A C 1
ATOM 5884 O O . GLU A 1 726 ? 46.130 21.015 -33.953 1.00 69.38 726 GLU A O 1
ATOM 5889 N N . VAL A 1 727 ? 47.569 22.374 -35.000 1.00 63.66 727 VAL A N 1
ATOM 5890 C CA . VAL A 1 727 ? 47.566 23.426 -33.969 1.00 63.66 727 VAL A CA 1
ATOM 5891 C C . VAL A 1 727 ? 47.324 24.768 -34.659 1.00 63.66 727 VAL A C 1
ATOM 5893 O O . VAL A 1 727 ? 48.044 25.126 -35.590 1.00 63.66 727 VAL A O 1
ATOM 5896 N N . ASP A 1 728 ? 46.286 25.496 -34.237 1.00 55.31 728 ASP A N 1
ATOM 5897 C CA . ASP A 1 728 ? 45.874 26.797 -34.797 1.00 55.31 728 ASP A CA 1
ATOM 5898 C C . ASP A 1 728 ? 45.685 26.801 -36.332 1.00 55.31 728 ASP A C 1
ATOM 5900 O O . ASP A 1 728 ? 46.021 27.766 -37.021 1.00 55.31 728 ASP A O 1
ATOM 5904 N N . GLY A 1 729 ? 45.160 25.701 -36.889 1.00 58.03 729 GLY A N 1
ATOM 5905 C CA . GLY A 1 729 ? 44.873 25.566 -38.323 1.00 58.03 729 GLY A CA 1
ATOM 5906 C C . GLY A 1 729 ? 46.102 25.337 -39.210 1.00 58.03 729 GLY A C 1
ATOM 5907 O O . GLY A 1 729 ? 46.017 25.516 -40.426 1.00 58.03 729 GLY A O 1
ATOM 5908 N N . LYS A 1 730 ? 47.251 24.966 -38.627 1.00 59.53 730 LYS A N 1
ATOM 5909 C CA . LYS A 1 730 ? 48.455 24.556 -39.364 1.00 59.53 730 LYS A CA 1
ATOM 5910 C C . LYS A 1 730 ? 48.822 23.112 -39.040 1.00 59.53 730 LYS A C 1
ATOM 5912 O O . LYS A 1 730 ? 48.888 22.733 -37.872 1.00 59.53 730 LYS A O 1
ATOM 5917 N N . GLU A 1 731 ? 49.113 22.347 -40.088 1.00 63.91 731 GLU A N 1
ATOM 5918 C CA . GLU A 1 731 ? 49.638 20.988 -39.985 1.00 63.91 731 GLU A CA 1
ATOM 5919 C C . GLU A 1 731 ? 51.038 21.026 -39.357 1.00 63.91 731 GLU A C 1
ATOM 5921 O O . GLU A 1 731 ? 51.961 21.688 -39.850 1.00 63.91 731 GLU A O 1
ATOM 5926 N N . LEU A 1 732 ? 51.181 20.358 -38.218 1.00 65.69 732 LEU A N 1
ATOM 5927 C CA . LEU A 1 732 ? 52.381 20.367 -37.405 1.00 65.69 732 LEU A CA 1
ATOM 5928 C C . LEU A 1 732 ? 53.203 19.122 -37.728 1.00 65.69 732 LEU A C 1
ATOM 5930 O O . LEU A 1 732 ? 52.925 18.013 -37.277 1.00 65.69 732 LEU A O 1
ATOM 5934 N N . ASP A 1 733 ? 54.261 19.319 -38.508 1.00 69.19 733 ASP A N 1
ATOM 5935 C CA . ASP A 1 733 ? 55.234 18.269 -38.792 1.00 69.19 733 ASP A CA 1
ATOM 5936 C C . ASP A 1 733 ? 56.101 18.041 -37.544 1.00 69.19 733 ASP A C 1
ATOM 5938 O O . ASP A 1 733 ? 57.152 18.663 -37.346 1.00 69.19 733 ASP A O 1
ATOM 5942 N N . TYR A 1 734 ? 55.624 17.158 -36.665 1.00 68.88 734 TYR A N 1
ATOM 5943 C CA . TYR A 1 734 ? 56.293 16.821 -35.410 1.00 68.88 734 TYR A CA 1
ATOM 5944 C C . TYR A 1 734 ? 57.742 16.372 -35.640 1.00 68.88 734 TYR A C 1
ATOM 5946 O O . TYR A 1 734 ? 58.615 16.692 -34.832 1.00 68.88 734 TYR A O 1
ATOM 5954 N N . PHE A 1 735 ? 58.023 15.681 -36.751 1.00 69.31 735 PHE A N 1
ATOM 5955 C CA . PHE A 1 735 ? 59.378 15.267 -37.100 1.00 69.31 735 PHE A CA 1
ATOM 5956 C C . PHE A 1 735 ? 60.274 16.483 -37.353 1.00 69.31 735 PHE A C 1
ATOM 5958 O O . PHE A 1 735 ? 61.345 16.582 -36.748 1.00 69.31 735 PHE A O 1
ATOM 5965 N N . LYS A 1 736 ? 59.817 17.457 -38.152 1.00 72.81 736 LYS A N 1
ATOM 5966 C CA . LYS A 1 736 ? 60.537 18.729 -38.327 1.00 72.81 736 LYS A CA 1
ATOM 5967 C C . LYS A 1 736 ? 60.737 19.445 -36.996 1.00 72.81 736 LYS A C 1
ATOM 5969 O O . LYS A 1 736 ? 61.864 19.822 -36.695 1.00 72.81 736 LYS A O 1
ATOM 5974 N N . CYS A 1 737 ? 59.695 19.587 -36.177 1.00 72.75 737 CYS A N 1
ATOM 5975 C CA . CYS A 1 737 ? 59.799 20.267 -34.883 1.00 72.75 737 CYS A CA 1
ATOM 5976 C C . CYS A 1 737 ? 60.801 19.586 -33.936 1.00 72.75 737 CYS A C 1
ATOM 5978 O O . CYS A 1 737 ? 61.610 20.272 -33.309 1.00 72.75 737 CYS A O 1
ATOM 5980 N N . ALA A 1 738 ? 60.790 18.254 -33.859 1.00 70.62 738 ALA A N 1
ATOM 5981 C CA . ALA A 1 738 ? 61.725 17.484 -33.043 1.00 70.62 738 ALA A CA 1
ATOM 5982 C C . ALA A 1 738 ? 63.169 17.618 -33.553 1.00 70.62 738 ALA A C 1
ATOM 5984 O O . ALA A 1 738 ? 64.079 17.871 -32.761 1.00 70.62 738 ALA A O 1
ATOM 5985 N N . CYS A 1 739 ? 63.381 17.532 -34.871 1.00 71.88 739 CYS A N 1
ATOM 5986 C CA . CYS A 1 739 ? 64.690 17.760 -35.483 1.00 71.88 739 CYS A CA 1
ATOM 5987 C C . CYS A 1 739 ? 65.197 19.184 -35.227 1.00 71.88 739 CYS A C 1
ATOM 5989 O O . CYS A 1 739 ? 66.351 19.367 -34.847 1.00 71.88 739 CYS A O 1
ATOM 5991 N N . THR A 1 740 ? 64.340 20.194 -35.385 1.00 76.56 740 THR A N 1
ATOM 5992 C CA . THR A 1 740 ? 64.676 21.595 -35.116 1.00 76.56 740 THR A CA 1
ATOM 5993 C C . THR A 1 740 ? 65.034 21.814 -33.645 1.00 76.56 740 THR A C 1
ATOM 5995 O O . THR A 1 740 ? 66.033 22.470 -33.358 1.00 76.56 740 THR A O 1
ATOM 5998 N N . ALA A 1 741 ? 64.280 21.233 -32.708 1.00 76.44 741 ALA A N 1
ATOM 5999 C CA . ALA A 1 741 ? 64.568 21.329 -31.279 1.00 76.44 741 ALA A CA 1
ATOM 6000 C C . ALA A 1 741 ? 65.923 20.699 -30.909 1.00 76.44 741 ALA A C 1
ATOM 6002 O O . ALA A 1 741 ? 66.690 21.303 -30.157 1.00 76.44 741 ALA A O 1
ATOM 6003 N N . GLU A 1 742 ? 66.259 19.532 -31.468 1.00 74.12 742 GLU A N 1
ATOM 6004 C CA . GLU A 1 742 ? 67.575 18.913 -31.251 1.00 74.12 742 GLU A CA 1
ATOM 6005 C C . GLU A 1 742 ? 68.710 19.718 -31.888 1.00 74.12 742 GLU A C 1
ATOM 6007 O O . GLU A 1 742 ? 69.756 19.900 -31.266 1.00 74.12 742 GLU A O 1
ATOM 6012 N N . ILE A 1 743 ? 68.496 20.294 -33.073 1.00 75.69 743 ILE A N 1
ATOM 6013 C CA . ILE A 1 743 ? 69.455 21.222 -33.687 1.00 75.69 743 ILE A CA 1
ATOM 6014 C C . ILE A 1 743 ? 69.717 22.420 -32.761 1.00 75.69 743 ILE A C 1
ATOM 6016 O O . ILE A 1 743 ? 70.876 22.748 -32.496 1.00 75.69 743 ILE A O 1
ATOM 6020 N N . TYR A 1 744 ? 68.671 23.035 -32.199 1.00 75.81 744 TYR A N 1
ATOM 6021 C CA . TYR A 1 744 ? 68.830 24.113 -31.218 1.00 75.81 744 TYR A CA 1
ATOM 6022 C C . TYR A 1 744 ? 69.564 23.652 -29.960 1.00 75.81 744 TYR A C 1
ATOM 6024 O O . TYR A 1 744 ? 70.429 24.373 -29.463 1.00 75.81 744 TYR A O 1
ATOM 6032 N N . ARG A 1 745 ? 69.276 22.446 -29.461 1.00 76.31 745 ARG A N 1
ATOM 6033 C CA . ARG A 1 745 ? 69.974 21.869 -28.306 1.00 76.31 745 ARG A CA 1
ATOM 6034 C C . ARG A 1 745 ? 71.472 21.713 -28.575 1.00 76.31 745 ARG A C 1
ATOM 6036 O O . ARG A 1 745 ? 72.279 22.078 -27.722 1.00 76.31 745 ARG A O 1
ATOM 6043 N N . LEU A 1 746 ? 71.847 21.213 -29.754 1.00 74.31 746 LEU A N 1
ATOM 6044 C CA . LEU A 1 746 ? 73.244 21.053 -30.174 1.00 74.31 746 LEU A CA 1
ATOM 6045 C C . LEU A 1 746 ? 73.976 22.400 -30.261 1.00 74.31 746 LEU A C 1
ATOM 6047 O O . LEU A 1 746 ? 75.122 22.502 -29.817 1.00 74.31 746 LEU A O 1
ATOM 6051 N N . ILE A 1 747 ? 73.304 23.433 -30.779 1.00 72.62 747 ILE A N 1
ATOM 6052 C CA . ILE A 1 747 ? 73.842 24.798 -30.871 1.00 72.62 747 ILE A CA 1
ATOM 6053 C C . ILE A 1 747 ? 74.016 25.412 -29.474 1.00 72.62 747 ILE A C 1
ATOM 6055 O O . ILE A 1 747 ? 75.108 25.867 -29.140 1.00 72.62 747 ILE A O 1
ATOM 6059 N N . LEU A 1 748 ? 72.976 25.386 -28.634 1.00 74.38 748 LEU A N 1
ATOM 6060 C CA . LEU A 1 748 ? 72.989 25.993 -27.295 1.00 74.38 748 LEU A CA 1
ATOM 6061 C C . LEU A 1 748 ? 73.991 25.326 -26.341 1.00 74.38 748 LEU A C 1
ATOM 6063 O O . LEU A 1 748 ? 74.507 25.978 -25.437 1.00 74.38 748 LEU A O 1
ATOM 6067 N N . LEU A 1 749 ? 74.284 24.039 -26.538 1.00 73.50 749 LEU A N 1
ATOM 6068 C CA . LEU A 1 749 ? 75.284 23.306 -25.756 1.00 73.50 749 LEU A CA 1
ATOM 6069 C C . LEU A 1 749 ? 76.717 23.444 -26.302 1.00 73.50 749 LEU A C 1
ATOM 6071 O O . LEU A 1 749 ? 77.626 22.840 -25.732 1.00 73.50 749 LEU A O 1
ATOM 6075 N N . GLY A 1 750 ? 76.932 24.208 -27.381 1.00 67.38 750 GLY A N 1
ATOM 6076 C CA . GLY A 1 750 ? 78.253 24.421 -27.986 1.00 67.38 750 GLY A CA 1
ATOM 6077 C C . GLY A 1 750 ? 78.852 23.167 -28.630 1.00 67.38 750 GLY A C 1
ATOM 6078 O O . GLY A 1 750 ? 80.063 23.074 -28.802 1.00 67.38 750 GLY A O 1
ATOM 6079 N N . LEU A 1 751 ? 78.017 22.178 -28.961 1.00 65.12 751 LEU A N 1
ATOM 6080 C CA . LEU A 1 751 ? 78.438 20.903 -29.554 1.00 65.12 751 LEU A CA 1
ATOM 6081 C C . LEU A 1 751 ? 78.562 20.979 -31.083 1.00 65.12 751 LEU A C 1
ATOM 6083 O O . LEU A 1 751 ? 78.962 20.005 -31.718 1.00 65.12 751 LEU A O 1
ATOM 6087 N N . ASN A 1 752 ? 78.233 22.132 -31.669 1.00 63.31 752 ASN A N 1
ATOM 6088 C CA . ASN A 1 752 ? 78.392 22.412 -33.087 1.00 63.31 752 ASN A CA 1
ATOM 6089 C C . ASN A 1 752 ? 79.675 23.233 -33.312 1.00 63.31 752 ASN A C 1
ATOM 6091 O O . ASN A 1 752 ? 79.748 24.393 -32.919 1.00 63.31 752 ASN A O 1
ATOM 6095 N N . GLY A 1 753 ? 80.698 22.626 -33.919 1.00 56.22 753 GLY A N 1
ATOM 6096 C CA . GLY A 1 753 ? 82.015 23.247 -34.130 1.00 56.22 753 GLY A CA 1
ATOM 6097 C C . GLY A 1 753 ? 82.126 24.155 -35.363 1.00 56.22 753 GLY A C 1
ATOM 6098 O O . GLY A 1 753 ? 83.221 24.611 -35.676 1.00 56.22 753 GLY A O 1
ATOM 6099 N N . GLY A 1 754 ? 81.029 24.387 -36.093 1.00 57.44 754 GLY A N 1
ATOM 6100 C CA . GLY A 1 754 ? 81.008 25.183 -37.323 1.00 57.44 754 GLY A CA 1
ATOM 6101 C C . GLY A 1 754 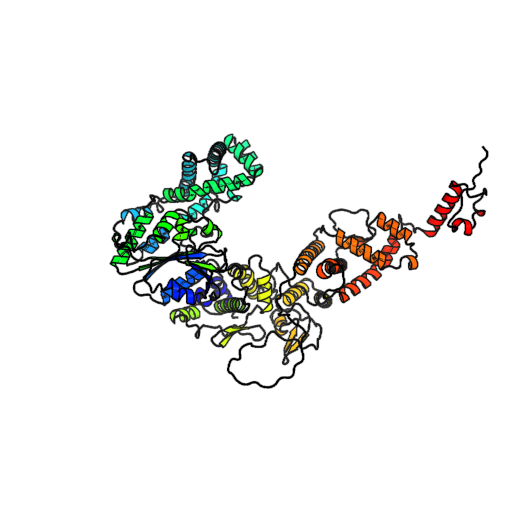? 80.054 26.375 -37.257 1.00 57.44 754 GLY A C 1
ATOM 6102 O O . GLY A 1 754 ? 79.027 26.331 -36.587 1.00 57.44 754 GLY A O 1
ATOM 6103 N N . SER A 1 755 ? 80.370 27.433 -38.005 1.00 55.62 755 SER A N 1
ATOM 6104 C CA . SER A 1 755 ? 79.577 28.668 -38.120 1.00 55.62 755 SER A CA 1
ATOM 6105 C C . SER A 1 755 ? 78.355 28.557 -39.051 1.00 55.62 755 SER A C 1
ATOM 6107 O O . SER A 1 755 ? 77.624 29.531 -39.212 1.00 55.62 755 SER A O 1
ATOM 6109 N N . THR A 1 756 ? 78.104 27.389 -39.661 1.00 59.59 756 THR A N 1
ATOM 6110 C CA . THR A 1 756 ? 76.974 27.147 -40.580 1.00 59.59 756 THR A CA 1
ATOM 6111 C C . THR A 1 756 ? 76.224 25.845 -40.264 1.00 59.59 756 THR A C 1
ATOM 6113 O O . THR A 1 756 ? 76.793 24.884 -39.748 1.00 59.59 756 THR A O 1
ATOM 6116 N N . LEU A 1 757 ? 74.927 25.803 -40.602 1.00 60.53 757 LEU A N 1
ATOM 6117 C CA . LEU A 1 757 ? 74.024 24.656 -40.382 1.00 60.53 757 LEU A CA 1
ATOM 6118 C C . LEU A 1 757 ? 74.429 23.384 -41.155 1.00 60.53 757 LEU A C 1
ATOM 6120 O O . LEU A 1 757 ? 74.016 22.291 -40.779 1.00 60.53 757 LEU A O 1
ATOM 6124 N N . ASN A 1 758 ? 75.276 23.505 -42.184 1.00 61.59 758 ASN A N 1
ATOM 6125 C CA . ASN A 1 758 ? 75.749 22.382 -43.005 1.00 61.59 758 ASN A CA 1
ATOM 6126 C C . ASN A 1 758 ? 76.692 21.421 -42.259 1.00 61.59 758 ASN A C 1
ATOM 6128 O O . ASN A 1 758 ? 76.950 20.323 -42.746 1.00 61.59 758 ASN A O 1
ATOM 6132 N N . CYS A 1 759 ? 77.203 21.811 -41.088 1.00 59.00 759 CYS A N 1
ATOM 6133 C CA . CYS A 1 759 ? 78.095 20.975 -40.280 1.00 59.00 759 CYS A CA 1
ATOM 6134 C C . CYS A 1 759 ? 77.351 19.953 -39.397 1.00 59.00 759 CYS A C 1
ATOM 6136 O O . CYS A 1 759 ? 77.992 19.107 -38.774 1.00 59.00 759 CYS A O 1
ATOM 6138 N N . ILE A 1 760 ? 76.016 20.013 -39.330 1.00 65.56 760 ILE A N 1
ATOM 6139 C CA . ILE A 1 760 ? 75.200 19.101 -38.521 1.00 65.56 760 ILE A CA 1
ATOM 6140 C C . ILE A 1 760 ? 74.888 17.845 -39.345 1.00 65.56 760 ILE A C 1
ATOM 6142 O O . ILE A 1 760 ? 74.046 17.860 -40.241 1.00 65.56 760 ILE A O 1
ATOM 6146 N N . THR A 1 761 ? 75.569 16.739 -39.044 1.00 65.44 761 THR A N 1
ATOM 6147 C CA . THR A 1 761 ? 75.348 15.447 -39.709 1.00 65.44 761 THR A CA 1
ATOM 6148 C C . THR A 1 761 ? 74.195 14.662 -39.075 1.00 65.44 761 THR A C 1
ATOM 6150 O O . THR A 1 761 ? 73.867 14.830 -37.899 1.00 65.44 761 THR A O 1
ATOM 6153 N N . ARG A 1 762 ? 73.585 13.752 -39.852 1.00 62.25 762 ARG A N 1
ATOM 6154 C CA . ARG A 1 762 ? 72.480 12.878 -39.405 1.00 62.25 762 ARG A CA 1
ATOM 6155 C C . AR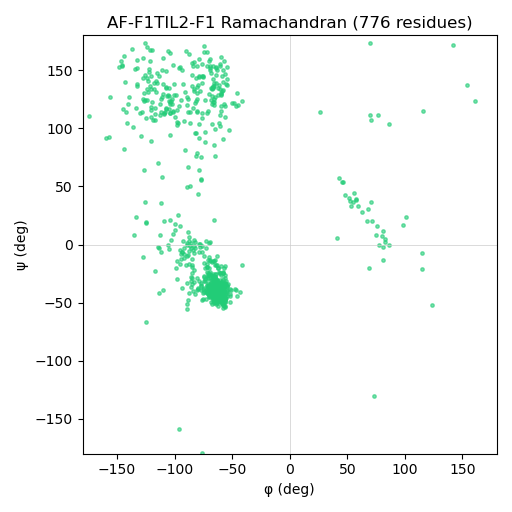G A 1 762 ? 72.837 12.081 -38.144 1.00 62.25 762 ARG A C 1
ATOM 6157 O O . ARG A 1 762 ? 72.007 11.954 -37.248 1.00 62.25 762 ARG A O 1
ATOM 6164 N N . ASP A 1 763 ? 74.076 11.609 -38.055 1.00 63.94 763 ASP A N 1
ATOM 6165 C CA . ASP A 1 763 ? 74.568 10.844 -36.905 1.00 63.94 763 ASP A CA 1
ATOM 6166 C C . ASP A 1 763 ? 74.671 11.699 -35.633 1.00 63.94 763 ASP A C 1
ATOM 6168 O O . ASP A 1 763 ? 74.465 11.194 -34.530 1.00 63.94 763 ASP A O 1
ATOM 6172 N N . LEU A 1 764 ? 74.918 13.008 -35.778 1.00 65.44 764 LEU A N 1
ATOM 6173 C CA . LEU A 1 764 ? 74.970 13.956 -34.663 1.00 65.44 764 LEU A CA 1
ATOM 6174 C C . LEU A 1 764 ? 73.575 14.243 -34.085 1.00 65.44 764 LEU A C 1
ATOM 6176 O O . LEU A 1 764 ? 73.433 14.403 -32.877 1.00 65.44 764 LEU A O 1
ATOM 6180 N N . VAL A 1 765 ? 72.550 14.292 -34.942 1.00 63.03 765 VAL A N 1
ATOM 6181 C CA . VAL A 1 765 ? 71.151 14.543 -34.544 1.00 63.03 765 VAL A CA 1
ATOM 6182 C C . VAL A 1 765 ? 70.506 13.296 -33.927 1.00 63.03 765 VAL A C 1
ATOM 6184 O O . VAL A 1 765 ? 69.680 13.412 -33.027 1.00 63.03 765 VAL A O 1
ATOM 6187 N N . ILE A 1 766 ? 70.881 12.097 -34.385 1.00 62.19 766 ILE A N 1
ATOM 6188 C CA . ILE A 1 766 ? 70.273 10.823 -33.952 1.00 62.19 766 ILE A CA 1
ATOM 6189 C C . ILE A 1 766 ? 71.073 10.147 -32.812 1.00 62.19 766 ILE A C 1
ATOM 6191 O O . ILE A 1 766 ? 70.561 9.268 -32.112 1.00 62.19 766 ILE A O 1
ATOM 6195 N N . GLY A 1 767 ? 72.327 10.550 -32.581 1.00 60.91 767 GLY A N 1
ATOM 6196 C CA . GLY A 1 767 ? 73.223 9.953 -31.588 1.00 60.91 767 GLY A CA 1
ATOM 6197 C C . GLY A 1 767 ? 72.784 10.167 -30.131 1.00 60.91 767 GLY A C 1
ATOM 6198 O O . GLY A 1 767 ? 72.692 11.289 -29.641 1.00 60.91 767 GLY A O 1
ATOM 6199 N N . LYS A 1 768 ? 72.589 9.074 -29.378 1.00 51.75 768 LYS A N 1
ATOM 6200 C CA . LYS A 1 768 ? 72.059 9.094 -27.996 1.00 51.75 768 LYS A CA 1
ATOM 6201 C C . LYS A 1 768 ? 73.008 9.611 -26.901 1.00 51.75 768 LYS A C 1
ATOM 6203 O O . LYS A 1 768 ? 72.583 9.680 -25.755 1.00 51.75 768 LYS A O 1
ATOM 6208 N N . ASN A 1 769 ? 74.264 9.963 -27.190 1.00 52.94 769 ASN A N 1
ATOM 6209 C CA . ASN A 1 769 ? 75.230 10.393 -26.167 1.00 52.94 769 ASN A CA 1
ATOM 6210 C C . ASN A 1 769 ? 76.361 11.251 -26.752 1.00 52.94 769 ASN A C 1
ATOM 6212 O O . ASN A 1 769 ? 77.404 10.725 -27.138 1.00 52.94 769 ASN A O 1
ATOM 6216 N N . ILE A 1 770 ? 76.204 12.575 -26.746 1.00 50.38 770 ILE A N 1
ATOM 6217 C CA . ILE A 1 770 ? 77.325 13.493 -26.986 1.00 50.38 770 ILE A CA 1
ATOM 6218 C C . ILE A 1 770 ? 77.829 13.974 -25.620 1.00 50.38 770 ILE A C 1
ATOM 6220 O O . ILE A 1 770 ? 77.167 14.749 -24.930 1.00 50.38 770 ILE A O 1
ATOM 6224 N N . LYS A 1 771 ? 78.984 13.454 -25.183 1.00 49.97 771 LYS A N 1
ATOM 6225 C CA . LYS A 1 771 ? 79.660 13.898 -23.953 1.00 49.97 771 LYS A CA 1
ATOM 6226 C C . LYS A 1 771 ? 80.157 15.337 -24.137 1.00 49.97 771 LYS A C 1
ATOM 6228 O O . LYS A 1 771 ? 80.761 15.644 -25.160 1.00 49.97 771 LYS A O 1
ATOM 6233 N N . LYS A 1 772 ? 79.955 16.194 -23.123 1.00 43.91 772 LYS A N 1
ATOM 6234 C CA . LYS A 1 772 ? 80.579 17.529 -23.034 1.00 43.91 772 LYS A CA 1
ATOM 6235 C C . LYS A 1 772 ? 82.083 17.420 -23.308 1.00 43.91 772 LYS A C 1
ATOM 6237 O O . LYS A 1 772 ? 82.788 16.742 -22.560 1.00 43.91 772 LYS A O 1
ATOM 6242 N N . SER A 1 773 ? 82.565 18.135 -24.320 1.00 37.56 773 SER A N 1
ATOM 6243 C CA . SER A 1 773 ? 83.976 18.503 -24.407 1.00 37.56 773 SER A CA 1
ATOM 6244 C C . SER A 1 773 ? 84.322 19.353 -23.178 1.00 37.56 773 SER A C 1
ATOM 6246 O O . SER A 1 773 ? 83.799 20.453 -23.000 1.00 37.56 773 SER A O 1
ATOM 6248 N N . LYS A 1 774 ? 85.136 18.808 -22.269 1.00 45.94 774 LYS A N 1
ATOM 6249 C CA . LYS A 1 774 ? 85.786 19.576 -21.204 1.00 45.94 774 LYS A CA 1
ATOM 6250 C C . LYS A 1 774 ? 86.984 20.291 -21.826 1.00 45.94 774 LYS A C 1
ATOM 6252 O O . LYS A 1 774 ? 88.059 19.710 -21.810 1.00 45.94 774 LYS A O 1
ATOM 6257 N N . THR A 1 775 ? 86.798 21.518 -22.306 1.00 36.56 775 THR A N 1
ATOM 6258 C CA . THR A 1 775 ? 87.850 22.550 -22.357 1.00 36.56 775 THR A CA 1
ATOM 6259 C C . THR A 1 775 ? 87.268 23.879 -22.838 1.00 36.56 775 THR A C 1
ATOM 6261 O O . THR A 1 775 ? 86.939 24.037 -24.006 1.00 36.56 775 THR A O 1
ATOM 6264 N N . ILE A 1 776 ? 87.200 24.854 -21.933 1.00 33.62 776 ILE A N 1
ATOM 6265 C CA . ILE A 1 776 ? 87.409 26.268 -22.261 1.00 33.62 776 ILE A CA 1
ATOM 6266 C C . ILE A 1 776 ? 88.653 26.661 -21.453 1.00 33.62 776 ILE A C 1
ATOM 6268 O O . ILE A 1 776 ? 88.603 26.548 -20.225 1.00 33.62 776 ILE A O 1
ATOM 6272 N N . PRO A 1 777 ? 89.780 27.058 -22.066 1.00 38.66 777 PRO A N 1
ATOM 6273 C CA . PRO A 1 777 ? 90.678 28.007 -21.434 1.00 38.66 777 PRO A CA 1
ATOM 6274 C C . PRO A 1 777 ? 90.128 29.419 -21.692 1.00 38.66 777 PRO A C 1
ATOM 6276 O O . PRO A 1 777 ? 89.913 29.761 -22.848 1.00 38.66 777 PRO A O 1
ATOM 6279 N N . MET A 1 778 ? 89.863 30.133 -20.589 1.00 34.72 778 MET A N 1
ATOM 6280 C CA . MET A 1 778 ? 89.464 31.548 -20.427 1.00 34.72 778 MET A CA 1
ATOM 6281 C C . MET A 1 778 ? 88.764 32.269 -21.583 1.00 34.72 778 MET A C 1
ATOM 6283 O O . MET A 1 778 ? 89.430 32.588 -22.591 1.00 34.72 778 MET A O 1
#

Secondary structure (DSSP, 8-state):
--HHHHHHHHHHHS--STTSS-HHHHHHH----S-EEEEETT--S-SS--EEE-HHHHIIIIIS-TT---EEEEEE-STTSSHHHHHHHHHHHHHHHT-TTEEEEEE-GGG-SHHHHHHHHHTSGGGTT-S-HHHHHHHHHTTTSS-HHHHHHHHHHHHHHHHHH----SSS-HHHHHHHHHHHTSHHHHHHHHSTTSHHHHHHHHH--S--TTGGGS-SS--GGGG---HHHHHHHHHTT--HHHHHHHTTTTT-HHHHHHHHHHHHHHHHHHHHHHHT--TTHHHHHHHHHHHHHHHTT-EEEEEES-GGGGTTTHHHHHHHHH--SSGGGGGGTPPPEEEEEE--HHHHHTS-HHHHTT--EEEEPPS-TTTT-HHHHHHHHHHHHHHHTS-HHHHHHHHHTT--GGG----GGG--TTS-EEE-TTS-EEE-TT--HHHHHHHHHH-SS--HHHHIIIIIHHHHHHHHHHTTT-S-S--S--PPPSSTTHHHHHHHH---HHHHHHHHHHHHHHS-SS-EEEEETTEEEETTEEHHHHHHTT-PPP--EE-------S---------------------------------HHHHHHHHHHHHHHHHHTT---S-HHHHHHHHHHHHHHHS-TTTTT--HHHHHHHHHHSEEEEETT-SS--TTEEEEEPSSHHHHHHHHHHHHHHHTSSSSS-STTHHHHHHHHHHHHHHHHHHHHHHHHEETTEE--HHHHHHHHHHHHHHHTT---SSSGGG--HHHHH-S----------

Solvent-accessible surface area (backbone atoms only — not comparable to full-atom values): 44903 Å² total; per-residue (Å²): 91,52,63,72,55,27,62,62,28,40,64,47,69,62,44,81,58,77,79,69,41,49,74,36,54,50,63,58,42,59,69,82,54,65,65,32,34,42,34,54,40,66,61,71,100,70,74,91,76,57,46,73,41,32,55,68,58,45,40,66,65,60,68,66,38,87,82,75,60,67,34,28,34,41,31,32,29,57,90,55,58,44,51,43,56,54,50,51,49,53,52,53,50,49,63,72,65,60,57,83,52,57,45,78,47,76,47,45,68,79,52,35,22,71,65,50,50,52,51,57,56,54,67,36,84,68,42,72,78,62,86,63,52,65,63,54,47,48,55,62,50,64,69,76,80,59,56,73,64,61,49,51,50,49,52,55,51,41,50,56,51,52,62,74,71,54,85,70,63,88,72,50,51,72,69,56,49,58,14,49,53,46,32,60,72,32,67,73,53,40,52,57,39,56,33,91,84,22,53,49,39,38,40,45,46,42,74,46,88,68,90,51,80,87,49,64,81,54,70,62,54,55,47,42,75,80,52,66,51,57,75,66,57,45,51,48,42,60,74,73,65,54,56,74,45,19,53,55,48,50,64,40,33,69,75,40,68,64,55,23,41,43,52,18,58,49,56,47,71,44,43,30,57,38,45,28,61,72,50,70,51,58,96,55,53,65,45,49,53,52,47,52,50,28,29,38,28,33,76,68,65,25,31,41,36,39,37,33,33,41,54,75,45,38,75,42,45,53,68,52,50,52,50,54,62,62,59,54,38,56,75,96,36,42,89,67,53,38,28,47,46,39,36,40,36,15,44,41,52,76,63,55,67,72,53,54,65,80,59,52,52,61,30,51,34,35,39,36,45,53,74,55,82,47,72,89,41,69,63,58,49,50,50,37,53,43,27,46,53,37,58,20,48,37,64,68,67,62,46,45,49,43,46,75,72,64,61,49,72,71,67,59,86,71,35,75,70,34,60,46,89,80,39,46,67,47,72,47,97,59,72,52,62,39,27,39,69,99,38,30,72,43,24,54,52,50,55,53,68,52,43,93,62,63,24,68,55,46,47,43,61,71,41,53,47,48,52,53,49,35,48,73,78,36,40,71,56,46,72,74,74,91,70,97,59,76,62,71,46,54,55,45,61,40,61,53,59,52,50,76,73,36,86,51,66,71,60,38,53,38,50,53,52,44,31,27,35,45,18,68,14,30,44,44,30,43,74,57,98,90,44,53,25,48,9,79,32,44,49,70,56,35,58,76,31,66,41,87,78,74,88,56,46,83,54,91,75,91,70,84,71,90,85,66,86,90,80,82,86,87,83,91,87,83,83,88,84,90,81,91,82,87,87,79,92,82,84,74,79,87,70,89,68,83,50,73,46,57,55,55,49,48,55,54,49,51,45,51,52,44,30,59,76,72,43,69,47,85,73,54,63,67,54,47,53,53,51,44,58,45,51,65,72,71,49,65,42,64,83,72,76,39,54,68,68,58,54,52,54,44,60,74,71,27,42,65,60,40,60,58,65,45,86,65,83,65,95,41,44,67,39,71,42,63,78,45,72,72,51,50,52,51,52,51,42,49,46,41,26,46,50,64,20,69,73,32,79,70,43,87,46,30,72,60,42,51,51,50,51,54,55,50,47,66,67,49,47,63,61,54,52,49,54,72,36,41,59,97,90,38,82,52,59,60,66,59,54,52,53,51,52,52,52,49,50,37,54,77,68,65,71,54,95,54,101,51,80,86,70,69,49,72,67,69,77,70,50,93,76,81,76,82,82,90,77,82,84,131

Radius of gyration: 37.63 Å; Cα contacts (8 Å, |Δi|>4): 983; chains: 1; bounding box: 123×96×85 Å

pLDDT: mean 74.22, std 15.32, range [20.14, 92.0]

InterPro domains:
  IPR027417 P-loop containing nucleoside triphosphate hydrolase [SSF52540] (56-404)
  IPR027417 P-loop containing nucleoside triphosphate hydrolase [SSF52540] (68-230)

Sequence (778 aa):
MNTSIAIERMQEVIRTDVITSSEADFLATHVAFKNVKVIKGGEKEVGDRFKLDTEENIYKKYIVNKENKHQLIIVRGPSGAGKSHLIRWFAARIKQSKLENEEILFIRRSDNNLKGTIKQLLALDAVSNIPNKDIIERLLKATVTVDDNKFRDMIYQNFIVEIKNDDSTEVLSTVTKKNLEALLQNDMFQERLKHVGGPIDRIYAKVSSKDSGGYKDVVALFEKDDFLIDIDFCRELEKRGADRKAIKIANKIPVEEEIAADIAKYLNTFVDQVIQSCAGIEPGDFEQIFKDIRHELKLAGKNLILLIEDITAFTGINKALLNVLTTEHTGMYESQELCRISSIVGTTDAYYDEFRDNYKDRITNQFVIPDNVFGNNQDDLFEFVARYINAMSLPKSNIENWVKEGCVSSEYPVSSDNFDERWDFYEFTNGRKISFYPFSRNAIINLYAALQLKTPRNFLREIIEKVVNDILYNKKSFPGFQCTYLPNWNPINHGHVLADEITDEIVLNRIEKFIRIWGNANLFRTEENGIEYLGGIHIGIFEDLNMPVARGIKTTEKKASPHSNANKGITNLQDPAQKNINIGKDKTQNKIEISVEDKLFQEERKNVEVWLAGGTYSSFRKVRDDICDYLVTAINWQSEGVSYDAVMRVIRSRNLIGFERQKRASNENLVNLPANRETQEIIEAFLAWRILGNCKWSFNGAVYMQYRVAMWTQKIKDDLIRSILEVDGKELDYFKCACTAEIYRLILLGLNGGSTLNCITRDLVIGKNIKKSKTIPM

Mean predicted aligned error: 18.69 Å

Organism: NCBI:txid588581